Protein AF-0000000079968481 (afdb_homodimer)

Secondary structure (DSSP, 8-state):
---------------THHHHHHHHHHHHTS-HHHHHT--TTS--TTT---HHHHHHHHHHB-SS-SSS--SB-TTTSSHHHHHHHHHTSS---TTTTTHHHHHHHHHHHHHHH--SS-HHHHHHHHHHHHHHHHTT-HHHHHHH-HHHHHHHHHHHHHHHHTSTTGGGTHHHHHHHHHHHHHHHHHHHHHS-HHHHHHHHHHHHHHHTS-GGG--HHHHHHHHHHHHHHTTTTS-----TTTS-HHHHHHHHHHHHHHHHHHHHHHHHT---SS-GGG--SPPPP-----TTS-HHHHHHHHHHHHHHHHHHHHH-TTS-HHHHHHHHHHHHHT----TT--HHHHHHHHHHHHHHHHHHS---S-HHHHHHHHHHHHHHHHHHHHHHHHHHTT-S---HHHHHHHHHHHHHHHHHHHHHHTTS-TT-TTS-HHHHHHHHHHHHHHHHHHHTT-GGGHHHHHHHHHHHHHHH-TT-THHHHHHHHHHHT-SSPPPHHHHHHHH-S----/---------------THHHHHHHHHHHHTS-HHHHHT--TTS--TTT---HHHHHHHHHHB-SS-SSS--SB-TTTSSHHHHHHHHHTTT---TTTTTHHHHHHHHHHHHHHH--SS-HHHHHHHHHHHHHHHHTT-HHHHHHH-HHHHHHHHHHHHHHHHTSTTGGGTHHHHHHHHHHHHHHHHHHHHHS-HHHHHHHHHHHHHHHTS-GGG--HHHHHHHHHHHHHHTTTTS-----TTTS-HHHHHHHHHHHHHHHHHHHHHHHHT---SS-GGG--SPP-------TTS-HHHHHHHHHHHHHHHHHHHHH-TTS-HHHHHHHHHHHHHT----TT--HHHHHHHHHHHHHHHHHHS---S-HHHHHHHHHHHHHHHHHHHHHHHHHHTT-S---HHHHHHHHHHHHHHHHHHHHHHTTS-TT-TTS-HHHHHHHHHHHHHHHHHHHTT-GGGHHHHHHHHHHHHHHH-TT-THHHHHHHHHHHT-SSPPPHHHHHHHH-S----

Foldseek 3Di:
DDPPPPPPPPPPPPPCPVVLLVVLVVVVPCALVLLLQDAQPDQSPPPRAHLLSLVCSQLQFFLLFQQDRDDGQVCCDDDLVVVLCVPPVVDPPVVVVPLVQLLVQLQLCCLQAQVLDHSVVLVVLQVVCNVCVVVVNNVVCLQQPVLSQLLNLLSSLLSLQLALNNVVCNSVSSSSLVVSSVSLVSCSVHPDLLSNLVSLVSLLVSSQFARSSGHNVSSLSSSVSSLSNNPLLQLEDPDPVPDDPSNVSSVSNNLSSLLVQLLSCLLLVHDGSDDPVSRNYDQDPPDPVPVPDDPSVLSSSLSSVLSVLLVCLQVCLPDDLLVSLVVLVVSLVPRDPDPSDDPLVSLVSSLSSLLSSQLSDPLPPPPSNLVSLVVSLVSLVSNLVSLVVCLVSSRRGGGPSVLSSLLSNLLSNLLNVVVVVVPDDPPPPPCPPVVNLVSLVSSLVSLVSNCVRNVLSVLSSVLSVLVSVCSVPVPDPVSLVVSVVSQVPRSRPDDPSSVCSRNNDPPDD/DDCPPPPPPPPPPPPCPVVLLVVLVVVVPCALVLLLQDAQPDQSPPPRAHLLNLQCSQLQFFLLFQQDRDDGQVCCDDDLVVVLCVPPVPDPPVVVVPLVQLLVQLQLCCLQAQVLDHSVVLVVLQVVCNVCVVVVNNVVCLQQPVLSQLLNLLSSLLSLQLALNNVVCNSVSSSSLVVSSVSLVSCSVHPDLLSNLVSLVSLLVSSQFARSSGHNVSSLSSSVSSLSNNPLLQLEPPDPVPDDPSNVSSVSNNLSSLLVQLLSCLLLVHDGSDDPVSRNYDQDPPDPVPVPDDPSVLSSSLSSVLSVLLVCLQVCLPDDLLVSLVVLVVSLVPRDPDPSDDPLVSLVSSLSSLLSSQLSDPLPPDPSNLVSLVVSVVSLVSNLVSLVVCLVSSRRGGGPSVLSSLLSNLLSNLLNVVVVVVPDDPPPPPCPPVVNLVSLVSSLVSLVSNCVRNVLSVLSSVLSVLVSVCSVPVPDPVSLVVSVVSQVPRSRPDDPSSVCSRNNDDPDD

Organism: NCBI:txid1448308

Sequence (1018 aa):
MQYLPSSNHSSTNFQPRNDLQETMQEASYLSLSAMAERTDRQPFPTEGLSFMTLLRAATGISGSNPTRSVGSNASLSGPLADFRQSFFANNKDFKQLNVGGSFQRYMEYLRSSFPFISNNELKLFYENVISCHERDSLDQLSDDSPEQLLLTYIGIATGILLSPDYHYREALAAELSVESLKLMSRVFDHANDLAIVSCMTALTIYSLFTTFGGSTWHLLGLTMMRCISSGMHTTRVSNAQCDNEEKRKSYRIFWVLYILDTYVSTTLDRPFCLNDHDILVSPPSSPRISTFDSDDDQTYRYLIQHAQILRSIRQNSGDDVLCQSINLRHWKETLPNTSAQNSLQKAYLFTRGYVELLKQSSVDIDPDHRKVVCEAESEFLHYLKLLETHLDSHSGAISALEAIHVFAIGIISFTGRITTQDTLPSGEAGYSPLTQHRRLSQLVNLLTLLATRYSAVRSLRDILMELLVTHADPSRRASNERLRELIGRSEILISNQIQTILLGPDPPSMQYLPSSNHSSTNFQPRNDLQETMQEASYLSLSAMAERTDRQPFPTEGLSFMTLLRAATGISGSNPTRSVGSNASLSGPLADFRQSFFANNKDFKQLNVGGSFQRYMEYLRSSFPFISNNELKLFYENVISCHERDSLDQLSDDSPEQLLLTYIGIATGILLSPDYHYREALAAELSVESLKLMSRVFDHANDLAIVSCMTALTIYSLFTTFGGSTWHLLGLTMMRCISSGMHTTRVSNAQCDNEEKRKSYRIFWVLYILDTYVSTTLDRPFCLNDHDILVSPPSSPRISTFDSDDDQTYRYLIQHAQILRSIRQNSGDDVLCQSINLRHWKETLPNTSAQNSLQKAYLFTRGYVELLKQSSVDIDPDHRKVVCEAESEFLHYLKLLETHLDSHSGAISALEAIHVFAIGIISFTGRITTQDTLPSGEAGYSPLTQHRRLSQLVNLLTLLATRYSAVRSLRDILMELLVTHADPSRRASNERLRELIGRSEILISNQIQTILLGPDPPS

pLDDT: mean 80.12, std 19.77, range [25.48, 98.75]

Structure (mmCIF, N/CA/C/O backbone):
data_AF-0000000079968481-model_v1
#
loop_
_entity.id
_entity.type
_entity.pdbx_description
1 polymer 'Transcription factor domain-containing protein'
#
loop_
_atom_site.group_PDB
_atom_site.id
_atom_site.type_symbol
_atom_site.label_atom_id
_atom_site.label_alt_id
_atom_site.label_comp_id
_atom_site.label_asym_id
_atom_site.label_entity_id
_atom_site.label_seq_id
_atom_site.pdbx_PDB_ins_code
_atom_site.Cartn_x
_atom_site.Cartn_y
_atom_site.Cartn_z
_atom_site.occupancy
_atom_site.B_iso_or_equiv
_atom_site.auth_seq_id
_atom_site.auth_comp_id
_atom_site.auth_asym_id
_atom_site.auth_atom_id
_atom_site.pdbx_PDB_model_num
ATOM 1 N N . MET A 1 1 ? 54.438 -5.375 46.594 1 26.52 1 MET A N 1
ATOM 2 C CA . MET A 1 1 ? 53.875 -5.406 45.25 1 26.52 1 MET A CA 1
ATOM 3 C C . MET A 1 1 ? 52.375 -5.281 45.25 1 26.52 1 MET A C 1
ATOM 5 O O . MET A 1 1 ? 51.688 -6.16 45.781 1 26.52 1 MET A O 1
ATOM 9 N N . GLN A 1 2 ? 51.75 -4.082 45.375 1 27.28 2 GLN A N 1
ATOM 10 C CA . GLN A 1 2 ? 50.469 -3.6 45.844 1 27.28 2 GLN A CA 1
ATOM 11 C C . GLN A 1 2 ? 49.375 -3.816 44.812 1 27.28 2 GLN A C 1
ATOM 13 O O . GLN A 1 2 ? 49.531 -3.477 43.656 1 27.28 2 GLN A O 1
ATOM 18 N N . TYR A 1 3 ? 48.5 -4.844 45.031 1 29.11 3 TYR A N 1
ATOM 19 C CA . TYR A 1 3 ? 47.375 -5.395 44.25 1 29.11 3 TYR A CA 1
ATOM 20 C C . TYR A 1 3 ? 46.312 -4.344 44 1 29.11 3 TYR A C 1
ATOM 22 O O . TYR A 1 3 ? 45.531 -4.012 44.906 1 29.11 3 TYR A O 1
ATOM 30 N N . LEU A 1 4 ? 46.625 -3.264 43.25 1 28.94 4 LEU A N 1
ATOM 31 C CA . LEU A 1 4 ? 45.562 -2.252 43.156 1 28.94 4 LEU A CA 1
ATOM 32 C C . LEU A 1 4 ? 44.375 -2.787 42.406 1 28.94 4 LEU A C 1
ATOM 34 O O . LEU A 1 4 ? 44.531 -3.312 41.281 1 28.94 4 LEU A O 1
ATOM 38 N N . PRO A 1 5 ? 43.281 -3.098 43.062 1 31.11 5 PRO A N 1
ATOM 39 C CA . PRO A 1 5 ? 42.094 -3.754 42.5 1 31.11 5 PRO A CA 1
ATOM 40 C C . PRO A 1 5 ? 41.469 -2.965 41.375 1 31.11 5 PRO A C 1
ATOM 42 O O . PRO A 1 5 ? 41.438 -1.731 41.406 1 31.11 5 PRO A O 1
ATOM 45 N N . SER A 1 6 ? 41.625 -3.391 40.062 1 28.88 6 SER A N 1
ATOM 46 C CA . SER A 1 6 ? 41.219 -2.754 38.844 1 28.88 6 SER A CA 1
ATOM 47 C C . SER A 1 6 ? 39.688 -2.609 38.781 1 28.88 6 SER A C 1
ATOM 49 O O . SER A 1 6 ? 38.969 -3.6 38.875 1 28.88 6 SER A O 1
ATOM 51 N N . SER A 1 7 ? 39.094 -1.536 39.375 1 26.66 7 SER A N 1
ATOM 52 C CA . SER A 1 7 ? 37.688 -1.22 39.438 1 26.66 7 SER A CA 1
ATOM 53 C C . SER A 1 7 ? 37.062 -1.152 38.062 1 26.66 7 SER A C 1
ATOM 55 O O . SER A 1 7 ? 37.438 -0.307 37.219 1 26.66 7 SER A O 1
ATOM 57 N N . ASN A 1 8 ? 36.688 -2.299 37.438 1 26.14 8 ASN A N 1
ATOM 58 C CA . ASN A 1 8 ? 35.969 -2.473 36.188 1 26.14 8 ASN A CA 1
ATOM 59 C C . ASN A 1 8 ? 34.688 -1.663 36.125 1 26.14 8 ASN A C 1
ATOM 61 O O . ASN A 1 8 ? 33.719 -1.97 36.844 1 26.14 8 ASN A O 1
ATOM 65 N N . HIS A 1 9 ? 34.75 -0.321 35.969 1 25.73 9 HIS A N 1
ATOM 66 C CA . HIS A 1 9 ? 33.594 0.551 35.781 1 25.73 9 HIS A CA 1
ATOM 67 C C . HIS A 1 9 ? 32.719 0.084 34.625 1 25.73 9 HIS A C 1
ATOM 69 O O . HIS A 1 9 ? 33.188 0.015 33.469 1 25.73 9 HIS A O 1
ATOM 75 N N . SER A 1 10 ? 31.828 -0.904 34.875 1 27.38 10 SER A N 1
ATOM 76 C CA . SER A 1 10 ? 30.797 -1.347 33.938 1 27.38 10 SER A CA 1
ATOM 77 C C . SER A 1 10 ? 30 -0.164 33.406 1 27.38 10 SER A C 1
ATOM 79 O O . SER A 1 10 ? 29.344 0.56 34.156 1 27.38 10 SER A O 1
ATOM 81 N N . SER A 1 11 ? 30.5 0.439 32.375 1 28.14 11 SER A N 1
ATOM 82 C CA . SER A 1 11 ? 29.859 1.51 31.609 1 28.14 11 SER A CA 1
ATOM 83 C C . SER A 1 11 ? 28.453 1.104 31.156 1 28.14 11 SER A C 1
ATOM 85 O O . SER A 1 11 ? 28.312 0.243 30.281 1 28.14 11 SER A O 1
ATOM 87 N N . THR A 1 12 ? 27.484 1.024 32.094 1 29.31 12 THR A N 1
ATOM 88 C CA . THR A 1 12 ? 26.062 0.882 31.781 1 29.31 12 THR A CA 1
ATOM 89 C C . THR A 1 12 ? 25.656 1.798 30.641 1 29.31 12 THR A C 1
ATOM 91 O O . THR A 1 12 ? 25.719 3.021 30.75 1 29.31 12 THR A O 1
ATOM 94 N N . ASN A 1 13 ? 25.812 1.29 29.484 1 27.58 13 ASN A N 1
ATOM 95 C CA . ASN A 1 13 ? 25.344 1.882 28.234 1 27.58 13 ASN A CA 1
ATOM 96 C C . ASN A 1 13 ? 23.875 2.312 28.328 1 27.58 13 ASN A C 1
ATOM 98 O O . ASN A 1 13 ? 22.984 1.474 28.453 1 27.58 13 ASN A O 1
ATOM 102 N N . PHE A 1 14 ? 23.547 3.398 29 1 30.27 14 PHE A N 1
ATOM 103 C CA . PHE A 1 14 ? 22.297 4.148 29.031 1 30.27 14 PHE A CA 1
ATOM 104 C C . PHE A 1 14 ? 21.641 4.172 27.656 1 30.27 14 PHE A C 1
ATOM 106 O O . PHE A 1 14 ? 22.141 4.824 26.75 1 30.27 14 PHE A O 1
ATOM 113 N N . GLN A 1 15 ? 21.031 3.115 27.359 1 32.88 15 GLN A N 1
ATOM 114 C CA . GLN A 1 15 ? 20.25 3.08 26.109 1 32.88 15 GLN A CA 1
ATOM 115 C C . GLN A 1 15 ? 19.234 4.219 26.062 1 32.88 15 GLN A C 1
ATOM 117 O O . GLN A 1 15 ? 18.344 4.301 26.906 1 32.88 15 GLN A O 1
ATOM 122 N N . PRO A 1 16 ? 19.422 5.395 25.359 1 34.44 16 PRO A N 1
ATOM 123 C CA . PRO A 1 16 ? 18.688 6.652 25.188 1 34.44 16 PRO A CA 1
ATOM 124 C C . PRO A 1 16 ? 17.234 6.438 24.781 1 34.44 16 PRO A C 1
ATOM 126 O O . PRO A 1 16 ? 16.484 7.406 24.625 1 34.44 16 PRO A O 1
ATOM 129 N N . ARG A 1 17 ? 16.734 5.332 24.453 1 40.91 17 ARG A N 1
ATOM 130 C CA . ARG A 1 17 ? 15.414 5.199 23.844 1 40.91 17 ARG A CA 1
ATOM 131 C C . ARG A 1 17 ? 14.305 5.516 24.828 1 40.91 17 ARG A C 1
ATOM 133 O O . ARG A 1 17 ? 13.328 6.191 24.5 1 40.91 17 ARG A O 1
ATOM 140 N N . ASN A 1 18 ? 14.305 4.887 26.016 1 43.84 18 ASN A N 1
ATOM 141 C CA . ASN A 1 18 ? 13.234 5.008 27 1 43.84 18 ASN A CA 1
ATOM 142 C C . ASN A 1 18 ? 13.125 6.434 27.531 1 43.84 18 ASN A C 1
ATOM 144 O O . ASN A 1 18 ? 12.039 6.887 27.891 1 43.84 18 ASN A O 1
ATOM 148 N N . ASP A 1 19 ? 14.195 7.109 27.469 1 48.09 19 ASP A N 1
ATOM 149 C CA . ASP A 1 19 ? 14.266 8.414 28.125 1 48.09 19 ASP A CA 1
ATOM 150 C C . ASP A 1 19 ? 13.602 9.492 27.281 1 48.09 19 ASP A C 1
ATOM 152 O O . ASP A 1 19 ? 12.906 10.359 27.812 1 48.09 19 ASP A O 1
ATOM 156 N N . LEU A 1 20 ? 13.742 9.32 26.062 1 46.78 20 LEU A N 1
ATOM 157 C CA . LEU A 1 20 ? 13.219 10.375 25.203 1 46.78 20 LEU A CA 1
ATOM 158 C C . LEU A 1 20 ? 11.695 10.32 25.141 1 46.78 20 LEU A C 1
ATOM 160 O O . LEU A 1 20 ? 11.031 11.359 25.141 1 46.78 20 LEU A O 1
ATOM 164 N N . GLN A 1 21 ? 11.141 9.102 25.109 1 49.53 21 GLN A N 1
ATOM 165 C CA . GLN A 1 21 ? 9.68 9.008 25.125 1 49.53 21 GLN A CA 1
ATOM 166 C C . GLN A 1 21 ? 9.117 9.586 26.422 1 49.53 21 GLN A C 1
ATOM 168 O O . GLN A 1 21 ? 8.102 10.281 26.406 1 49.53 21 GLN A O 1
ATOM 173 N N . GLU A 1 22 ? 9.789 9.258 27.469 1 49.41 22 GLU A N 1
ATOM 174 C CA . GLU A 1 22 ? 9.391 9.82 28.766 1 49.41 22 GLU A CA 1
ATOM 175 C C . GLU A 1 22 ? 9.547 11.336 28.781 1 49.41 22 GLU A C 1
ATOM 177 O O . GLU A 1 22 ? 8.703 12.047 29.344 1 49.41 22 GLU A O 1
ATOM 182 N N . THR A 1 23 ? 10.57 11.734 28.188 1 47.59 23 THR A N 1
ATOM 183 C CA . THR A 1 23 ? 10.797 13.172 28.109 1 47.59 23 THR A CA 1
ATOM 184 C C . THR A 1 23 ? 9.695 13.844 27.297 1 47.59 23 THR A C 1
ATOM 186 O O . THR A 1 23 ? 9.195 14.906 27.672 1 47.59 23 THR A O 1
ATOM 189 N N . MET A 1 24 ? 9.328 13.25 26.297 1 51.03 24 MET A N 1
ATOM 190 C CA . MET A 1 24 ? 8.297 13.82 25.438 1 51.03 24 MET A CA 1
ATOM 191 C C . MET A 1 24 ? 6.938 13.812 26.125 1 51.03 24 MET A C 1
ATOM 193 O O . MET A 1 24 ? 6.168 14.766 26.016 1 51.03 24 MET A O 1
ATOM 197 N N . GLN A 1 25 ? 6.676 12.641 26.75 1 48.38 25 GLN A N 1
ATOM 198 C CA . GLN A 1 25 ? 5.457 12.633 27.547 1 48.38 25 GLN A CA 1
ATOM 199 C C . GLN A 1 25 ? 5.469 13.75 28.594 1 48.38 25 GLN A C 1
ATOM 201 O O . GLN A 1 25 ? 4.453 14.406 28.828 1 48.38 25 GLN A O 1
ATOM 206 N N . GLU A 1 26 ? 6.57 13.859 29.203 1 44.28 26 GLU A N 1
ATOM 207 C CA . GLU A 1 26 ? 6.711 14.93 30.188 1 44.28 26 GLU A CA 1
ATOM 208 C C . GLU A 1 26 ? 6.625 16.297 29.516 1 44.28 26 GLU A C 1
ATOM 210 O O . GLU A 1 26 ? 6.023 17.234 30.062 1 44.28 26 GLU A O 1
ATOM 215 N N . ALA A 1 27 ? 7.316 16.391 28.406 1 46.03 27 ALA A N 1
ATOM 216 C CA . ALA A 1 27 ? 7.27 17.656 27.672 1 46.03 27 ALA A CA 1
ATOM 217 C C . ALA A 1 27 ? 5.871 17.922 27.125 1 46.03 27 ALA A C 1
ATOM 219 O O . ALA A 1 27 ? 5.453 19.078 27.031 1 46.03 27 ALA A O 1
ATOM 220 N N . SER A 1 28 ? 5.277 16.844 26.656 1 44.69 28 SER A N 1
ATOM 221 C CA . SER A 1 28 ? 3.914 16.984 26.156 1 44.69 28 SER A CA 1
ATOM 222 C C . SER A 1 28 ? 2.996 17.594 27.219 1 44.69 28 SER A C 1
ATOM 224 O O . SER A 1 28 ? 1.969 18.188 26.891 1 44.69 28 SER A O 1
ATOM 226 N N . TYR A 1 29 ? 3.256 17.094 28.484 1 38.53 29 TYR A N 1
ATOM 227 C CA . TYR A 1 29 ? 2.486 17.688 29.578 1 38.53 29 TYR A CA 1
ATOM 228 C C . TYR A 1 29 ? 2.895 19.125 29.812 1 38.53 29 TYR A C 1
ATOM 230 O O . TYR A 1 29 ? 2.301 19.828 30.641 1 38.53 29 TYR A O 1
ATOM 238 N N . LEU A 1 30 ? 4.035 19.531 29.453 1 38.38 30 LEU A N 1
ATOM 239 C CA . LEU A 1 30 ? 4.336 20.938 29.672 1 38.38 30 LEU A CA 1
ATOM 240 C C . LEU A 1 30 ? 3.369 21.828 28.906 1 38.38 30 LEU A C 1
ATOM 242 O O . LEU A 1 30 ? 3.211 21.672 27.688 1 38.38 30 LEU A O 1
ATOM 246 N N . SER A 1 31 ? 2.43 22.359 29.578 1 39.91 31 SER A N 1
ATOM 247 C CA . SER A 1 31 ? 1.465 23.312 29.031 1 39.91 31 SER A CA 1
ATOM 248 C C . SER A 1 31 ? 2.141 24.312 28.109 1 39.91 31 SER A C 1
ATOM 250 O O . SER A 1 31 ? 3.289 24.703 28.328 1 39.91 31 SER A O 1
ATOM 252 N N . LEU A 1 32 ? 1.718 24.438 26.875 1 39.66 32 LEU A N 1
ATOM 253 C CA . LEU A 1 32 ? 2.088 25.469 25.922 1 39.66 32 LEU A CA 1
ATOM 254 C C . LEU A 1 32 ? 2.471 26.766 26.641 1 39.66 32 LEU A C 1
ATOM 256 O O . LEU A 1 32 ? 3.406 27.453 26.234 1 39.66 32 LEU A O 1
ATOM 260 N N . SER A 1 33 ? 1.7 27.203 27.594 1 39.56 33 SER A N 1
ATOM 261 C CA . SER A 1 33 ? 1.958 28.406 28.375 1 39.56 33 SER A CA 1
ATOM 262 C C . SER A 1 33 ? 3.318 28.344 29.062 1 39.56 33 SER A C 1
ATOM 264 O O . SER A 1 33 ? 4.004 29.359 29.188 1 39.56 33 SER A O 1
ATOM 266 N N . ALA A 1 34 ? 3.582 27.328 29.625 1 38.81 34 ALA A N 1
ATOM 267 C CA . ALA A 1 34 ? 4.836 27.219 30.375 1 38.81 34 ALA A CA 1
ATOM 268 C C . ALA A 1 34 ? 6.031 27.203 29.422 1 38.81 34 ALA A C 1
ATOM 270 O O . ALA A 1 34 ? 7.125 27.641 29.781 1 38.81 34 ALA A O 1
ATOM 271 N N . MET A 1 35 ? 5.875 26.797 28.219 1 39.69 35 MET A N 1
ATOM 272 C CA . MET A 1 35 ? 6.918 26.781 27.203 1 39.69 35 MET A CA 1
ATOM 273 C C . MET A 1 35 ? 6.965 28.094 26.438 1 39.69 35 MET A C 1
ATOM 275 O O . MET A 1 35 ? 7.969 28.406 25.797 1 39.69 35 MET A O 1
ATOM 279 N N . ALA A 1 36 ? 5.848 28.891 26.188 1 38.22 36 ALA A N 1
ATOM 280 C CA . ALA A 1 36 ? 5.684 30.125 25.406 1 38.22 36 ALA A CA 1
ATOM 281 C C . ALA A 1 36 ? 6.621 31.219 25.906 1 38.22 36 ALA A C 1
ATOM 283 O O . ALA A 1 36 ? 6.969 32.125 25.156 1 38.22 36 ALA A O 1
ATOM 284 N N . GLU A 1 37 ? 6.629 31.469 27.219 1 36.06 37 GLU A N 1
ATOM 285 C CA . GLU A 1 37 ? 7.344 32.688 27.641 1 36.06 37 GLU A CA 1
ATOM 286 C C . GLU A 1 37 ? 8.836 32.562 27.312 1 36.06 37 GLU A C 1
ATOM 288 O O . GLU A 1 37 ? 9.578 33.531 27.5 1 36.06 37 GLU A O 1
ATOM 293 N N . ARG A 1 38 ? 9.359 31.391 27.109 1 40.19 38 ARG A N 1
ATOM 294 C CA . ARG A 1 38 ? 10.812 31.406 27.172 1 40.19 38 ARG A CA 1
ATOM 295 C C . ARG A 1 38 ? 11.422 31.469 25.766 1 40.19 38 ARG A C 1
ATOM 297 O O . ARG A 1 38 ? 11.031 30.719 24.875 1 40.19 38 ARG A O 1
ATOM 304 N N . THR A 1 39 ? 11.93 32.562 25.297 1 33.28 39 THR A N 1
ATOM 305 C CA . THR A 1 39 ? 12.703 32.875 24.094 1 33.28 39 THR A CA 1
ATOM 306 C C . THR A 1 39 ? 13.773 31.812 23.844 1 33.28 39 THR A C 1
ATOM 308 O O . THR A 1 39 ? 14.133 31.047 24.75 1 33.28 39 THR A O 1
ATOM 311 N N . ASP A 1 40 ? 14.328 31.688 22.672 1 37.72 40 ASP A N 1
ATOM 312 C CA . ASP A 1 40 ? 15.273 30.781 22.047 1 37.72 40 ASP A CA 1
ATOM 313 C C . ASP A 1 40 ? 16.359 30.344 23.016 1 37.72 40 ASP A C 1
ATOM 315 O O . ASP A 1 40 ? 17.094 29.391 22.766 1 37.72 40 ASP A O 1
ATOM 319 N N . ARG A 1 41 ? 17.109 31.344 23.672 1 39.28 41 ARG A N 1
ATOM 320 C CA . ARG A 1 41 ? 18.469 31.141 24.156 1 39.28 41 ARG A CA 1
ATOM 321 C C . ARG A 1 41 ? 18.469 30.406 25.484 1 39.28 41 ARG A C 1
ATOM 323 O O . ARG A 1 41 ? 19.531 30.109 26.031 1 39.28 41 ARG A O 1
ATOM 330 N N . GLN A 1 42 ? 17.453 30.5 26.172 1 38.91 42 GLN A N 1
ATOM 331 C CA . GLN A 1 42 ? 17.625 29.953 27.516 1 38.91 42 GLN A CA 1
ATOM 332 C C . GLN A 1 42 ? 17.141 28.516 27.594 1 38.91 42 GLN A C 1
ATOM 334 O O . GLN A 1 42 ? 16.094 28.172 27.047 1 38.91 42 GLN A O 1
ATOM 339 N N . PRO A 1 43 ? 18.094 27.656 27.969 1 41.59 43 PRO A N 1
ATOM 340 C CA . PRO A 1 43 ? 17.781 26.25 28.203 1 41.59 43 PRO A CA 1
ATOM 341 C C . PRO A 1 43 ? 16.453 26.047 28.969 1 41.59 43 PRO A C 1
ATOM 343 O O . PRO A 1 43 ? 16.031 26.938 29.703 1 41.59 43 PRO A O 1
ATOM 346 N N . PHE A 1 44 ? 15.555 25.328 28.453 1 43.06 44 PHE A N 1
ATOM 347 C CA . PHE A 1 44 ? 14.336 25.016 29.188 1 43.06 44 PHE A CA 1
ATOM 348 C C . PHE A 1 44 ? 14.648 24.719 30.641 1 43.06 44 PHE A C 1
ATOM 350 O O . PHE A 1 44 ? 15.68 24.109 30.953 1 43.06 44 PHE A O 1
ATOM 357 N N . PRO A 1 45 ? 14.203 25.531 31.562 1 38.34 45 PRO A N 1
ATOM 358 C CA . PRO A 1 45 ? 14.57 25.344 32.969 1 38.34 45 PRO A CA 1
ATOM 359 C C . PRO A 1 45 ? 14.695 23.875 33.344 1 38.34 45 PRO A C 1
ATOM 361 O O . PRO A 1 45 ? 15.562 23.516 34.156 1 38.34 45 PRO A O 1
ATOM 364 N N . THR A 1 46 ? 13.5 23.188 33.375 1 39.38 46 THR A N 1
ATOM 365 C CA . THR A 1 46 ? 13.609 22.031 34.281 1 39.38 46 THR A CA 1
ATOM 366 C C . THR A 1 46 ? 14.812 21.172 33.906 1 39.38 46 THR A C 1
ATOM 368 O O . THR A 1 46 ? 15.539 20.703 34.781 1 39.38 46 THR A O 1
ATOM 371 N N . GLU A 1 47 ? 14.891 20.234 32.75 1 45.81 47 GLU A N 1
ATOM 372 C CA . GLU A 1 47 ? 15.898 19.188 32.688 1 45.81 47 GLU A CA 1
ATOM 373 C C . GLU A 1 47 ? 16.969 19.5 31.641 1 45.81 47 GLU A C 1
ATOM 375 O O . GLU A 1 47 ? 17.797 18.641 31.297 1 45.81 47 GLU A O 1
ATOM 380 N N . GLY A 1 48 ? 17.219 20.734 31.234 1 49.66 48 GLY A N 1
ATOM 381 C CA . GLY A 1 48 ? 18.406 20.984 30.422 1 49.66 48 GLY A CA 1
ATOM 382 C C . GLY A 1 48 ? 18.25 20.531 28.984 1 49.66 48 GLY A C 1
ATOM 383 O O . GLY A 1 48 ? 19.234 20.297 28.281 1 49.66 48 GLY A O 1
ATOM 384 N N . LEU A 1 49 ? 16.891 20.375 28.578 1 59.03 49 LEU A N 1
ATOM 385 C CA . LEU A 1 49 ? 16.828 19.875 27.203 1 59.03 49 LEU A CA 1
ATOM 386 C C . LEU A 1 49 ? 16.75 21.031 26.203 1 59.03 49 LEU A C 1
ATOM 388 O O . LEU A 1 49 ? 16.047 22.016 26.438 1 59.03 49 LEU A O 1
ATOM 392 N N . SER A 1 50 ? 17.594 21.047 25.266 1 73.31 50 SER A N 1
ATOM 393 C CA . SER A 1 50 ? 17.594 22.031 24.188 1 73.31 50 SER A CA 1
ATOM 394 C C . SER A 1 50 ? 16.422 21.812 23.234 1 73.31 50 SER A C 1
ATOM 396 O O . SER A 1 50 ? 15.812 20.734 23.234 1 73.31 50 SER A O 1
ATOM 398 N N . PHE A 1 51 ? 15.859 22.875 22.688 1 78.94 51 PHE A N 1
ATOM 399 C CA . PHE A 1 51 ? 14.812 22.812 21.672 1 78.94 51 PHE A CA 1
ATOM 400 C C . PHE A 1 51 ? 15.148 21.781 20.609 1 78.94 51 PHE A C 1
ATOM 402 O O . PHE A 1 51 ? 14.273 21.047 20.141 1 78.94 51 PHE A O 1
ATOM 409 N N . MET A 1 52 ? 16.391 21.703 20.359 1 82.81 52 MET A N 1
ATOM 410 C CA . MET A 1 52 ? 16.844 20.734 19.359 1 82.81 52 MET A CA 1
ATOM 411 C C . MET A 1 52 ? 16.641 19.312 19.844 1 82.81 52 MET A C 1
ATOM 413 O O . MET A 1 52 ? 16.25 18.438 19.062 1 82.81 52 MET A O 1
ATOM 417 N N . THR A 1 53 ? 16.859 19.125 21.062 1 81 53 THR A N 1
ATOM 418 C CA . THR A 1 53 ? 16.656 17.812 21.641 1 81 53 THR A CA 1
ATOM 419 C C . THR A 1 53 ? 15.172 17.406 21.578 1 81 53 THR A C 1
ATOM 421 O O . THR A 1 53 ? 14.844 16.266 21.281 1 81 53 THR A O 1
ATOM 424 N N . LEU A 1 54 ? 14.328 18.391 21.828 1 84.12 54 LEU A N 1
ATOM 425 C CA . LEU A 1 54 ? 12.891 18.141 21.766 1 84.12 54 LEU A CA 1
ATOM 426 C C . LEU A 1 54 ? 12.469 17.844 20.328 1 84.12 54 LEU A C 1
ATOM 428 O O . LEU A 1 54 ? 11.641 16.969 20.094 1 84.12 54 LEU A O 1
ATOM 432 N N . LEU A 1 55 ? 13.008 18.625 19.484 1 89.81 55 LEU A N 1
ATOM 433 C CA . LEU A 1 55 ? 12.703 18.406 18.078 1 89.81 55 LEU A CA 1
ATOM 434 C C . LEU A 1 55 ? 13.141 17.016 17.641 1 89.81 55 LEU A C 1
ATOM 436 O O . LEU A 1 55 ? 12.391 16.312 16.953 1 89.81 55 LEU A O 1
ATOM 440 N N . ARG A 1 56 ? 14.289 16.578 18.078 1 87.75 56 ARG A N 1
ATOM 441 C CA . ARG A 1 56 ? 14.805 15.258 17.766 1 87.75 56 ARG A CA 1
ATOM 442 C C . ARG A 1 56 ? 13.922 14.164 18.359 1 87.75 56 ARG A C 1
ATOM 444 O O . ARG A 1 56 ? 13.703 13.125 17.734 1 87.75 56 ARG A O 1
ATOM 451 N N . ALA A 1 57 ? 13.477 14.438 19.469 1 86.5 57 ALA A N 1
ATOM 452 C CA . ALA A 1 57 ? 12.586 13.469 20.109 1 86.5 57 ALA A CA 1
ATOM 453 C C . ALA A 1 57 ? 11.273 13.336 19.344 1 86.5 57 ALA A C 1
ATOM 455 O O . ALA A 1 57 ? 10.797 12.227 19.109 1 86.5 57 ALA A O 1
ATOM 456 N N . ALA A 1 58 ? 10.688 14.461 18.953 1 90.5 58 ALA A N 1
ATOM 457 C CA . ALA A 1 58 ? 9.414 14.461 18.234 1 90.5 58 ALA A CA 1
ATOM 458 C C . ALA A 1 58 ? 9.555 13.773 16.875 1 90.5 58 ALA A C 1
ATOM 460 O O . ALA A 1 58 ? 8.633 13.086 16.422 1 90.5 58 ALA A O 1
ATOM 461 N N . THR A 1 59 ? 10.719 13.961 16.25 1 93.75 59 THR A N 1
ATOM 462 C CA . THR A 1 59 ? 10.938 13.375 14.922 1 93.75 59 THR A CA 1
ATOM 463 C C . THR A 1 59 ? 11.391 11.922 15.039 1 93.75 59 THR A C 1
ATOM 465 O O . THR A 1 59 ? 11.344 11.172 14.062 1 93.75 59 THR A O 1
ATOM 468 N N . GLY A 1 60 ? 11.812 11.547 16.266 1 91 60 GLY A N 1
ATOM 469 C CA . GLY A 1 60 ? 12.281 10.188 16.5 1 91 60 GLY A CA 1
ATOM 470 C C . GLY A 1 60 ? 11.156 9.203 16.734 1 91 60 GLY A C 1
ATOM 471 O O . GLY A 1 60 ? 11.352 7.984 16.656 1 91 60 GLY A O 1
ATOM 472 N N . ILE A 1 61 ? 10.008 9.766 16.969 1 89.56 61 ILE A N 1
ATOM 473 C CA . ILE A 1 61 ? 8.828 8.938 17.203 1 89.56 61 ILE A CA 1
ATOM 474 C C . ILE A 1 61 ? 8.156 8.617 15.875 1 89.56 61 ILE A C 1
ATOM 476 O O . ILE A 1 61 ? 8.102 9.461 14.977 1 89.56 61 ILE A O 1
ATOM 480 N N . SER A 1 62 ? 7.648 7.355 15.773 1 90.94 62 SER A N 1
ATOM 481 C CA . SER A 1 62 ? 6.918 6.969 14.57 1 90.94 62 SER A CA 1
ATOM 482 C C . SER A 1 62 ? 5.613 7.742 14.438 1 90.94 62 SER A C 1
ATOM 484 O O . SER A 1 62 ? 4.914 7.969 15.43 1 90.94 62 SER A O 1
ATOM 486 N N . GLY A 1 63 ? 5.293 8.188 13.258 1 91.06 63 GLY A N 1
ATOM 487 C CA . GLY A 1 63 ? 4.031 8.859 12.977 1 91.06 63 GLY A CA 1
ATOM 488 C C . GLY A 1 63 ? 2.902 7.891 12.664 1 91.06 63 GLY A C 1
ATOM 489 O O . GLY A 1 63 ? 1.837 8.305 12.203 1 91.06 63 GLY A O 1
ATOM 490 N N . SER A 1 64 ? 3.062 6.539 12.891 1 89.5 64 SER A N 1
ATOM 491 C CA . SER A 1 64 ? 2.074 5.527 12.531 1 89.5 64 SER A CA 1
ATOM 492 C C . SER A 1 64 ? 0.803 5.68 13.359 1 89.5 64 SER A C 1
ATOM 494 O O . SER A 1 64 ? -0.287 5.328 12.898 1 89.5 64 SER A O 1
ATOM 496 N N . ASN A 1 65 ? 0.955 6.141 14.562 1 91 65 ASN A N 1
ATOM 497 C CA . ASN A 1 65 ? -0.173 6.438 15.445 1 91 65 ASN A CA 1
ATOM 498 C C . ASN A 1 65 ? -0.286 7.934 15.719 1 91 65 ASN A C 1
ATOM 500 O O . ASN A 1 65 ? 0.558 8.508 16.406 1 91 65 ASN A O 1
ATOM 504 N N . PRO A 1 66 ? -1.249 8.531 15.195 1 90.44 66 PRO A N 1
ATOM 505 C CA . PRO A 1 66 ? -1.359 9.984 15.352 1 90.44 66 PRO A CA 1
ATOM 506 C C . PRO A 1 66 ? -1.737 10.391 16.781 1 90.44 66 PRO A C 1
ATOM 508 O O . PRO A 1 66 ? -1.584 11.562 17.141 1 90.44 66 PRO A O 1
ATOM 511 N N . THR A 1 67 ? -2.227 9.461 17.578 1 90.38 67 THR A N 1
ATOM 512 C CA . THR A 1 67 ? -2.766 9.844 18.891 1 90.38 67 THR A CA 1
ATOM 513 C C . THR A 1 67 ? -1.821 9.422 20.016 1 90.38 67 THR A C 1
ATOM 515 O O . THR A 1 67 ? -1.938 9.906 21.141 1 90.38 67 THR A O 1
ATOM 518 N N . ARG A 1 68 ? -0.929 8.477 19.688 1 85.81 68 ARG A N 1
ATOM 519 C CA . ARG A 1 68 ? -0.012 7.98 20.703 1 85.81 68 ARG A CA 1
ATOM 520 C C . ARG A 1 68 ? 1.42 7.941 20.188 1 85.81 68 ARG A C 1
ATOM 522 O O . ARG A 1 68 ? 1.647 7.664 19 1 85.81 68 ARG A O 1
ATOM 529 N N . SER A 1 69 ? 2.277 8.219 21.078 1 82.81 69 SER A N 1
ATOM 530 C CA . SER A 1 69 ? 3.691 8.164 20.734 1 82.81 69 SER A CA 1
ATOM 531 C C . SER A 1 69 ? 4.262 6.762 20.953 1 82.81 69 SER A C 1
ATOM 533 O O . SER A 1 69 ? 4.793 6.461 22.016 1 82.81 69 SER A O 1
ATOM 535 N N . VAL A 1 70 ? 4.09 5.949 20.016 1 81.12 70 VAL A N 1
ATOM 536 C CA . VAL A 1 70 ? 4.562 4.574 20.125 1 81.12 70 VAL A CA 1
ATOM 537 C C . VAL A 1 70 ? 5.492 4.246 18.969 1 81.12 70 VAL A C 1
ATOM 539 O O . VAL A 1 70 ? 5.254 4.676 17.828 1 81.12 70 VAL A O 1
ATOM 542 N N . GLY A 1 71 ? 6.512 3.604 19.297 1 82.56 71 GLY A N 1
ATOM 543 C CA . GLY A 1 71 ? 7.391 3.082 18.266 1 82.56 71 GLY A CA 1
ATOM 544 C C . GLY A 1 71 ? 8.461 4.074 17.828 1 82.56 71 GLY A C 1
ATOM 545 O O . GLY A 1 71 ? 8.375 5.258 18.156 1 82.56 71 GLY A O 1
ATOM 546 N N . SER A 1 72 ? 9.414 3.623 17.125 1 88.62 72 SER A N 1
ATOM 547 C CA . SER A 1 72 ? 10.516 4.449 16.641 1 88.62 72 SER A CA 1
ATOM 548 C C . SER A 1 72 ? 10.359 4.77 15.164 1 88.62 72 SER A C 1
ATOM 550 O O . SER A 1 72 ? 9.688 4.039 14.438 1 88.62 72 SER A O 1
ATOM 552 N N . ASN A 1 73 ? 10.859 5.891 14.812 1 91.88 73 ASN A N 1
ATOM 553 C CA . ASN A 1 73 ? 10.852 6.309 13.414 1 91.88 73 ASN A CA 1
ATOM 554 C C . ASN A 1 73 ? 11.766 5.438 12.562 1 91.88 73 ASN A C 1
ATOM 556 O O . ASN A 1 73 ? 12.992 5.531 12.664 1 91.88 73 ASN A O 1
ATOM 560 N N . ALA A 1 74 ? 11.242 4.703 11.648 1 87.94 74 ALA A N 1
ATOM 561 C CA . ALA A 1 74 ? 11.969 3.701 10.875 1 87.94 74 ALA A CA 1
ATOM 562 C C . ALA A 1 74 ? 12.945 4.363 9.906 1 87.94 74 ALA A C 1
ATOM 564 O O . ALA A 1 74 ? 13.891 3.727 9.438 1 87.94 74 ALA A O 1
ATOM 565 N N . SER A 1 75 ? 12.758 5.602 9.539 1 90.81 75 SER A N 1
ATOM 566 C CA . SER A 1 75 ? 13.648 6.285 8.609 1 90.81 75 SER A CA 1
ATOM 567 C C . SER A 1 75 ? 14.969 6.645 9.273 1 90.81 75 SER A C 1
ATOM 569 O O . SER A 1 75 ? 15.945 6.965 8.594 1 90.81 75 SER A O 1
ATOM 571 N N . LEU A 1 76 ? 14.969 6.66 10.578 1 91.25 76 LEU A N 1
ATOM 572 C CA . LEU A 1 76 ? 16.172 7.098 11.297 1 91.25 76 LEU A CA 1
ATOM 573 C C . LEU A 1 76 ? 17 5.906 11.75 1 91.25 76 LEU A C 1
ATOM 575 O O . LEU A 1 76 ? 18.203 6.027 11.961 1 91.25 76 LEU A O 1
ATOM 579 N N . SER A 1 77 ? 16.328 4.801 11.914 1 87 77 SER A N 1
ATOM 580 C CA . SER A 1 77 ? 17.016 3.586 12.32 1 87 77 SER A CA 1
ATOM 581 C C . SER A 1 77 ? 16.344 2.344 11.742 1 87 77 SER A C 1
ATOM 583 O O . SER A 1 77 ? 15.18 2.385 11.352 1 87 77 SER A O 1
ATOM 585 N N . GLY A 1 78 ? 17.156 1.332 11.531 1 83.88 78 GLY A N 1
ATOM 586 C CA . GLY A 1 78 ? 16.609 0.082 11.023 1 83.88 78 GLY A CA 1
ATOM 587 C C . GLY A 1 78 ? 16.844 -0.103 9.531 1 83.88 78 GLY A C 1
ATOM 588 O O . GLY A 1 78 ? 17.672 0.578 8.93 1 83.88 78 GLY A O 1
ATOM 589 N N . PRO A 1 79 ? 16.141 -1.001 8.961 1 82.5 79 PRO A N 1
ATOM 590 C CA . PRO A 1 79 ? 16.391 -1.389 7.574 1 82.5 79 PRO A CA 1
ATOM 591 C C . PRO A 1 79 ? 16.156 -0.245 6.59 1 82.5 79 PRO A C 1
ATOM 593 O O . PRO A 1 79 ? 16.906 -0.096 5.625 1 82.5 79 PRO A O 1
ATOM 596 N N . LEU A 1 80 ? 15.125 0.505 6.781 1 87.12 80 LEU A N 1
ATOM 597 C CA . LEU A 1 80 ? 14.867 1.632 5.895 1 87.12 80 LEU A CA 1
ATOM 598 C C . LEU A 1 80 ? 15.992 2.66 5.977 1 87.12 80 LEU A C 1
ATOM 600 O O . LEU A 1 80 ? 16.422 3.197 4.957 1 87.12 80 LEU A O 1
ATOM 604 N N . ALA A 1 81 ? 16.375 2.945 7.168 1 89.5 81 ALA A N 1
ATOM 605 C CA . ALA A 1 81 ? 17.484 3.889 7.363 1 89.5 81 ALA A CA 1
ATOM 606 C C . ALA A 1 81 ? 18.734 3.418 6.641 1 89.5 81 ALA A C 1
ATOM 608 O O . ALA A 1 81 ? 19.406 4.207 5.969 1 89.5 81 ALA A O 1
ATOM 609 N N . ASP A 1 82 ? 19.047 2.174 6.766 1 84.88 82 ASP A N 1
ATOM 610 C CA . ASP A 1 82 ? 20.219 1.601 6.113 1 84.88 82 ASP A CA 1
ATOM 611 C C . ASP A 1 82 ? 20.109 1.701 4.594 1 84.88 82 ASP A C 1
ATOM 613 O O . ASP A 1 82 ? 21.078 2.055 3.916 1 84.88 82 ASP A O 1
ATOM 617 N N . PHE A 1 83 ? 19 1.426 4.121 1 86.56 83 PHE A N 1
ATOM 618 C CA . PHE A 1 83 ? 18.766 1.469 2.684 1 86.56 83 PHE A CA 1
ATOM 619 C C . PHE A 1 83 ? 18.906 2.891 2.152 1 86.56 83 PHE A C 1
ATOM 621 O O . PHE A 1 83 ? 19.594 3.119 1.155 1 86.56 83 PHE A O 1
ATOM 628 N N . ARG A 1 84 ? 18.234 3.779 2.814 1 84.56 84 ARG A N 1
ATOM 629 C CA . ARG A 1 84 ? 18.297 5.184 2.414 1 84.56 84 ARG A CA 1
ATOM 630 C C . ARG A 1 84 ? 19.734 5.68 2.377 1 84.56 84 ARG A C 1
ATOM 632 O O . ARG A 1 84 ? 20.141 6.32 1.408 1 84.56 84 ARG A O 1
ATOM 639 N N . GLN A 1 85 ? 20.453 5.406 3.398 1 82.56 85 GLN A N 1
ATOM 640 C CA . GLN A 1 85 ? 21.828 5.887 3.529 1 82.56 85 GLN A CA 1
ATOM 641 C C . GLN A 1 85 ? 22.719 5.293 2.447 1 82.56 85 GLN A C 1
ATOM 643 O O . GLN A 1 85 ? 23.625 5.965 1.939 1 82.56 85 GLN A O 1
ATOM 648 N N . SER A 1 86 ? 22.422 4.117 2.168 1 77.44 86 SER A N 1
ATOM 649 C CA . SER A 1 86 ? 23.25 3.416 1.2 1 77.44 86 SER A CA 1
ATOM 650 C C . SER A 1 86 ? 22.969 3.885 -0.222 1 77.44 86 SER A C 1
ATOM 652 O O . SER A 1 86 ? 23.875 3.938 -1.059 1 77.44 86 SER A O 1
ATOM 654 N N . PHE A 1 87 ? 21.781 4.371 -0.445 1 76.12 87 PHE A N 1
ATOM 655 C CA . PHE A 1 87 ? 21.422 4.598 -1.84 1 76.12 87 PHE A CA 1
ATOM 656 C C . PHE A 1 87 ? 21.328 6.086 -2.137 1 76.12 87 PHE A C 1
ATOM 658 O O . PHE A 1 87 ? 21.688 6.535 -3.225 1 76.12 87 PHE A O 1
ATOM 665 N N . PHE A 1 88 ? 20.812 6.734 -1.205 1 76.56 88 PHE A N 1
ATOM 666 C CA . PHE A 1 88 ? 20.469 8.109 -1.568 1 76.56 88 PHE A CA 1
ATOM 667 C C . PHE A 1 88 ? 21.453 9.094 -0.95 1 76.56 88 PHE A C 1
ATOM 669 O O . PHE A 1 88 ? 21.562 10.234 -1.402 1 76.56 88 PHE A O 1
ATOM 676 N N . ALA A 1 89 ? 22.125 8.68 -0.005 1 68.5 89 ALA A N 1
ATOM 677 C CA . ALA A 1 89 ? 23 9.625 0.674 1 68.5 89 ALA A CA 1
ATOM 678 C C . ALA A 1 89 ? 24.078 10.148 -0.269 1 68.5 89 ALA A C 1
ATOM 680 O O . ALA A 1 89 ? 24.422 11.336 -0.241 1 68.5 89 ALA A O 1
ATOM 681 N N . ASN A 1 90 ? 24.5 9.281 -1.171 1 65.12 90 ASN A N 1
ATOM 682 C CA . ASN A 1 90 ? 25.641 9.695 -1.992 1 65.12 90 ASN A CA 1
ATOM 683 C C . ASN A 1 90 ? 25.203 10.07 -3.406 1 65.12 90 ASN A C 1
ATOM 685 O O . ASN A 1 90 ? 26.016 10.484 -4.227 1 65.12 90 ASN A O 1
ATOM 689 N N . ASN A 1 91 ? 23.969 9.914 -3.561 1 62.09 91 ASN A N 1
ATOM 690 C CA . ASN A 1 91 ? 23.531 10.102 -4.941 1 62.09 91 ASN A CA 1
ATOM 691 C C . ASN A 1 91 ? 22.359 11.07 -5.035 1 62.09 91 ASN A C 1
ATOM 693 O O . ASN A 1 91 ? 21.234 10.656 -5.34 1 62.09 91 ASN A O 1
ATOM 697 N N . LYS A 1 92 ? 22.703 12.266 -4.746 1 62.41 92 LYS A N 1
ATOM 698 C CA . LYS A 1 92 ? 21.578 13.195 -4.82 1 62.41 92 LYS A CA 1
ATOM 699 C C . LYS A 1 92 ? 21.656 14.062 -6.074 1 62.41 92 LYS A C 1
ATOM 701 O O . LYS A 1 92 ? 22.016 15.234 -6 1 62.41 92 LYS A O 1
ATOM 706 N N . ASP A 1 93 ? 21.594 13.391 -7.137 1 67.44 93 ASP A N 1
ATOM 707 C CA . ASP A 1 93 ? 21.453 14.188 -8.352 1 67.44 93 ASP A CA 1
ATOM 708 C C . ASP A 1 93 ? 20 14.555 -8.617 1 67.44 93 ASP A C 1
ATOM 710 O O . ASP A 1 93 ? 19.25 13.773 -9.211 1 67.44 93 ASP A O 1
ATOM 714 N N . PHE A 1 94 ? 19.688 15.766 -8.234 1 66.81 94 PHE A N 1
ATOM 715 C CA . PHE A 1 94 ? 18.312 16.25 -8.258 1 66.81 94 PHE A CA 1
ATOM 716 C C . PHE A 1 94 ? 17.828 16.391 -9.695 1 66.81 94 PHE A C 1
ATOM 718 O O . PHE A 1 94 ? 16.625 16.344 -9.945 1 66.81 94 PHE A O 1
ATOM 725 N N . LYS A 1 95 ? 18.719 16.656 -10.539 1 64.19 95 LYS A N 1
ATOM 726 C CA . LYS A 1 95 ? 18.312 16.781 -11.938 1 64.19 95 LYS A CA 1
ATOM 727 C C . LYS A 1 95 ? 17.766 15.461 -12.477 1 64.19 95 LYS A C 1
ATOM 729 O O . LYS A 1 95 ? 16.766 15.438 -13.18 1 64.19 95 LYS A O 1
ATOM 734 N N . GLN A 1 96 ? 18.375 14.508 -12.07 1 65.19 96 GLN A N 1
ATOM 735 C CA . GLN A 1 96 ? 18 13.18 -12.562 1 65.19 96 GLN A CA 1
ATOM 736 C C . GLN A 1 96 ? 16.719 12.688 -11.875 1 65.19 96 GLN A C 1
ATOM 738 O O . GLN A 1 96 ? 15.961 11.906 -12.453 1 65.19 96 GLN A O 1
ATOM 743 N N . LEU A 1 97 ? 16.391 13.32 -10.812 1 70.56 97 LEU A N 1
ATOM 744 C CA . LEU A 1 97 ? 15.297 12.812 -9.984 1 70.56 97 LEU A CA 1
ATOM 745 C C . LEU A 1 97 ? 13.969 13.453 -10.375 1 70.56 97 LEU A C 1
ATOM 747 O O . LEU A 1 97 ? 12.922 13.086 -9.844 1 70.56 97 LEU A O 1
ATOM 751 N N . ASN A 1 98 ? 13.875 14.266 -11.391 1 75 98 ASN A N 1
ATOM 752 C CA . ASN A 1 98 ? 12.656 14.969 -11.781 1 75 98 ASN A CA 1
ATOM 753 C C . ASN A 1 98 ? 11.898 15.492 -10.57 1 75 98 ASN A C 1
ATOM 755 O O . ASN A 1 98 ? 10.703 15.234 -10.422 1 75 98 ASN A O 1
ATOM 759 N N . VAL A 1 99 ? 12.609 16.141 -9.773 1 85.31 99 VAL A N 1
ATOM 760 C CA . VAL A 1 99 ? 12.055 16.609 -8.508 1 85.31 99 VAL A CA 1
ATOM 761 C C . VAL A 1 99 ? 11.219 17.859 -8.742 1 85.31 99 VAL A C 1
ATOM 763 O O . VAL A 1 99 ? 10.414 18.25 -7.887 1 85.31 99 VAL A O 1
ATOM 766 N N . GLY A 1 100 ? 11.305 18.453 -9.945 1 88 100 GLY A N 1
ATOM 767 C CA . GLY A 1 100 ? 10.555 19.672 -10.25 1 88 100 GLY A CA 1
ATOM 768 C C . GLY A 1 100 ? 9.055 19.469 -10.188 1 88 100 GLY A C 1
ATOM 769 O O . GLY A 1 100 ? 8.336 20.297 -9.617 1 88 100 GLY A O 1
ATOM 770 N N . GLY A 1 101 ? 8.633 18.359 -10.75 1 90.56 101 GLY A N 1
ATOM 771 C CA . GLY A 1 101 ? 7.211 18.062 -10.703 1 90.56 101 GLY A CA 1
ATOM 772 C C . GLY A 1 101 ? 6.68 17.875 -9.297 1 90.56 101 GLY A C 1
ATOM 773 O O . GLY A 1 101 ? 5.598 18.359 -8.969 1 90.56 101 GLY A O 1
ATOM 774 N N . SER A 1 102 ? 7.453 17.234 -8.5 1 93.06 102 SER A N 1
ATOM 775 C CA . SER A 1 102 ? 7.066 17.031 -7.109 1 93.06 102 SER A CA 1
ATOM 776 C C . SER A 1 102 ? 7.012 18.344 -6.344 1 93.06 102 SER A C 1
ATOM 778 O O . SER A 1 102 ? 6.082 18.578 -5.57 1 93.06 102 SER A O 1
ATOM 780 N N . PHE A 1 103 ? 7.961 19.188 -6.578 1 96.06 103 PHE A N 1
ATOM 781 C CA . PHE A 1 103 ? 8 20.469 -5.879 1 96.06 103 PHE A CA 1
ATOM 782 C C . PHE A 1 103 ? 6.824 21.344 -6.293 1 96.06 103 PHE A C 1
ATOM 784 O O . PHE A 1 103 ? 6.262 22.062 -5.469 1 96.06 103 PHE A O 1
ATOM 791 N N . GLN A 1 104 ? 6.473 21.266 -7.496 1 94.88 104 GLN A N 1
ATOM 792 C CA . GLN A 1 104 ? 5.309 22 -7.973 1 94.88 104 GLN A CA 1
ATOM 793 C C . GLN A 1 104 ? 4.035 21.547 -7.27 1 94.88 104 GLN A C 1
ATOM 795 O O . GLN A 1 104 ? 3.188 22.359 -6.906 1 94.88 104 GLN A O 1
ATOM 800 N N . ARG A 1 105 ? 3.916 20.25 -7.082 1 94.12 105 ARG A N 1
ATOM 801 C CA . ARG A 1 105 ? 2.766 19.719 -6.363 1 94.12 105 ARG A CA 1
ATOM 802 C C . ARG A 1 105 ? 2.725 20.234 -4.93 1 94.12 105 ARG A C 1
ATOM 804 O O . ARG A 1 105 ? 1.651 20.531 -4.406 1 94.12 105 ARG A O 1
ATOM 811 N N . TYR A 1 106 ? 3.846 20.344 -4.379 1 96.69 106 TYR A N 1
ATOM 812 C CA . TYR A 1 106 ? 3.953 20.891 -3.033 1 96.69 106 TYR A CA 1
ATOM 813 C C . TYR A 1 106 ? 3.473 22.328 -2.994 1 96.69 106 TYR A C 1
ATOM 815 O O . TYR A 1 106 ? 2.682 22.703 -2.125 1 96.69 106 TYR A O 1
ATOM 823 N N . MET A 1 107 ? 3.92 23.062 -3.891 1 95.88 107 MET A N 1
ATOM 824 C CA . MET A 1 107 ? 3.539 24.469 -3.945 1 95.88 107 MET A CA 1
ATOM 825 C C . MET A 1 107 ? 2.033 24.625 -4.129 1 95.88 107 MET A C 1
ATOM 827 O O . MET A 1 107 ? 1.406 25.469 -3.498 1 95.88 107 MET A O 1
ATOM 831 N N . GLU A 1 108 ? 1.514 23.828 -4.934 1 92.62 108 GLU A N 1
ATOM 832 C CA . GLU A 1 108 ? 0.07 23.859 -5.148 1 92.62 108 GLU A CA 1
ATOM 833 C C . GLU A 1 108 ? -0.684 23.469 -3.879 1 92.62 108 GLU A C 1
ATOM 835 O O . GLU A 1 108 ? -1.695 24.094 -3.541 1 92.62 108 GLU A O 1
ATOM 840 N N . TYR A 1 109 ? -0.175 22.531 -3.264 1 94.25 109 TYR A N 1
ATOM 841 C CA . TYR A 1 109 ? -0.8 22.094 -2.018 1 94.25 109 TYR A CA 1
ATOM 842 C C . TYR A 1 109 ? -0.735 23.203 -0.965 1 94.25 109 TYR A C 1
ATOM 844 O O . TYR A 1 109 ? -1.72 23.469 -0.271 1 94.25 109 TYR A O 1
ATOM 852 N N . LEU A 1 110 ? 0.388 23.797 -0.811 1 95 110 LEU A N 1
ATOM 853 C CA . LEU A 1 110 ? 0.547 24.859 0.178 1 95 110 LEU A CA 1
ATOM 854 C C . LEU A 1 110 ? -0.41 26.016 -0.103 1 95 110 LEU A C 1
ATOM 856 O O . LEU A 1 110 ? -0.983 26.594 0.825 1 95 110 LEU A O 1
ATOM 860 N N . ARG A 1 111 ? -0.529 26.25 -1.273 1 90.62 111 ARG A N 1
ATOM 861 C CA . ARG A 1 111 ? -1.4 27.359 -1.673 1 90.62 111 ARG A CA 1
ATOM 862 C C . ARG A 1 111 ? -2.842 27.094 -1.246 1 90.62 111 ARG A C 1
ATOM 864 O O . ARG A 1 111 ? -3.543 28.016 -0.819 1 90.62 111 ARG A O 1
ATOM 871 N N . SER A 1 112 ? -3.205 25.906 -1.282 1 90.31 112 SER A N 1
ATOM 872 C CA . SER A 1 112 ? -4.609 25.578 -1.058 1 90.31 112 SER A CA 1
ATOM 873 C C . SER A 1 112 ? -4.859 25.188 0.394 1 90.31 112 SER A C 1
ATOM 875 O O . SER A 1 112 ? -6 25.219 0.864 1 90.31 112 SER A O 1
ATOM 877 N N . SER A 1 113 ? -3.816 24.844 1.117 1 93.81 113 SER A N 1
ATOM 878 C CA . SER A 1 113 ? -4.09 24.25 2.422 1 93.81 113 SER A CA 1
ATOM 879 C C . SER A 1 113 ? -3.365 25 3.533 1 93.81 113 SER A C 1
ATOM 881 O O . SER A 1 113 ? -3.941 25.266 4.594 1 93.81 113 SER A O 1
ATOM 883 N N . PHE A 1 114 ? -2.053 25.281 3.289 1 96.25 114 PHE A N 1
ATOM 884 C CA . PHE A 1 114 ? -1.249 25.922 4.328 1 96.25 114 PHE A CA 1
ATOM 885 C C . PHE A 1 114 ? -0.263 26.906 3.723 1 96.25 114 PHE A C 1
ATOM 887 O O . PHE A 1 114 ? 0.951 26.703 3.783 1 96.25 114 PHE A O 1
ATOM 894 N N . PRO A 1 115 ? -0.771 28.031 3.307 1 95.19 115 PRO A N 1
ATOM 895 C CA . PRO A 1 115 ? 0.082 28.984 2.582 1 95.19 115 PRO A CA 1
ATOM 896 C C . PRO A 1 115 ? 0.933 29.844 3.512 1 95.19 115 PRO A C 1
ATOM 898 O O . PRO A 1 115 ? 0.753 31.062 3.568 1 95.19 115 PRO A O 1
ATOM 901 N N . PHE A 1 116 ? 1.953 29.328 4.133 1 95.81 116 PHE A N 1
ATOM 902 C CA . PHE A 1 116 ? 2.76 30.047 5.113 1 95.81 116 PHE A CA 1
ATOM 903 C C . PHE A 1 116 ? 3.887 30.812 4.426 1 95.81 116 PHE A C 1
ATOM 905 O O . PHE A 1 116 ? 4.512 31.688 5.035 1 95.81 116 PHE A O 1
ATOM 912 N N . ILE A 1 117 ? 4.16 30.5 3.191 1 93.88 117 ILE A N 1
ATOM 913 C CA . ILE A 1 117 ? 5.156 31.156 2.352 1 93.88 117 ILE A CA 1
ATOM 914 C C . ILE A 1 117 ? 4.617 31.312 0.932 1 93.88 117 ILE A C 1
ATOM 916 O O . ILE A 1 117 ? 3.836 30.469 0.465 1 93.88 117 ILE A O 1
ATOM 920 N N . SER A 1 118 ? 4.934 32.375 0.321 1 90.44 118 SER A N 1
ATOM 921 C CA . SER A 1 118 ? 4.426 32.594 -1.031 1 90.44 118 SER A CA 1
ATOM 922 C C . SER A 1 118 ? 5.055 31.609 -2.018 1 90.44 118 SER A C 1
ATOM 924 O O . SER A 1 118 ? 6.215 31.219 -1.862 1 90.44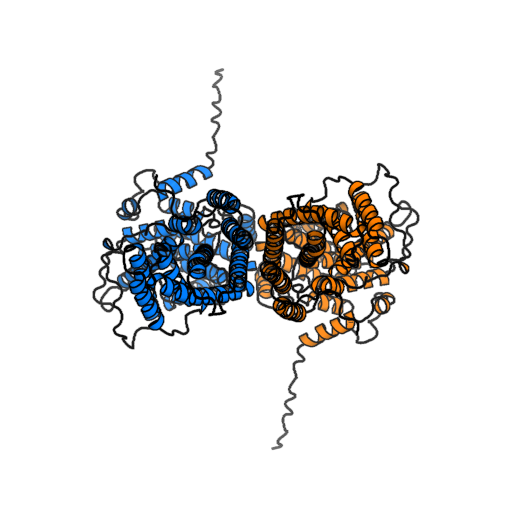 118 SER A O 1
ATOM 926 N N . ASN A 1 119 ? 4.316 31.297 -3.057 1 90.94 119 ASN A N 1
ATOM 927 C CA . ASN A 1 119 ? 4.82 30.406 -4.086 1 90.94 119 ASN A CA 1
ATOM 928 C C . ASN A 1 119 ? 6.023 31 -4.812 1 90.94 119 ASN A C 1
ATOM 930 O O . ASN A 1 119 ? 6.938 30.266 -5.207 1 90.94 119 ASN A O 1
ATOM 934 N N . ASN A 1 120 ? 5.973 32.25 -4.949 1 91.31 120 ASN A N 1
ATOM 935 C CA . ASN A 1 120 ? 7.09 32.906 -5.625 1 91.31 120 ASN A CA 1
ATOM 936 C C . ASN A 1 120 ? 8.383 32.75 -4.832 1 91.31 120 ASN A C 1
ATOM 938 O O . ASN A 1 120 ? 9.445 32.5 -5.41 1 91.31 120 ASN A O 1
ATOM 942 N N . GLU A 1 121 ? 8.266 32.969 -3.594 1 93.69 121 GLU A N 1
ATOM 943 C CA . GLU A 1 121 ? 9.445 32.844 -2.744 1 93.69 121 GLU A CA 1
ATOM 944 C C . GLU A 1 121 ? 9.969 31.406 -2.756 1 93.69 121 GLU A C 1
ATOM 946 O O . GLU A 1 121 ? 11.18 31.172 -2.832 1 93.69 121 GLU A O 1
ATOM 951 N N . LEU A 1 122 ? 9.102 30.484 -2.711 1 95.56 122 LEU A N 1
ATOM 952 C CA . LEU A 1 122 ? 9.492 29.078 -2.746 1 95.56 122 LEU A CA 1
ATOM 953 C C . LEU A 1 122 ? 10.156 28.719 -4.07 1 95.56 122 LEU A C 1
ATOM 955 O O . LEU A 1 122 ? 11.117 27.953 -4.105 1 95.56 122 LEU A O 1
ATOM 959 N N . LYS A 1 123 ? 9.586 29.219 -5.074 1 95.62 123 LYS A N 1
ATOM 960 C CA . LYS A 1 123 ? 10.164 28.984 -6.395 1 95.62 123 LYS A CA 1
ATOM 961 C C . LYS A 1 123 ? 11.586 29.516 -6.48 1 95.62 123 LYS A C 1
ATOM 963 O O . LYS A 1 123 ? 12.469 28.859 -7.059 1 95.62 123 LYS A O 1
ATOM 968 N N . LEU A 1 124 ? 11.812 30.656 -5.945 1 95.94 124 LEU A N 1
ATOM 969 C CA . LEU A 1 124 ? 13.148 31.234 -5.93 1 95.94 124 LEU A CA 1
ATOM 970 C C . LEU A 1 124 ? 14.117 30.375 -5.133 1 95.94 124 LEU A C 1
ATOM 972 O O . LEU A 1 124 ? 15.266 30.188 -5.539 1 95.94 124 LEU A O 1
ATOM 976 N N . PHE A 1 125 ? 13.641 29.922 -3.943 1 96.31 125 PHE A N 1
ATOM 977 C CA . PHE A 1 125 ? 14.469 29.031 -3.152 1 96.31 125 PHE A CA 1
ATOM 978 C C . PHE A 1 125 ? 14.859 27.797 -3.969 1 96.31 125 PHE A C 1
ATOM 980 O O . PHE A 1 125 ? 16.031 27.406 -3.99 1 96.31 125 PHE A O 1
ATOM 987 N N . TYR A 1 126 ? 13.875 27.188 -4.652 1 95.62 126 TYR A N 1
ATOM 988 C CA . TYR A 1 126 ? 14.086 25.984 -5.449 1 95.62 126 TYR A CA 1
ATOM 989 C C . TYR A 1 126 ? 15.117 26.234 -6.547 1 95.62 126 TYR A C 1
ATOM 991 O O . TYR A 1 126 ? 16.047 25.438 -6.715 1 95.62 126 TYR A O 1
ATOM 999 N N . GLU A 1 127 ? 14.977 27.281 -7.277 1 94.5 127 GLU A N 1
ATOM 1000 C CA . GLU A 1 127 ? 15.891 27.594 -8.375 1 94.5 127 GLU A CA 1
ATOM 1001 C C . GLU A 1 127 ? 17.312 27.844 -7.859 1 94.5 127 GLU A C 1
ATOM 1003 O O . GLU A 1 127 ? 18.281 27.422 -8.492 1 94.5 127 GLU A O 1
ATOM 1008 N N . ASN A 1 128 ? 17.375 28.469 -6.777 1 94.62 128 ASN A N 1
ATOM 1009 C CA . ASN A 1 128 ? 18.688 28.734 -6.188 1 94.62 128 ASN A CA 1
ATOM 1010 C C . ASN A 1 128 ? 19.375 27.438 -5.762 1 94.62 128 ASN A C 1
ATOM 1012 O O . ASN A 1 128 ? 20.578 27.266 -5.996 1 94.62 128 ASN A O 1
ATOM 1016 N N . VAL A 1 129 ? 18.641 26.578 -5.125 1 93.88 129 VAL A N 1
ATOM 1017 C CA . VAL A 1 129 ? 19.188 25.312 -4.652 1 93.88 129 VAL A CA 1
ATOM 1018 C C . VAL A 1 129 ? 19.625 24.469 -5.844 1 93.88 129 VAL A C 1
ATOM 1020 O O . VAL A 1 129 ? 20.703 23.859 -5.82 1 93.88 129 VAL A O 1
ATOM 1023 N N . ILE A 1 130 ? 18.797 24.391 -6.91 1 90.94 130 ILE A N 1
ATOM 1024 C CA . ILE A 1 130 ? 19.125 23.609 -8.102 1 90.94 130 ILE A CA 1
ATOM 1025 C C . ILE A 1 130 ? 20.375 24.172 -8.75 1 90.94 130 ILE A C 1
ATOM 1027 O O . ILE A 1 130 ? 21.25 23.422 -9.188 1 90.94 130 ILE A O 1
ATOM 1031 N N . SER A 1 131 ? 20.438 25.469 -8.828 1 91.62 131 SER A N 1
ATOM 1032 C CA . SER A 1 131 ? 21.609 26.109 -9.406 1 91.62 131 SER A CA 1
ATOM 1033 C C . SER A 1 131 ? 22.875 25.812 -8.594 1 91.62 131 SER A C 1
ATOM 1035 O O . SER A 1 131 ? 23.938 25.562 -9.164 1 91.62 131 SER A O 1
ATOM 1037 N N . CYS A 1 132 ? 22.766 25.859 -7.328 1 91.06 132 CYS A N 1
ATOM 1038 C CA . CYS A 1 132 ? 23.891 25.562 -6.465 1 91.06 132 CYS A CA 1
ATOM 1039 C C . CYS A 1 132 ? 24.312 24.109 -6.605 1 91.06 132 CYS A C 1
ATOM 1041 O O . CYS A 1 132 ? 25.5 23.781 -6.508 1 91.06 132 CYS A O 1
ATOM 1043 N N . HIS A 1 133 ? 23.328 23.234 -6.719 1 87.06 133 HIS A N 1
ATOM 1044 C CA . HIS A 1 133 ? 23.625 21.828 -6.934 1 87.06 133 HIS A CA 1
ATOM 1045 C C . HIS A 1 133 ? 24.406 21.609 -8.219 1 87.06 133 HIS A C 1
ATOM 1047 O O . HIS A 1 133 ? 25.359 20.812 -8.25 1 87.06 133 HIS A O 1
ATOM 1053 N N . GLU A 1 134 ? 24.047 22.297 -9.25 1 84.25 134 GLU A N 1
ATOM 1054 C CA . GLU A 1 134 ? 24.719 22.188 -10.547 1 84.25 134 GLU A CA 1
ATOM 1055 C C . GLU A 1 134 ? 26.141 22.719 -10.484 1 84.25 134 GLU A C 1
ATOM 1057 O O . GLU A 1 134 ? 27.031 22.219 -11.172 1 84.25 134 GLU A O 1
ATOM 1062 N N . ARG A 1 135 ? 26.344 23.797 -9.578 1 86.5 135 ARG A N 1
ATOM 1063 C CA . ARG A 1 135 ? 27.656 24.422 -9.461 1 86.5 135 ARG A CA 1
ATOM 1064 C C . ARG A 1 135 ? 28.484 23.781 -8.352 1 86.5 135 ARG A C 1
ATOM 1066 O O . ARG A 1 135 ? 29.578 24.25 -8.039 1 86.5 135 ARG A O 1
ATOM 1073 N N . ASP A 1 136 ? 27.953 22.797 -7.723 1 85.75 136 ASP A N 1
ATOM 1074 C CA . ASP A 1 136 ? 28.594 22.094 -6.617 1 85.75 136 ASP A CA 1
ATOM 1075 C C . ASP A 1 136 ? 28.938 23.047 -5.484 1 85.75 136 ASP A C 1
ATOM 1077 O O . ASP A 1 136 ? 30.047 23.016 -4.949 1 85.75 136 ASP A O 1
ATOM 1081 N N . SER A 1 137 ? 28.031 23.922 -5.207 1 90.69 137 SER A N 1
ATOM 1082 C CA . SER A 1 137 ? 28.25 24.922 -4.16 1 90.69 137 SER A CA 1
ATOM 1083 C C . SER A 1 137 ? 27.203 24.781 -3.055 1 90.69 137 SER A C 1
ATOM 1085 O O . SER A 1 137 ? 26.797 25.781 -2.455 1 90.69 137 SER A O 1
ATOM 1087 N N . LEU A 1 138 ? 26.703 23.688 -2.801 1 89.19 138 LEU A N 1
ATOM 1088 C CA . LEU A 1 138 ? 25.641 23.453 -1.818 1 89.19 138 LEU A CA 1
ATOM 1089 C C . LEU A 1 138 ? 26.172 23.672 -0.402 1 89.19 138 LEU A C 1
ATOM 1091 O O . LEU A 1 138 ? 25.422 24.109 0.474 1 89.19 138 LEU A O 1
ATOM 1095 N N . ASP A 1 139 ? 27.344 23.406 -0.206 1 88.88 139 ASP A N 1
ATOM 1096 C CA . ASP A 1 139 ? 27.922 23.609 1.117 1 88.88 139 ASP A CA 1
ATOM 1097 C C . ASP A 1 139 ? 27.891 25.094 1.517 1 88.88 139 ASP A C 1
ATOM 1099 O O . ASP A 1 139 ? 27.609 25.422 2.67 1 88.88 139 ASP A O 1
ATOM 1103 N N . GLN A 1 140 ? 28.188 25.859 0.581 1 91.94 140 GLN A N 1
ATOM 1104 C CA . GLN A 1 140 ? 28.125 27.297 0.845 1 91.94 140 GLN A CA 1
ATOM 1105 C C . GLN A 1 140 ? 26.703 27.734 1.173 1 91.94 140 GLN A C 1
ATOM 1107 O O . GLN A 1 140 ? 26.5 28.547 2.08 1 91.94 140 GLN A O 1
ATOM 1112 N N . LEU A 1 141 ? 25.812 27.219 0.408 1 92.5 141 LEU A N 1
ATOM 1113 C CA . LEU A 1 141 ? 24.406 27.562 0.667 1 92.5 141 LEU A CA 1
ATOM 1114 C C . LEU A 1 141 ? 23.984 27.078 2.049 1 92.5 141 LEU A C 1
ATOM 1116 O O . LEU A 1 141 ? 23.234 27.766 2.744 1 92.5 141 LEU A O 1
ATOM 1120 N N . SER A 1 142 ? 24.438 25.938 2.432 1 92.5 142 SER A N 1
ATOM 1121 C CA . SER A 1 142 ? 24.109 25.375 3.732 1 92.5 142 SER A CA 1
ATOM 1122 C C . SER A 1 142 ? 24.609 26.25 4.867 1 92.5 142 SER A C 1
ATOM 1124 O O . SER A 1 142 ? 24.016 26.297 5.945 1 92.5 142 SER A O 1
ATOM 1126 N N . ASP A 1 143 ? 25.625 26.953 4.637 1 91.12 143 ASP A N 1
ATOM 1127 C CA . ASP A 1 143 ? 26.188 27.828 5.652 1 91.12 143 ASP A CA 1
ATOM 1128 C C . ASP A 1 143 ? 25.5 29.188 5.645 1 91.12 143 ASP A C 1
ATOM 1130 O O . ASP A 1 143 ? 25.234 29.766 6.707 1 91.12 143 ASP A O 1
ATOM 1134 N N . ASP A 1 144 ? 25.219 29.641 4.484 1 92.19 144 ASP A N 1
ATOM 1135 C CA . ASP A 1 144 ? 24.719 31 4.352 1 92.19 144 ASP A CA 1
ATOM 1136 C C . ASP A 1 144 ? 23.203 31.062 4.574 1 92.19 144 ASP A C 1
ATOM 1138 O O . ASP A 1 144 ? 22.688 31.969 5.223 1 92.19 144 ASP A O 1
ATOM 1142 N N . SER A 1 145 ? 22.531 30.125 3.926 1 94.81 145 SER A N 1
ATOM 1143 C CA . SER A 1 145 ? 21.062 30.109 3.979 1 94.81 145 SER A CA 1
ATOM 1144 C C . SER A 1 145 ? 20.531 28.688 4.129 1 94.81 145 SER A C 1
ATOM 1146 O O . SER A 1 145 ? 19.812 28.203 3.258 1 94.81 145 SER A O 1
ATOM 1148 N N . PRO A 1 146 ? 20.797 28.141 5.336 1 96.19 146 PRO A N 1
ATOM 1149 C CA . PRO A 1 146 ? 20.359 26.75 5.531 1 96.19 146 PRO A CA 1
ATOM 1150 C C . PRO A 1 146 ? 18.844 26.594 5.441 1 96.19 146 PRO A C 1
ATOM 1152 O O . PRO A 1 146 ? 18.359 25.531 5.062 1 96.19 146 PRO A O 1
ATOM 1155 N N . GLU A 1 147 ? 18.094 27.656 5.77 1 96.94 147 GLU A N 1
ATOM 1156 C CA . GLU A 1 147 ? 16.641 27.578 5.727 1 96.94 147 GLU A CA 1
ATOM 1157 C C . GLU A 1 147 ? 16.141 27.375 4.301 1 96.94 147 GLU A C 1
ATOM 1159 O O . GLU A 1 147 ? 15.141 26.672 4.082 1 96.94 147 GLU A O 1
ATOM 1164 N N . GLN A 1 148 ? 16.828 27.953 3.318 1 96.75 148 GLN A N 1
ATOM 1165 C CA . GLN A 1 148 ? 16.422 27.781 1.927 1 96.75 148 GLN A CA 1
ATOM 1166 C C . GLN A 1 148 ? 16.594 26.344 1.479 1 96.75 148 GLN A C 1
ATOM 1168 O O . GLN A 1 148 ? 15.734 25.781 0.795 1 96.75 148 GLN A O 1
ATOM 1173 N N . LEU A 1 149 ? 17.688 25.828 1.879 1 96.25 149 LEU A N 1
ATOM 1174 C CA . LEU A 1 149 ? 17.984 24.438 1.538 1 96.25 149 LEU A CA 1
ATOM 1175 C C . LEU A 1 149 ? 16.984 23.5 2.207 1 96.25 149 LEU A C 1
ATOM 1177 O O . LEU A 1 149 ? 16.438 22.609 1.554 1 96.25 149 LEU A O 1
ATOM 1181 N N . LEU A 1 150 ? 16.766 23.719 3.457 1 97.81 150 LEU A N 1
ATOM 1182 C CA . LEU A 1 150 ? 15.852 22.875 4.223 1 97.81 150 LEU A CA 1
ATOM 1183 C C . LEU A 1 150 ? 14.445 22.938 3.641 1 97.81 150 LEU A C 1
ATOM 1185 O O . LEU A 1 150 ? 13.82 21.906 3.402 1 97.81 150 LEU A O 1
ATOM 1189 N N . LEU A 1 151 ? 13.953 24.125 3.369 1 98.25 151 LEU A N 1
ATOM 1190 C CA . LEU A 1 151 ? 12.586 24.297 2.877 1 98.25 151 LEU A CA 1
ATOM 1191 C C . LEU A 1 151 ? 12.422 23.688 1.494 1 98.25 151 LEU A C 1
ATOM 1193 O O . LEU A 1 151 ? 11.352 23.172 1.161 1 98.25 151 LEU A O 1
ATOM 1197 N N . THR A 1 152 ? 13.484 23.688 0.739 1 97.06 152 THR A N 1
ATOM 1198 C CA . THR A 1 152 ? 13.438 23.062 -0.582 1 97.06 152 THR A CA 1
ATOM 1199 C C . THR A 1 152 ? 13.422 21.547 -0.468 1 97.06 152 THR A C 1
ATOM 1201 O O . THR A 1 152 ? 12.609 20.875 -1.109 1 97.06 152 THR A O 1
ATOM 1204 N N . TYR A 1 153 ? 14.273 21 0.391 1 96.31 153 TYR A N 1
ATOM 1205 C CA . TYR A 1 153 ? 14.336 19.547 0.566 1 96.31 153 TYR A CA 1
ATOM 1206 C C . TYR A 1 153 ? 13.008 19 1.095 1 96.31 153 TYR A C 1
ATOM 1208 O O . TYR A 1 153 ? 12.461 18.047 0.545 1 96.31 153 TYR A O 1
ATOM 1216 N N . ILE A 1 154 ? 12.531 19.656 2.121 1 98.06 154 ILE A N 1
ATOM 1217 C CA . ILE A 1 154 ? 11.297 19.172 2.736 1 98.06 154 ILE A CA 1
ATOM 1218 C C . ILE A 1 154 ? 10.125 19.391 1.792 1 98.06 154 ILE A C 1
ATOM 1220 O O . ILE A 1 154 ? 9.172 18.609 1.775 1 98.06 154 ILE A O 1
ATOM 1224 N N . GLY A 1 155 ? 10.227 20.484 1.047 1 98.06 155 GLY A N 1
ATOM 1225 C CA . GLY A 1 155 ? 9.211 20.719 0.027 1 98.06 155 GLY A CA 1
ATOM 1226 C C . GLY A 1 155 ? 9.188 19.625 -1.03 1 98.06 155 GLY A C 1
ATOM 1227 O O . GLY A 1 155 ? 8.117 19.141 -1.405 1 98.06 155 GLY A O 1
ATOM 1228 N N . ILE A 1 156 ? 10.32 19.219 -1.524 1 96.31 156 ILE A N 1
ATOM 1229 C CA . ILE A 1 156 ? 10.414 18.125 -2.496 1 96.31 156 ILE A CA 1
ATOM 1230 C C . ILE A 1 156 ? 9.891 16.828 -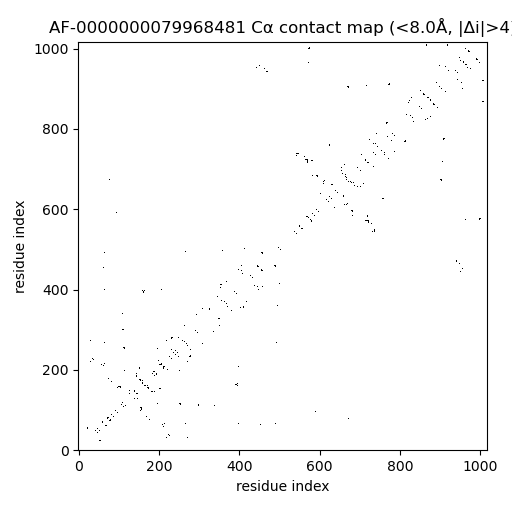1.875 1 96.31 156 ILE A C 1
ATOM 1232 O O . ILE A 1 156 ? 9.109 16.109 -2.496 1 96.31 156 ILE A O 1
ATOM 1236 N N . ALA A 1 157 ? 10.32 16.547 -0.653 1 97.06 157 ALA A N 1
ATOM 1237 C CA . ALA A 1 157 ? 9.898 15.336 0.04 1 97.06 157 ALA A CA 1
ATOM 1238 C C . ALA A 1 157 ? 8.375 15.281 0.163 1 97.06 157 ALA A C 1
ATOM 1240 O O . ALA A 1 157 ? 7.762 14.258 -0.142 1 97.06 157 ALA A O 1
ATOM 1241 N N . THR A 1 158 ? 7.777 16.359 0.586 1 98.25 158 THR A N 1
ATOM 1242 C CA . THR A 1 158 ? 6.328 16.422 0.72 1 98.25 158 THR A CA 1
ATOM 1243 C C . THR A 1 158 ? 5.652 16.297 -0.644 1 98.25 158 THR A C 1
ATOM 1245 O O . THR A 1 158 ? 4.633 15.625 -0.778 1 98.25 158 THR A O 1
ATOM 1248 N N . GLY A 1 159 ? 6.258 17 -1.587 1 97.25 159 GLY A N 1
ATOM 1249 C CA . GLY A 1 159 ? 5.734 16.906 -2.941 1 97.25 159 GLY A CA 1
ATOM 1250 C C . GLY A 1 159 ? 5.73 15.492 -3.49 1 97.25 159 GLY A C 1
ATOM 1251 O O . GLY A 1 159 ? 4.797 15.094 -4.188 1 97.25 159 GLY A O 1
ATOM 1252 N N . ILE A 1 160 ? 6.734 14.742 -3.205 1 95.19 160 ILE A N 1
ATOM 1253 C CA . ILE A 1 160 ? 6.805 13.344 -3.609 1 95.19 160 ILE A CA 1
ATOM 1254 C C . ILE A 1 160 ? 5.625 12.57 -3.02 1 95.19 160 ILE A C 1
ATOM 1256 O O . ILE A 1 160 ? 4.941 11.836 -3.729 1 95.19 160 ILE A O 1
ATOM 1260 N N . LEU A 1 161 ? 5.336 12.773 -1.789 1 96.94 161 LEU A N 1
ATOM 1261 C CA . LEU A 1 161 ? 4.254 12.07 -1.112 1 96.94 161 LEU A CA 1
ATOM 1262 C C . LEU A 1 161 ? 2.902 12.461 -1.699 1 96.94 161 LEU A C 1
ATOM 1264 O O . LEU A 1 161 ? 1.982 11.641 -1.752 1 96.94 161 LEU A O 1
ATOM 1268 N N . LEU A 1 162 ? 2.846 13.648 -2.191 1 96.31 162 LEU A N 1
ATOM 1269 C CA . LEU A 1 162 ? 1.583 14.156 -2.717 1 96.31 162 LEU A CA 1
ATOM 1270 C C . LEU A 1 162 ? 1.421 13.797 -4.188 1 96.31 162 LEU A C 1
ATOM 1272 O O . LEU A 1 162 ? 0.415 14.148 -4.812 1 96.31 162 LEU A O 1
ATOM 1276 N N . SER A 1 163 ? 2.328 13.062 -4.734 1 93.38 163 SER A N 1
ATOM 1277 C CA . SER A 1 163 ? 2.309 12.711 -6.148 1 93.38 163 SER A CA 1
ATOM 1278 C C . SER A 1 163 ? 1.863 11.266 -6.355 1 93.38 163 SER A C 1
ATOM 1280 O O . SER A 1 163 ? 1.957 10.445 -5.438 1 93.38 163 SER A O 1
ATOM 1282 N N . PRO A 1 164 ? 1.265 10.852 -7.562 1 86.69 164 PRO A N 1
ATOM 1283 C CA . PRO A 1 164 ? 0.804 9.484 -7.84 1 86.69 164 PRO A CA 1
ATOM 1284 C C . PRO A 1 164 ? 1.926 8.453 -7.75 1 86.69 164 PRO A C 1
ATOM 1286 O O . PRO A 1 164 ? 1.669 7.277 -7.477 1 86.69 164 PRO A O 1
ATOM 1289 N N . ASP A 1 165 ? 3.182 8.805 -7.848 1 81.06 165 ASP A N 1
ATOM 1290 C CA . ASP A 1 165 ? 4.277 7.84 -7.875 1 81.06 165 ASP A CA 1
ATOM 1291 C C . ASP A 1 165 ? 5.031 7.828 -6.551 1 81.06 165 ASP A C 1
ATOM 1293 O O . ASP A 1 165 ? 6.195 7.426 -6.492 1 81.06 165 ASP A O 1
ATOM 1297 N N . TYR A 1 166 ? 4.27 8.094 -5.488 1 90.69 166 TYR A N 1
ATOM 1298 C CA . TYR A 1 166 ? 4.98 8.281 -4.23 1 90.69 166 TYR A CA 1
ATOM 1299 C C . TYR A 1 166 ? 5.379 6.934 -3.629 1 90.69 166 TYR A C 1
ATOM 1301 O O . TYR A 1 166 ? 6.355 6.844 -2.885 1 90.69 166 TYR A O 1
ATOM 1309 N N . HIS A 1 167 ? 4.746 5.871 -3.977 1 85.44 167 HIS A N 1
ATOM 1310 C CA . HIS A 1 167 ? 4.945 4.578 -3.33 1 85.44 167 HIS A CA 1
ATOM 1311 C C . HIS A 1 167 ? 6.359 4.059 -3.557 1 85.44 167 HIS A C 1
ATOM 1313 O O . HIS A 1 167 ? 6.934 3.404 -2.682 1 85.44 167 HIS A O 1
ATOM 1319 N N . TYR A 1 168 ? 6.941 4.34 -4.668 1 86.19 168 TYR A N 1
ATOM 1320 C CA . TYR A 1 168 ? 8.281 3.816 -4.902 1 86.19 168 TYR A CA 1
ATOM 1321 C C . TYR A 1 168 ? 9.336 4.891 -4.66 1 86.19 168 TYR A C 1
ATOM 1323 O O . TYR A 1 168 ? 10.531 4.637 -4.812 1 86.19 168 TYR A O 1
ATOM 1331 N N . ARG A 1 169 ? 8.883 6.062 -4.281 1 89.56 169 ARG A N 1
ATOM 1332 C CA . ARG A 1 169 ? 9.828 7.145 -4.039 1 89.56 169 ARG A CA 1
ATOM 1333 C C . ARG A 1 169 ? 9.844 7.539 -2.566 1 89.56 169 ARG A C 1
ATOM 1335 O O . ARG A 1 169 ? 10.453 8.547 -2.195 1 89.56 169 ARG A O 1
ATOM 1342 N N . GLU A 1 170 ? 9.203 6.824 -1.761 1 91.25 170 GLU A N 1
ATOM 1343 C CA . GLU A 1 170 ? 9.055 7.172 -0.351 1 91.25 170 GLU A CA 1
ATOM 1344 C C . GLU A 1 170 ? 10.406 7.172 0.357 1 91.25 170 GLU A C 1
ATOM 1346 O O . GLU A 1 170 ? 10.641 7.969 1.269 1 91.25 170 GLU A O 1
ATOM 1351 N N . ALA A 1 171 ? 11.312 6.258 -0.052 1 89.94 171 ALA A N 1
ATOM 1352 C CA . ALA A 1 171 ? 12.641 6.211 0.556 1 89.94 171 ALA A CA 1
ATOM 1353 C C . ALA A 1 171 ? 13.43 7.48 0.251 1 89.94 171 ALA A C 1
ATOM 1355 O O . ALA A 1 171 ? 14.195 7.957 1.09 1 89.94 171 ALA A O 1
ATOM 1356 N N . LEU A 1 172 ? 13.258 7.965 -0.932 1 90.81 172 LEU A N 1
ATOM 1357 C CA . LEU A 1 172 ? 13.898 9.227 -1.305 1 90.81 172 LEU A CA 1
ATOM 1358 C C . LEU A 1 172 ? 13.336 10.383 -0.481 1 90.81 172 LEU A C 1
ATOM 1360 O O . LEU A 1 172 ? 14.094 11.227 -0.001 1 90.81 172 LEU A O 1
ATOM 1364 N N . ALA A 1 173 ? 12.008 10.43 -0.372 1 94.38 173 ALA A N 1
ATOM 1365 C CA . ALA A 1 173 ? 11.375 11.453 0.455 1 94.38 173 ALA A CA 1
ATOM 1366 C C . ALA A 1 173 ? 11.898 11.398 1.889 1 94.38 173 ALA A C 1
ATOM 1368 O O . ALA A 1 173 ? 12.188 12.438 2.49 1 94.38 173 ALA A O 1
ATOM 1369 N N . ALA A 1 174 ? 12.055 10.203 2.422 1 94.38 174 ALA A N 1
ATOM 1370 C CA . ALA A 1 174 ? 12.562 10.016 3.777 1 94.38 174 ALA A CA 1
ATOM 1371 C C . ALA A 1 174 ? 14 10.516 3.896 1 94.38 174 ALA A C 1
ATOM 1373 O O . ALA A 1 174 ? 14.367 11.125 4.906 1 94.38 174 ALA A O 1
ATOM 1374 N N . GLU A 1 175 ? 14.766 10.281 2.881 1 93.19 175 GLU A N 1
ATOM 1375 C CA . GLU A 1 175 ? 16.156 10.75 2.889 1 93.19 175 GLU A CA 1
ATOM 1376 C C . GLU A 1 175 ? 16.219 12.273 2.93 1 93.19 175 GLU A C 1
ATOM 1378 O O . GLU A 1 175 ? 16.984 12.852 3.693 1 93.19 175 GLU A O 1
ATOM 1383 N N . LEU A 1 176 ? 15.414 12.859 2.1 1 94 176 LEU A N 1
ATOM 1384 C CA . LEU A 1 176 ? 15.398 14.312 2.051 1 94 176 LEU A CA 1
ATOM 1385 C C . LEU A 1 176 ? 14.93 14.898 3.383 1 94 176 LEU A C 1
ATOM 1387 O O . LEU A 1 176 ? 15.414 15.953 3.805 1 94 176 LEU A O 1
ATOM 1391 N N . SER A 1 177 ? 14.023 14.25 3.994 1 96.31 177 SER A N 1
ATOM 1392 C CA . SER A 1 177 ? 13.555 14.695 5.301 1 96.31 177 SER A CA 1
ATOM 1393 C C . SER A 1 177 ? 14.656 14.586 6.352 1 96.31 177 SER A C 1
ATOM 1395 O O . SER A 1 177 ? 14.82 15.484 7.18 1 96.31 177 SER A O 1
ATOM 1397 N N . VAL A 1 178 ? 15.391 13.5 6.371 1 94.56 178 VAL A N 1
ATOM 1398 C CA . VAL A 1 178 ? 16.469 13.312 7.336 1 94.56 178 VAL A CA 1
ATOM 1399 C C . VAL A 1 178 ? 17.562 14.359 7.113 1 94.56 178 VAL A C 1
ATOM 1401 O O . VAL A 1 178 ? 18.094 14.922 8.07 1 94.56 178 VAL A O 1
ATOM 1404 N N . GLU A 1 179 ? 17.828 14.633 5.891 1 93.44 179 GLU A N 1
ATOM 1405 C CA . GLU A 1 179 ? 18.797 15.688 5.574 1 93.44 179 GLU A CA 1
ATOM 1406 C C . GLU A 1 179 ? 18.312 17.047 6.066 1 93.44 179 GLU A C 1
ATOM 1408 O O . GLU A 1 179 ? 19.109 17.859 6.523 1 93.44 179 GLU A O 1
ATOM 1413 N N . SER A 1 180 ? 17.062 17.266 5.836 1 96 180 SER A N 1
ATOM 1414 C CA . SER A 1 180 ? 16.469 18.516 6.336 1 96 180 SER A CA 1
ATOM 1415 C C . SER A 1 180 ? 16.625 18.625 7.848 1 96 180 SER A C 1
ATOM 1417 O O . SER A 1 180 ? 16.953 19.703 8.367 1 96 180 SER A O 1
ATOM 1419 N N . LEU A 1 181 ? 16.422 17.547 8.547 1 95.06 181 LEU A N 1
ATOM 1420 C CA . LEU A 1 181 ? 16.531 17.531 10 1 95.06 181 LEU A CA 1
ATOM 1421 C C . LEU A 1 181 ? 17.969 17.828 10.438 1 95.06 181 LEU A C 1
ATOM 1423 O O . LEU A 1 181 ? 18.188 18.516 11.438 1 95.06 181 LEU A O 1
ATOM 1427 N N . LYS A 1 182 ? 18.859 17.328 9.703 1 92.19 182 LYS A N 1
ATOM 1428 C CA . LYS A 1 182 ? 20.25 17.609 9.992 1 92.19 182 LYS A CA 1
ATOM 1429 C C . LYS A 1 182 ? 20.562 19.094 9.852 1 92.19 182 LYS A C 1
ATOM 1431 O O . LYS A 1 182 ? 21.375 19.641 10.602 1 92.19 182 LYS A O 1
ATOM 1436 N N . LEU A 1 183 ? 19.906 19.719 8.945 1 95.56 183 LEU A N 1
ATOM 1437 C CA . LEU A 1 183 ? 20.141 21.141 8.664 1 95.56 183 LEU A CA 1
ATOM 1438 C C . LEU A 1 183 ? 19.547 22 9.766 1 95.56 183 LEU A C 1
ATOM 1440 O O . LEU A 1 183 ? 19.875 23.188 9.875 1 95.56 183 LEU A O 1
ATOM 1444 N N . MET A 1 184 ? 18.656 21.453 10.578 1 95.5 184 MET A N 1
ATOM 1445 C CA . MET A 1 184 ? 17.938 22.234 11.578 1 95.5 184 MET A CA 1
ATOM 1446 C C . MET A 1 184 ? 18.906 22.828 12.594 1 95.5 184 MET A C 1
ATOM 1448 O O . MET A 1 184 ? 18.688 23.938 13.086 1 95.5 184 MET A O 1
ATOM 1452 N N . SER A 1 185 ? 19.969 22.078 12.867 1 91.31 185 SER A N 1
ATOM 1453 C CA . SER A 1 185 ? 20.953 22.641 13.789 1 91.31 185 SER A CA 1
ATOM 1454 C C . SER A 1 185 ? 21.547 23.938 13.266 1 91.31 185 SER A C 1
ATOM 1456 O O . SER A 1 185 ? 21.672 24.906 14.008 1 91.31 185 SER A O 1
ATOM 1458 N N . ARG A 1 186 ? 21.828 23.969 12.039 1 93.94 186 ARG A N 1
ATOM 1459 C CA . ARG A 1 186 ? 22.375 25.172 11.414 1 93.94 186 ARG A CA 1
ATOM 1460 C C . ARG A 1 186 ? 21.328 26.281 11.344 1 93.94 186 ARG A C 1
ATOM 1462 O O . ARG A 1 186 ? 21.656 27.453 11.484 1 93.94 186 ARG A O 1
ATOM 1469 N N . VAL A 1 187 ? 20.141 25.922 11.117 1 95.31 187 VAL A N 1
ATOM 1470 C CA . VAL A 1 187 ? 19.062 26.891 11.055 1 95.31 187 VAL A CA 1
ATOM 1471 C C . VAL A 1 187 ? 18.891 27.578 12.414 1 95.31 187 VAL A C 1
ATOM 1473 O O . VAL A 1 187 ? 18.75 28.797 12.492 1 95.31 187 VAL A O 1
ATOM 1476 N N . PHE A 1 188 ? 18.969 26.797 13.453 1 89.88 188 PHE A N 1
ATOM 1477 C CA . PHE A 1 188 ? 18.828 27.344 14.797 1 89.88 188 PHE A CA 1
ATOM 1478 C C . PHE A 1 188 ? 19.969 28.297 15.117 1 89.88 188 PHE A C 1
ATOM 1480 O O . PHE A 1 188 ? 19.781 29.297 15.812 1 89.88 188 PHE A O 1
ATOM 1487 N N . ASP A 1 189 ? 21.125 27.984 14.578 1 88.19 189 ASP A N 1
ATOM 1488 C CA . ASP A 1 189 ? 22.328 28.75 14.906 1 88.19 189 ASP A CA 1
ATOM 1489 C C . ASP A 1 189 ? 22.391 30.031 14.086 1 88.19 189 ASP A C 1
ATOM 1491 O O . ASP A 1 189 ? 22.875 31.062 14.562 1 88.19 189 ASP A O 1
ATOM 1495 N N . HIS A 1 190 ? 21.812 30.031 12.859 1 85.56 190 HIS A N 1
ATOM 1496 C CA . HIS A 1 190 ? 22.172 31.109 11.938 1 85.56 190 HIS A CA 1
ATOM 1497 C C . HIS A 1 190 ? 20.938 31.859 11.469 1 85.56 190 HIS A C 1
ATOM 1499 O O . HIS A 1 190 ? 21.047 32.969 10.953 1 85.56 190 HIS A O 1
ATOM 1505 N N . ALA A 1 191 ? 19.797 31.312 11.602 1 87.69 191 ALA A N 1
ATOM 1506 C CA . ALA A 1 191 ? 18.625 31.922 10.992 1 87.69 191 ALA A CA 1
ATOM 1507 C C . ALA A 1 191 ? 17.812 32.719 12.023 1 87.69 191 ALA A C 1
ATOM 1509 O O . ALA A 1 191 ? 18.031 32.562 13.227 1 87.69 191 ALA A O 1
ATOM 1510 N N . ASN A 1 192 ? 17.016 33.562 11.531 1 91.31 192 ASN A N 1
ATOM 1511 C CA . ASN A 1 192 ? 16.141 34.344 12.414 1 91.31 192 ASN A CA 1
ATOM 1512 C C . ASN A 1 192 ? 14.914 33.531 12.82 1 91.31 192 ASN A C 1
ATOM 1514 O O . ASN A 1 192 ? 14.734 32.375 12.375 1 91.31 192 ASN A O 1
ATOM 1518 N N . ASP A 1 193 ? 14.102 34.094 13.641 1 90.88 193 ASP A N 1
ATOM 1519 C CA . ASP A 1 193 ? 12.953 33.406 14.195 1 90.88 193 ASP A CA 1
ATOM 1520 C C . ASP A 1 193 ? 11.961 33 13.094 1 90.88 193 ASP A C 1
ATOM 1522 O O . ASP A 1 193 ? 11.375 31.922 13.133 1 90.88 193 ASP A O 1
ATOM 1526 N N . LEU A 1 194 ? 11.734 33.906 12.195 1 93.94 194 LEU A N 1
ATOM 1527 C CA . LEU A 1 194 ? 10.812 33.625 11.094 1 93.94 194 LEU A CA 1
ATOM 1528 C C . LEU A 1 194 ? 11.258 32.406 10.312 1 93.94 194 LEU A C 1
ATOM 1530 O O . LEU A 1 194 ? 10.43 31.531 9.984 1 93.94 194 LEU A O 1
ATOM 1534 N N . ALA A 1 195 ? 12.516 32.312 10.016 1 95.31 195 ALA A N 1
ATOM 1535 C CA . ALA A 1 195 ? 13.062 31.188 9.273 1 95.31 195 ALA A CA 1
ATOM 1536 C C . ALA A 1 195 ? 12.922 29.891 10.062 1 95.31 195 ALA A C 1
ATOM 1538 O O . ALA A 1 195 ? 12.578 28.844 9.508 1 95.31 195 ALA A O 1
ATOM 1539 N N . ILE A 1 196 ? 13.164 29.969 11.336 1 94.88 196 ILE A N 1
ATOM 1540 C CA . ILE A 1 196 ? 13.07 28.781 12.195 1 94.88 196 ILE A CA 1
ATOM 1541 C C . ILE A 1 196 ? 11.633 28.266 12.203 1 94.88 196 ILE A C 1
ATOM 1543 O O . ILE A 1 196 ? 11.398 27.078 11.977 1 94.88 196 ILE A O 1
ATOM 1547 N N . VAL A 1 197 ? 10.688 29.141 12.43 1 96.5 197 VAL A N 1
ATOM 1548 C CA . VAL A 1 197 ? 9.281 28.75 12.508 1 96.5 197 VAL A CA 1
ATOM 1549 C C . VAL A 1 197 ? 8.812 28.234 11.148 1 96.5 197 VAL A C 1
ATOM 1551 O O . VAL A 1 197 ? 8.031 27.281 11.07 1 96.5 197 VAL A O 1
ATOM 1554 N N . SER A 1 198 ? 9.305 28.828 10.086 1 97.88 198 SER A N 1
ATOM 1555 C CA . SER A 1 198 ? 8.953 28.375 8.75 1 97.88 198 SER A CA 1
ATOM 1556 C C . SER A 1 198 ? 9.422 26.953 8.5 1 97.88 198 SER A C 1
ATOM 1558 O O . SER A 1 198 ? 8.68 26.125 7.973 1 97.88 198 SER A O 1
ATOM 1560 N N . CYS A 1 199 ? 10.641 26.719 8.867 1 98.25 199 CYS A N 1
ATOM 1561 C CA . CYS A 1 199 ? 11.195 25.391 8.695 1 98.25 199 CYS A CA 1
ATOM 1562 C C . CYS A 1 199 ? 10.43 24.359 9.531 1 98.25 199 CYS A C 1
ATOM 1564 O O . CYS A 1 199 ? 10.102 23.281 9.039 1 98.25 199 CYS A O 1
ATOM 1566 N N . MET A 1 200 ? 10.109 24.703 10.711 1 97.69 200 MET A N 1
ATOM 1567 C CA . MET A 1 200 ? 9.375 23.797 11.586 1 97.69 200 MET A CA 1
ATOM 1568 C C . MET A 1 200 ? 7.957 23.562 11.07 1 97.69 200 MET A C 1
ATOM 1570 O O . MET A 1 200 ? 7.422 22.469 11.172 1 97.69 200 MET A O 1
ATOM 1574 N N . THR A 1 201 ? 7.398 24.594 10.555 1 98.62 201 THR A N 1
ATOM 1575 C CA . THR A 1 201 ? 6.078 24.469 9.953 1 98.62 201 THR A CA 1
ATOM 1576 C C . THR A 1 201 ? 6.109 23.484 8.789 1 98.62 201 THR A C 1
ATOM 1578 O O . THR A 1 201 ? 5.238 22.625 8.688 1 98.62 201 THR A O 1
ATOM 1581 N N . ALA A 1 202 ? 7.105 23.625 7.953 1 98.75 202 ALA A N 1
ATOM 1582 C CA . ALA A 1 202 ? 7.242 22.719 6.809 1 98.75 202 ALA A CA 1
ATOM 1583 C C . ALA A 1 202 ? 7.43 21.281 7.266 1 98.75 202 ALA A C 1
ATOM 1585 O O . ALA A 1 202 ? 6.84 20.359 6.695 1 98.75 202 ALA A O 1
ATOM 1586 N N . LEU A 1 203 ? 8.18 21.078 8.312 1 98.44 203 LEU A N 1
ATOM 1587 C CA . LEU A 1 203 ? 8.398 19.734 8.859 1 98.44 203 LEU A CA 1
ATOM 1588 C C . LEU A 1 203 ? 7.098 19.172 9.422 1 98.44 203 LEU A C 1
ATOM 1590 O O . LEU A 1 203 ? 6.812 17.984 9.25 1 98.44 203 LEU A O 1
ATOM 1594 N N . THR A 1 204 ? 6.363 20 10.039 1 98.25 204 THR A N 1
ATOM 1595 C CA . THR A 1 204 ? 5.086 19.578 10.602 1 98.25 204 THR A CA 1
ATOM 1596 C C . THR A 1 204 ? 4.117 19.172 9.492 1 98.25 204 THR A C 1
ATOM 1598 O O . THR A 1 204 ? 3.443 18.141 9.602 1 98.25 204 THR A O 1
ATOM 1601 N N . ILE A 1 205 ? 4.09 19.938 8.461 1 98.5 205 ILE A N 1
ATOM 1602 C CA . ILE A 1 205 ? 3.221 19.609 7.332 1 98.5 205 ILE A CA 1
ATOM 1603 C C . ILE A 1 205 ? 3.648 18.297 6.707 1 98.5 205 ILE A C 1
ATOM 1605 O O . ILE A 1 205 ? 2.807 17.453 6.383 1 98.5 205 ILE A O 1
ATOM 1609 N N . TYR A 1 206 ? 4.949 18.078 6.559 1 98.44 206 TYR A N 1
ATOM 1610 C CA . TYR A 1 206 ? 5.473 16.812 6.039 1 98.44 206 TYR A CA 1
ATOM 1611 C C . TYR A 1 206 ? 5 15.641 6.883 1 98.44 206 TYR A C 1
ATOM 1613 O O . TYR A 1 206 ? 4.621 14.594 6.344 1 98.44 206 TYR A O 1
ATOM 1621 N N . SER A 1 207 ? 4.953 15.781 8.156 1 97.69 207 SER A N 1
ATOM 1622 C CA . SER A 1 207 ? 4.625 14.695 9.078 1 97.69 207 SER A CA 1
ATOM 1623 C C . SER A 1 207 ? 3.172 14.258 8.922 1 97.69 207 SER A C 1
ATOM 1625 O O . SER A 1 207 ? 2.803 13.164 9.336 1 97.69 207 SER A O 1
ATOM 1627 N N . LEU A 1 208 ? 2.385 15.086 8.305 1 97.44 208 LEU A N 1
ATOM 1628 C CA . LEU A 1 208 ? 0.983 14.742 8.094 1 97.44 208 LEU A CA 1
ATOM 1629 C C . LEU A 1 208 ? 0.846 13.578 7.117 1 97.44 208 LEU A C 1
ATOM 1631 O O . LEU A 1 208 ? -0.13 12.828 7.176 1 97.44 208 LEU A O 1
ATOM 1635 N N . PHE A 1 209 ? 1.819 13.383 6.238 1 97.31 209 PHE A N 1
ATOM 1636 C CA . PHE A 1 209 ? 1.586 12.531 5.078 1 97.31 209 PHE A CA 1
ATOM 1637 C C . PHE A 1 209 ? 2.447 11.281 5.141 1 97.31 209 PHE A C 1
ATOM 1639 O O . PHE A 1 209 ? 2.432 10.461 4.223 1 97.31 209 PHE A O 1
ATOM 1646 N N . THR A 1 210 ? 3.203 11.133 6.188 1 96.19 210 THR A N 1
ATOM 1647 C CA . THR A 1 210 ? 4.078 9.969 6.277 1 96.19 210 THR A CA 1
ATOM 1648 C C . THR A 1 210 ? 4.285 9.555 7.734 1 96.19 210 THR A C 1
ATOM 1650 O O . THR A 1 210 ? 4.191 10.391 8.641 1 96.19 210 THR A O 1
ATOM 1653 N N . THR A 1 211 ? 4.57 8.305 7.898 1 94.56 211 THR A N 1
ATOM 1654 C CA . THR A 1 211 ? 4.863 7.789 9.227 1 94.56 211 THR A CA 1
ATOM 1655 C C . THR A 1 211 ? 6.309 8.086 9.617 1 94.56 211 THR A C 1
ATOM 1657 O O . THR A 1 211 ? 6.691 7.926 10.773 1 94.56 211 THR A O 1
ATOM 1660 N N . PHE A 1 212 ? 7.062 8.664 8.672 1 94.88 212 PHE A N 1
ATOM 1661 C CA . PHE A 1 212 ? 8.492 8.875 8.875 1 94.88 212 PHE A CA 1
ATOM 1662 C C . PHE A 1 212 ? 8.781 10.312 9.273 1 94.88 212 PHE A C 1
ATOM 1664 O O . PHE A 1 212 ? 9.938 10.703 9.414 1 94.88 212 PHE A O 1
ATOM 1671 N N . GLY A 1 213 ? 7.723 11.102 9.422 1 95.62 213 GLY A N 1
ATOM 1672 C CA . GLY A 1 213 ? 7.895 12.516 9.695 1 95.62 213 GLY A CA 1
ATOM 1673 C C . GLY A 1 213 ? 7.883 12.844 11.18 1 95.62 213 GLY A C 1
ATOM 1674 O O . GLY A 1 213 ? 8.008 14.008 11.562 1 95.62 213 GLY A O 1
ATOM 1675 N N . GLY A 1 214 ? 7.746 11.805 11.992 1 94.44 214 GLY A N 1
ATOM 1676 C CA . GLY A 1 214 ? 7.641 12.055 13.422 1 94.44 214 GLY A CA 1
ATOM 1677 C C . GLY A 1 214 ? 6.211 12.242 13.891 1 94.44 214 GLY A C 1
ATOM 1678 O O . GLY A 1 214 ? 5.266 11.977 13.141 1 94.44 214 GLY A O 1
ATOM 1679 N N . SER A 1 215 ? 6.109 12.609 15.141 1 92.06 215 SER A N 1
ATOM 1680 C CA . SER A 1 215 ? 4.789 12.828 15.719 1 92.06 215 SER A CA 1
ATOM 1681 C C . SER A 1 215 ? 4.246 14.211 15.359 1 92.06 215 SER A C 1
ATOM 1683 O O . SER A 1 215 ? 4.762 15.227 15.828 1 92.06 215 SER A O 1
ATOM 1685 N N . THR A 1 216 ? 3.17 14.219 14.648 1 94.56 216 THR A N 1
ATOM 1686 C CA . THR A 1 216 ? 2.6 15.461 14.141 1 94.56 216 THR A CA 1
ATOM 1687 C C . THR A 1 216 ? 2.17 16.375 15.289 1 94.56 216 THR A C 1
ATOM 1689 O O . THR A 1 216 ? 2.441 17.578 15.266 1 94.56 216 THR A O 1
ATOM 1692 N N . TRP A 1 217 ? 1.529 15.844 16.219 1 91.31 217 TRP A N 1
ATOM 1693 C CA . TRP A 1 217 ? 1.008 16.672 17.312 1 91.31 217 TRP A CA 1
ATOM 1694 C C . TRP A 1 217 ? 2.143 17.266 18.141 1 91.31 217 TRP A C 1
ATOM 1696 O O . TRP A 1 217 ? 2.08 18.422 18.547 1 91.31 217 TRP A O 1
ATOM 1706 N N . HIS A 1 218 ? 3.26 16.5 18.344 1 89.81 218 HIS A N 1
ATOM 1707 C CA . HIS A 1 218 ? 4.406 17.016 19.078 1 89.81 218 HIS A CA 1
ATOM 1708 C C . HIS A 1 218 ? 5.141 18.078 18.266 1 89.81 218 HIS A C 1
ATOM 1710 O O . HIS A 1 218 ? 5.566 19.109 18.812 1 89.81 218 HIS A O 1
ATOM 1716 N N . LEU A 1 219 ? 5.254 17.797 17.016 1 94.38 219 LEU A N 1
ATOM 1717 C CA . LEU A 1 219 ? 5.906 18.766 16.141 1 94.38 219 LEU A CA 1
ATOM 1718 C C . LEU A 1 219 ? 5.121 20.062 16.094 1 94.38 219 LEU A C 1
ATOM 1720 O O . LEU A 1 219 ? 5.707 21.156 16.172 1 94.38 219 LEU A O 1
ATOM 1724 N N . LEU A 1 220 ? 3.844 19.922 16.016 1 95.75 220 LEU A N 1
ATOM 1725 C CA . LEU A 1 220 ? 2.986 21.109 16.016 1 95.75 220 LEU A CA 1
ATOM 1726 C C . LEU A 1 220 ? 3.123 21.875 17.328 1 95.75 220 LEU A C 1
ATOM 1728 O O . LEU A 1 220 ? 3.24 23.109 17.328 1 95.75 220 LEU A O 1
ATOM 1732 N N . GLY A 1 221 ? 3.119 21.125 18.391 1 91.12 221 GLY A N 1
ATOM 1733 C CA . GLY A 1 221 ? 3.293 21.766 19.688 1 91.12 221 GLY A CA 1
ATOM 1734 C C . GLY A 1 221 ? 4.594 22.547 19.797 1 91.12 221 GLY A C 1
ATOM 1735 O O . GLY A 1 221 ? 4.602 23.688 20.25 1 91.12 221 GLY A O 1
ATOM 1736 N N . LEU A 1 222 ? 5.641 21.969 19.344 1 90.12 222 LEU A N 1
ATOM 1737 C CA . LEU A 1 222 ? 6.941 22.625 19.391 1 90.12 222 LEU A CA 1
ATOM 1738 C C . LEU A 1 222 ? 6.965 23.844 18.469 1 90.12 222 LEU A C 1
ATOM 1740 O O . LEU A 1 222 ? 7.531 24.891 18.828 1 90.12 222 LEU A O 1
ATOM 1744 N N . THR A 1 223 ? 6.363 23.703 17.312 1 95.25 223 THR A N 1
ATOM 1745 C CA . THR A 1 223 ? 6.32 24.797 16.359 1 95.25 223 THR A CA 1
ATOM 1746 C C . THR A 1 223 ? 5.52 25.969 16.922 1 95.25 223 THR A C 1
ATOM 1748 O O . THR A 1 223 ? 5.945 27.125 16.812 1 95.25 223 THR A O 1
ATOM 1751 N N . MET A 1 224 ? 4.402 25.688 17.516 1 93.44 224 MET A N 1
ATOM 1752 C CA . MET A 1 224 ? 3.568 26.719 18.125 1 93.44 224 MET A CA 1
ATOM 1753 C C . MET A 1 224 ? 4.293 27.391 19.281 1 93.44 224 MET A C 1
ATOM 1755 O O . MET A 1 224 ? 4.188 28.609 19.469 1 93.44 224 MET A O 1
ATOM 1759 N N . MET A 1 225 ? 5.004 26.562 19.953 1 87.69 225 MET A N 1
ATOM 1760 C CA . MET A 1 225 ? 5.789 27.109 21.062 1 87.69 225 MET A CA 1
ATOM 1761 C C . MET A 1 225 ? 6.801 28.125 20.562 1 87.69 225 MET A C 1
ATOM 1763 O O . MET A 1 225 ? 6.93 29.203 21.125 1 87.69 225 MET A O 1
ATOM 1767 N N . ARG A 1 226 ? 7.523 27.75 19.562 1 88.75 226 ARG A N 1
ATOM 1768 C CA . ARG A 1 226 ? 8.516 28.656 18.984 1 88.75 226 ARG A CA 1
ATOM 1769 C C . ARG A 1 226 ? 7.848 29.906 18.391 1 88.75 226 ARG A C 1
ATOM 1771 O O . ARG A 1 226 ? 8.391 31 18.484 1 88.75 226 ARG A O 1
ATOM 1778 N N . CYS A 1 227 ? 6.742 29.734 17.797 1 92.06 227 CYS A N 1
ATOM 1779 C CA . CYS A 1 227 ? 5.98 30.828 17.219 1 92.06 227 CYS A CA 1
ATOM 1780 C C . CYS A 1 227 ? 5.555 31.828 18.281 1 92.06 227 CYS A C 1
ATOM 1782 O O . CYS A 1 227 ? 5.707 33.031 18.109 1 92.06 227 CYS A O 1
ATOM 1784 N N . ILE A 1 228 ? 5.082 31.375 19.375 1 86.31 228 ILE A N 1
ATOM 1785 C CA . ILE A 1 228 ? 4.602 32.219 20.484 1 86.31 228 ILE A CA 1
ATOM 1786 C C . ILE A 1 228 ? 5.785 32.875 21.156 1 86.31 228 ILE A C 1
ATOM 1788 O O . ILE A 1 228 ? 5.742 34.094 21.438 1 86.31 228 ILE A O 1
ATOM 1792 N N . SER A 1 229 ? 6.828 32.094 21.375 1 82.38 229 SER A N 1
ATOM 1793 C CA . SER A 1 229 ? 8.016 32.656 22.016 1 82.38 229 SER A CA 1
ATOM 1794 C C . SER A 1 229 ? 8.633 33.781 21.188 1 82.38 229 SER A C 1
ATOM 1796 O O . SER A 1 229 ? 9.273 34.656 21.734 1 82.38 229 SER A O 1
ATOM 1798 N N . SER A 1 230 ? 8.445 33.719 19.891 1 86.81 230 SER A N 1
ATOM 1799 C CA . SER A 1 230 ? 8.984 34.719 18.984 1 86.81 230 SER A CA 1
ATOM 1800 C C . SER A 1 230 ? 8.062 35.938 18.906 1 86.81 230 SER A C 1
ATOM 1802 O O . SER A 1 230 ? 8.359 36.906 18.219 1 86.81 230 SER A O 1
ATOM 1804 N N . GLY A 1 231 ? 6.879 35.844 19.531 1 87.75 231 GLY A N 1
ATOM 1805 C CA . GLY A 1 231 ? 5.969 36.969 19.625 1 87.75 231 GLY A CA 1
ATOM 1806 C C . GLY A 1 231 ? 5.102 37.156 18.406 1 87.75 231 GLY A C 1
ATOM 1807 O O . GLY A 1 231 ? 4.52 38.219 18.188 1 87.75 231 GLY A O 1
ATOM 1808 N N . MET A 1 232 ? 4.977 36.219 17.625 1 89 232 MET A N 1
ATOM 1809 C CA . MET A 1 232 ? 4.246 36.344 16.375 1 89 232 MET A CA 1
ATOM 1810 C C . MET A 1 232 ? 2.744 36.438 16.625 1 89 232 MET A C 1
ATOM 1812 O O . MET A 1 232 ? 2.002 36.938 15.781 1 89 232 MET A O 1
ATOM 1816 N N . HIS A 1 233 ? 2.223 36.031 17.75 1 89.25 233 HIS A N 1
ATOM 1817 C CA . HIS A 1 233 ? 0.801 36.062 18.062 1 89.25 233 HIS A CA 1
ATOM 1818 C C . HIS A 1 233 ? 0.377 37.438 18.562 1 89.25 233 HIS A C 1
ATOM 1820 O O . HIS A 1 233 ? -0.811 37.688 18.781 1 89.25 233 HIS A O 1
ATOM 1826 N N . THR A 1 234 ? 1.385 38.25 18.781 1 85.94 234 THR A N 1
ATOM 1827 C CA . THR A 1 234 ? 1.1 39.625 19.25 1 85.94 234 THR A CA 1
ATOM 1828 C C . THR A 1 234 ? 1.525 40.656 18.203 1 85.94 234 THR A C 1
ATOM 1830 O O . THR A 1 234 ? 1.376 41.844 18.422 1 85.94 234 THR A O 1
ATOM 1833 N N . THR A 1 235 ? 2.064 40.188 17.172 1 74.31 235 THR A N 1
ATOM 1834 C CA . THR A 1 235 ? 2.576 41.094 16.156 1 74.31 235 THR A CA 1
ATOM 1835 C C . THR A 1 235 ? 1.437 41.906 15.523 1 74.31 235 THR A C 1
ATOM 1837 O O . THR A 1 235 ? 0.546 41.312 14.898 1 74.31 235 THR A O 1
ATOM 1840 N N . ARG A 1 236 ? 1.286 43.25 15.875 1 64.88 236 ARG A N 1
ATOM 1841 C CA . ARG A 1 236 ? 0.246 44.094 15.273 1 64.88 236 ARG A CA 1
ATOM 1842 C C . ARG A 1 236 ? 0.677 44.594 13.906 1 64.88 236 ARG A C 1
ATOM 1844 O O . ARG A 1 236 ? 1.768 45.156 13.758 1 64.88 236 ARG A O 1
ATOM 1851 N N . VAL A 1 237 ? 0.059 43.969 12.891 1 57.75 237 VAL A N 1
ATOM 1852 C CA . VAL A 1 237 ? 0.296 44.469 11.539 1 57.75 237 VAL A CA 1
ATOM 1853 C C . VAL A 1 237 ? -0.742 45.531 11.195 1 57.75 237 VAL A C 1
ATOM 1855 O O . VAL A 1 237 ? -1.944 45.25 11.188 1 57.75 237 VAL A O 1
ATOM 1858 N N . SER A 1 238 ? -0.676 46.812 11.5 1 51.75 238 SER A N 1
ATOM 1859 C CA . SER A 1 238 ? -1.636 47.875 11.211 1 51.75 238 SER A CA 1
ATOM 1860 C C . SER A 1 238 ? -1.812 48.062 9.703 1 51.75 238 SER A C 1
ATOM 1862 O O . SER A 1 238 ? -2.934 48.25 9.227 1 51.75 238 SER A O 1
ATOM 1864 N N . ASN A 1 239 ? -0.725 48.469 8.844 1 48.22 239 ASN A N 1
ATOM 1865 C CA . ASN A 1 239 ? -0.82 48.812 7.426 1 48.22 239 ASN A CA 1
ATOM 1866 C C . ASN A 1 239 ? -0.009 47.844 6.57 1 48.22 239 ASN A C 1
ATOM 1868 O O . ASN A 1 239 ? 1.204 47.719 6.746 1 48.22 239 ASN A O 1
ATOM 1872 N N . ALA A 1 240 ? -0.666 46.875 5.879 1 49.66 240 ALA A N 1
ATOM 1873 C CA . ALA A 1 240 ? -0.104 45.875 4.957 1 49.66 240 ALA A CA 1
ATOM 1874 C C . ALA A 1 240 ? 1.069 46.469 4.176 1 49.66 240 ALA A C 1
ATOM 1876 O O . ALA A 1 240 ? 1.975 45.75 3.766 1 49.66 240 ALA A O 1
ATOM 1877 N N . GLN A 1 241 ? 0.878 47.719 3.789 1 46.75 241 GLN A N 1
ATOM 1878 C CA . GLN A 1 241 ? 1.829 48.406 2.938 1 46.75 241 GLN A CA 1
ATOM 1879 C C . GLN A 1 241 ? 3.037 48.875 3.74 1 46.75 241 GLN A C 1
ATOM 1881 O O . GLN A 1 241 ? 4.102 49.156 3.174 1 46.75 241 GLN A O 1
ATOM 1886 N N . CYS A 1 242 ? 2.725 49.312 4.895 1 49.59 242 CYS A N 1
ATOM 1887 C CA . CYS A 1 242 ? 3.773 50 5.625 1 49.59 242 CYS A CA 1
ATOM 1888 C C . CYS A 1 242 ? 4.543 49.062 6.531 1 49.59 242 CYS A C 1
ATOM 1890 O O . CYS A 1 242 ? 5.637 49.375 6.992 1 49.59 242 CYS A O 1
ATOM 1892 N N . ASP A 1 243 ? 3.893 47.969 6.875 1 58.59 243 ASP A N 1
ATOM 1893 C CA . ASP A 1 243 ? 4.594 47.125 7.84 1 58.59 243 ASP A CA 1
ATOM 1894 C C . ASP A 1 243 ? 5.68 46.281 7.152 1 58.59 243 ASP A C 1
ATOM 1896 O O . ASP A 1 243 ? 5.59 46 5.957 1 58.59 243 ASP A O 1
ATOM 1900 N N . ASN A 1 244 ? 6.891 46.094 7.707 1 74.38 244 ASN A N 1
ATOM 1901 C CA . ASN A 1 244 ? 8.102 45.375 7.34 1 74.38 244 ASN A CA 1
ATOM 1902 C C . ASN A 1 244 ? 7.793 43.938 6.891 1 74.38 244 ASN A C 1
ATOM 1904 O O . ASN A 1 244 ? 6.816 43.344 7.344 1 74.38 244 ASN A O 1
ATOM 1908 N N . GLU A 1 245 ? 8.234 43.625 5.684 1 81.94 245 GLU A N 1
ATOM 1909 C CA . GLU A 1 245 ? 8.109 42.312 5.062 1 81.94 245 GLU A CA 1
ATOM 1910 C C . GLU A 1 245 ? 8.203 41.219 6.098 1 81.94 245 GLU A C 1
ATOM 1912 O O . GLU A 1 245 ? 7.445 40.219 6.043 1 81.94 245 GLU A O 1
ATOM 1917 N N . GLU A 1 246 ? 9.016 41.438 6.996 1 83.81 246 GLU A N 1
ATOM 1918 C CA . GLU A 1 246 ? 9.203 40.406 8.031 1 83.81 246 GLU A CA 1
ATOM 1919 C C . GLU A 1 246 ? 7.965 40.312 8.914 1 83.81 246 GLU A C 1
ATOM 1921 O O . GLU A 1 246 ? 7.582 39.188 9.312 1 83.81 246 GLU A O 1
ATOM 1926 N N . LYS A 1 247 ? 7.41 41.406 9.234 1 86.25 247 LYS A N 1
ATOM 1927 C CA . LYS A 1 247 ? 6.203 41.406 10.055 1 86.25 247 LYS A CA 1
ATOM 1928 C C . LYS A 1 247 ? 5.031 40.781 9.32 1 86.25 247 LYS A C 1
ATOM 1930 O O . LYS A 1 247 ? 4.25 40.031 9.914 1 86.25 247 LYS A O 1
ATOM 1935 N N . ARG A 1 248 ? 4.969 41.031 8.078 1 87.5 248 ARG A N 1
ATOM 1936 C CA . ARG A 1 248 ? 3.902 40.438 7.266 1 87.5 248 ARG A CA 1
ATOM 1937 C C . ARG A 1 248 ? 4.047 38.938 7.168 1 87.5 248 ARG A C 1
ATOM 1939 O O . ARG A 1 248 ? 3.053 38.188 7.23 1 87.5 248 ARG A O 1
ATOM 1946 N N . LYS A 1 249 ? 5.195 38.594 7.023 1 91.06 249 LYS A N 1
ATOM 1947 C CA . LYS A 1 249 ? 5.453 37.156 6.926 1 91.06 249 LYS A CA 1
ATOM 1948 C C . LYS A 1 249 ? 5.191 36.469 8.258 1 91.06 249 LYS A C 1
ATOM 1950 O O . LYS A 1 249 ? 4.672 35.344 8.281 1 91.06 249 LYS A O 1
ATOM 1955 N N . SER A 1 250 ? 5.578 37.125 9.32 1 91.69 250 SER A N 1
ATOM 1956 C CA . SER A 1 250 ? 5.309 36.594 10.648 1 91.69 250 SER A CA 1
ATOM 1957 C C . SER A 1 250 ? 3.807 36.469 10.906 1 91.69 250 SER A C 1
ATOM 1959 O O . SER A 1 250 ? 3.342 35.5 11.492 1 91.69 250 SER A O 1
ATOM 1961 N N . TYR A 1 251 ? 3.15 37.469 10.484 1 91.81 251 TYR A N 1
ATOM 1962 C CA . TYR A 1 251 ? 1.694 37.5 10.578 1 91.81 251 TYR A CA 1
ATOM 1963 C C . TYR A 1 251 ? 1.086 36.312 9.805 1 91.81 251 TYR A C 1
ATOM 1965 O O . TYR A 1 251 ? 0.226 35.594 10.328 1 91.81 251 TYR A O 1
ATOM 1973 N N . ARG A 1 252 ? 1.511 36.094 8.672 1 92.12 252 ARG A N 1
ATOM 1974 C CA . ARG A 1 252 ? 0.994 35.062 7.793 1 92.12 252 ARG A CA 1
ATOM 1975 C C . ARG A 1 252 ? 1.256 33.688 8.383 1 92.12 252 ARG A C 1
ATOM 1977 O O . ARG A 1 252 ? 0.357 32.844 8.422 1 92.12 252 ARG A O 1
ATOM 1984 N N . ILE A 1 253 ? 2.449 33.469 8.781 1 95.19 253 ILE A N 1
ATOM 1985 C CA . ILE A 1 253 ? 2.803 32.125 9.289 1 95.19 253 ILE A CA 1
ATOM 1986 C C . ILE A 1 253 ? 2.029 31.844 10.57 1 95.19 253 ILE A C 1
ATOM 1988 O O . ILE A 1 253 ? 1.646 30.703 10.836 1 95.19 253 ILE A O 1
ATOM 1992 N N . PHE A 1 254 ? 1.834 32.844 11.398 1 95.62 254 PHE A N 1
ATOM 1993 C CA . PHE A 1 254 ? 1.055 32.656 12.609 1 95.62 254 PHE A CA 1
ATOM 1994 C C . PHE A 1 254 ? -0.338 32.125 12.289 1 95.62 254 PHE A C 1
ATOM 1996 O O . PHE A 1 254 ? -0.796 31.156 12.883 1 95.62 254 PHE A O 1
ATOM 2003 N N . TRP A 1 255 ? -0.999 32.75 11.391 1 95.69 255 TRP A N 1
ATOM 2004 C CA . TRP A 1 255 ? -2.373 32.375 11.086 1 95.69 255 TRP A CA 1
ATOM 2005 C C . TRP A 1 255 ? -2.416 31.016 10.391 1 95.69 255 TRP A C 1
ATOM 2007 O O . TRP A 1 255 ? -3.393 30.281 10.516 1 95.69 255 TRP A O 1
ATOM 2017 N N . VAL A 1 256 ? -1.386 30.672 9.617 1 97.25 256 VAL A N 1
ATOM 2018 C CA . VAL A 1 256 ? -1.324 29.328 9.039 1 97.25 256 VAL A CA 1
ATOM 2019 C C . VAL A 1 256 ? -1.182 28.297 10.156 1 97.25 256 VAL A C 1
ATOM 2021 O O . VAL A 1 256 ? -1.805 27.234 10.109 1 97.25 256 VAL A O 1
ATOM 2024 N N . LEU A 1 257 ? -0.362 28.609 11.125 1 97.75 257 LEU A N 1
ATOM 2025 C CA . LEU A 1 257 ? -0.22 27.703 12.266 1 97.75 257 LEU A CA 1
ATOM 2026 C C . LEU A 1 257 ? -1.525 27.609 13.047 1 97.75 257 LEU A C 1
ATOM 2028 O O . LEU A 1 257 ? -1.851 26.547 13.594 1 97.75 257 LEU A O 1
ATOM 2032 N N . TYR A 1 258 ? -2.24 28.734 13.078 1 97.12 258 TYR A N 1
ATOM 2033 C CA . TYR A 1 258 ? -3.578 28.734 13.664 1 97.12 258 TYR A CA 1
ATOM 2034 C C . TYR A 1 258 ? -4.48 27.734 12.961 1 97.12 258 TYR A C 1
ATOM 2036 O O . TYR A 1 258 ? -5.207 26.984 13.609 1 97.12 258 TYR A O 1
ATOM 2044 N N . ILE A 1 259 ? -4.418 27.688 11.656 1 97.75 259 ILE A N 1
ATOM 2045 C CA . ILE A 1 259 ? -5.195 26.75 10.852 1 97.75 259 ILE A CA 1
ATOM 2046 C C . ILE A 1 259 ? -4.758 25.312 11.156 1 97.75 259 ILE A C 1
ATOM 2048 O O . ILE A 1 259 ? -5.594 24.453 11.445 1 97.75 259 ILE A O 1
ATOM 2052 N N . LEU A 1 260 ? -3.486 25.125 11.109 1 98.19 260 LEU A N 1
ATOM 2053 C CA . LEU A 1 260 ? -2.926 23.797 11.328 1 98.19 260 LEU A CA 1
ATOM 2054 C C . LEU A 1 260 ? -3.271 23.281 12.727 1 98.19 260 LEU A C 1
ATOM 2056 O O . LEU A 1 260 ? -3.66 22.125 12.883 1 98.19 260 LEU A O 1
ATOM 2060 N N . ASP A 1 261 ? -3.117 24.094 13.703 1 96.94 261 ASP A N 1
ATOM 2061 C CA . ASP A 1 261 ? -3.463 23.734 15.078 1 96.94 261 ASP A CA 1
ATOM 2062 C C . ASP A 1 261 ? -4.938 23.375 15.195 1 96.94 261 ASP A C 1
ATOM 2064 O O . ASP A 1 261 ? -5.289 22.391 15.859 1 96.94 261 ASP A O 1
ATOM 2068 N N . THR A 1 262 ? -5.75 24.125 14.57 1 97.62 262 THR A N 1
ATOM 2069 C CA . THR A 1 262 ? -7.184 23.875 14.625 1 97.62 262 THR A CA 1
ATOM 2070 C C . THR A 1 262 ? -7.523 22.516 14.016 1 97.62 262 THR A C 1
ATOM 2072 O O . THR A 1 262 ? -8.25 21.719 14.617 1 97.62 262 THR A O 1
ATOM 2075 N N . TYR A 1 263 ? -7 22.25 12.844 1 97.62 263 TYR A N 1
ATOM 2076 C CA . TYR A 1 263 ? -7.332 21.016 12.133 1 97.62 263 TYR A CA 1
ATOM 2077 C C . TYR A 1 263 ? -6.805 19.797 12.875 1 97.62 263 TYR A C 1
ATOM 2079 O O . TYR A 1 263 ? -7.516 18.797 13.023 1 97.62 263 TYR A O 1
ATOM 2087 N N . VAL A 1 264 ? -5.625 19.844 13.383 1 96.75 264 VAL A N 1
ATOM 2088 C CA . VAL A 1 264 ? -5.027 18.703 14.094 1 96.75 264 VAL A CA 1
ATOM 2089 C C . VAL A 1 264 ? -5.742 18.5 15.422 1 96.75 264 VAL A C 1
ATOM 2091 O O . VAL A 1 264 ? -6.133 17.375 15.75 1 96.75 264 VAL A O 1
ATOM 2094 N N . SER A 1 265 ? -5.961 19.562 16.141 1 93.81 265 SER A N 1
ATOM 2095 C CA . SER A 1 265 ? -6.543 19.453 17.469 1 93.81 265 SER A CA 1
ATOM 2096 C C . SER A 1 265 ? -7.992 19 17.422 1 93.81 265 SER A C 1
ATOM 2098 O O . SER A 1 265 ? -8.422 18.172 18.234 1 93.81 265 SER A O 1
ATOM 2100 N N . THR A 1 266 ? -8.758 19.5 16.469 1 94.44 266 THR A N 1
ATOM 2101 C CA . THR A 1 266 ? -10.156 19.094 16.359 1 94.44 266 THR A CA 1
ATOM 2102 C C . THR A 1 266 ? -10.258 17.625 15.969 1 94.44 266 THR A C 1
ATOM 2104 O O . THR A 1 266 ? -11.125 16.891 16.469 1 94.44 266 THR A O 1
ATOM 2107 N N . THR A 1 267 ? -9.406 17.172 15.109 1 95.06 267 THR A N 1
ATOM 2108 C CA . THR A 1 267 ? -9.461 15.781 14.664 1 95.06 267 THR A CA 1
ATOM 2109 C C . THR A 1 267 ? -8.992 14.836 15.766 1 95.06 267 THR A C 1
ATOM 2111 O O . THR A 1 267 ? -9.594 13.781 15.977 1 95.06 267 THR A O 1
ATOM 2114 N N . LEU A 1 268 ? -7.953 15.234 16.469 1 92.75 268 LEU A N 1
ATOM 2115 C CA . LEU A 1 268 ? -7.391 14.375 17.5 1 92.75 268 LEU A CA 1
ATOM 2116 C C . LEU A 1 268 ? -8.102 14.602 18.828 1 92.75 268 LEU A C 1
ATOM 2118 O O . LEU A 1 268 ? -7.785 13.938 19.828 1 92.75 268 LEU A O 1
ATOM 2122 N N . ASP A 1 269 ? -8.969 15.516 18.844 1 90.12 269 ASP A N 1
ATOM 2123 C CA . ASP A 1 269 ? -9.734 15.875 20.031 1 90.12 269 ASP A CA 1
ATOM 2124 C C . ASP A 1 269 ? -8.812 16.312 21.172 1 90.12 269 ASP A C 1
ATOM 2126 O O . ASP A 1 269 ? -8.891 15.789 22.281 1 90.12 269 ASP A O 1
ATOM 2130 N N . ARG A 1 270 ? -7.941 17.188 20.797 1 87 270 ARG A N 1
ATOM 2131 C CA . ARG A 1 270 ? -7.004 17.781 21.75 1 87 270 ARG A CA 1
ATOM 2132 C C . ARG A 1 270 ? -7.242 19.281 21.891 1 87 270 ARG A C 1
ATOM 2134 O O . ARG A 1 270 ? -7.855 19.891 21.031 1 87 270 ARG A O 1
ATOM 2141 N N . PRO A 1 271 ? -6.832 19.812 23.031 1 88.81 271 PRO A N 1
ATOM 2142 C CA . PRO A 1 271 ? -6.953 21.266 23.156 1 88.81 271 PRO A CA 1
ATOM 2143 C C . PRO A 1 271 ? -6.082 22.016 22.156 1 88.81 271 PRO A C 1
ATOM 2145 O O . PRO A 1 271 ? -5.051 21.5 21.719 1 88.81 271 PRO A O 1
ATOM 2148 N N . PHE A 1 272 ? -6.52 23.141 21.828 1 91.56 272 PHE A N 1
ATOM 2149 C CA . PHE A 1 272 ? -5.715 23.984 20.953 1 91.56 272 PHE A CA 1
ATOM 2150 C C . PHE A 1 272 ? -4.434 24.422 21.656 1 91.56 272 PHE A C 1
ATOM 2152 O O . PHE A 1 272 ? -4.41 24.594 22.875 1 91.56 272 PHE A O 1
ATOM 2159 N N . CYS A 1 273 ? -3.42 24.625 20.891 1 87.25 273 CYS A N 1
ATOM 2160 C CA . CYS A 1 273 ? -2.143 25.062 21.438 1 87.25 273 CYS A CA 1
ATOM 2161 C C . CYS A 1 273 ? -2.242 26.484 21.969 1 87.25 273 CYS A C 1
ATOM 2163 O O . CYS A 1 273 ? -1.526 26.859 22.906 1 87.25 273 CYS A O 1
ATOM 2165 N N . LEU A 1 274 ? -3.098 27.266 21.359 1 88.94 274 LEU A N 1
ATOM 2166 C CA . LEU A 1 274 ? -3.283 28.656 21.75 1 88.94 274 LEU A CA 1
ATOM 2167 C C . LEU A 1 274 ? -4.766 29.016 21.797 1 88.94 274 LEU A C 1
ATOM 2169 O O . LEU A 1 274 ? -5.492 28.781 20.828 1 88.94 274 LEU A O 1
ATOM 2173 N N . ASN A 1 275 ? -5.07 29.578 22.938 1 87.06 275 ASN A N 1
ATOM 2174 C CA . ASN A 1 275 ? -6.449 30.031 23.062 1 87.06 275 ASN A CA 1
ATOM 2175 C C . ASN A 1 275 ? -6.691 31.344 22.312 1 87.06 275 ASN A C 1
ATOM 2177 O O . ASN A 1 275 ? -5.809 32.188 22.266 1 87.06 275 ASN A O 1
ATOM 2181 N N . ASP A 1 276 ? -7.883 31.531 21.906 1 89 276 ASP A N 1
ATOM 2182 C CA . ASP A 1 276 ? -8.211 32.688 21.094 1 89 276 ASP A CA 1
ATOM 2183 C C . ASP A 1 276 ? -8.055 33.969 21.875 1 89 276 ASP A C 1
ATOM 2185 O O . ASP A 1 276 ? -7.707 35.031 21.312 1 89 276 ASP A O 1
ATOM 2189 N N . HIS A 1 277 ? -8.266 33.938 23.156 1 86.25 277 HIS A N 1
ATOM 2190 C CA . HIS A 1 277 ? -8.164 35.125 23.984 1 86.25 277 HIS A CA 1
ATOM 2191 C C . HIS A 1 277 ? -6.723 35.625 24.078 1 86.25 277 HIS A C 1
ATOM 2193 O O . HIS A 1 277 ? -6.473 36.781 24.422 1 86.25 277 HIS A O 1
ATOM 2199 N N . ASP A 1 278 ? -5.828 34.75 23.812 1 85.31 278 ASP A N 1
ATOM 2200 C CA . ASP A 1 278 ? -4.41 35.062 23.906 1 85.31 278 ASP A CA 1
ATOM 2201 C C . ASP A 1 278 ? -3.869 35.594 22.578 1 85.31 278 ASP A C 1
ATOM 2203 O O . ASP A 1 278 ? -2.691 35.938 22.469 1 85.31 278 ASP A O 1
ATOM 2207 N N . ILE A 1 279 ? -4.715 35.531 21.562 1 90.06 279 ILE A N 1
ATOM 2208 C CA . ILE A 1 279 ? -4.32 36.031 20.25 1 90.06 279 ILE A CA 1
ATOM 2209 C C . ILE A 1 279 ? -4.574 37.531 20.172 1 90.06 279 ILE A C 1
ATOM 2211 O O . ILE A 1 279 ? -5.719 38 20.25 1 90.06 279 ILE A O 1
ATOM 2215 N N . LEU A 1 280 ? -3.516 38.312 19.969 1 87.88 280 LEU A N 1
ATOM 2216 C CA . LEU A 1 280 ? -3.652 39.75 19.953 1 87.88 280 LEU A CA 1
ATOM 2217 C C . LEU A 1 280 ? -3.561 40.312 18.531 1 87.88 280 LEU A C 1
ATOM 2219 O O . LEU A 1 280 ? -3.754 41.5 18.312 1 87.88 280 LEU A O 1
ATOM 2223 N N . VAL A 1 281 ? -3.311 39.5 17.625 1 87.81 281 VAL A N 1
ATOM 2224 C CA . VAL A 1 281 ? -3.244 39.906 16.219 1 87.81 281 VAL A CA 1
ATOM 2225 C C . VAL A 1 281 ? -4.609 39.719 15.562 1 87.81 281 VAL A C 1
ATOM 2227 O O . VAL A 1 281 ? -5.246 38.688 15.727 1 87.81 281 VAL A O 1
ATOM 2230 N N . SER A 1 282 ? -5.016 40.75 14.844 1 86.25 282 SER A N 1
ATOM 2231 C CA . SER A 1 282 ? -6.305 40.656 14.172 1 86.25 282 SER A CA 1
ATOM 2232 C C . SER A 1 282 ? -6.215 39.812 12.906 1 86.25 282 SER A C 1
ATOM 2234 O O . SER A 1 282 ? -5.223 39.875 12.18 1 86.25 282 SER A O 1
ATOM 2236 N N . PRO A 1 283 ? -7.234 39 12.734 1 86 283 PRO A N 1
ATOM 2237 C CA . PRO A 1 283 ? -7.242 38.25 11.484 1 86 283 PRO A CA 1
ATOM 2238 C C . PRO A 1 283 ? -7.285 39.125 10.242 1 86 283 PRO A C 1
ATOM 2240 O O . PRO A 1 283 ? -7.684 40.281 10.328 1 86 283 PRO A O 1
ATOM 2243 N N . PRO A 1 284 ? -6.656 38.531 9.219 1 78.56 284 PRO A N 1
ATOM 2244 C CA . PRO A 1 284 ? -6.707 39.312 7.996 1 78.56 284 PRO A CA 1
ATOM 2245 C C . PRO A 1 284 ? -8.133 39.719 7.598 1 78.56 284 PRO A C 1
ATOM 2247 O O . PRO A 1 284 ? -9.062 38.938 7.797 1 78.56 284 PRO A O 1
ATOM 2250 N N . SER A 1 285 ? -8.359 41 7.598 1 62.75 285 SER A N 1
ATOM 2251 C CA . SER A 1 285 ? -9.664 41.594 7.348 1 62.75 285 SER A CA 1
ATOM 2252 C C . SER A 1 285 ? -10.32 41 6.113 1 62.75 285 SER A C 1
ATOM 2254 O O . SER A 1 285 ? -9.633 40.594 5.168 1 62.75 285 SER A O 1
ATOM 2256 N N . SER A 1 286 ? -11.492 40.312 6.336 1 52.53 286 SER A N 1
ATOM 2257 C CA . SER A 1 286 ? -12.32 39.875 5.215 1 52.53 286 SER A CA 1
ATOM 2258 C C . SER A 1 286 ? -12.297 40.906 4.09 1 52.53 286 SER A C 1
ATOM 2260 O O . SER A 1 286 ? -12.484 42.094 4.332 1 52.53 286 SER A O 1
ATOM 2262 N N . PRO A 1 287 ? -11.586 40.719 3.131 1 45.16 287 PRO A N 1
ATOM 2263 C CA . PRO A 1 287 ? -11.578 41.688 2.047 1 45.16 287 PRO A CA 1
ATOM 2264 C C . PRO A 1 287 ? -12.953 42.312 1.825 1 45.16 287 PRO A C 1
ATOM 2266 O O . PRO A 1 287 ? -13.977 41.656 1.912 1 45.16 287 PRO A O 1
ATOM 2269 N N . ARG A 1 288 ? -13.312 43.406 2.178 1 42.81 288 ARG A N 1
ATOM 2270 C CA . ARG A 1 288 ? -14.016 43.938 1.005 1 42.81 288 ARG A CA 1
ATOM 2271 C C . ARG A 1 288 ? -13.469 43.312 -0.276 1 42.81 288 ARG A C 1
ATOM 2273 O O . ARG A 1 288 ? -12.266 43.062 -0.394 1 42.81 288 ARG A O 1
ATOM 2280 N N . ILE A 1 289 ? -14.141 42.312 -0.856 1 41.84 289 ILE A N 1
ATOM 2281 C CA . ILE A 1 289 ? -13.836 41.844 -2.195 1 41.84 289 ILE A CA 1
ATOM 2282 C C . ILE A 1 289 ? -12.82 42.75 -2.867 1 41.84 289 ILE A C 1
ATOM 2284 O O . ILE A 1 289 ? -13.195 43.781 -3.43 1 41.84 289 ILE A O 1
ATOM 2288 N N . SER A 1 290 ? -11.859 43.156 -2.24 1 39.25 290 SER A N 1
ATOM 2289 C CA . SER A 1 290 ? -11.047 44 -3.107 1 39.25 290 SER A CA 1
ATOM 2290 C C . SER A 1 290 ? -10.547 43.25 -4.32 1 39.25 290 SER A C 1
ATOM 2292 O O . SER A 1 290 ? -10.102 42.094 -4.195 1 39.25 290 SER A O 1
ATOM 2294 N N . THR A 1 291 ? -10.969 43.5 -5.367 1 45.06 291 THR A N 1
ATOM 2295 C CA . THR A 1 291 ? -10.648 43.094 -6.73 1 45.06 291 THR A CA 1
ATOM 2296 C C . THR A 1 291 ? -9.164 42.781 -6.867 1 45.06 291 THR A C 1
ATOM 2298 O O . THR A 1 291 ? -8.742 42.156 -7.855 1 45.06 291 THR A O 1
ATOM 2301 N N . PHE A 1 292 ? -8.281 43.219 -5.891 1 41.66 292 PHE A N 1
ATOM 2302 C CA . PHE A 1 292 ? -6.863 43.156 -6.207 1 41.66 292 PHE A CA 1
ATOM 2303 C C . PHE A 1 292 ? -6.188 42.031 -5.445 1 41.66 292 PHE A C 1
ATOM 2305 O O . PHE A 1 292 ? -4.984 41.781 -5.605 1 41.66 292 PHE A O 1
ATOM 2312 N N . ASP A 1 293 ? -6.918 41.281 -4.57 1 55.62 293 ASP A N 1
ATOM 2313 C CA . ASP A 1 293 ? -6.242 40.219 -3.811 1 55.62 293 ASP A CA 1
ATOM 2314 C C . ASP A 1 293 ? -5.961 39 -4.688 1 55.62 293 ASP A C 1
ATOM 2316 O O . ASP A 1 293 ? -6.82 38.594 -5.465 1 55.62 293 ASP A O 1
ATOM 2320 N N . SER A 1 294 ? -4.691 38.625 -4.688 1 65.56 294 SER A N 1
ATOM 2321 C CA . SER A 1 294 ? -4.328 37.438 -5.43 1 65.56 294 SER A CA 1
ATOM 2322 C C . SER A 1 294 ? -5.152 36.219 -4.969 1 65.56 294 SER A C 1
ATOM 2324 O O . SER A 1 294 ? -5.695 36.219 -3.861 1 65.56 294 SER A O 1
ATOM 2326 N N . ASP A 1 295 ? -5.586 35.5 -5.82 1 69.44 295 ASP A N 1
ATOM 2327 C CA . ASP A 1 295 ? -6.297 34.25 -5.562 1 69.44 295 ASP A CA 1
ATOM 2328 C C . ASP A 1 295 ? -5.742 33.531 -4.332 1 69.44 295 ASP A C 1
ATOM 2330 O O . ASP A 1 295 ? -6.496 32.969 -3.535 1 69.44 295 ASP A O 1
ATOM 2334 N N . ASP A 1 296 ? -4.566 33.781 -4.078 1 74.5 296 ASP A N 1
ATOM 2335 C CA . ASP A 1 296 ? -3.9 33.125 -2.957 1 74.5 296 ASP A CA 1
ATOM 2336 C C . ASP A 1 296 ? -4.312 33.75 -1.627 1 74.5 296 ASP A C 1
ATOM 2338 O O . ASP A 1 296 ? -4.5 33.031 -0.633 1 74.5 296 ASP A O 1
ATOM 2342 N N . ASP A 1 297 ? -4.523 34.969 -1.653 1 77.88 297 ASP A N 1
ATOM 2343 C CA . ASP A 1 297 ? -4.887 35.656 -0.427 1 77.88 297 ASP A CA 1
ATOM 2344 C C . ASP A 1 297 ? -6.336 35.375 -0.039 1 77.88 297 ASP A C 1
ATOM 2346 O O . ASP A 1 297 ? -6.664 35.312 1.147 1 77.88 297 ASP A O 1
ATOM 2350 N N . GLN A 1 298 ? -7.066 35.219 -1.068 1 82.06 298 GLN A N 1
ATOM 2351 C CA . GLN A 1 298 ? -8.461 34.906 -0.789 1 82.06 298 GLN A CA 1
ATOM 2352 C C . GLN A 1 298 ? -8.594 33.531 -0.135 1 82.06 298 GLN A C 1
ATOM 2354 O O . GLN A 1 298 ? -9.312 33.375 0.853 1 82.06 298 GLN A O 1
ATOM 2359 N N . THR A 1 299 ? -7.934 32.594 -0.697 1 85.56 299 THR A N 1
ATOM 2360 C CA . THR A 1 299 ? -7.961 31.234 -0.129 1 85.56 299 THR A CA 1
ATOM 2361 C C . THR A 1 299 ? -7.438 31.25 1.305 1 85.56 299 THR A C 1
ATOM 2363 O O . THR A 1 299 ? -7.996 30.578 2.178 1 85.56 299 THR A O 1
ATOM 2366 N N . TYR A 1 300 ? -6.426 32 1.443 1 89 300 TYR A N 1
ATOM 2367 C CA . TYR A 1 300 ? -5.812 32.156 2.76 1 89 300 TYR A CA 1
ATOM 2368 C C . TYR A 1 300 ? -6.82 32.688 3.777 1 89 300 TYR A C 1
ATOM 2370 O O . TYR A 1 300 ? -6.965 32.125 4.863 1 89 300 TYR A O 1
ATOM 2378 N N . ARG A 1 301 ? -7.578 33.656 3.52 1 90 301 ARG A N 1
ATOM 2379 C CA . ARG A 1 301 ? -8.578 34.25 4.406 1 90 301 ARG A CA 1
ATOM 2380 C C . ARG A 1 301 ? -9.711 33.281 4.672 1 90 301 ARG A C 1
ATOM 2382 O O . ARG A 1 301 ? -10.203 33.156 5.797 1 90 301 ARG A O 1
ATOM 2389 N N . TYR A 1 302 ? -10.023 32.594 3.658 1 90.19 302 TYR A N 1
ATOM 2390 C CA . TYR A 1 302 ? -11.125 31.656 3.787 1 90.19 302 TYR A CA 1
ATOM 2391 C C . TYR A 1 302 ? -10.75 30.5 4.703 1 90.19 302 TYR A C 1
ATOM 2393 O O . TYR A 1 302 ? -11.594 29.984 5.434 1 90.19 302 TYR A O 1
ATOM 2401 N N . LEU A 1 303 ? -9.539 30.094 4.598 1 93.81 303 LEU A N 1
ATOM 2402 C CA . LEU A 1 303 ? -9.078 29.031 5.469 1 93.81 303 LEU A CA 1
ATOM 2403 C C . LEU A 1 303 ? -9.07 29.469 6.926 1 93.81 303 LEU A C 1
ATOM 2405 O O . LEU A 1 303 ? -9.422 28.688 7.82 1 93.81 303 LEU A O 1
ATOM 2409 N N . ILE A 1 304 ? -8.672 30.688 7.145 1 95 304 ILE A N 1
ATOM 2410 C CA . ILE A 1 304 ? -8.672 31.219 8.5 1 95 304 ILE A CA 1
ATOM 2411 C C . ILE A 1 304 ? -10.109 31.281 9.031 1 95 304 ILE A C 1
ATOM 2413 O O . ILE A 1 304 ? -10.367 30.875 10.172 1 95 304 ILE A O 1
ATOM 2417 N N . GLN A 1 305 ? -11.016 31.75 8.211 1 93.88 305 GLN A N 1
ATOM 2418 C CA . GLN A 1 305 ? -12.414 31.812 8.602 1 93.88 305 GLN A CA 1
ATOM 2419 C C . GLN A 1 305 ? -12.945 30.422 8.953 1 93.88 305 GLN A C 1
ATOM 2421 O O . GLN A 1 305 ? -13.703 30.266 9.914 1 93.88 305 GLN A O 1
ATOM 2426 N N . HIS A 1 306 ? -12.609 29.5 8.109 1 95.44 306 HIS A N 1
ATOM 2427 C CA . HIS A 1 306 ? -13.031 28.141 8.383 1 95.44 306 HIS A CA 1
ATOM 2428 C C . HIS A 1 306 ? -12.531 27.672 9.742 1 95.44 306 HIS A C 1
ATOM 2430 O O . HIS A 1 306 ? -13.281 27.062 10.508 1 95.44 306 HIS A O 1
ATOM 2436 N N . ALA A 1 307 ? -11.25 27.891 9.984 1 97 307 ALA A N 1
ATOM 2437 C CA . ALA A 1 307 ? -10.672 27.5 11.266 1 97 307 ALA A CA 1
ATOM 2438 C C . ALA A 1 307 ? -11.383 28.188 12.43 1 97 307 ALA A C 1
ATOM 2440 O O . ALA A 1 307 ? -11.633 27.562 13.469 1 97 307 ALA A O 1
ATOM 2441 N N . GLN A 1 308 ? -11.703 29.453 12.266 1 95.06 308 GLN A N 1
ATOM 2442 C CA . GLN A 1 308 ? -12.422 30.188 13.305 1 95.06 308 GLN A CA 1
ATOM 2443 C C . GLN A 1 308 ? -13.789 29.578 13.578 1 95.06 308 GLN A C 1
ATOM 2445 O O . GLN A 1 308 ? -14.227 29.5 14.727 1 95.06 308 GLN A O 1
ATOM 2450 N N . ILE A 1 309 ? -14.461 29.172 12.531 1 93.88 309 ILE A N 1
ATOM 2451 C CA . ILE A 1 309 ? -15.766 28.547 12.68 1 93.88 309 ILE A CA 1
ATOM 2452 C C . ILE A 1 309 ? -15.625 27.25 13.469 1 93.88 309 ILE A C 1
ATOM 2454 O O . ILE A 1 309 ? -16.406 26.984 14.391 1 93.88 309 ILE A O 1
ATOM 2458 N N . LEU A 1 310 ? -14.633 26.469 13.172 1 95.5 310 LEU A N 1
ATOM 2459 C CA . LEU A 1 310 ? -14.414 25.203 13.867 1 95.5 310 LEU A CA 1
ATOM 2460 C C . LEU A 1 310 ? -14.141 25.438 15.352 1 95.5 310 LEU A C 1
ATOM 2462 O O . LEU A 1 310 ? -14.664 24.734 16.203 1 95.5 310 LEU A O 1
ATOM 2466 N N . ARG A 1 311 ? -13.281 26.391 15.602 1 94.25 311 ARG A N 1
ATOM 2467 C CA . ARG A 1 311 ? -12.961 26.703 17 1 94.25 311 ARG A CA 1
ATOM 2468 C C . ARG A 1 311 ? -14.203 27.188 17.734 1 94.25 311 ARG A C 1
ATOM 2470 O O . ARG A 1 311 ? -14.414 26.828 18.906 1 94.25 311 ARG A O 1
ATOM 2477 N N . SER A 1 312 ? -15.016 28 17.062 1 92.12 312 SER A N 1
ATOM 2478 C CA . SER A 1 312 ? -16.25 28.484 17.656 1 92.12 312 SER A CA 1
ATOM 2479 C C . SER A 1 312 ? -17.203 27.328 17.984 1 92.12 312 SER A C 1
ATOM 2481 O O . SER A 1 312 ? -17.812 27.312 19.062 1 92.12 312 SER A O 1
ATOM 2483 N N . ILE A 1 313 ? -17.344 26.422 17.109 1 90.75 313 ILE A N 1
ATOM 2484 C CA . ILE A 1 313 ? -18.203 25.25 17.312 1 90.75 313 ILE A CA 1
ATOM 2485 C C . ILE A 1 313 ? -17.734 24.484 18.547 1 90.75 313 ILE A C 1
ATOM 2487 O O . ILE A 1 313 ? -18.547 24.078 19.375 1 90.75 313 ILE A O 1
ATOM 2491 N N . ARG A 1 314 ? -16.484 24.297 18.703 1 88.88 314 ARG A N 1
ATOM 2492 C CA . ARG A 1 314 ? -15.93 23.5 19.781 1 88.88 314 ARG A CA 1
ATOM 2493 C C . ARG A 1 314 ? -16.062 24.234 21.125 1 88.88 314 ARG A C 1
ATOM 2495 O O . ARG A 1 314 ? -16.312 23.594 22.156 1 88.88 314 ARG A O 1
ATOM 2502 N N . GLN A 1 315 ? -15.891 25.484 21.062 1 86.56 315 GLN A N 1
ATOM 2503 C CA . GLN A 1 315 ? -15.891 26.266 22.297 1 86.56 315 GLN A CA 1
ATOM 2504 C C . GLN A 1 315 ? -17.312 26.547 22.766 1 86.56 315 GLN A C 1
ATOM 2506 O O . GLN A 1 315 ? -17.562 26.75 23.953 1 86.56 315 GLN A O 1
ATOM 2511 N N . ASN A 1 316 ? -18.25 26.609 21.828 1 80.12 316 ASN A N 1
ATOM 2512 C CA . ASN A 1 316 ? -19.641 26.938 22.172 1 80.12 316 ASN A CA 1
ATOM 2513 C C . ASN A 1 316 ? -20.562 25.75 21.969 1 80.12 316 ASN A C 1
ATOM 2515 O O . ASN A 1 316 ? -21.5 25.812 21.172 1 80.12 316 ASN A O 1
ATOM 2519 N N . SER A 1 317 ? -20.391 24.719 22.609 1 66.69 317 SER A N 1
ATOM 2520 C CA . SER A 1 317 ? -21.156 23.484 22.453 1 66.69 317 SER A CA 1
ATOM 2521 C C . SER A 1 317 ? -22.625 23.703 22.75 1 66.69 317 SER A C 1
ATOM 2523 O O . SER A 1 317 ? -23.484 22.969 22.25 1 66.69 317 SER A O 1
ATOM 2525 N N . GLY A 1 318 ? -22.906 24.75 23.328 1 64.44 318 GLY A N 1
ATOM 2526 C CA . GLY A 1 318 ? -24.297 25 23.703 1 64.44 318 GLY A CA 1
ATOM 2527 C C . GLY A 1 318 ? -25.047 25.797 22.656 1 64.44 318 GLY A C 1
ATOM 2528 O O . GLY A 1 318 ? -26.281 25.906 22.719 1 64.44 318 GLY A O 1
ATOM 2529 N N . ASP A 1 319 ? -24.359 26.25 21.719 1 66.25 319 ASP A N 1
ATOM 2530 C CA . ASP A 1 319 ? -25 27.062 20.688 1 66.25 319 ASP A CA 1
ATOM 2531 C C . ASP A 1 319 ? -25.891 26.203 19.797 1 66.25 319 ASP A C 1
ATOM 2533 O O . ASP A 1 319 ? -25.766 24.984 19.766 1 66.25 319 ASP A O 1
ATOM 2537 N N . ASP A 1 320 ? -26.734 26.875 19.172 1 77.31 320 ASP A N 1
ATOM 2538 C CA . ASP A 1 320 ? -27.719 26.281 18.266 1 77.31 320 ASP A CA 1
ATOM 2539 C C . ASP A 1 320 ? -27.047 25.609 17.078 1 77.31 320 ASP A C 1
ATOM 2541 O O . ASP A 1 320 ? -26.359 26.281 16.297 1 77.31 320 ASP A O 1
ATOM 2545 N N . VAL A 1 321 ? -27.156 24.359 17.016 1 82.94 321 VAL A N 1
ATOM 2546 C CA . VAL A 1 321 ? -26.594 23.531 15.961 1 82.94 321 VAL A CA 1
ATOM 2547 C C . VAL A 1 321 ? -27.016 24.078 14.602 1 82.94 321 VAL A C 1
ATOM 2549 O O . VAL A 1 321 ? -26.219 24.062 13.648 1 82.94 321 VAL A O 1
ATOM 2552 N N . LEU A 1 322 ? -28.172 24.609 14.547 1 85.12 322 LEU A N 1
ATOM 2553 C CA . LEU A 1 322 ? -28.672 25.141 13.289 1 85.12 322 LEU A CA 1
ATOM 2554 C C . LEU A 1 322 ? -27.938 26.406 12.883 1 85.12 322 LEU A C 1
ATOM 2556 O O . LEU A 1 322 ? -27.609 26.594 11.711 1 85.12 322 LEU A O 1
ATOM 2560 N N . CYS A 1 323 ? -27.734 27.266 13.867 1 87.56 323 CYS A N 1
ATOM 2561 C CA . CYS A 1 323 ? -27.016 28.5 13.586 1 87.56 323 CYS A CA 1
ATOM 2562 C C . CYS A 1 323 ? -25.609 28.219 13.07 1 87.56 323 CYS A C 1
ATOM 2564 O O . CYS A 1 323 ? -25.156 28.844 12.109 1 87.56 323 CYS A O 1
ATOM 2566 N N . GLN A 1 324 ? -24.953 27.344 13.688 1 89.69 324 GLN A N 1
ATOM 2567 C CA . GLN A 1 324 ? -23.609 26.984 13.273 1 89.69 324 GLN A CA 1
ATOM 2568 C C . GLN A 1 324 ? -23.594 26.344 11.891 1 89.69 324 GLN A C 1
ATOM 2570 O O . GLN A 1 324 ? -22.688 26.562 11.102 1 89.69 324 GLN A O 1
ATOM 2575 N N . SER A 1 325 ? -24.641 25.516 11.664 1 90.38 325 SER A N 1
ATOM 2576 C CA . SER A 1 325 ? -24.734 24.891 10.344 1 90.38 325 SER A CA 1
ATOM 2577 C C . SER A 1 325 ? -24.953 25.938 9.258 1 90.38 325 SER A C 1
ATOM 2579 O O . SER A 1 325 ? -24.422 25.812 8.148 1 90.38 325 SER A O 1
ATOM 2581 N N . ILE A 1 326 ? -25.719 26.906 9.57 1 91.19 326 ILE A N 1
ATOM 2582 C CA . ILE A 1 326 ? -25.984 27.984 8.617 1 91.19 326 ILE A CA 1
ATOM 2583 C C . ILE A 1 326 ? -24.688 28.734 8.336 1 91.19 326 ILE A C 1
ATOM 2585 O O . ILE A 1 326 ? -24.391 29.078 7.184 1 91.19 326 ILE A O 1
ATOM 2589 N N . ASN A 1 327 ? -23.891 29 9.359 1 91.19 327 ASN A N 1
ATOM 2590 C CA . ASN A 1 327 ? -22.609 29.656 9.18 1 91.19 327 ASN A CA 1
ATOM 2591 C C . ASN A 1 327 ? -21.672 28.844 8.289 1 91.19 327 ASN A C 1
ATOM 2593 O O . ASN A 1 327 ? -20.984 29.406 7.441 1 91.19 327 ASN A O 1
ATOM 2597 N N . LEU A 1 328 ? -21.672 27.594 8.516 1 92.94 328 LEU A N 1
ATOM 2598 C CA . LEU A 1 328 ? -20.828 26.719 7.711 1 92.94 328 LEU A CA 1
ATOM 2599 C C . LEU A 1 328 ? -21.281 26.719 6.254 1 92.94 328 LEU A C 1
ATOM 2601 O O . LEU A 1 328 ? -20.453 26.719 5.344 1 92.94 328 LEU A O 1
ATOM 2605 N N . ARG A 1 329 ? -22.531 26.703 6.023 1 92.94 329 ARG A N 1
ATOM 2606 C CA . ARG A 1 329 ? -23.078 26.734 4.668 1 92.94 329 ARG A CA 1
ATOM 2607 C C . ARG A 1 329 ? -22.75 28.047 3.971 1 92.94 329 ARG A C 1
ATOM 2609 O O . ARG A 1 329 ? -22.438 28.062 2.779 1 92.94 329 ARG A O 1
ATOM 2616 N N . HIS A 1 330 ? -22.938 29.016 4.707 1 93.31 330 HIS A N 1
ATOM 2617 C CA . HIS A 1 330 ? -22.578 30.328 4.152 1 93.31 330 HIS A CA 1
ATOM 2618 C C . HIS A 1 330 ? -21.109 30.375 3.746 1 93.31 330 HIS A C 1
ATOM 2620 O O . HIS A 1 330 ? -20.781 30.891 2.684 1 93.31 330 HIS A O 1
ATOM 2626 N N . TRP A 1 331 ? -20.266 29.906 4.582 1 93.12 331 TRP A N 1
ATOM 2627 C CA . TRP A 1 331 ? -18.844 29.812 4.266 1 93.12 331 TRP A CA 1
ATOM 2628 C C . TRP A 1 331 ? -18.625 29.047 2.969 1 93.12 331 TRP A C 1
ATOM 2630 O O . TRP A 1 331 ? -17.844 29.469 2.111 1 93.12 331 TRP A O 1
ATOM 2640 N N . LYS A 1 332 ? -19.25 27.906 2.787 1 90.12 332 LYS A N 1
ATOM 2641 C CA . LYS A 1 332 ? -19.109 27.078 1.591 1 90.12 332 LYS A CA 1
ATOM 2642 C C . LYS A 1 332 ? -19.578 27.828 0.345 1 90.12 332 LYS A C 1
ATOM 2644 O O . LYS A 1 332 ? -18.938 27.75 -0.706 1 90.12 332 LYS A O 1
ATOM 2649 N N . GLU A 1 333 ? -20.641 28.5 0.481 1 88.12 333 GLU A N 1
ATOM 2650 C CA . GLU A 1 333 ? -21.234 29.188 -0.654 1 88.12 333 GLU A CA 1
ATOM 2651 C C . GLU A 1 333 ? -20.375 30.375 -1.091 1 88.12 333 GLU A C 1
ATOM 2653 O O . GLU A 1 333 ? -20.406 30.781 -2.258 1 88.12 333 GLU A O 1
ATOM 2658 N N . THR A 1 334 ? -19.641 30.953 -0.184 1 86 334 THR A N 1
ATOM 2659 C CA . THR A 1 334 ? -18.859 32.125 -0.486 1 86 334 THR A CA 1
ATOM 2660 C C . THR A 1 334 ? -17.422 31.766 -0.816 1 86 334 THR A C 1
ATOM 2662 O O . THR A 1 334 ? -16.578 32.656 -1.025 1 86 334 THR A O 1
ATOM 2665 N N . LEU A 1 335 ? -17.188 30.469 -0.76 1 81.19 335 LEU A N 1
ATOM 2666 C CA . LEU A 1 335 ? -15.844 30.016 -1.129 1 81.19 335 LEU A CA 1
ATOM 2667 C C . LEU A 1 335 ? -15.484 30.484 -2.537 1 81.19 335 LEU A C 1
ATOM 2669 O O . LEU A 1 335 ? -16.266 30.281 -3.477 1 81.19 335 LEU A O 1
ATOM 2673 N N . PRO A 1 336 ? -14.312 31.109 -2.604 1 74.31 336 PRO A N 1
ATOM 2674 C CA . PRO A 1 336 ? -13.922 31.547 -3.945 1 74.31 336 PRO A CA 1
ATOM 2675 C C . PRO A 1 336 ? -13.656 30.391 -4.898 1 74.31 336 PRO A C 1
ATOM 2677 O O . PRO A 1 336 ? -13.18 29.328 -4.469 1 74.31 336 PRO A O 1
ATOM 2680 N N . ASN A 1 337 ? -14.258 30.391 -6.055 1 66.56 337 ASN A N 1
ATOM 2681 C CA . ASN A 1 337 ? -14.023 29.359 -7.07 1 66.56 337 ASN A CA 1
ATOM 2682 C C . ASN A 1 337 ? -12.609 29.438 -7.637 1 66.56 337 ASN A C 1
ATOM 2684 O O . ASN A 1 337 ? -12.391 30.047 -8.688 1 66.56 337 ASN A O 1
ATOM 2688 N N . THR A 1 338 ? -11.758 29.266 -6.777 1 62.25 338 THR A N 1
ATOM 2689 C CA . THR A 1 338 ? -10.398 29.312 -7.293 1 62.25 338 THR A CA 1
ATOM 2690 C C . THR A 1 338 ? -10 27.969 -7.898 1 62.25 338 THR A C 1
ATOM 2692 O O . THR A 1 338 ? -10.461 26.922 -7.453 1 62.25 338 THR A O 1
ATOM 2695 N N . SER A 1 339 ? -9.453 27.984 -9.141 1 55.91 339 SER A N 1
ATOM 2696 C CA . SER A 1 339 ? -8.938 26.844 -9.883 1 55.91 339 SER A CA 1
ATOM 2697 C C . SER A 1 339 ? -8.078 25.953 -9 1 55.91 339 SER A C 1
ATOM 2699 O O . SER A 1 339 ? -7.789 24.797 -9.359 1 55.91 339 SER A O 1
ATOM 2701 N N . ALA A 1 340 ? -7.723 26.516 -7.922 1 54.62 340 ALA A N 1
ATOM 2702 C CA . ALA A 1 340 ? -6.633 25.859 -7.195 1 54.62 340 ALA A CA 1
ATOM 2703 C C . ALA A 1 340 ? -7.156 24.75 -6.305 1 54.62 340 ALA A C 1
ATOM 2705 O O . ALA A 1 340 ? -6.395 23.875 -5.871 1 54.62 340 ALA A O 1
ATOM 2706 N N . GLN A 1 341 ? -8.398 24.781 -6.156 1 62.34 341 GLN A N 1
ATOM 2707 C CA . GLN A 1 341 ? -8.75 23.875 -5.051 1 62.34 341 GLN A CA 1
ATOM 2708 C C . GLN A 1 341 ? -9.227 22.531 -5.57 1 62.34 341 GLN A C 1
ATOM 2710 O O . GLN A 1 341 ? -10.086 22.469 -6.453 1 62.34 341 GLN A O 1
ATOM 2715 N N . ASN A 1 342 ? -8.445 21.547 -5.148 1 81.44 342 ASN A N 1
ATOM 2716 C CA . ASN A 1 342 ? -8.734 20.125 -5.289 1 81.44 342 ASN A CA 1
ATOM 2717 C C . ASN A 1 342 ? -10.086 19.766 -4.672 1 81.44 342 ASN A C 1
ATOM 2719 O O . ASN A 1 342 ? -10.406 20.219 -3.57 1 81.44 342 ASN A O 1
ATOM 2723 N N . SER A 1 343 ? -11.008 19.297 -5.461 1 87.12 343 SER A N 1
ATOM 2724 C CA . SER A 1 343 ? -12.359 18.922 -5.039 1 87.12 343 SER A CA 1
ATOM 2725 C C . SER A 1 343 ? -12.328 18.125 -3.738 1 87.12 343 SER A C 1
ATOM 2727 O O . SER A 1 343 ? -13.188 18.328 -2.869 1 87.12 343 SER A O 1
ATOM 2729 N N . LEU A 1 344 ? -11.352 17.406 -3.58 1 93.62 344 LEU A N 1
ATOM 2730 C CA . LEU A 1 344 ? -11.258 16.594 -2.369 1 93.62 344 LEU A CA 1
ATOM 2731 C C . LEU A 1 344 ? -10.969 17.469 -1.152 1 93.62 344 LEU A C 1
ATOM 2733 O O . LEU A 1 344 ? -11.57 17.281 -0.092 1 93.62 344 LEU A O 1
ATOM 2737 N N . GLN A 1 345 ? -10.133 18.438 -1.31 1 91.88 345 GLN A N 1
ATOM 2738 C CA . GLN A 1 345 ? -9.773 19.312 -0.208 1 91.88 345 GLN A CA 1
ATOM 2739 C C . GLN A 1 345 ? -10.969 20.156 0.238 1 91.88 345 GLN A C 1
ATOM 2741 O O . GLN A 1 345 ? -11.203 20.312 1.437 1 91.88 345 GLN A O 1
ATOM 2746 N N . LYS A 1 346 ? -11.688 20.641 -0.677 1 91.12 346 LYS A N 1
ATOM 2747 C CA . LYS A 1 346 ? -12.875 21.422 -0.361 1 91.12 346 LYS A CA 1
ATOM 2748 C C . LYS A 1 346 ? -13.906 20.594 0.394 1 91.12 346 LYS A C 1
ATOM 2750 O O . LYS A 1 346 ? -14.461 21.047 1.399 1 91.12 346 LYS A O 1
ATOM 2755 N N . ALA A 1 347 ? -14.133 19.438 -0.174 1 94.56 347 ALA A N 1
ATOM 2756 C CA . ALA A 1 347 ? -15.086 18.531 0.48 1 94.56 347 ALA A CA 1
ATOM 2757 C C . ALA A 1 347 ? -14.625 18.188 1.895 1 94.56 347 ALA A C 1
ATOM 2759 O O . ALA A 1 347 ? -15.445 18.109 2.814 1 94.56 347 ALA A O 1
ATOM 2760 N N . TYR A 1 348 ? -13.352 18.031 2.018 1 95.5 348 TYR A N 1
ATOM 2761 C CA . TYR A 1 348 ? -12.781 17.688 3.318 1 95.5 348 TYR A CA 1
ATOM 2762 C C . TYR A 1 348 ? -13 18.812 4.316 1 95.5 348 TYR A C 1
ATOM 2764 O O . TYR A 1 348 ? -13.406 18.578 5.457 1 95.5 348 TYR A O 1
ATOM 2772 N N . LEU A 1 349 ? -12.766 20.031 3.887 1 94.38 349 LEU A N 1
ATOM 2773 C CA . LEU A 1 349 ? -12.945 21.188 4.758 1 94.38 349 LEU A CA 1
ATOM 2774 C C . LEU A 1 349 ? -14.398 21.297 5.211 1 94.38 349 LEU A C 1
ATOM 2776 O O . LEU A 1 349 ? -14.672 21.484 6.398 1 94.38 349 LEU A O 1
ATOM 2780 N N . PHE A 1 350 ? -15.234 21.109 4.328 1 94.19 350 PHE A N 1
ATOM 2781 C CA . PHE A 1 350 ? -16.641 21.266 4.641 1 94.19 350 PHE A CA 1
ATOM 2782 C C . PHE A 1 350 ? -17.109 20.172 5.598 1 94.19 350 PHE A C 1
ATOM 2784 O O . PHE A 1 350 ? -17.812 20.438 6.574 1 94.19 350 PHE A O 1
ATOM 2791 N N . THR A 1 351 ? -16.75 18.984 5.305 1 96.69 351 THR A N 1
ATOM 2792 C CA . THR A 1 351 ? -17.172 17.875 6.145 1 96.69 351 THR A CA 1
ATOM 2793 C C . THR A 1 351 ? -16.547 17.969 7.531 1 96.69 351 THR A C 1
ATOM 2795 O O . THR A 1 351 ? -17.141 17.531 8.516 1 96.69 351 THR A O 1
ATOM 2798 N N . ARG A 1 352 ? -15.398 18.562 7.633 1 96.25 352 ARG A N 1
ATOM 2799 C CA . ARG A 1 352 ? -14.789 18.781 8.938 1 96.25 352 ARG A CA 1
ATOM 2800 C C . ARG A 1 352 ? -15.695 19.625 9.828 1 96.25 352 ARG A C 1
ATOM 2802 O O . ARG A 1 352 ? -15.789 19.375 11.031 1 96.25 352 ARG A O 1
ATOM 2809 N N . GLY A 1 353 ? -16.281 20.609 9.234 1 95.06 353 GLY A N 1
ATOM 2810 C CA . GLY A 1 353 ? -17.203 21.453 9.977 1 95.06 353 GLY A CA 1
ATOM 2811 C C . GLY A 1 353 ? -18.406 20.688 10.523 1 95.06 353 GLY A C 1
ATOM 2812 O O . GLY A 1 353 ? -18.75 20.844 11.703 1 95.06 353 GLY A O 1
ATOM 2813 N N . TYR A 1 354 ? -18.938 19.828 9.727 1 93.5 354 TYR A N 1
ATOM 2814 C CA . TYR A 1 354 ? -20.109 19.062 10.133 1 93.5 354 TYR A CA 1
ATOM 2815 C C . TYR A 1 354 ? -19.75 18.031 11.195 1 93.5 354 TYR A C 1
ATOM 2817 O O . TYR A 1 354 ? -20.516 17.797 12.125 1 93.5 354 TYR A O 1
ATOM 2825 N N . VAL A 1 355 ? -18.609 17.391 11.031 1 94.25 355 VAL A N 1
ATOM 2826 C CA . VAL A 1 355 ? -18.203 16.391 12.008 1 94.25 355 VAL A CA 1
ATOM 2827 C C . VAL A 1 355 ? -18.031 17.047 13.375 1 94.25 355 VAL A C 1
ATOM 2829 O O . VAL A 1 355 ? -18.484 16.531 14.391 1 94.25 355 VAL A O 1
ATOM 2832 N N . GLU A 1 356 ? -17.391 18.219 13.375 1 93.38 356 GLU A N 1
ATOM 2833 C CA . GLU A 1 356 ? -17.188 18.938 14.641 1 93.38 356 GLU A CA 1
ATOM 2834 C C . GLU A 1 356 ? -18.531 19.344 15.25 1 93.38 356 GLU A C 1
ATOM 2836 O O . GLU A 1 356 ? -18.703 19.281 16.469 1 93.38 356 GLU A O 1
ATOM 2841 N N . LEU A 1 357 ? -19.438 19.75 14.422 1 90.94 357 LEU A N 1
ATOM 2842 C CA . LEU A 1 357 ? -20.75 20.188 14.867 1 90.94 357 LEU A CA 1
ATOM 2843 C C . LEU A 1 357 ? -21.547 19.031 15.453 1 90.94 357 LEU A C 1
ATOM 2845 O O . LEU A 1 357 ? -22.172 19.188 16.516 1 90.94 357 LEU A O 1
ATOM 2849 N N . LEU A 1 358 ? -21.5 17.891 14.844 1 88.31 358 LEU A N 1
ATOM 2850 C CA . LEU A 1 358 ? -22.359 16.781 15.195 1 88.31 358 LEU A CA 1
ATOM 2851 C C . LEU A 1 358 ? -21.734 15.93 16.297 1 88.31 358 LEU A C 1
ATOM 2853 O O . LEU A 1 358 ? -22.438 15.148 16.969 1 88.31 358 LEU A O 1
ATOM 2857 N N . LYS A 1 359 ? -20.484 16.031 16.438 1 85.25 359 LYS A N 1
ATOM 2858 C CA . LYS A 1 359 ? -19.844 15.359 17.562 1 85.25 359 LYS A CA 1
ATOM 2859 C C . LYS A 1 359 ? -20.297 15.953 18.891 1 85.25 359 LYS A C 1
ATOM 2861 O O . LYS A 1 359 ? -20.344 15.258 19.906 1 85.25 359 LYS A O 1
ATOM 2866 N N . GLN A 1 360 ? -20.531 17.219 18.922 1 74.06 360 GLN A N 1
ATOM 2867 C CA . GLN A 1 360 ? -20.844 17.953 20.141 1 74.06 360 GLN A CA 1
ATOM 2868 C C . GLN A 1 360 ? -22.328 17.859 20.484 1 74.06 360 GLN A C 1
ATOM 2870 O O . GLN A 1 360 ? -22.719 18.031 21.641 1 74.06 360 GLN A O 1
ATOM 2875 N N . SER A 1 361 ? -23.125 17.609 19.422 1 64.06 361 SER A N 1
ATOM 2876 C CA . SER A 1 361 ? -24.562 17.734 19.609 1 64.06 361 SER A CA 1
ATOM 2877 C C . SER A 1 361 ? -25.156 16.5 20.25 1 64.06 361 SER A C 1
ATOM 2879 O O . SER A 1 361 ? -24.781 15.367 19.891 1 64.06 361 SER A O 1
ATOM 2881 N N . SER A 1 362 ? -25.578 16.75 21.469 1 55.88 362 SER A N 1
ATOM 2882 C CA . SER A 1 362 ? -26.406 15.703 22.062 1 55.88 362 SER A CA 1
ATOM 2883 C C . SER A 1 362 ? -27.531 15.289 21.125 1 55.88 362 SER A C 1
ATOM 2885 O O . SER A 1 362 ? -28.188 16.141 20.516 1 55.88 362 SER A O 1
ATOM 2887 N N . VAL A 1 363 ? -27.328 14.109 20.422 1 52.91 363 VAL A N 1
ATOM 2888 C CA . VAL A 1 363 ? -28.281 13.531 19.484 1 52.91 363 VAL A CA 1
ATOM 2889 C C . VAL A 1 363 ? -29.703 13.773 19.984 1 52.91 363 VAL A C 1
ATOM 2891 O O . VAL A 1 363 ? -30.672 13.258 19.406 1 52.91 363 VAL A O 1
ATOM 2894 N N . ASP A 1 364 ? -29.797 14.641 20.891 1 52.12 364 ASP A N 1
ATOM 2895 C CA . ASP A 1 364 ? -31.188 14.734 21.312 1 52.12 364 ASP A CA 1
ATOM 2896 C C . ASP A 1 364 ? -32.094 15.109 20.141 1 52.12 364 ASP A C 1
ATOM 2898 O O . ASP A 1 364 ? -31.641 15.695 19.156 1 52.12 364 ASP A O 1
ATOM 2902 N N . ILE A 1 365 ? -33.312 14.68 20.234 1 56.84 365 ILE A N 1
ATOM 2903 C CA . ILE A 1 365 ? -34.562 14.602 19.469 1 56.84 365 ILE A CA 1
ATOM 2904 C C . ILE A 1 365 ? -34.906 15.984 18.922 1 56.84 365 ILE A C 1
ATOM 2906 O O . ILE A 1 365 ? -35.906 16.578 19.328 1 56.84 365 ILE A O 1
ATOM 2910 N N . ASP A 1 366 ? -33.875 16.859 18.766 1 64.25 366 ASP A N 1
ATOM 2911 C CA . ASP A 1 366 ? -34.25 18.156 18.219 1 64.25 366 ASP A CA 1
ATOM 2912 C C . ASP A 1 366 ? -34.375 18.094 16.703 1 64.25 366 ASP A C 1
ATOM 2914 O O . ASP A 1 366 ? -33.5 17.547 16.016 1 64.25 366 ASP A O 1
ATOM 2918 N N . PRO A 1 367 ? -35.656 18.391 16.141 1 69.62 367 PRO A N 1
ATOM 2919 C CA . PRO A 1 367 ? -35.906 18.391 14.695 1 69.62 367 PRO A CA 1
ATOM 2920 C C . PRO A 1 367 ? -34.812 19.109 13.906 1 69.62 367 PRO A C 1
ATOM 2922 O O . PRO A 1 367 ? -34.531 18.734 12.766 1 69.62 367 PRO A O 1
ATOM 2925 N N . ASP A 1 368 ? -34.281 20.156 14.531 1 74.5 368 ASP A N 1
ATOM 2926 C CA . ASP A 1 368 ? -33.219 20.891 13.852 1 74.5 368 ASP A CA 1
ATOM 2927 C C . ASP A 1 368 ? -31.953 20.031 13.688 1 74.5 368 ASP A C 1
ATOM 2929 O O . ASP A 1 368 ? -31.281 20.094 12.664 1 74.5 368 ASP A O 1
ATOM 2933 N N . HIS A 1 369 ? -31.797 19.266 14.594 1 76.25 369 HIS A N 1
ATOM 2934 C CA . HIS A 1 369 ? -30.656 18.359 14.547 1 76.25 369 HIS A CA 1
ATOM 2935 C C . HIS A 1 369 ? -30.797 17.359 13.406 1 76.25 369 HIS A C 1
ATOM 2937 O O . HIS A 1 369 ? -29.812 17.062 12.711 1 76.25 369 HIS A O 1
ATOM 2943 N N . ARG A 1 370 ? -31.953 17.062 13.18 1 75.94 370 ARG A N 1
ATOM 2944 C CA . ARG A 1 370 ? -32.219 16.078 12.125 1 75.94 370 ARG A CA 1
ATOM 2945 C C . ARG A 1 370 ? -31.938 16.688 10.75 1 75.94 370 ARG A C 1
ATOM 2947 O O . ARG A 1 370 ? -31.391 16.031 9.867 1 75.94 370 ARG A O 1
ATOM 2954 N N . LYS A 1 371 ? -32.406 17.844 10.617 1 80.38 371 LYS A N 1
ATOM 2955 C CA . LYS A 1 371 ? -32.188 18.531 9.344 1 80.38 371 LYS A CA 1
ATOM 2956 C C . LYS A 1 371 ? -30.688 18.656 9.047 1 80.38 371 LYS A C 1
ATOM 2958 O O . LYS A 1 371 ? -30.25 18.438 7.918 1 80.38 371 LYS A O 1
ATOM 2963 N N . VAL A 1 372 ? -29.906 19 10.078 1 85.88 372 VAL A N 1
ATOM 2964 C CA . VAL A 1 372 ? -28.469 19.188 9.922 1 85.88 372 VAL A CA 1
ATOM 2965 C C . VAL A 1 372 ? -27.797 17.859 9.617 1 85.88 372 VAL A C 1
ATOM 2967 O O . VAL A 1 372 ? -26.875 17.797 8.805 1 85.88 372 VAL A O 1
ATOM 2970 N N . VAL A 1 373 ? -28.297 16.812 10.164 1 83.62 373 VAL A N 1
ATOM 2971 C CA . VAL A 1 373 ? -27.719 15.484 9.938 1 83.62 373 VAL A CA 1
ATOM 2972 C C . VAL A 1 373 ? -27.953 15.07 8.492 1 83.62 373 VAL A C 1
ATOM 2974 O O . VAL A 1 373 ? -27.062 14.508 7.852 1 83.62 373 VAL A O 1
ATOM 2977 N N . CYS A 1 374 ? -29.094 15.344 7.961 1 82.31 374 CYS A N 1
ATOM 2978 C CA . CYS A 1 374 ? -29.422 14.992 6.582 1 82.31 374 CYS A CA 1
ATOM 2979 C C . CYS A 1 374 ? -28.531 15.766 5.609 1 82.31 374 CYS A C 1
ATOM 2981 O O . CYS A 1 374 ? -28.031 15.195 4.637 1 82.31 374 CYS A O 1
ATOM 2983 N N . GLU A 1 375 ? -28.391 16.984 5.914 1 84.88 375 GLU A N 1
ATOM 2984 C CA . GLU A 1 375 ? -27.516 17.797 5.09 1 84.88 375 GLU A CA 1
ATOM 2985 C C . GLU A 1 375 ? -26.078 17.281 5.145 1 84.88 375 GLU A C 1
ATOM 2987 O O . GLU A 1 375 ? -25.391 17.203 4.117 1 84.88 375 GLU A O 1
ATOM 2992 N N . ALA A 1 376 ? -25.656 16.969 6.285 1 90.88 376 ALA A N 1
ATOM 2993 C CA . ALA A 1 376 ? -24.297 16.469 6.48 1 90.88 376 ALA A CA 1
ATOM 2994 C C . ALA A 1 376 ? -24.094 15.148 5.738 1 90.88 376 ALA A C 1
ATOM 2996 O O . ALA A 1 376 ? -23 14.906 5.203 1 90.88 376 ALA A O 1
ATOM 2997 N N . GLU A 1 377 ? -25.062 14.359 5.648 1 88.56 377 GLU A N 1
ATOM 2998 C CA . GLU A 1 377 ? -24.953 13.047 5.02 1 88.56 377 GLU A CA 1
ATOM 2999 C C . GLU A 1 377 ? -24.641 13.172 3.533 1 88.56 377 GLU A C 1
ATOM 3001 O O . GLU A 1 377 ? -23.844 12.398 2.992 1 88.56 377 GLU A O 1
ATOM 3006 N N . SER A 1 378 ? -25.312 14.07 2.941 1 89.25 378 SER A N 1
ATOM 3007 C CA . SER A 1 378 ? -25.047 14.281 1.521 1 89.25 378 SER A CA 1
ATOM 3008 C C . SER A 1 378 ? -23.609 14.719 1.288 1 89.25 378 SER A C 1
ATOM 3010 O O . SER A 1 378 ? -22.969 14.281 0.332 1 89.25 378 SER A O 1
ATOM 3012 N N . GLU A 1 379 ? -23.125 15.586 2.145 1 93.88 379 GLU A N 1
ATOM 3013 C CA . GLU A 1 379 ? -21.75 16.062 2.031 1 93.88 379 GLU A CA 1
ATOM 3014 C C . GLU A 1 379 ? -20.766 14.953 2.355 1 93.88 379 GLU A C 1
ATOM 3016 O O . GLU A 1 379 ? -19.703 14.859 1.728 1 93.88 379 GLU A O 1
ATOM 3021 N N . PHE A 1 380 ? -21.141 14.125 3.33 1 95.19 380 PHE A N 1
ATOM 3022 C CA . PHE A 1 380 ? -20.281 12.992 3.678 1 95.19 380 PHE A CA 1
ATOM 3023 C C . PHE A 1 380 ? -20.141 12.039 2.496 1 95.19 380 PHE A C 1
ATOM 3025 O O . PHE A 1 380 ? -19.031 11.602 2.174 1 95.19 380 PHE A O 1
ATOM 3032 N N . LEU A 1 381 ? -21.25 11.789 1.83 1 93.19 381 LEU A N 1
ATOM 3033 C CA . LEU A 1 381 ? -21.234 10.875 0.692 1 93.19 381 LEU A CA 1
ATOM 3034 C C . LEU A 1 381 ? -20.328 11.406 -0.419 1 93.19 381 LEU A C 1
ATOM 3036 O O . LEU A 1 381 ? -19.562 10.648 -1.015 1 93.19 381 LEU A O 1
ATOM 3040 N N . HIS A 1 382 ? -20.469 12.641 -0.612 1 94.12 382 HIS A N 1
ATOM 3041 C CA . HIS A 1 382 ? -19.656 13.273 -1.644 1 94.12 382 HIS A CA 1
ATOM 3042 C C . HIS A 1 382 ? -18.172 13.188 -1.303 1 94.12 382 HIS A C 1
ATOM 3044 O O . HIS A 1 382 ? -17.344 12.805 -2.146 1 94.12 382 HIS A O 1
ATOM 3050 N N . TYR A 1 383 ? -17.812 13.531 -0.146 1 96.62 383 TYR A N 1
ATOM 3051 C CA . TYR A 1 383 ? -16.438 13.477 0.307 1 96.62 383 TYR A CA 1
ATOM 3052 C C . TYR A 1 383 ? -15.891 12.055 0.217 1 96.62 383 TYR A C 1
ATOM 3054 O O . TYR A 1 383 ? -14.781 11.844 -0.278 1 96.62 383 TYR A O 1
ATOM 3062 N N . LEU A 1 384 ? -16.656 11.047 0.691 1 96.38 384 LEU A N 1
ATOM 3063 C CA . LEU A 1 384 ? -16.219 9.656 0.714 1 96.38 384 LEU A CA 1
ATOM 3064 C C . LEU A 1 384 ? -15.984 9.133 -0.7 1 96.38 384 LEU A C 1
ATOM 3066 O O . LEU A 1 384 ? -15.047 8.367 -0.939 1 96.38 384 LEU A O 1
ATOM 3070 N N . LYS A 1 385 ? -16.859 9.523 -1.583 1 94.38 385 LYS A N 1
ATOM 3071 C CA . LYS A 1 385 ? -16.688 9.133 -2.979 1 94.38 385 LYS A CA 1
ATOM 3072 C C . LYS A 1 385 ? -15.383 9.688 -3.551 1 94.38 385 LYS A C 1
ATOM 3074 O O . LYS A 1 385 ? -14.641 8.984 -4.238 1 94.38 385 LYS A O 1
ATOM 3079 N N . LEU A 1 386 ? -15.102 10.938 -3.277 1 96.19 386 LEU A N 1
ATOM 3080 C CA . LEU A 1 386 ? -13.875 11.57 -3.756 1 96.19 386 LEU A CA 1
ATOM 3081 C C . LEU A 1 386 ? -12.648 10.914 -3.133 1 96.19 386 LEU A C 1
ATOM 3083 O O . LEU A 1 386 ? -11.641 10.688 -3.814 1 96.19 386 LEU A O 1
ATOM 3087 N N . LEU A 1 387 ? -12.758 10.633 -1.857 1 97.06 387 LEU A N 1
ATOM 3088 C CA . LEU A 1 387 ? -11.648 10 -1.16 1 97.06 387 LEU A CA 1
ATOM 3089 C C . LEU A 1 387 ? -11.375 8.609 -1.724 1 97.06 387 LEU A C 1
ATOM 3091 O O . LEU A 1 387 ? -10.219 8.227 -1.927 1 97.06 387 LEU A O 1
ATOM 3095 N N . GLU A 1 388 ? -12.391 7.895 -1.958 1 93.31 388 GLU A N 1
ATOM 3096 C CA . GLU A 1 388 ? -12.258 6.562 -2.541 1 93.31 388 GLU A CA 1
ATOM 3097 C C . GLU A 1 388 ? -11.578 6.621 -3.902 1 93.31 388 GLU A C 1
ATOM 3099 O O . GLU A 1 388 ? -10.664 5.836 -4.18 1 93.31 388 GLU A O 1
ATOM 3104 N N . THR A 1 389 ? -11.969 7.512 -4.695 1 92.75 389 THR A N 1
ATOM 3105 C CA . THR A 1 389 ? -11.359 7.676 -6.012 1 92.75 389 THR A CA 1
ATOM 3106 C C . THR A 1 389 ? -9.883 8.031 -5.887 1 92.75 389 THR A C 1
ATOM 3108 O O . THR A 1 389 ? -9.047 7.5 -6.625 1 92.75 389 THR A O 1
ATOM 3111 N N . HIS A 1 390 ? -9.617 8.898 -4.957 1 94.81 390 HIS A N 1
ATOM 3112 C CA . HIS A 1 390 ? -8.242 9.32 -4.727 1 94.81 390 HIS A CA 1
ATOM 3113 C C . HIS A 1 390 ? -7.371 8.141 -4.301 1 94.81 390 HIS A C 1
ATOM 3115 O O . HIS A 1 390 ? -6.246 7.992 -4.777 1 94.81 390 HIS A O 1
ATOM 3121 N N . LEU A 1 391 ? -7.883 7.355 -3.438 1 93.81 391 LEU A N 1
ATOM 3122 C CA . LEU A 1 391 ? -7.137 6.207 -2.924 1 93.81 391 LEU A CA 1
ATOM 3123 C C . LEU A 1 391 ? -6.996 5.129 -3.992 1 93.81 391 LEU A C 1
ATOM 3125 O O . LEU A 1 391 ? -5.922 4.547 -4.152 1 93.81 391 LEU A O 1
ATOM 3129 N N . ASP A 1 392 ? -7.988 4.902 -4.762 1 87.06 392 ASP A N 1
ATOM 3130 C CA . ASP A 1 392 ? -7.973 3.881 -5.805 1 87.06 392 ASP A CA 1
ATOM 3131 C C . ASP A 1 392 ? -7 4.254 -6.922 1 87.06 392 ASP A C 1
ATOM 3133 O O . ASP A 1 392 ? -6.363 3.377 -7.512 1 87.06 392 ASP A O 1
ATOM 3137 N N . SER A 1 393 ? -6.898 5.496 -7.141 1 87.69 393 SER A N 1
ATOM 3138 C CA . SER A 1 393 ? -6.031 5.941 -8.227 1 87.69 393 SER A CA 1
ATOM 3139 C C . SER A 1 393 ? -4.609 6.184 -7.734 1 87.69 393 SER A C 1
ATOM 3141 O O . SER A 1 393 ? -3.729 6.543 -8.516 1 87.69 393 SER A O 1
ATOM 3143 N N . HIS A 1 394 ? -4.348 6.07 -6.488 1 87.56 394 HIS A N 1
ATOM 3144 C CA . HIS A 1 394 ? -3.039 6.312 -5.895 1 87.56 394 HIS A CA 1
ATOM 3145 C C . HIS A 1 394 ? -2.512 7.695 -6.262 1 87.56 394 HIS A C 1
ATOM 3147 O O . HIS A 1 394 ? -1.36 7.832 -6.68 1 87.56 394 HIS A O 1
ATOM 3153 N N . SER A 1 395 ? -3.34 8.664 -6.113 1 90.5 395 SER A N 1
ATOM 3154 C CA . SER A 1 395 ? -3.023 10.008 -6.594 1 90.5 395 SER A CA 1
ATOM 3155 C C . SER A 1 395 ? -2.121 10.742 -5.609 1 90.5 395 SER A C 1
ATOM 3157 O O . SER A 1 395 ? -1.641 11.836 -5.906 1 90.5 395 SER A O 1
ATOM 3159 N N . GLY A 1 396 ? -1.879 10.18 -4.496 1 94 396 GLY A N 1
ATOM 3160 C CA . GLY A 1 396 ? -1.055 10.773 -3.459 1 94 396 GLY A CA 1
ATOM 3161 C C . GLY A 1 396 ? -1.343 10.227 -2.076 1 94 396 GLY A C 1
ATOM 3162 O O . GLY A 1 396 ? -2.383 9.594 -1.856 1 94 396 GLY A O 1
ATOM 3163 N N . ALA A 1 397 ? -0.455 10.469 -1.26 1 95.19 397 ALA A N 1
ATOM 3164 C CA . ALA A 1 397 ? -0.636 9.992 0.109 1 95.19 397 ALA A CA 1
ATOM 3165 C C . ALA A 1 397 ? -1.695 10.812 0.839 1 95.19 397 ALA A C 1
ATOM 3167 O O . ALA A 1 397 ? -1.861 12.008 0.569 1 95.19 397 ALA A O 1
ATOM 3168 N N . ILE A 1 398 ? -2.383 10.148 1.669 1 95.56 398 ILE A N 1
ATOM 3169 C CA . ILE A 1 398 ? -3.426 10.773 2.473 1 95.56 398 ILE A CA 1
ATOM 3170 C C . ILE A 1 398 ? -2.988 10.836 3.934 1 95.56 398 ILE A C 1
ATOM 3172 O O . ILE A 1 398 ? -2.252 9.961 4.402 1 95.56 398 ILE A O 1
ATOM 3176 N N . SER A 1 399 ? -3.398 11.867 4.605 1 95.44 399 SER A N 1
ATOM 3177 C CA . SER A 1 399 ? -3.012 12.086 5.996 1 95.44 399 SER A CA 1
ATOM 3178 C C . SER A 1 399 ? -3.713 11.094 6.926 1 95.44 399 SER A C 1
ATOM 3180 O O . SER A 1 399 ? -4.812 10.625 6.625 1 95.44 399 SER A O 1
ATOM 3182 N N . ALA A 1 400 ? -3.104 10.812 8.062 1 92.88 400 ALA A N 1
ATOM 3183 C CA . ALA A 1 400 ? -3.703 9.953 9.078 1 92.88 400 ALA A CA 1
ATOM 3184 C C . ALA A 1 400 ? -4.941 10.609 9.688 1 92.88 400 ALA A C 1
ATOM 3186 O O . ALA A 1 400 ? -5.832 9.922 10.188 1 92.88 400 ALA A O 1
ATOM 3187 N N . LEU A 1 401 ? -4.969 11.898 9.633 1 96.12 401 LEU A N 1
ATOM 3188 C CA . LEU A 1 401 ? -6.109 12.633 10.172 1 96.12 401 LEU A CA 1
ATOM 3189 C C . LEU A 1 401 ? -7.387 12.281 9.422 1 96.12 401 LEU A C 1
ATOM 3191 O O . LEU A 1 401 ? -8.469 12.25 10.008 1 96.12 401 LEU A O 1
ATOM 3195 N N . GLU A 1 402 ? -7.223 12.047 8.172 1 96.56 402 GLU A N 1
ATOM 3196 C CA . GLU A 1 402 ? -8.391 11.695 7.363 1 96.56 402 GLU A CA 1
ATOM 3197 C C . GLU A 1 402 ? -8.969 10.352 7.789 1 96.56 402 GLU A C 1
ATOM 3199 O O . GLU A 1 402 ? -10.18 10.141 7.691 1 96.56 402 GLU A O 1
ATOM 3204 N N . ALA A 1 403 ? -8.156 9.453 8.25 1 96.44 403 ALA A N 1
ATOM 3205 C CA . ALA A 1 403 ? -8.664 8.172 8.734 1 96.44 403 ALA A CA 1
ATOM 3206 C C . ALA A 1 403 ? -9.578 8.367 9.945 1 96.44 403 ALA A C 1
ATOM 3208 O O . ALA A 1 403 ? -10.648 7.754 10.023 1 96.44 403 ALA A O 1
ATOM 3209 N N . ILE A 1 404 ? -9.156 9.18 10.852 1 96.69 404 ILE A N 1
ATOM 3210 C CA . ILE A 1 404 ? -9.953 9.469 12.039 1 96.69 404 ILE A CA 1
ATOM 3211 C C . ILE A 1 404 ? -11.25 10.172 11.633 1 96.69 404 ILE A C 1
ATOM 3213 O O . ILE A 1 404 ? -12.312 9.898 12.195 1 96.69 404 ILE A O 1
ATOM 3217 N N . HIS A 1 405 ? -11.062 11.008 10.641 1 97.38 405 HIS A N 1
ATOM 3218 C CA . HIS A 1 405 ? -12.211 11.727 10.117 1 97.38 405 HIS A CA 1
ATOM 3219 C C . HIS A 1 405 ? -13.219 10.766 9.492 1 97.38 405 HIS A C 1
ATOM 3221 O O . HIS A 1 405 ? -14.422 10.883 9.719 1 97.38 405 HIS A O 1
ATOM 3227 N N . VAL A 1 406 ? -12.797 9.828 8.734 1 97.62 406 VAL A N 1
ATOM 3228 C CA . VAL A 1 406 ? -13.641 8.82 8.094 1 97.62 406 VAL A CA 1
ATO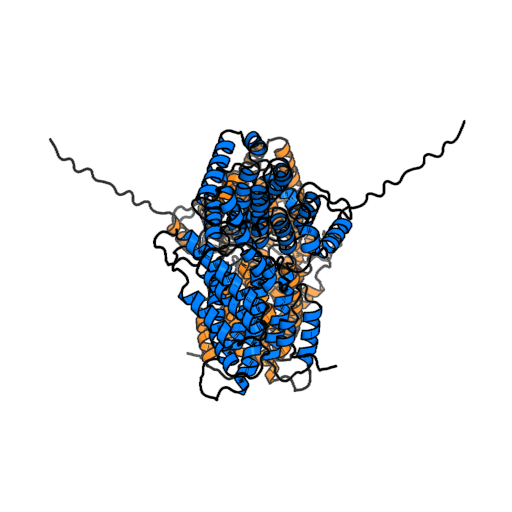M 3229 C C . VAL A 1 406 ? -14.352 7.992 9.164 1 97.62 406 VAL A C 1
ATOM 3231 O O . VAL A 1 406 ? -15.547 7.703 9.047 1 97.62 406 VAL A O 1
ATOM 3234 N N . PHE A 1 407 ? -13.664 7.648 10.219 1 97.06 407 PHE A N 1
ATOM 3235 C CA . PHE A 1 407 ? -14.25 6.898 11.32 1 97.06 407 PHE A CA 1
ATOM 3236 C C . PHE A 1 407 ? -15.367 7.695 11.984 1 97.06 407 PHE A C 1
ATOM 3238 O O . PHE A 1 407 ? -16.453 7.156 12.25 1 97.06 407 PHE A O 1
ATOM 3245 N N . ALA A 1 408 ? -15.094 8.953 12.188 1 95.38 408 ALA A N 1
ATOM 3246 C CA . ALA A 1 408 ? -16.094 9.812 12.805 1 95.38 408 ALA A CA 1
ATOM 3247 C C . ALA A 1 408 ? -17.344 9.906 11.938 1 95.38 408 ALA A C 1
ATOM 3249 O O . ALA A 1 408 ? -18.469 9.836 12.445 1 95.38 408 ALA A O 1
ATOM 3250 N N . ILE A 1 409 ? -17.141 10.086 10.656 1 95.06 409 ILE A N 1
ATOM 3251 C CA . ILE A 1 409 ? -18.266 10.125 9.727 1 95.06 409 ILE A CA 1
ATOM 3252 C C . ILE A 1 409 ? -19.062 8.828 9.836 1 95.06 409 ILE A C 1
ATOM 3254 O O . ILE A 1 409 ? -20.297 8.852 9.852 1 95.06 409 ILE A O 1
ATOM 3258 N N . GLY A 1 410 ? -18.359 7.68 9.891 1 93.12 410 GLY A N 1
ATOM 3259 C CA . GLY A 1 410 ? -19.031 6.391 10.016 1 93.12 410 GLY A CA 1
ATOM 3260 C C . GLY A 1 410 ? -19.891 6.281 11.266 1 93.12 410 GLY A C 1
ATOM 3261 O O . GLY A 1 410 ? -21.031 5.828 11.195 1 93.12 410 GLY A O 1
ATOM 3262 N N . ILE A 1 411 ? -19.375 6.742 12.336 1 91.06 411 ILE A N 1
ATOM 3263 C CA . ILE A 1 411 ? -20.109 6.656 13.602 1 91.06 411 ILE A CA 1
ATOM 3264 C C . ILE A 1 411 ? -21.312 7.582 13.562 1 91.06 411 ILE A C 1
ATOM 3266 O O . ILE A 1 411 ? -22.422 7.184 13.953 1 91.06 411 ILE A O 1
ATOM 3270 N N . ILE A 1 412 ? -21.156 8.781 13.086 1 87.94 412 ILE A N 1
ATOM 3271 C CA . ILE A 1 412 ? -22.219 9.766 13.031 1 87.94 412 ILE A CA 1
ATOM 3272 C C . ILE A 1 412 ? -23.328 9.289 12.086 1 87.94 412 ILE A C 1
ATOM 3274 O O . ILE A 1 412 ? -24.516 9.375 12.406 1 87.94 412 ILE A O 1
ATOM 3278 N N . SER A 1 413 ? -22.906 8.781 10.961 1 84 413 SER A N 1
ATOM 3279 C CA . SER A 1 413 ? -23.859 8.312 9.961 1 84 413 SER A CA 1
ATOM 3280 C C . SER A 1 413 ? -24.641 7.102 10.469 1 84 413 SER A C 1
ATOM 3282 O O . SER A 1 413 ? -25.812 6.941 10.156 1 84 413 SER A O 1
ATOM 3284 N N . PHE A 1 414 ? -24.016 6.328 11.156 1 80.69 414 PHE A N 1
ATOM 3285 C CA . PHE A 1 414 ? -24.656 5.121 11.664 1 80.69 414 PHE A CA 1
ATOM 3286 C C . PHE A 1 414 ? -25.641 5.457 12.773 1 80.69 414 PHE A C 1
ATOM 3288 O O . PHE A 1 414 ? -26.766 4.957 12.781 1 80.69 414 PHE A O 1
ATOM 3295 N N . THR A 1 415 ? -25.234 6.262 13.711 1 71.94 415 THR A N 1
ATOM 3296 C CA . THR A 1 415 ? -26.062 6.547 14.883 1 71.94 415 THR A CA 1
ATOM 3297 C C . THR A 1 415 ? -27.156 7.547 14.539 1 71.94 415 THR A C 1
ATOM 3299 O O . THR A 1 415 ? -28.234 7.531 15.148 1 71.94 415 THR A O 1
ATOM 3302 N N . GLY A 1 416 ? -26.781 8.625 13.812 1 59.97 416 GLY A N 1
ATOM 3303 C CA . GLY A 1 416 ? -27.781 9.602 13.438 1 59.97 416 GLY A CA 1
ATOM 3304 C C . GLY A 1 416 ? -29.031 8.969 12.836 1 59.97 416 GLY A C 1
ATOM 3305 O O . GLY A 1 416 ? -30.141 9.445 13.055 1 59.97 416 GLY A O 1
ATOM 3306 N N . ARG A 1 417 ? -28.828 7.863 12.133 1 55.75 417 ARG A N 1
ATOM 3307 C CA . ARG A 1 417 ? -29.938 7.238 11.406 1 55.75 417 ARG A CA 1
ATOM 3308 C C . ARG A 1 417 ? -30.703 6.277 12.305 1 55.75 417 ARG A C 1
ATOM 3310 O O . ARG A 1 417 ? -31.906 6.094 12.141 1 55.75 417 ARG A O 1
ATOM 3317 N N . ILE A 1 418 ? -29.938 5.605 13.148 1 50.84 418 ILE A N 1
ATOM 3318 C CA . ILE A 1 418 ? -30.688 4.789 14.086 1 50.84 418 ILE A CA 1
ATOM 3319 C C . ILE A 1 418 ? -31.781 5.629 14.734 1 50.84 418 ILE A C 1
ATOM 3321 O O . ILE A 1 418 ? -32.906 5.152 14.945 1 50.84 418 ILE A O 1
ATOM 3325 N N . THR A 1 419 ? -31.453 6.883 14.836 1 47.62 419 THR A N 1
ATOM 3326 C CA . THR A 1 419 ? -32.438 7.75 15.484 1 47.62 419 THR A CA 1
ATOM 3327 C C . THR A 1 419 ? -33.531 8.172 14.492 1 47.62 419 THR A C 1
ATOM 3329 O O . THR A 1 419 ? -34.656 8.391 14.875 1 47.62 419 THR A O 1
ATOM 3332 N N . THR A 1 420 ? -33.125 8.25 13.164 1 48.19 420 THR A N 1
ATOM 3333 C CA . THR A 1 420 ? -34.125 8.742 12.211 1 48.19 420 THR A CA 1
ATOM 3334 C C . THR A 1 420 ? -35.031 7.598 11.727 1 48.19 420 THR A C 1
ATOM 3336 O O . THR A 1 420 ? -36.094 7.832 11.18 1 48.19 420 THR A O 1
ATOM 3339 N N . GLN A 1 421 ? -34.562 6.34 11.609 1 48.97 421 GLN A N 1
ATOM 3340 C CA . GLN A 1 421 ? -35.438 5.262 11.156 1 48.97 421 GLN A CA 1
ATOM 3341 C C . GLN A 1 421 ? -36.688 5.176 12.008 1 48.97 421 GLN A C 1
ATOM 3343 O O . GLN A 1 421 ? -37.781 4.852 11.508 1 48.97 421 GLN A O 1
ATOM 3348 N N . ASP A 1 422 ? -36.625 5.277 13.352 1 44.12 422 ASP A N 1
ATOM 3349 C CA . ASP A 1 422 ? -37.844 5.109 14.133 1 44.12 422 ASP A CA 1
ATOM 3350 C C . ASP A 1 422 ? -38.844 6.215 13.82 1 44.12 422 ASP A C 1
ATOM 3352 O O . ASP A 1 422 ? -40.031 6.082 14.117 1 44.12 422 ASP A O 1
ATOM 3356 N N . THR A 1 423 ? -38.438 7.359 13.406 1 41.56 423 THR A N 1
ATOM 3357 C CA . THR A 1 423 ? -39.438 8.398 13.312 1 41.56 423 THR A CA 1
ATOM 3358 C C . THR A 1 423 ? -39.781 8.695 11.852 1 41.56 423 THR A C 1
ATOM 3360 O O . THR A 1 423 ? -40.625 9.555 11.562 1 41.56 423 THR A O 1
ATOM 3363 N N . LEU A 1 424 ? -38.938 8.453 10.867 1 40.38 424 LEU A N 1
ATOM 3364 C CA . LEU A 1 424 ? -39.406 8.938 9.578 1 40.38 424 LEU A CA 1
ATOM 3365 C C . LEU A 1 424 ? -40.469 8.016 9.008 1 40.38 424 LEU A C 1
ATOM 3367 O O . LEU A 1 424 ? -40.375 6.793 9.141 1 40.38 424 LEU A O 1
ATOM 3371 N N . PRO A 1 425 ? -41.719 8.586 8.57 1 37.72 425 PRO A N 1
ATOM 3372 C CA . PRO A 1 425 ? -42.812 7.848 7.934 1 37.72 425 PRO A CA 1
ATOM 3373 C C . PRO A 1 425 ? -42.312 6.855 6.883 1 37.72 425 PRO A C 1
ATOM 3375 O O . PRO A 1 425 ? -41.25 7.035 6.324 1 37.72 425 PRO A O 1
ATOM 3378 N N . SER A 1 426 ? -43.094 5.645 6.629 1 39.41 426 SER A N 1
ATOM 3379 C CA . SER A 1 426 ? -43 4.5 5.727 1 39.41 426 SER A CA 1
ATOM 3380 C C . SER A 1 426 ? -42.469 4.906 4.359 1 39.41 426 SER A C 1
ATOM 3382 O O . SER A 1 426 ? -42.094 4.051 3.562 1 39.41 426 SER A O 1
ATOM 3384 N N . GLY A 1 427 ? -42.719 5.969 3.656 1 36.91 427 GLY A N 1
ATOM 3385 C CA . GLY A 1 427 ? -42.75 6.32 2.244 1 36.91 427 GLY A CA 1
ATOM 3386 C C . GLY A 1 427 ? -41.375 6.676 1.696 1 36.91 427 GLY A C 1
ATOM 3387 O O . GLY A 1 427 ? -41.219 6.871 0.49 1 36.91 427 GLY A O 1
ATOM 3388 N N . GLU A 1 428 ? -40.719 7.641 2.209 1 39.22 428 GLU A N 1
ATOM 3389 C CA . GLU A 1 428 ? -39.594 8.062 1.378 1 39.22 428 GLU A CA 1
ATOM 3390 C C . GLU A 1 428 ? -38.5 6.988 1.336 1 39.22 428 GLU A C 1
ATOM 3392 O O . GLU A 1 428 ? -37.938 6.613 2.373 1 39.22 428 GLU A O 1
ATOM 3397 N N . ALA A 1 429 ? -38.438 6.152 0.381 1 41.22 429 ALA A N 1
ATOM 3398 C CA . ALA A 1 429 ? -37.781 5.016 -0.26 1 41.22 429 ALA A CA 1
ATOM 3399 C C . ALA A 1 429 ? -36.25 5.051 -0.022 1 41.22 429 ALA A C 1
ATOM 3401 O O . ALA A 1 429 ? -35.531 4.148 -0.455 1 41.22 429 ALA A O 1
ATOM 3402 N N . GLY A 1 430 ? -35.562 6.129 0.28 1 42.78 430 GLY A N 1
ATOM 3403 C CA . GLY A 1 430 ? -34.156 6.297 0.001 1 42.78 430 GLY A CA 1
ATOM 3404 C C . GLY A 1 430 ? -33.25 5.52 0.95 1 42.78 430 GLY A C 1
ATOM 3405 O O . GLY A 1 430 ? -32.094 5.238 0.632 1 42.78 430 GLY A O 1
ATOM 3406 N N . TYR A 1 431 ? -33.406 5.695 2.41 1 50.34 431 TYR A N 1
ATOM 3407 C CA . TYR A 1 431 ? -32.344 5.113 3.215 1 50.34 431 TYR A CA 1
ATOM 3408 C C . TYR A 1 431 ? -32.656 3.666 3.574 1 50.34 431 TYR A C 1
ATOM 3410 O O . TYR A 1 431 ? -33.25 3.396 4.609 1 50.34 431 TYR A O 1
ATOM 3418 N N . SER A 1 432 ? -32.75 2.852 2.631 1 62.12 432 SER A N 1
ATOM 3419 C CA . SER A 1 432 ? -32.906 1.407 2.771 1 62.12 432 SER A CA 1
ATOM 3420 C C . SER A 1 432 ? -31.766 0.797 3.557 1 62.12 432 SER A C 1
ATOM 3422 O O . SER A 1 432 ? -30.656 1.335 3.557 1 62.12 432 SER A O 1
ATOM 3424 N N . PRO A 1 433 ? -32.156 0.067 4.613 1 68.88 433 PRO A N 1
ATOM 3425 C CA . PRO A 1 433 ? -31.125 -0.713 5.297 1 68.88 433 PRO A CA 1
ATOM 3426 C C . PRO A 1 433 ? -29.984 -1.141 4.359 1 68.88 433 PRO A C 1
ATOM 3428 O O . PRO A 1 433 ? -28.828 -1.216 4.781 1 68.88 433 PRO A O 1
ATOM 3431 N N . LEU A 1 434 ? -30.391 -1.157 3.207 1 71 434 LEU A N 1
ATOM 3432 C CA . LEU A 1 434 ? -29.406 -1.585 2.217 1 71 434 LEU A CA 1
ATOM 3433 C C . LEU A 1 434 ? -28.391 -0.478 1.945 1 71 434 LEU A C 1
ATOM 3435 O O . LEU A 1 434 ? -27.203 -0.744 1.824 1 71 434 LEU A O 1
ATOM 3439 N N . THR A 1 435 ? -28.938 0.658 1.867 1 73.88 435 THR A N 1
ATOM 3440 C CA . THR A 1 435 ? -28.062 1.787 1.591 1 73.88 435 THR A CA 1
ATOM 3441 C C . THR A 1 435 ? -27.125 2.039 2.766 1 73.88 435 THR A C 1
ATOM 3443 O O . THR A 1 435 ? -25.953 2.398 2.572 1 73.88 435 THR A O 1
ATOM 3446 N N . GLN A 1 436 ? -27.578 1.795 3.904 1 76.31 436 GLN A N 1
ATOM 3447 C CA . GLN A 1 436 ? -26.75 1.972 5.098 1 76.31 436 GLN A CA 1
ATOM 3448 C C . GLN A 1 436 ? -25.641 0.929 5.152 1 76.31 436 GLN A C 1
ATOM 3450 O O . GLN A 1 436 ? -24.5 1.248 5.5 1 76.31 436 GLN A O 1
ATOM 3455 N N . HIS A 1 437 ? -26.047 -0.229 4.805 1 77.88 437 HIS A N 1
ATOM 3456 C CA . HIS A 1 437 ? -25.062 -1.3 4.805 1 77.88 437 HIS A CA 1
ATOM 3457 C C . HIS A 1 437 ? -23.969 -1.043 3.766 1 77.88 437 HIS A C 1
ATOM 3459 O O . HIS A 1 437 ? -22.781 -1.29 4.023 1 77.88 437 H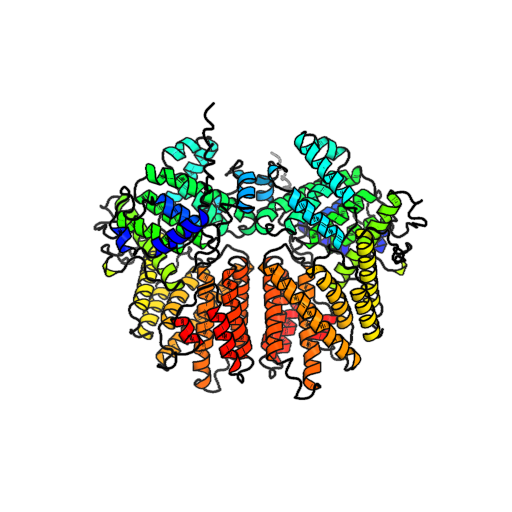IS A O 1
ATOM 3465 N N . ARG A 1 438 ? -24.422 -0.523 2.721 1 80.56 438 ARG A N 1
ATOM 3466 C CA . ARG A 1 438 ? -23.469 -0.201 1.667 1 80.56 438 ARG A CA 1
ATOM 3467 C C . ARG A 1 438 ? -22.516 0.902 2.113 1 80.56 438 ARG A C 1
ATOM 3469 O O . ARG A 1 438 ? -21.312 0.841 1.836 1 80.56 438 ARG A O 1
ATOM 3476 N N . ARG A 1 439 ? -23.031 1.791 2.793 1 84.75 439 ARG A N 1
ATOM 3477 C CA . ARG A 1 439 ? -22.234 2.914 3.266 1 84.75 439 ARG A CA 1
ATOM 3478 C C . ARG A 1 439 ? -21.219 2.459 4.312 1 84.75 439 ARG A C 1
ATOM 3480 O O . ARG A 1 439 ? -20.047 2.857 4.266 1 84.75 439 ARG A O 1
ATOM 3487 N N . LEU A 1 440 ? -21.656 1.69 5.184 1 85.25 440 LEU A N 1
ATOM 3488 C CA . LEU A 1 440 ? -20.75 1.19 6.219 1 85.25 440 LEU A CA 1
ATOM 3489 C C . LEU A 1 440 ? -19.656 0.326 5.613 1 85.25 440 LEU A C 1
ATOM 3491 O O . LEU A 1 440 ? -18.5 0.391 6.043 1 85.25 440 LEU A O 1
ATOM 3495 N N . SER A 1 441 ? -20.062 -0.414 4.625 1 85.25 441 SER A N 1
ATOM 3496 C CA . SER A 1 441 ? -19.078 -1.232 3.939 1 85.25 441 SER A CA 1
ATOM 3497 C C . SER A 1 441 ? -18.031 -0.365 3.236 1 85.25 441 SER A C 1
ATOM 3499 O O . SER A 1 441 ? -16.844 -0.688 3.24 1 85.25 441 SER A O 1
ATOM 3501 N N . GLN A 1 442 ? -18.484 0.668 2.648 1 89 442 GLN A N 1
ATOM 3502 C CA . GLN A 1 442 ? -17.578 1.608 2.01 1 89 442 GLN A CA 1
ATOM 3503 C C . GLN A 1 442 ? -16.609 2.215 3.025 1 89 442 GLN A C 1
ATOM 3505 O O . GLN A 1 442 ? -15.414 2.342 2.754 1 89 442 GLN A O 1
ATOM 3510 N N . LEU A 1 443 ? -17.141 2.578 4.137 1 94.06 443 LEU A N 1
ATOM 3511 C CA . LEU A 1 443 ? -16.328 3.178 5.188 1 94.06 443 LEU A CA 1
ATOM 3512 C C . LEU A 1 443 ? -15.297 2.186 5.711 1 94.06 443 LEU A C 1
ATOM 3514 O O . LEU A 1 443 ? -14.141 2.551 5.934 1 94.06 443 LEU A O 1
ATOM 3518 N N . VAL A 1 444 ? -15.695 0.97 5.867 1 92 444 VAL A N 1
ATOM 3519 C CA . VAL A 1 444 ? -14.766 -0.072 6.305 1 92 444 VAL A CA 1
ATOM 3520 C C . VAL A 1 444 ? -13.672 -0.258 5.262 1 92 444 VAL A C 1
ATOM 3522 O O . VAL A 1 444 ? -12.492 -0.37 5.609 1 92 444 VAL A O 1
ATOM 3525 N N . ASN A 1 445 ? -14.047 -0.233 4.016 1 92 445 ASN A N 1
ATOM 3526 C CA . ASN A 1 445 ? -13.078 -0.365 2.936 1 92 445 ASN A CA 1
ATOM 3527 C C . ASN A 1 445 ? -12.078 0.787 2.939 1 92 445 ASN A C 1
ATOM 3529 O O . ASN A 1 445 ? -10.875 0.574 2.742 1 92 445 ASN A O 1
ATOM 3533 N N . LEU A 1 446 ? -12.562 1.94 3.131 1 95.69 446 LEU A N 1
ATOM 3534 C CA . LEU A 1 446 ? -11.688 3.111 3.164 1 95.69 446 LEU A CA 1
ATOM 3535 C C . LEU A 1 446 ? -10.703 3.02 4.32 1 95.69 446 LEU A C 1
ATOM 3537 O O . LEU A 1 446 ? -9.516 3.293 4.148 1 95.69 446 LEU A O 1
ATOM 3541 N N . LEU A 1 447 ? -11.188 2.594 5.449 1 96.38 447 LEU A N 1
ATOM 3542 C CA . LEU A 1 447 ? -10.297 2.467 6.605 1 96.38 447 LEU A CA 1
ATOM 3543 C C . LEU A 1 447 ? -9.289 1.349 6.391 1 96.38 447 LEU A C 1
ATOM 3545 O O . LEU A 1 447 ? -8.148 1.44 6.855 1 96.38 447 LEU A O 1
ATOM 3549 N N . THR A 1 448 ? -9.68 0.329 5.668 1 93.88 448 THR A N 1
ATOM 3550 C CA . THR A 1 448 ? -8.75 -0.744 5.332 1 93.88 448 THR A CA 1
ATOM 3551 C C . THR A 1 448 ? -7.613 -0.22 4.461 1 93.88 448 THR A C 1
ATOM 3553 O O . THR A 1 448 ? -6.445 -0.535 4.699 1 93.88 448 THR A O 1
ATOM 3556 N N . LEU A 1 449 ? -7.969 0.551 3.504 1 94.12 449 LEU A N 1
ATOM 3557 C CA . LEU A 1 449 ? -6.957 1.133 2.629 1 94.12 449 LEU A CA 1
ATOM 3558 C C . LEU A 1 449 ? -6.02 2.043 3.412 1 94.12 449 LEU A C 1
ATOM 3560 O O . LEU A 1 449 ? -4.797 1.977 3.24 1 94.12 449 LEU A O 1
ATOM 3564 N N . LEU A 1 450 ? -6.559 2.832 4.25 1 95.5 450 LEU A N 1
ATOM 3565 C CA . LEU A 1 450 ? -5.754 3.773 5.02 1 95.5 450 LEU A CA 1
ATOM 3566 C C . LEU A 1 450 ? -4.879 3.039 6.031 1 95.5 450 LEU A C 1
ATOM 3568 O O . LEU A 1 450 ? -3.783 3.5 6.359 1 95.5 450 LEU A O 1
ATOM 3572 N N . ALA A 1 451 ? -5.301 1.888 6.477 1 93.88 451 ALA A N 1
ATOM 3573 C CA . ALA A 1 451 ? -4.574 1.093 7.461 1 93.88 451 ALA A CA 1
ATOM 3574 C C . ALA A 1 451 ? -3.305 0.498 6.855 1 93.88 451 ALA A C 1
ATOM 3576 O O . ALA A 1 451 ? -2.402 0.074 7.582 1 93.88 451 ALA A O 1
ATOM 3577 N N . THR A 1 452 ? -3.266 0.443 5.523 1 90.31 452 THR A N 1
ATOM 3578 C CA . THR A 1 452 ? -2.059 -0.067 4.879 1 90.31 452 THR A CA 1
ATOM 3579 C C . THR A 1 452 ? -0.871 0.85 5.156 1 90.31 452 THR A C 1
ATOM 3581 O O . THR A 1 452 ? 0.265 0.384 5.27 1 90.31 452 THR A O 1
ATOM 3584 N N . ARG A 1 453 ? -1.145 2.086 5.301 1 90.94 453 ARG A N 1
ATOM 3585 C CA . ARG A 1 453 ? -0.082 3.047 5.57 1 90.94 453 ARG A CA 1
ATOM 3586 C C . ARG A 1 453 ? 0.047 3.318 7.066 1 90.94 453 ARG A C 1
ATOM 3588 O O . ARG A 1 453 ? 1.155 3.486 7.578 1 90.94 453 ARG A O 1
ATOM 3595 N N . TYR A 1 454 ? -1.104 3.422 7.668 1 94.06 454 TYR A N 1
ATOM 3596 C CA . TYR A 1 454 ? -1.148 3.693 9.102 1 94.06 454 TYR A CA 1
ATOM 3597 C C . TYR A 1 454 ? -1.744 2.514 9.859 1 94.06 454 TYR A C 1
ATOM 3599 O O . TYR A 1 454 ? -2.963 2.43 10.031 1 94.06 454 TYR A O 1
ATOM 3607 N N . SER A 1 455 ? -0.926 1.695 10.43 1 90.88 455 SER A N 1
ATOM 3608 C CA . SER A 1 455 ? -1.346 0.417 10.992 1 90.88 455 SER A CA 1
ATOM 3609 C C . SER A 1 455 ? -2.309 0.618 12.156 1 90.88 455 SER A C 1
ATOM 3611 O O . SER A 1 455 ? -3.211 -0.194 12.367 1 90.88 455 SER A O 1
ATOM 3613 N N . ALA A 1 456 ? -2.178 1.674 12.883 1 94.06 456 ALA A N 1
ATOM 3614 C CA . ALA A 1 456 ? -3.043 1.919 14.039 1 94.06 456 ALA A CA 1
ATOM 3615 C C . ALA A 1 456 ? -4.496 2.088 13.602 1 94.06 456 ALA A C 1
ATOM 3617 O O . ALA A 1 456 ? -5.414 1.877 14.398 1 94.06 456 ALA A O 1
ATOM 3618 N N . VAL A 1 457 ? -4.773 2.439 12.367 1 96 457 VAL A N 1
ATOM 3619 C CA . VAL A 1 457 ? -6.105 2.693 11.828 1 96 457 VAL A CA 1
ATOM 3620 C C . VAL A 1 457 ? -6.895 1.387 11.766 1 96 457 VAL A C 1
ATOM 3622 O O . VAL A 1 457 ? -8.125 1.399 11.664 1 96 457 VAL A O 1
ATOM 3625 N N . ARG A 1 458 ? -6.254 0.25 11.883 1 93.81 458 ARG A N 1
ATOM 3626 C CA . ARG A 1 458 ? -6.91 -1.053 11.883 1 93.81 458 ARG A CA 1
ATOM 3627 C C . ARG A 1 458 ? -7.914 -1.162 13.023 1 93.81 458 ARG A C 1
ATOM 3629 O O . ARG A 1 458 ? -8.961 -1.794 12.875 1 93.81 458 ARG A O 1
ATOM 3636 N N . SER A 1 459 ? -7.562 -0.587 14.117 1 95.69 459 SER A N 1
ATOM 3637 C CA . SER A 1 459 ? -8.461 -0.657 15.266 1 95.69 459 SER A CA 1
ATOM 3638 C C . SER A 1 459 ? -9.781 0.047 14.969 1 95.69 459 SER A C 1
ATOM 3640 O O . SER A 1 459 ? -10.844 -0.404 15.414 1 95.69 459 SER A O 1
ATOM 3642 N N . LEU A 1 460 ? -9.688 1.163 14.234 1 96.38 460 LEU A N 1
ATOM 3643 C CA . LEU A 1 460 ? -10.906 1.874 13.859 1 96.38 460 LEU A CA 1
ATOM 3644 C C . LEU A 1 460 ? -11.75 1.046 12.891 1 96.38 460 LEU A C 1
ATOM 3646 O O . LEU A 1 460 ? -12.977 0.993 13.016 1 96.38 460 LEU A O 1
ATOM 3650 N N . ARG A 1 461 ? -11.055 0.472 11.945 1 93.94 461 ARG A N 1
ATOM 3651 C CA . ARG A 1 461 ? -11.719 -0.41 10.992 1 93.94 461 ARG A CA 1
ATOM 3652 C C . ARG A 1 461 ? -12.461 -1.532 11.711 1 93.94 461 ARG A C 1
ATOM 3654 O O . ARG A 1 461 ? -13.617 -1.827 11.383 1 93.94 461 ARG A O 1
ATOM 3661 N N . ASP A 1 462 ? -11.852 -2.152 12.719 1 91.75 462 ASP A N 1
ATOM 3662 C CA . ASP A 1 462 ? -12.438 -3.273 13.445 1 91.75 462 ASP A CA 1
ATOM 3663 C C . ASP A 1 462 ? -13.688 -2.842 14.203 1 91.75 462 ASP A C 1
ATOM 3665 O O . ASP A 1 462 ? -14.664 -3.596 14.289 1 91.75 462 ASP A O 1
ATOM 3669 N N . ILE A 1 463 ? -13.672 -1.73 14.703 1 93.12 463 ILE A N 1
ATOM 3670 C CA . ILE A 1 463 ? -14.828 -1.208 15.422 1 93.12 463 ILE A CA 1
ATOM 3671 C C . ILE A 1 463 ? -15.992 -1.016 14.453 1 93.12 463 ILE A C 1
ATOM 3673 O O . ILE A 1 463 ? -17.125 -1.439 14.734 1 93.12 463 ILE A O 1
ATOM 3677 N N . LEU A 1 464 ? -15.742 -0.38 13.312 1 91.5 464 LEU A N 1
ATOM 3678 C CA . LEU A 1 464 ? -16.797 -0.158 12.336 1 91.5 464 LEU A CA 1
ATOM 3679 C C . LEU A 1 464 ? -17.312 -1.482 11.781 1 91.5 464 LEU A C 1
ATOM 3681 O O . LEU A 1 464 ? -18.5 -1.615 11.484 1 91.5 464 LEU A O 1
ATOM 3685 N N . MET A 1 465 ? -16.391 -2.416 11.641 1 86.62 465 MET A N 1
ATOM 3686 C CA . MET A 1 465 ? -16.797 -3.738 11.172 1 86.62 465 MET A CA 1
ATOM 3687 C C . MET A 1 465 ? -17.75 -4.402 12.164 1 86.62 465 MET A C 1
ATOM 3689 O O . MET A 1 465 ? -18.719 -5.047 11.766 1 86.62 465 MET A O 1
ATOM 3693 N N . GLU A 1 466 ? -17.422 -4.25 13.398 1 86.12 466 GLU A N 1
ATOM 3694 C CA . GLU A 1 466 ? -18.312 -4.801 14.422 1 86.12 466 GLU A CA 1
ATOM 3695 C C . GLU A 1 466 ? -19.688 -4.145 14.375 1 86.12 466 GLU A C 1
ATOM 3697 O O . GLU A 1 466 ? -20.703 -4.809 14.57 1 86.12 466 GLU A O 1
ATOM 3702 N N . LEU A 1 467 ? -19.703 -2.906 14.078 1 83.88 467 LEU A N 1
ATOM 3703 C CA . LEU A 1 467 ? -20.969 -2.203 13.93 1 83.88 467 LEU A CA 1
ATOM 3704 C C . LEU A 1 467 ? -21.734 -2.715 12.719 1 83.88 467 LEU A C 1
ATOM 3706 O O . LEU A 1 467 ? -22.969 -2.857 12.773 1 83.88 467 LEU A O 1
ATOM 3710 N N . LEU A 1 468 ? -21.047 -2.959 11.688 1 80.94 468 LEU A N 1
ATOM 3711 C CA . LEU A 1 468 ? -21.656 -3.486 10.469 1 80.94 468 LEU A CA 1
ATOM 3712 C C . LEU A 1 468 ? -22.266 -4.859 10.711 1 80.94 468 LEU A C 1
ATOM 3714 O O . LEU A 1 468 ? -23.375 -5.148 10.234 1 80.94 468 LEU A O 1
ATOM 3718 N N . VAL A 1 469 ? -21.609 -5.664 11.5 1 75.62 469 VAL A N 1
ATOM 3719 C CA . VAL A 1 469 ? -22.062 -7.023 11.789 1 75.62 469 VAL A CA 1
ATOM 3720 C C . VAL A 1 469 ? -23.25 -6.98 12.734 1 75.62 469 VAL A C 1
ATOM 3722 O O . VAL A 1 469 ? -24.219 -7.723 12.555 1 75.62 469 VAL A O 1
ATOM 3725 N N . THR A 1 470 ? -23.203 -6.121 13.656 1 74.25 470 THR A N 1
ATOM 3726 C CA . THR A 1 470 ? -24.266 -6.043 14.656 1 74.25 470 THR A CA 1
ATOM 3727 C C . THR A 1 470 ? -25.531 -5.434 14.047 1 74.25 470 THR A C 1
ATOM 3729 O O . THR A 1 470 ? -26.641 -5.73 14.492 1 74.25 470 THR A O 1
ATOM 3732 N N . HIS A 1 471 ? -25.391 -4.586 13.141 1 71.25 471 HIS A N 1
ATOM 3733 C CA . HIS A 1 471 ? -26.547 -3.982 12.492 1 71.25 471 HIS A CA 1
ATOM 3734 C C . HIS A 1 471 ? -27.328 -5.02 11.688 1 71.25 471 HIS A C 1
ATOM 3736 O O . HIS A 1 471 ? -28.547 -4.906 11.539 1 71.25 471 HIS A O 1
ATOM 3742 N N . ALA A 1 472 ? -26.656 -5.949 11.172 1 63.44 472 ALA A N 1
ATOM 3743 C CA . ALA A 1 472 ? -27.328 -6.98 10.375 1 63.44 472 ALA A CA 1
ATOM 3744 C C . ALA A 1 472 ? -28.156 -7.902 11.258 1 63.44 472 ALA A C 1
ATOM 3746 O O . ALA A 1 472 ? -29.125 -8.523 10.789 1 63.44 472 ALA A O 1
ATOM 3747 N N . ASP A 1 473 ? -27.797 -8.008 12.562 1 59.75 473 ASP A N 1
ATOM 3748 C CA . ASP A 1 473 ? -28.594 -8.805 13.492 1 59.75 473 ASP A CA 1
ATOM 3749 C C . ASP A 1 473 ? -28.953 -7.996 14.734 1 59.75 473 ASP A C 1
ATOM 3751 O O . ASP A 1 473 ? -28.172 -7.938 15.695 1 59.75 473 ASP A O 1
ATOM 3755 N N . PRO A 1 474 ? -30.188 -7.227 14.75 1 52.59 474 PRO A N 1
ATOM 3756 C CA . PRO A 1 474 ? -30.547 -6.352 15.859 1 52.59 474 PRO A CA 1
ATOM 3757 C C . PRO A 1 474 ? -30.797 -7.121 17.156 1 52.59 474 PRO A C 1
ATOM 3759 O O . PRO A 1 474 ? -30.938 -6.512 18.219 1 52.59 474 PRO A O 1
ATOM 3762 N N . SER A 1 475 ? -31.062 -8.367 17.156 1 51.72 475 SER A N 1
ATOM 3763 C CA . SER A 1 475 ? -31.5 -9.062 18.359 1 51.72 475 SER A CA 1
ATOM 3764 C C . SER A 1 475 ? -30.422 -9.086 19.422 1 51.72 475 SER A C 1
ATOM 3766 O O . SER A 1 475 ? -30.672 -9.406 20.578 1 51.72 475 SER A O 1
ATOM 3768 N N . ARG A 1 476 ? -29.25 -8.898 19.234 1 50.34 476 ARG A N 1
ATOM 3769 C CA . ARG A 1 476 ? -28.344 -9.391 20.266 1 50.34 476 ARG A CA 1
ATOM 3770 C C . ARG A 1 476 ? -27.625 -8.242 20.969 1 50.34 476 ARG A C 1
ATOM 3772 O O . ARG A 1 476 ? -26.938 -7.449 20.312 1 50.34 476 ARG A O 1
ATOM 3779 N N . ARG A 1 477 ? -27.953 -7.98 22.359 1 48.84 477 ARG A N 1
ATOM 3780 C CA . ARG A 1 477 ? -27.297 -7.277 23.453 1 48.84 477 ARG A CA 1
ATOM 3781 C C . ARG A 1 477 ? -25.781 -7.48 23.406 1 48.84 477 ARG A C 1
ATOM 3783 O O . ARG A 1 477 ? -25.016 -6.582 23.766 1 48.84 477 ARG A O 1
ATOM 3790 N N . ALA A 1 478 ? -25.266 -8.781 23.203 1 50.88 478 ALA A N 1
ATOM 3791 C CA . ALA A 1 478 ? -23.906 -9.312 23.203 1 50.88 478 ALA A CA 1
ATOM 3792 C C . ALA A 1 478 ? -23 -8.484 22.281 1 50.88 478 ALA A C 1
ATOM 3794 O O . ALA A 1 478 ? -21.797 -8.352 22.547 1 50.88 478 ALA A O 1
ATOM 3795 N N . SER A 1 479 ? -23.656 -7.629 21.406 1 63.22 479 SER A N 1
ATOM 3796 C CA . SER A 1 479 ? -22.953 -6.828 20.406 1 63.22 479 SER A CA 1
ATOM 3797 C C . SER A 1 479 ? -22.375 -5.562 21.016 1 63.22 479 SER A C 1
ATOM 3799 O O . SER A 1 479 ? -21.266 -5.148 20.656 1 63.22 479 SER A O 1
ATOM 3801 N N . ASN A 1 480 ? -22.875 -5.273 22.266 1 75.12 480 ASN A N 1
ATOM 3802 C CA . ASN A 1 480 ? -22.359 -4.062 22.906 1 75.12 480 ASN A CA 1
ATOM 3803 C C . ASN A 1 480 ? -21.109 -4.344 23.719 1 75.12 480 ASN A C 1
ATOM 3805 O O . ASN A 1 480 ? -20.203 -3.51 23.781 1 75.12 480 ASN A O 1
ATOM 3809 N N . GLU A 1 481 ? -21.062 -5.582 24.25 1 81.69 481 GLU A N 1
ATOM 3810 C CA . GLU A 1 481 ? -19.875 -5.922 25.031 1 81.69 481 GLU A CA 1
ATOM 3811 C C . GLU A 1 481 ? -18.641 -6.02 24.141 1 81.69 481 GLU A C 1
ATOM 3813 O O . GLU A 1 481 ? -17.562 -5.512 24.484 1 81.69 481 GLU A O 1
ATOM 3818 N N . ARG A 1 482 ? -18.812 -6.621 23.062 1 84.19 482 ARG A N 1
ATOM 3819 C CA . ARG A 1 482 ? -17.672 -6.742 22.156 1 84.19 482 ARG A CA 1
ATOM 3820 C C . ARG A 1 482 ? -17.25 -5.375 21.625 1 84.19 482 ARG A C 1
ATOM 3822 O O . ARG A 1 482 ? -16.062 -5.117 21.438 1 84.19 482 ARG A O 1
ATOM 3829 N N . LEU A 1 483 ? -18.172 -4.602 21.422 1 86.81 483 LEU A N 1
ATOM 3830 C CA . LEU A 1 483 ? -17.875 -3.25 20.953 1 86.81 483 LEU A CA 1
ATOM 3831 C C . LEU A 1 483 ? -17.078 -2.479 22 1 86.81 483 LEU A C 1
ATOM 3833 O O . LEU A 1 483 ? -16.109 -1.788 21.672 1 86.81 483 LEU A O 1
ATOM 3837 N N . ARG A 1 484 ? -17.469 -2.65 23.297 1 90 484 ARG A N 1
ATOM 3838 C CA . ARG A 1 484 ? -16.75 -1.99 24.391 1 90 484 ARG A CA 1
ATOM 3839 C C . ARG A 1 484 ? -15.32 -2.521 24.5 1 90 484 ARG A C 1
ATOM 3841 O O . ARG A 1 484 ? -14.391 -1.762 24.766 1 90 484 ARG A O 1
ATOM 3848 N N . GLU A 1 485 ? -15.234 -3.723 24.266 1 92 485 GLU A N 1
ATOM 3849 C CA . GLU A 1 485 ? -13.906 -4.328 24.297 1 92 485 GLU A CA 1
ATOM 3850 C C . GLU A 1 485 ? -13.016 -3.775 23.188 1 92 485 GLU A C 1
ATOM 3852 O O . GLU A 1 485 ? -11.844 -3.459 23.422 1 92 485 GLU A O 1
ATOM 3857 N N . LEU A 1 486 ? -13.555 -3.65 21.984 1 92.81 486 LEU A N 1
ATOM 3858 C CA . LEU A 1 486 ? -12.797 -3.139 20.844 1 92.81 486 LEU A CA 1
ATOM 3859 C C . LEU A 1 486 ? -12.414 -1.678 21.062 1 92.81 486 LEU A C 1
ATOM 3861 O O . LEU A 1 486 ? -11.297 -1.27 20.734 1 92.81 486 LEU A O 1
ATOM 3865 N N . ILE A 1 487 ? -13.312 -0.938 21.641 1 92.56 487 ILE A N 1
ATOM 3866 C CA . ILE A 1 487 ? -13.047 0.469 21.922 1 92.56 487 ILE A CA 1
ATOM 3867 C C . ILE A 1 487 ? -11.945 0.584 22.969 1 92.56 487 ILE A C 1
ATOM 3869 O O . ILE A 1 487 ? -11.031 1.404 22.828 1 92.56 487 ILE A O 1
ATOM 3873 N N . GLY A 1 488 ? -11.953 -0.239 23.953 1 91.44 488 GLY A N 1
ATOM 3874 C CA . GLY A 1 488 ? -10.953 -0.23 25.016 1 91.44 488 GLY A CA 1
ATOM 3875 C C . GLY A 1 488 ? -9.57 -0.625 24.531 1 91.44 488 GLY A C 1
ATOM 3876 O O . GLY A 1 488 ? -8.57 -0.136 25.047 1 91.44 488 GLY A O 1
ATOM 3877 N N . ARG A 1 489 ? -9.531 -1.45 23.5 1 92.38 489 ARG A N 1
ATOM 3878 C CA . ARG A 1 489 ? -8.258 -1.959 23 1 92.38 489 ARG A CA 1
ATOM 3879 C C . ARG A 1 489 ? -7.797 -1.173 21.781 1 92.38 489 ARG A C 1
ATOM 3881 O O . ARG A 1 489 ? -6.781 -1.509 21.172 1 92.38 489 ARG A O 1
ATOM 3888 N N . SER A 1 490 ? -8.531 -0.163 21.422 1 94.38 490 SER A N 1
ATOM 3889 C CA . SER A 1 490 ? -8.188 0.594 20.219 1 94.38 490 SER A CA 1
ATOM 3890 C C . SER A 1 490 ? -6.828 1.264 20.359 1 94.38 490 SER A C 1
ATOM 3892 O O . SER A 1 490 ? -6.527 1.873 21.391 1 94.38 490 SER A O 1
ATOM 3894 N N . GLU A 1 491 ? -5.996 1.096 19.359 1 93.69 491 GLU A N 1
ATOM 3895 C CA . GLU A 1 491 ? -4.695 1.76 19.344 1 93.69 491 GLU A CA 1
ATOM 3896 C C . GLU A 1 491 ? -4.852 3.273 19.219 1 93.69 491 GLU A C 1
ATOM 3898 O O . GLU A 1 491 ? -4.078 4.031 19.812 1 93.69 491 GLU A O 1
ATOM 3903 N N . ILE A 1 492 ? -5.836 3.682 18.438 1 95 492 ILE A N 1
ATOM 3904 C CA . ILE A 1 492 ? -6.152 5.102 18.297 1 95 492 ILE A CA 1
ATOM 3905 C C . ILE A 1 492 ? -7.145 5.512 19.375 1 95 492 ILE A C 1
ATOM 3907 O O . ILE A 1 492 ? -8.156 4.84 19.594 1 95 492 ILE A O 1
ATOM 3911 N N . LEU A 1 493 ? -6.844 6.516 20.016 1 91.38 493 LEU A N 1
ATOM 3912 C CA . LEU A 1 493 ? -7.727 7 21.062 1 91.38 493 LEU A CA 1
ATOM 3913 C C . LEU A 1 493 ? -9.023 7.543 20.484 1 91.38 493 LEU A C 1
ATOM 3915 O O . LEU A 1 493 ? -9.008 8.398 19.594 1 91.38 493 LEU A O 1
ATOM 3919 N N . ILE A 1 494 ? -10.102 6.965 20.984 1 93.06 494 ILE A N 1
ATOM 3920 C CA . ILE A 1 494 ? -11.414 7.418 20.547 1 93.06 494 ILE A CA 1
ATOM 3921 C C . ILE A 1 494 ? -11.938 8.484 21.516 1 93.06 494 ILE A C 1
ATOM 3923 O O . ILE A 1 494 ? -11.992 8.258 22.719 1 93.06 494 ILE A O 1
ATOM 3927 N N . SER A 1 495 ? -12.328 9.609 20.953 1 89.56 495 SER A N 1
ATOM 3928 C CA . SER A 1 495 ? -12.781 10.727 21.781 1 89.56 495 SER A CA 1
ATOM 3929 C C . SER A 1 495 ? -14.016 10.344 22.578 1 89.56 495 SER A C 1
ATOM 3931 O O . SER A 1 495 ? -14.781 9.453 22.188 1 89.56 495 SER A O 1
ATOM 3933 N N . ASN A 1 496 ? -14.227 10.977 23.703 1 85.44 496 ASN A N 1
ATOM 3934 C CA . ASN A 1 496 ? -15.375 10.711 24.562 1 85.44 496 ASN A CA 1
ATOM 3935 C C . ASN A 1 496 ? -16.688 11.008 23.859 1 85.44 496 ASN A C 1
ATOM 3937 O O . ASN A 1 496 ? -17.688 10.305 24.062 1 85.44 496 ASN A O 1
ATOM 3941 N N . GLN A 1 497 ? -16.688 12.016 23.078 1 85.81 497 GLN A N 1
ATOM 3942 C CA . GLN A 1 497 ? -17.891 12.383 22.344 1 85.81 497 GLN A CA 1
ATOM 3943 C C . GLN A 1 497 ? -18.312 11.266 21.391 1 85.81 497 GLN A C 1
ATOM 3945 O O . GLN A 1 497 ? -19.484 10.922 21.312 1 85.81 497 GLN A O 1
ATOM 3950 N N . ILE A 1 498 ? -17.344 10.711 20.75 1 89.56 498 ILE A N 1
ATOM 3951 C CA . ILE A 1 498 ? -17.625 9.648 19.781 1 89.56 498 ILE A CA 1
ATOM 3952 C C . ILE A 1 498 ? -18.047 8.383 20.531 1 89.56 498 ILE A C 1
ATOM 3954 O O . ILE A 1 498 ? -18.938 7.66 20.078 1 89.56 498 ILE A O 1
ATOM 3958 N N . GLN A 1 499 ? -17.453 8.141 21.656 1 88.44 499 GLN A N 1
ATOM 3959 C CA . GLN A 1 499 ? -17.844 6.996 22.469 1 88.44 499 GLN A CA 1
ATOM 3960 C C . GLN A 1 499 ? -19.297 7.129 22.938 1 88.44 499 GLN A C 1
ATOM 3962 O O . GLN A 1 499 ? -20.047 6.152 22.938 1 88.44 499 GLN A O 1
ATOM 3967 N N . THR A 1 500 ? -19.656 8.312 23.25 1 85.25 500 THR A N 1
ATOM 3968 C CA . THR A 1 500 ? -21.016 8.562 23.719 1 85.25 500 THR A CA 1
ATOM 3969 C C . THR A 1 500 ? -22.016 8.352 22.578 1 85.25 500 THR A C 1
ATOM 3971 O O . THR A 1 500 ? -23.109 7.844 22.797 1 85.25 500 THR A O 1
ATOM 3974 N N . ILE A 1 501 ? -21.625 8.758 21.438 1 83.75 501 ILE A N 1
ATOM 3975 C CA . ILE A 1 501 ? -22.5 8.562 20.266 1 83.75 501 ILE A CA 1
ATOM 3976 C C . ILE A 1 501 ? -22.641 7.066 19.984 1 83.75 501 ILE A C 1
ATOM 3978 O O . ILE A 1 501 ? -23.719 6.594 19.625 1 83.75 501 ILE A O 1
ATOM 3982 N N . LEU A 1 502 ? -21.578 6.344 20.234 1 83.31 502 LEU A N 1
ATOM 3983 C CA . LEU A 1 502 ? -21.531 4.922 19.891 1 83.31 502 LEU A CA 1
ATOM 3984 C C . LEU A 1 502 ? -22.266 4.094 20.938 1 83.31 502 LEU A C 1
ATOM 3986 O O . LEU A 1 502 ? -23.016 3.174 20.594 1 83.31 502 LEU A O 1
ATOM 3990 N N . LEU A 1 503 ? -22.031 4.387 22.219 1 82.19 503 LEU A N 1
ATOM 3991 C CA . LEU A 1 503 ? -22.516 3.514 23.281 1 82.19 503 LEU A CA 1
ATOM 3992 C C . LEU A 1 503 ? -23.672 4.152 24.031 1 82.19 503 LEU A C 1
ATOM 3994 O O . LEU A 1 503 ? -24.391 3.477 24.766 1 82.19 503 LEU A O 1
ATOM 3998 N N . GLY A 1 504 ? -23.984 5.266 23.703 1 75.31 504 GLY A N 1
ATOM 3999 C CA . GLY A 1 504 ? -24.969 5.969 24.5 1 75.31 504 GLY A CA 1
ATOM 4000 C C . GLY A 1 504 ? -24.391 6.57 25.766 1 75.31 504 GLY A C 1
ATOM 4001 O O . GLY A 1 504 ? -23.219 6.324 26.094 1 75.31 504 GLY A O 1
ATOM 4002 N N . PRO A 1 505 ? -25.156 7.527 26.375 1 64.12 505 PRO A N 1
ATOM 4003 C CA . PRO A 1 505 ? -24.641 8.18 27.578 1 64.12 505 PRO A CA 1
ATOM 4004 C C . PRO A 1 505 ? -24.453 7.199 28.75 1 64.12 505 PRO A C 1
ATOM 4006 O O . PRO A 1 505 ? -25.172 6.199 28.828 1 64.12 505 PRO A O 1
ATOM 4009 N N . ASP A 1 506 ? -23.281 7.16 29.406 1 58.75 506 ASP A N 1
ATOM 4010 C CA . ASP A 1 506 ? -23.078 6.348 30.609 1 58.75 506 ASP A CA 1
ATOM 4011 C C . ASP A 1 506 ? -24.266 6.484 31.562 1 58.75 506 ASP A C 1
ATOM 4013 O O . ASP A 1 506 ? -24.828 7.57 31.719 1 58.75 506 ASP A O 1
ATOM 4017 N N . PRO A 1 507 ? -24.781 5.34 32 1 50.16 507 PRO A N 1
ATOM 4018 C CA . PRO A 1 507 ? -25.812 5.535 33.031 1 50.16 507 PRO A CA 1
ATOM 4019 C C . PRO A 1 507 ? -25.359 6.449 34.156 1 50.16 507 PRO A C 1
ATOM 4021 O O . PRO A 1 507 ? -24.172 6.488 34.5 1 50.16 507 PRO A O 1
ATOM 4024 N N . PRO A 1 508 ? -26.25 7.539 34.438 1 40.56 508 PRO A N 1
ATOM 4025 C CA . PRO A 1 508 ? -25.859 8.344 35.594 1 40.56 508 PRO A CA 1
ATOM 4026 C C . PRO A 1 508 ? -25.375 7.5 36.781 1 40.56 508 PRO A C 1
ATOM 4028 O O . PRO A 1 508 ? -25.938 6.426 37.031 1 40.56 508 PRO A O 1
ATOM 4031 N N . SER A 1 509 ? -24.094 7.699 37.188 1 35.84 509 SER A N 1
ATOM 4032 C CA . SER A 1 509 ? -23.812 7.156 38.5 1 35.84 509 SER A CA 1
ATOM 4033 C C . SER A 1 509 ? -24.828 7.664 39.531 1 35.84 509 SER A C 1
ATOM 4035 O O . SER A 1 509 ? -25.188 8.836 39.531 1 35.84 509 SER A O 1
ATOM 4037 N N . MET B 1 1 ? 11.492 28.25 -63.625 1 25.48 1 MET B N 1
ATOM 4038 C CA . MET B 1 1 ? 11.703 28.016 -62.188 1 25.48 1 MET B CA 1
ATOM 4039 C C . MET B 1 1 ? 10.727 26.969 -61.688 1 25.48 1 MET B C 1
ATOM 4041 O O . MET B 1 1 ? 9.516 27.188 -61.656 1 25.48 1 MET B O 1
ATOM 4045 N N . GLN B 1 2 ? 10.961 25.656 -61.812 1 26.5 2 GLN B N 1
ATOM 4046 C CA . GLN B 1 2 ? 10.125 24.469 -61.844 1 26.5 2 GLN B CA 1
ATOM 4047 C C . GLN B 1 2 ? 9.719 24.047 -60.438 1 26.5 2 GLN B C 1
ATOM 4049 O O . GLN B 1 2 ? 10.547 24.047 -59.531 1 26.5 2 GLN B O 1
ATOM 4054 N N . TYR B 1 3 ? 8.406 24.125 -60.062 1 27.88 3 TYR B N 1
ATOM 4055 C CA . TYR B 1 3 ? 7.609 23.891 -58.875 1 27.88 3 TYR B CA 1
ATOM 4056 C C . TYR B 1 3 ? 7.676 22.438 -58.438 1 27.88 3 TYR B C 1
ATOM 4058 O O . TYR B 1 3 ? 6.984 21.578 -59 1 27.88 3 TYR B O 1
ATOM 4066 N N . LEU B 1 4 ? 8.867 21.891 -58.188 1 28.61 4 LEU B N 1
ATOM 4067 C CA . LEU B 1 4 ? 8.805 20.453 -57.906 1 28.61 4 LEU B CA 1
ATOM 4068 C C . LEU B 1 4 ? 8.078 20.188 -56.594 1 28.61 4 LEU B C 1
ATOM 4070 O O . LEU B 1 4 ? 8.422 20.766 -55.562 1 28.61 4 LEU B O 1
ATOM 4074 N N . PRO B 1 5 ? 6.844 19.719 -56.625 1 30.48 5 PRO B N 1
ATOM 4075 C CA . PRO B 1 5 ? 5.977 19.562 -55.469 1 30.48 5 PRO B CA 1
ATOM 4076 C C . PRO B 1 5 ? 6.555 18.609 -54.406 1 30.48 5 PRO B C 1
ATOM 4078 O O . PRO B 1 5 ? 7.156 17.594 -54.781 1 30.48 5 PRO B O 1
ATOM 4081 N N . SER B 1 6 ? 7.133 19.109 -53.281 1 28.62 6 SER B N 1
ATOM 4082 C CA . SER B 1 6 ? 7.816 18.422 -52.188 1 28.62 6 SER B CA 1
ATOM 4083 C C . SER B 1 6 ? 6.895 17.406 -51.531 1 28.62 6 SER B C 1
ATOM 4085 O O . SER B 1 6 ? 5.82 17.766 -51.031 1 28.62 6 SER B O 1
ATOM 4087 N N . SER B 1 7 ? 6.785 16.188 -52.031 1 26.88 7 SER B N 1
ATOM 4088 C CA . SER B 1 7 ? 5.977 15.07 -51.531 1 26.88 7 SER B CA 1
ATOM 4089 C C . SER B 1 7 ? 6.293 14.758 -50.094 1 26.88 7 SER B C 1
ATOM 4091 O O . SER B 1 7 ? 7.414 14.367 -49.75 1 26.88 7 SER B O 1
ATOM 4093 N N . ASN B 1 8 ? 5.73 15.523 -49.125 1 25.94 8 ASN B N 1
ATOM 4094 C CA . ASN B 1 8 ? 5.801 15.383 -47.688 1 25.94 8 ASN B CA 1
ATOM 4095 C C . ASN B 1 8 ? 5.383 13.984 -47.219 1 25.94 8 ASN B C 1
ATOM 4097 O O . ASN B 1 8 ? 4.211 13.625 -47.312 1 25.94 8 ASN B O 1
ATOM 4101 N N . HIS B 1 9 ? 6.219 12.945 -47.438 1 26 9 HIS B N 1
ATOM 4102 C CA . HIS B 1 9 ? 5.984 11.594 -46.938 1 26 9 HIS B CA 1
ATOM 4103 C C . HIS B 1 9 ? 5.742 11.578 -45.438 1 26 9 HIS B C 1
ATOM 4105 O O . HIS B 1 9 ? 6.602 12 -44.656 1 26 9 HIS B O 1
ATOM 4111 N N . SER B 1 10 ? 4.477 11.844 -45 1 27.34 10 SER B N 1
ATOM 4112 C CA . SER B 1 10 ? 3.988 11.719 -43.625 1 27.34 10 SER B CA 1
ATOM 4113 C C . SER B 1 10 ? 4.355 10.367 -43.031 1 27.34 10 SER B C 1
ATOM 4115 O O . SER B 1 10 ? 3.92 9.328 -43.531 1 27.34 10 SER B O 1
ATOM 4117 N N . SER B 1 11 ? 5.562 10.234 -42.562 1 28.39 11 SER B N 1
ATOM 4118 C CA . SER B 1 11 ? 6.078 9.086 -41.812 1 28.39 11 SER B CA 1
ATOM 4119 C C . SER B 1 11 ? 5.152 8.695 -40.656 1 28.39 11 SER B C 1
ATOM 4121 O O . SER B 1 11 ? 5.035 9.43 -39.688 1 28.39 11 SER B O 1
ATOM 4123 N N . THR B 1 12 ? 3.977 8.094 -40.969 1 29.52 12 THR B N 1
ATOM 4124 C CA . THR B 1 12 ? 3.074 7.469 -40 1 29.52 12 THR B CA 1
ATOM 4125 C C . THR B 1 12 ? 3.852 6.633 -39 1 29.52 12 THR B C 1
ATOM 4127 O O . THR B 1 12 ? 4.477 5.633 -39.375 1 29.52 12 THR B O 1
ATOM 4130 N N . ASN 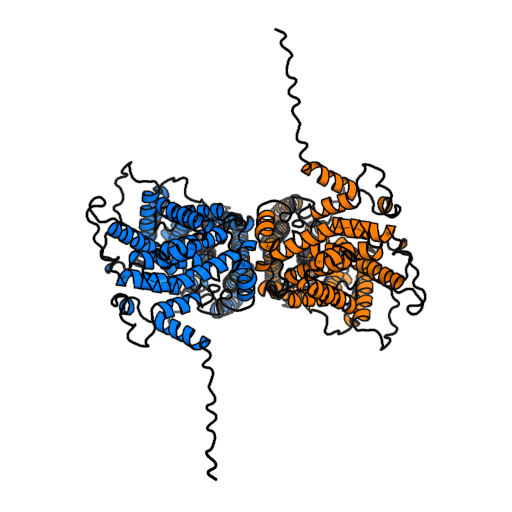B 1 13 ? 4.34 7.293 -38 1 27.58 13 ASN B N 1
ATOM 4131 C CA . ASN B 1 13 ? 4.965 6.711 -36.812 1 27.58 13 ASN B CA 1
ATOM 4132 C C . ASN B 1 13 ? 4.129 5.566 -36.25 1 27.58 13 ASN B C 1
ATOM 4134 O O . ASN B 1 13 ? 3.025 5.793 -35.75 1 27.58 13 ASN B O 1
ATOM 4138 N N . PHE B 1 14 ? 4.094 4.398 -36.875 1 30.47 14 PHE B N 1
ATOM 4139 C CA . PHE B 1 14 ? 3.598 3.104 -36.438 1 30.47 14 PHE B CA 1
ATOM 4140 C C . PHE B 1 14 ? 3.9 2.889 -34.938 1 30.47 14 PHE B C 1
ATOM 4142 O O . PHE B 1 14 ? 5.059 2.695 -34.562 1 30.47 14 PHE B O 1
ATOM 4149 N N . GLN B 1 15 ? 3.148 3.508 -34.156 1 32.84 15 GLN B N 1
ATOM 4150 C CA . GLN B 1 15 ? 3.275 3.311 -32.719 1 32.84 15 GLN B CA 1
ATOM 4151 C C . GLN B 1 15 ? 3.189 1.831 -32.344 1 32.84 15 GLN B C 1
ATOM 4153 O O . GLN B 1 15 ? 2.176 1.181 -32.594 1 32.84 15 GLN B O 1
ATOM 4158 N N . PRO B 1 16 ? 4.27 1.038 -32.062 1 34.47 16 PRO B N 1
ATOM 4159 C CA . PRO B 1 16 ? 4.508 -0.372 -31.734 1 34.47 16 PRO B CA 1
ATOM 4160 C C . PRO B 1 16 ? 3.588 -0.893 -30.641 1 34.47 16 PRO B C 1
ATOM 4162 O O . PRO B 1 16 ? 3.639 -2.076 -30.297 1 34.47 16 PRO B O 1
ATOM 4165 N N . ARG B 1 17 ? 2.854 -0.165 -29.922 1 41.31 17 ARG B N 1
ATOM 4166 C CA . ARG B 1 17 ? 2.148 -0.624 -28.734 1 41.31 17 ARG B CA 1
ATOM 4167 C C . ARG B 1 17 ? 1.028 -1.592 -29.094 1 41.31 17 ARG B C 1
ATOM 4169 O O . ARG B 1 17 ? 0.83 -2.604 -28.422 1 41.31 17 ARG B O 1
ATOM 4176 N N . ASN B 1 18 ? 0.163 -1.24 -30.047 1 43.72 18 ASN B N 1
ATOM 4177 C CA . ASN B 1 18 ? -1.018 -2.014 -30.406 1 43.72 18 ASN B CA 1
ATOM 4178 C C . ASN B 1 18 ? -0.638 -3.363 -31.016 1 43.72 18 ASN B C 1
ATOM 4180 O O . ASN B 1 18 ? -1.382 -4.336 -30.891 1 43.72 18 ASN B O 1
ATOM 4184 N N . ASP B 1 19 ? 0.525 -3.4 -31.531 1 48.19 19 ASP B N 1
ATOM 4185 C CA . ASP B 1 19 ? 0.911 -4.582 -32.312 1 48.19 19 ASP B CA 1
ATOM 4186 C C . ASP B 1 19 ? 1.353 -5.715 -31.375 1 48.19 19 ASP B C 1
ATOM 4188 O O . ASP B 1 19 ? 1.021 -6.879 -31.609 1 48.19 19 ASP B O 1
ATOM 4192 N N . LEU B 1 20 ? 1.956 -5.34 -30.359 1 46.59 20 LEU B N 1
ATOM 4193 C CA . LEU B 1 20 ? 2.484 -6.383 -29.5 1 46.59 20 LEU B CA 1
ATOM 4194 C C . LEU B 1 20 ? 1.364 -7.059 -28.703 1 46.59 20 LEU B C 1
ATOM 4196 O O . LEU B 1 20 ? 1.376 -8.273 -28.531 1 46.59 20 LEU B O 1
ATOM 4200 N N . GLN B 1 21 ? 0.395 -6.254 -28.266 1 49.59 21 GLN B N 1
ATOM 4201 C CA . GLN B 1 21 ? -0.74 -6.871 -27.578 1 49.59 21 GLN B CA 1
ATOM 4202 C C . GLN B 1 21 ? -1.49 -7.816 -28.516 1 49.59 21 GLN B C 1
ATOM 4204 O O . GLN B 1 21 ? -1.899 -8.906 -28.109 1 49.59 21 GLN B O 1
ATOM 4209 N N . GLU B 1 22 ? -1.649 -7.367 -29.719 1 49.69 22 GLU B N 1
ATOM 4210 C CA . GLU B 1 22 ? -2.287 -8.211 -30.719 1 49.69 22 GLU B CA 1
ATOM 4211 C C . GLU B 1 22 ? -1.449 -9.453 -31 1 49.69 22 GLU B C 1
ATOM 4213 O O . GLU B 1 22 ? -1.991 -10.547 -31.188 1 49.69 22 GLU B O 1
ATOM 4218 N N . THR B 1 23 ? -0.207 -9.219 -31.016 1 47.53 23 THR B N 1
ATOM 4219 C CA . THR B 1 23 ? 0.686 -10.352 -31.234 1 47.53 23 THR B CA 1
ATOM 4220 C C . THR B 1 23 ? 0.577 -11.359 -30.094 1 47.53 23 THR B C 1
ATOM 4222 O O . THR B 1 23 ? 0.538 -12.57 -30.312 1 47.53 23 THR B O 1
ATOM 4225 N N . MET B 1 24 ? 0.503 -10.867 -28.969 1 50.84 24 MET B N 1
ATOM 4226 C CA . MET B 1 24 ? 0.424 -11.75 -27.812 1 50.84 24 MET B CA 1
ATOM 4227 C C . MET B 1 24 ? -0.917 -12.469 -27.766 1 50.84 24 MET B C 1
ATOM 4229 O O . MET B 1 24 ? -0.977 -13.648 -27.406 1 50.84 24 MET B O 1
ATOM 4233 N N . GLN B 1 25 ? -1.965 -11.672 -28.031 1 48.59 25 GLN B N 1
ATOM 4234 C CA . GLN B 1 25 ? -3.254 -12.344 -28.141 1 48.59 25 GLN B CA 1
ATOM 4235 C C . GLN B 1 25 ? -3.213 -13.445 -29.203 1 48.59 25 GLN B C 1
ATOM 4237 O O . GLN B 1 25 ? -3.76 -14.531 -28.984 1 48.59 25 GLN B O 1
ATOM 4242 N N . GLU B 1 26 ? -2.645 -13.102 -30.281 1 44.38 26 GLU B N 1
ATOM 4243 C CA . GLU B 1 26 ? -2.496 -14.102 -31.328 1 44.38 26 GLU B CA 1
ATOM 4244 C C . GLU B 1 26 ? -1.595 -15.242 -30.891 1 44.38 26 GLU B C 1
ATOM 4246 O O . GLU B 1 26 ? -1.861 -16.406 -31.203 1 44.38 26 GLU B O 1
ATOM 4251 N N . ALA B 1 27 ? -0.509 -14.836 -30.25 1 46.06 27 ALA B N 1
ATOM 4252 C CA . ALA B 1 27 ? 0.403 -15.859 -29.75 1 46.06 27 ALA B CA 1
ATOM 4253 C C . ALA B 1 27 ? -0.255 -16.688 -28.641 1 46.06 27 ALA B C 1
ATOM 4255 O O . ALA B 1 27 ? 0.036 -17.875 -28.5 1 46.06 27 ALA B O 1
ATOM 4256 N N . SER B 1 28 ? -0.975 -15.969 -27.828 1 44.88 28 SER B N 1
ATOM 4257 C CA . SER B 1 28 ? -1.676 -16.672 -26.75 1 44.88 28 SER B CA 1
ATOM 4258 C C . SER B 1 28 ? -2.59 -17.75 -27.312 1 44.88 28 SER B C 1
ATOM 4260 O O . SER B 1 28 ? -2.922 -18.719 -26.609 1 44.88 28 SER B O 1
ATOM 4262 N N . TYR B 1 29 ? -3.256 -17.344 -28.469 1 38.78 29 TYR B N 1
ATOM 4263 C CA . TYR B 1 29 ? -4.082 -18.359 -29.125 1 38.78 29 TYR B CA 1
ATOM 4264 C C . TYR B 1 29 ? -3.219 -19.453 -29.734 1 38.78 29 TYR B C 1
ATOM 4266 O O . TYR B 1 29 ? -3.738 -20.438 -30.266 1 38.78 29 TYR B O 1
ATOM 4274 N N . LEU B 1 30 ? -2.02 -19.219 -30.031 1 38.25 30 LEU B N 1
ATOM 4275 C CA . LEU B 1 30 ? -1.239 -20.328 -30.562 1 38.25 30 LEU B CA 1
ATOM 4276 C C . LEU B 1 30 ? -1.152 -21.469 -29.562 1 38.25 30 LEU B C 1
ATOM 4278 O O . LEU B 1 30 ? -0.746 -21.266 -28.406 1 38.25 30 LEU B O 1
ATOM 4282 N N . SER B 1 31 ? -1.944 -22.438 -29.75 1 39.84 31 SER B N 1
ATOM 4283 C CA . SER B 1 31 ? -1.939 -23.656 -28.938 1 39.84 31 SER B CA 1
ATOM 4284 C C . SER B 1 31 ? -0.517 -24.094 -28.609 1 39.84 31 SER B C 1
ATOM 4286 O O . SER B 1 31 ? 0.385 -23.969 -29.438 1 39.84 31 SER B O 1
ATOM 4288 N N . LEU B 1 32 ? -0.152 -24.188 -27.375 1 39.81 32 LEU B N 1
ATOM 4289 C CA . LEU B 1 32 ? 1.074 -24.797 -26.859 1 39.81 32 LEU B CA 1
ATOM 4290 C C . LEU B 1 32 ? 1.595 -25.859 -27.812 1 39.81 32 LEU B C 1
ATOM 4292 O O . LEU B 1 32 ? 2.805 -25.984 -28.016 1 39.81 32 LEU B O 1
ATOM 4296 N N . SER B 1 33 ? 0.744 -26.719 -28.312 1 40.47 33 SER B N 1
ATOM 4297 C CA . SER B 1 33 ? 1.11 -27.766 -29.25 1 40.47 33 SER B CA 1
ATOM 4298 C C . SER B 1 33 ? 1.75 -27.188 -30.5 1 40.47 33 SER B C 1
ATOM 4300 O O . SER B 1 33 ? 2.662 -27.797 -31.078 1 40.47 33 SER B O 1
ATOM 4302 N N . ALA B 1 34 ? 1.187 -26.25 -31 1 38.47 34 ALA B N 1
ATOM 4303 C CA . ALA B 1 34 ? 1.698 -25.688 -32.25 1 38.47 34 ALA B CA 1
ATOM 4304 C C . ALA B 1 34 ? 3.045 -25 -32.031 1 38.47 34 ALA B C 1
ATOM 4306 O O . ALA B 1 34 ? 3.881 -24.953 -32.938 1 38.47 34 ALA B O 1
ATOM 4307 N N . MET B 1 35 ? 3.342 -24.547 -30.875 1 39.66 35 MET B N 1
ATOM 4308 C CA . MET B 1 35 ? 4.605 -23.906 -30.516 1 39.66 35 MET B CA 1
ATOM 4309 C C . MET B 1 35 ? 5.629 -24.938 -30.047 1 39.66 35 MET B C 1
ATOM 4311 O O . MET B 1 35 ? 6.832 -24.672 -30.062 1 39.66 35 MET B O 1
ATOM 4315 N N . ALA B 1 36 ? 5.301 -26.125 -29.375 1 38.88 36 ALA B N 1
ATOM 4316 C CA . ALA B 1 36 ? 6.137 -27.156 -28.766 1 38.88 36 ALA B CA 1
ATOM 4317 C C . ALA B 1 36 ? 7.09 -27.766 -29.781 1 38.88 36 ALA B C 1
ATOM 4319 O O . ALA B 1 36 ? 8.148 -28.281 -29.422 1 38.88 36 ALA B O 1
ATOM 4320 N N . GLU B 1 37 ? 6.586 -28.156 -30.953 1 36.03 37 GLU B N 1
ATOM 4321 C CA . GLU B 1 37 ? 7.445 -28.953 -31.812 1 36.03 37 GLU B CA 1
ATOM 4322 C C . GLU B 1 37 ? 8.672 -28.156 -32.25 1 36.03 37 GLU B C 1
ATOM 4324 O O . GLU B 1 37 ? 9.57 -28.703 -32.906 1 36.03 37 GLU B O 1
ATOM 4329 N N . ARG B 1 38 ? 8.633 -26.844 -32.219 1 39.44 38 ARG B N 1
ATOM 4330 C CA . ARG B 1 38 ? 9.703 -26.234 -33 1 39.44 38 ARG B CA 1
ATOM 4331 C C . ARG B 1 38 ? 10.875 -25.828 -32.125 1 39.44 38 ARG B C 1
ATOM 4333 O O . ARG B 1 38 ? 10.672 -25.219 -31.062 1 39.44 38 ARG B O 1
ATOM 4340 N N . THR B 1 39 ? 11.992 -26.469 -32.062 1 32.47 39 THR B N 1
ATOM 4341 C CA . THR B 1 39 ? 13.305 -26.234 -31.469 1 32.47 39 THR B CA 1
ATOM 4342 C C . THR B 1 39 ? 13.734 -24.781 -31.625 1 32.47 39 THR B C 1
ATOM 4344 O O . THR B 1 39 ? 13.195 -24.062 -32.469 1 32.47 39 THR B O 1
ATOM 4347 N N . ASP B 1 40 ? 14.742 -24.328 -30.969 1 36.84 40 ASP B N 1
ATOM 4348 C CA . ASP B 1 40 ? 15.352 -23.016 -30.766 1 36.84 40 ASP B CA 1
ATOM 4349 C C . ASP B 1 40 ? 15.383 -22.203 -32.062 1 36.84 40 ASP B C 1
ATOM 4351 O O . ASP B 1 40 ? 15.508 -20.984 -32.031 1 36.84 40 ASP B O 1
ATOM 4355 N N . ARG B 1 41 ? 16.172 -22.719 -33.125 1 39.62 41 ARG B N 1
ATOM 4356 C CA . ARG B 1 41 ? 16.828 -21.906 -34.156 1 39.62 41 ARG B CA 1
ATOM 4357 C C . ARG B 1 41 ? 15.836 -21.438 -35.219 1 39.62 41 ARG B C 1
ATOM 4359 O O . ARG B 1 41 ? 16.203 -20.766 -36.156 1 39.62 41 ARG B O 1
ATOM 4366 N N . GLN B 1 42 ? 14.758 -22.078 -35.312 1 38.56 42 GLN B N 1
ATOM 4367 C CA . GLN B 1 42 ? 13.977 -21.703 -36.5 1 38.56 42 GLN B CA 1
ATOM 4368 C C . GLN B 1 42 ? 12.906 -20.672 -36.125 1 38.56 42 GLN B C 1
ATOM 4370 O O . GLN B 1 42 ? 12.242 -20.797 -35.094 1 38.56 42 GLN B O 1
ATOM 4375 N N . PRO B 1 43 ? 12.977 -19.531 -36.812 1 41.22 43 PRO B N 1
ATOM 4376 C CA . PRO B 1 43 ? 11.977 -18.469 -36.656 1 41.22 43 PRO B CA 1
ATOM 4377 C C . PRO B 1 43 ? 10.547 -19.016 -36.625 1 41.22 43 PRO B C 1
ATOM 4379 O O . PRO B 1 43 ? 10.281 -20.078 -37.188 1 41.22 43 PRO B O 1
ATOM 4382 N N . PHE B 1 44 ? 9.805 -18.766 -35.625 1 42.75 44 PHE B N 1
ATOM 4383 C CA . PHE B 1 44 ? 8.391 -19.141 -35.625 1 42.75 44 PHE B CA 1
ATOM 4384 C C . PHE B 1 44 ? 7.766 -18.891 -37 1 42.75 44 PHE B C 1
ATOM 4386 O O . PHE B 1 44 ? 8.102 -17.922 -37.656 1 42.75 44 PHE B O 1
ATOM 4393 N N . PRO B 1 45 ? 7.383 -19.922 -37.688 1 38.59 45 PRO B N 1
ATOM 4394 C CA . PRO B 1 45 ? 6.871 -19.734 -39.062 1 38.59 45 PRO B CA 1
ATOM 4395 C C . PRO B 1 45 ? 6.094 -18.438 -39.219 1 38.59 45 PRO B C 1
ATOM 4397 O O . PRO B 1 45 ? 6.086 -17.844 -40.312 1 38.59 45 PRO B O 1
ATOM 4400 N N . THR B 1 46 ? 4.879 -18.391 -38.5 1 39.69 46 THR B N 1
ATOM 4401 C CA . THR B 1 46 ? 4.012 -17.406 -39.156 1 39.69 46 THR B CA 1
ATOM 4402 C C . THR B 1 46 ? 4.75 -16.094 -39.375 1 39.69 46 THR B C 1
ATOM 4404 O O . THR B 1 46 ? 4.738 -15.539 -40.469 1 39.69 46 THR B O 1
ATOM 4407 N N . GLU B 1 47 ? 4.852 -14.953 -38.375 1 44.75 47 GLU B N 1
ATOM 4408 C CA . GLU B 1 47 ? 5.172 -13.57 -38.719 1 44.75 47 GLU B CA 1
ATOM 4409 C C . GLU B 1 47 ? 6.605 -13.219 -38.344 1 44.75 47 GLU B C 1
ATOM 4411 O O . GLU B 1 47 ? 6.984 -12.047 -38.344 1 44.75 47 GLU B O 1
ATOM 4416 N N . GLY B 1 48 ? 7.562 -14.109 -38.188 1 49.03 48 GLY B N 1
ATOM 4417 C CA . GLY B 1 48 ? 8.938 -13.656 -38.062 1 49.03 48 GLY B CA 1
ATOM 4418 C C . GLY B 1 48 ? 9.281 -13.188 -36.656 1 49.03 48 GLY B C 1
ATOM 4419 O O . GLY B 1 48 ? 10.219 -12.414 -36.469 1 49.03 48 GLY B O 1
ATOM 4420 N N . LEU B 1 49 ? 8.398 -13.695 -35.656 1 58.91 49 LEU B N 1
ATOM 4421 C CA . LEU B 1 49 ? 8.766 -13.141 -34.344 1 58.91 49 LEU B CA 1
ATOM 4422 C C . LEU B 1 49 ? 9.727 -14.062 -33.594 1 58.91 49 LEU B C 1
ATOM 4424 O O . LEU B 1 49 ? 9.555 -15.281 -33.625 1 58.91 49 LEU B O 1
ATOM 4428 N N . SER B 1 50 ? 10.82 -13.586 -33.188 1 73.56 50 SER B N 1
ATOM 4429 C CA . SER B 1 50 ? 11.812 -14.305 -32.375 1 73.56 50 SER B CA 1
ATOM 4430 C C . SER B 1 50 ? 11.289 -14.562 -30.969 1 73.56 50 SER B C 1
ATOM 4432 O O . SER B 1 50 ? 10.344 -13.914 -30.516 1 73.56 50 SER B O 1
ATOM 4434 N N . PHE B 1 51 ? 11.641 -15.695 -30.344 1 78.88 51 PHE B N 1
ATOM 4435 C CA . PHE B 1 51 ? 11.312 -16 -28.969 1 78.88 51 PHE B CA 1
ATOM 4436 C C . PHE B 1 51 ? 11.602 -14.812 -28.062 1 78.88 51 PHE B C 1
ATOM 4438 O O . PHE B 1 51 ? 10.836 -14.531 -27.125 1 78.88 51 PHE B O 1
ATOM 4445 N N . MET B 1 52 ? 12.594 -14.133 -28.438 1 82.75 52 MET B N 1
ATOM 4446 C CA . MET B 1 52 ? 12.969 -12.953 -27.672 1 82.75 52 MET B CA 1
ATOM 4447 C C . MET B 1 52 ? 11.914 -11.859 -27.797 1 82.75 52 MET B C 1
ATOM 4449 O O . MET B 1 52 ? 11.594 -11.188 -26.812 1 82.75 52 MET B O 1
ATOM 4453 N N . THR B 1 53 ? 11.391 -11.766 -28.922 1 80.94 53 THR B N 1
ATOM 4454 C CA . THR B 1 53 ? 10.344 -10.773 -29.141 1 80.94 53 THR B CA 1
ATOM 4455 C C . THR B 1 53 ? 9.094 -11.117 -28.328 1 80.94 53 THR B C 1
ATOM 4457 O O . THR B 1 53 ? 8.461 -10.227 -27.75 1 80.94 53 THR B O 1
ATOM 4460 N N . LEU B 1 54 ? 8.82 -12.398 -28.266 1 84.38 54 LEU B N 1
ATOM 4461 C CA . LEU B 1 54 ? 7.668 -12.844 -27.484 1 84.38 54 LEU B CA 1
ATOM 4462 C C . LEU B 1 54 ? 7.902 -12.609 -26 1 84.38 54 LEU B C 1
ATOM 4464 O O . LEU B 1 54 ? 6.992 -12.195 -25.281 1 84.38 54 LEU B O 1
ATOM 4468 N N . LEU B 1 55 ? 9.086 -12.938 -25.641 1 89.94 55 LEU B N 1
ATOM 4469 C CA . LEU B 1 55 ? 9.43 -12.719 -24.25 1 89.94 55 LEU B CA 1
ATOM 4470 C C . LEU B 1 55 ? 9.312 -11.242 -23.891 1 89.94 55 LEU B C 1
ATOM 4472 O O . LEU B 1 55 ? 8.758 -10.891 -22.844 1 89.94 55 LEU B O 1
ATOM 4476 N N . ARG B 1 56 ? 9.742 -10.359 -24.766 1 88.06 56 ARG B N 1
ATOM 4477 C CA . ARG B 1 56 ? 9.648 -8.922 -24.547 1 88.06 56 ARG B CA 1
ATOM 4478 C C . ARG B 1 56 ? 8.195 -8.461 -24.516 1 88.06 56 ARG B C 1
ATOM 4480 O O . ARG B 1 56 ? 7.844 -7.578 -23.734 1 88.06 56 ARG B O 1
ATOM 4487 N N . ALA B 1 57 ? 7.461 -9.055 -25.281 1 86.88 57 ALA B N 1
ATOM 4488 C CA . ALA B 1 57 ? 6.039 -8.711 -25.297 1 86.88 57 ALA B CA 1
ATOM 4489 C C . ALA B 1 57 ? 5.375 -9.117 -23.984 1 86.88 57 ALA B C 1
ATOM 4491 O O . ALA B 1 57 ? 4.617 -8.344 -23.391 1 86.88 57 ALA B O 1
ATOM 4492 N N . ALA B 1 58 ? 5.656 -10.32 -23.516 1 90.56 58 ALA B N 1
ATOM 4493 C CA . ALA B 1 58 ? 5.062 -10.828 -22.281 1 90.56 58 ALA B CA 1
ATOM 4494 C C . ALA B 1 58 ? 5.492 -9.992 -21.078 1 90.56 58 ALA B C 1
ATOM 4496 O O . ALA B 1 58 ? 4.707 -9.773 -20.156 1 90.56 58 ALA B O 1
ATOM 4497 N N . THR B 1 59 ? 6.754 -9.523 -21.109 1 93.81 59 THR B N 1
ATOM 4498 C CA . THR B 1 59 ? 7.273 -8.75 -20 1 93.81 59 THR B CA 1
ATOM 4499 C C . THR B 1 59 ? 6.867 -7.281 -20.125 1 93.81 59 THR B C 1
ATOM 4501 O O . THR B 1 59 ? 6.945 -6.523 -19.156 1 93.81 59 THR B O 1
ATOM 4504 N N . GLY B 1 60 ? 6.406 -6.902 -21.344 1 90.94 60 GLY B N 1
ATOM 4505 C CA . GLY B 1 60 ? 6 -5.531 -21.578 1 90.94 60 GLY B CA 1
ATOM 4506 C C . GLY B 1 60 ? 4.582 -5.238 -21.125 1 90.94 60 GLY B C 1
ATOM 4507 O O . GLY B 1 60 ? 4.199 -4.074 -20.984 1 90.94 60 GLY B O 1
ATOM 4508 N N . ILE B 1 61 ? 3.885 -6.297 -20.859 1 89.44 61 ILE B N 1
ATOM 4509 C CA . ILE B 1 61 ? 2.514 -6.164 -20.375 1 89.44 61 ILE B CA 1
ATOM 4510 C C . ILE B 1 61 ? 2.504 -6.035 -18.859 1 89.44 61 ILE B C 1
ATOM 4512 O O . ILE B 1 61 ? 3.293 -6.684 -18.172 1 89.44 61 ILE B O 1
ATOM 4516 N N . SER B 1 62 ? 1.589 -5.16 -18.375 1 90.75 62 SER B N 1
ATOM 4517 C CA . SER B 1 62 ? 1.451 -5.016 -16.922 1 90.75 62 SER B CA 1
ATOM 4518 C C . SER B 1 62 ? 0.911 -6.289 -16.281 1 90.75 62 SER B C 1
ATOM 4520 O O . SER B 1 62 ? 0.024 -6.941 -16.844 1 90.75 62 SER B O 1
ATOM 4522 N N . GLY B 1 63 ? 1.453 -6.68 -15.164 1 90.69 63 GLY B N 1
ATOM 4523 C CA . GLY B 1 63 ? 0.964 -7.82 -14.406 1 90.69 63 GLY B CA 1
ATOM 4524 C C . GLY B 1 63 ? -0.173 -7.469 -13.461 1 90.69 63 GLY B C 1
ATOM 4525 O O . GLY B 1 63 ? -0.544 -8.273 -12.602 1 90.69 63 GLY B O 1
ATOM 4526 N N . SER B 1 64 ? -0.789 -6.242 -13.562 1 89.19 64 SER B N 1
ATOM 4527 C CA . SER B 1 64 ? -1.821 -5.773 -12.648 1 89.19 64 SER B CA 1
ATOM 4528 C C . SER B 1 64 ? -3.09 -6.613 -12.766 1 89.19 64 SER B C 1
ATOM 4530 O O . SER B 1 64 ? -3.838 -6.762 -11.797 1 89.19 64 SER B O 1
ATOM 4532 N N . ASN B 1 65 ? -3.354 -7.098 -13.945 1 90.88 65 ASN B N 1
ATOM 4533 C CA . ASN B 1 65 ? -4.469 -8 -14.195 1 90.88 65 ASN B CA 1
ATOM 4534 C C . ASN B 1 65 ? -3.986 -9.398 -14.586 1 90.88 65 ASN B C 1
ATOM 4536 O O . ASN B 1 65 ? -3.43 -9.586 -15.664 1 90.88 65 ASN B O 1
ATOM 4540 N N . PRO B 1 66 ? -4.152 -10.305 -13.742 1 90.56 66 PRO B N 1
ATOM 4541 C CA . PRO B 1 66 ? -3.633 -11.641 -14.016 1 90.56 66 PRO B CA 1
ATOM 4542 C C . PRO B 1 66 ? -4.406 -12.367 -15.117 1 90.56 66 PRO B C 1
ATOM 4544 O O . PRO B 1 66 ? -3.924 -13.352 -15.672 1 90.56 66 PRO B O 1
ATOM 4547 N N . THR B 1 67 ? -5.602 -11.898 -15.461 1 90.38 67 THR B N 1
ATOM 4548 C CA . THR B 1 67 ? -6.453 -12.648 -16.375 1 90.38 67 THR B CA 1
ATOM 4549 C C . THR B 1 67 ? -6.492 -11.984 -17.75 1 90.38 67 THR B C 1
ATOM 4551 O O . THR B 1 67 ? -6.902 -12.602 -18.734 1 90.38 67 THR B O 1
ATOM 4554 N N . ARG B 1 68 ? -6.113 -10.688 -17.766 1 85.62 68 ARG B N 1
ATOM 4555 C CA . ARG B 1 68 ? -6.164 -9.953 -19.031 1 85.62 68 ARG B CA 1
ATOM 4556 C C . ARG B 1 68 ? -4.871 -9.18 -19.25 1 85.62 68 ARG B C 1
ATOM 4558 O O . ARG B 1 68 ? -4.262 -8.68 -18.312 1 85.62 68 ARG B O 1
ATOM 4565 N N . SER B 1 69 ? -4.539 -9.117 -20.5 1 82.88 69 SER B N 1
ATOM 4566 C CA . SER B 1 69 ? -3.352 -8.352 -20.859 1 82.88 69 SER B CA 1
ATOM 4567 C C . SER B 1 69 ? -3.697 -6.895 -21.141 1 82.88 69 SER B C 1
ATOM 4569 O O . SER B 1 69 ? -3.963 -6.516 -22.281 1 82.88 69 SER B O 1
ATOM 4571 N N . VAL B 1 70 ? -3.752 -6.145 -20.109 1 80.88 70 VAL B N 1
ATOM 4572 C CA . VAL B 1 70 ? -4.109 -4.734 -20.25 1 80.88 70 VAL B CA 1
ATOM 4573 C C . VAL B 1 70 ? -3.01 -3.859 -19.656 1 80.88 70 VAL B C 1
ATOM 4575 O O . VAL B 1 70 ? -2.434 -4.199 -18.609 1 80.88 70 VAL B O 1
ATOM 4578 N N . GLY B 1 71 ? -2.732 -2.865 -20.359 1 82.62 71 GLY B N 1
ATOM 4579 C CA . GLY B 1 71 ? -1.823 -1.862 -19.828 1 82.62 71 GLY B CA 1
ATOM 4580 C C . GLY B 1 71 ? -0.364 -2.174 -20.094 1 82.62 71 GLY B C 1
ATOM 4581 O O . GLY B 1 71 ? -0.029 -3.285 -20.516 1 82.62 71 GLY B O 1
ATOM 4582 N N . SER B 1 72 ? 0.476 -1.242 -19.891 1 88.38 72 SER B N 1
ATOM 4583 C CA . SER B 1 72 ? 1.91 -1.389 -20.109 1 88.38 72 SER B CA 1
ATOM 4584 C C . SER B 1 72 ? 2.664 -1.54 -18.797 1 88.38 72 SER B C 1
ATOM 4586 O O . SER B 1 72 ? 2.176 -1.124 -17.734 1 88.38 72 SER B O 1
ATOM 4588 N N . ASN B 1 73 ? 3.729 -2.242 -18.875 1 91.56 73 ASN B N 1
ATOM 4589 C CA . ASN B 1 73 ? 4.598 -2.424 -17.719 1 91.56 73 ASN B CA 1
ATOM 4590 C C . ASN B 1 73 ? 5.273 -1.115 -17.312 1 91.56 73 ASN B C 1
ATOM 4592 O O . ASN B 1 73 ? 6.164 -0.63 -18.016 1 91.56 73 ASN B O 1
ATOM 4596 N N . ALA B 1 74 ? 4.977 -0.585 -16.172 1 87.69 74 ALA B N 1
ATOM 4597 C CA . ALA B 1 74 ? 5.414 0.735 -15.727 1 87.69 74 ALA B CA 1
ATOM 4598 C C . ALA B 1 74 ? 6.914 0.752 -15.453 1 87.69 74 ALA B C 1
ATOM 4600 O O . ALA B 1 74 ? 7.531 1.817 -15.414 1 87.69 74 ALA B O 1
ATOM 4601 N N . SER B 1 75 ? 7.531 -0.375 -15.195 1 90.5 75 SER B N 1
ATOM 4602 C CA . SER B 1 75 ? 8.961 -0.425 -14.906 1 90.5 75 SER B CA 1
ATOM 4603 C C . SER B 1 75 ? 9.789 -0.203 -16.172 1 90.5 75 SER B C 1
ATOM 4605 O O . SER B 1 75 ? 10.984 0.069 -16.094 1 90.5 75 SER B O 1
ATOM 4607 N N . LEU B 1 76 ? 9.164 -0.379 -17.281 1 90.94 76 LEU B N 1
ATOM 4608 C CA . LEU B 1 76 ? 9.906 -0.295 -18.547 1 90.94 76 LEU B CA 1
ATOM 4609 C C . LEU B 1 76 ? 9.727 1.074 -19.188 1 90.94 76 LEU B C 1
ATOM 4611 O O . LEU B 1 76 ? 10.57 1.508 -19.969 1 90.94 76 LEU B O 1
ATOM 4615 N N . SER B 1 77 ? 8.641 1.699 -18.844 1 86.56 77 SER B N 1
ATOM 4616 C CA . SER B 1 77 ? 8.383 3.029 -19.391 1 86.56 77 SER B CA 1
ATOM 4617 C C . SER B 1 77 ? 7.59 3.879 -18.406 1 86.56 77 SER B C 1
ATOM 4619 O O . SER B 1 77 ? 6.918 3.348 -17.516 1 86.56 77 SER B O 1
ATOM 4621 N N . GLY B 1 78 ? 7.82 5.168 -18.469 1 83.38 78 GLY B N 1
ATOM 4622 C CA . GLY B 1 78 ? 7.078 6.074 -17.609 1 83.38 78 GLY B CA 1
ATOM 4623 C C . GLY B 1 78 ? 7.871 6.527 -16.406 1 83.38 78 GLY B C 1
ATOM 4624 O O . GLY B 1 78 ? 9.094 6.406 -16.375 1 83.38 78 GLY B O 1
ATOM 4625 N N . PRO B 1 79 ? 7.188 7.047 -15.453 1 82 79 PRO B N 1
ATOM 4626 C CA . PRO B 1 79 ? 7.863 7.684 -14.32 1 82 79 PRO B CA 1
ATOM 4627 C C . PRO B 1 79 ? 8.703 6.703 -13.508 1 82 79 PRO B C 1
ATOM 4629 O O . PRO B 1 79 ? 9.797 7.051 -13.047 1 82 79 PRO B O 1
ATOM 4632 N N . LEU B 1 80 ? 8.203 5.52 -13.281 1 86.62 80 LEU B N 1
ATOM 4633 C CA . LEU B 1 80 ? 8.969 4.527 -12.531 1 86.62 80 LEU B CA 1
ATOM 4634 C C . LEU B 1 80 ? 10.242 4.148 -13.281 1 86.62 80 LEU B C 1
ATOM 4636 O O . LEU B 1 80 ? 11.305 4.016 -12.672 1 86.62 80 LEU B O 1
ATOM 4640 N N . ALA B 1 81 ? 10.102 3.943 -14.539 1 89.06 81 ALA B N 1
ATOM 4641 C CA . ALA B 1 81 ? 11.266 3.613 -15.359 1 89.06 81 ALA B CA 1
ATOM 4642 C C . ALA B 1 81 ? 12.32 4.711 -15.281 1 89.06 81 ALA B C 1
ATOM 4644 O O . ALA B 1 81 ? 13.508 4.426 -15.117 1 89.06 81 ALA B O 1
ATOM 4645 N N . ASP B 1 82 ? 11.898 5.922 -15.367 1 84.5 82 ASP B N 1
ATOM 4646 C CA . ASP B 1 82 ? 12.812 7.059 -15.289 1 84.5 82 ASP B CA 1
ATOM 4647 C C . ASP B 1 82 ? 13.508 7.113 -13.93 1 84.5 82 ASP B C 1
ATOM 4649 O O . ASP B 1 82 ? 14.711 7.352 -13.859 1 84.5 82 ASP B O 1
ATOM 4653 N N . PHE B 1 83 ? 12.773 6.879 -12.953 1 86.12 83 PHE B N 1
ATOM 4654 C CA . PHE B 1 83 ? 13.305 6.91 -11.602 1 86.12 83 PHE B CA 1
ATOM 4655 C C . PHE B 1 83 ? 14.336 5.805 -11.398 1 86.12 83 PHE B C 1
ATOM 4657 O O . PHE B 1 83 ? 15.43 6.059 -10.891 1 86.12 83 PHE B O 1
ATOM 4664 N N . ARG B 1 84 ? 13.953 4.641 -11.773 1 84.38 84 ARG B N 1
ATOM 4665 C CA . ARG B 1 84 ? 14.844 3.498 -11.648 1 84.38 84 ARG B CA 1
ATOM 4666 C C . ARG B 1 84 ? 16.172 3.756 -12.367 1 84.38 84 ARG B C 1
ATOM 4668 O O . ARG B 1 84 ? 17.234 3.518 -11.812 1 84.38 84 ARG B O 1
ATOM 4675 N N . GLN B 1 85 ? 16.094 4.203 -13.555 1 82.62 85 GLN B N 1
ATOM 4676 C CA . GLN B 1 85 ? 17.266 4.422 -14.391 1 82.62 85 GLN B CA 1
ATOM 4677 C C . GLN B 1 85 ? 18.172 5.5 -13.805 1 82.62 85 GLN B C 1
ATOM 4679 O O . GLN B 1 85 ? 19.391 5.41 -13.898 1 82.62 85 GLN B O 1
ATOM 4684 N N . SER B 1 86 ? 17.516 6.398 -13.25 1 77.44 86 SER B N 1
ATOM 4685 C CA . SER B 1 86 ? 18.281 7.527 -12.719 1 77.44 86 SER B CA 1
ATOM 4686 C C . SER B 1 86 ? 18.969 7.164 -11.414 1 77.44 86 SER B C 1
ATOM 4688 O O . SER B 1 86 ? 20.062 7.656 -11.133 1 77.44 86 SER B O 1
ATOM 4690 N N . PHE B 1 87 ? 18.422 6.211 -10.711 1 76 87 PHE B N 1
ATOM 4691 C CA . PHE B 1 87 ? 18.953 6.023 -9.359 1 76 87 PHE B CA 1
ATOM 4692 C C . PHE B 1 87 ? 19.703 4.707 -9.25 1 76 87 PHE B C 1
ATOM 4694 O O . PHE B 1 87 ? 20.719 4.625 -8.547 1 76 87 PHE B O 1
ATOM 4701 N N . PHE B 1 88 ? 19.188 3.791 -9.898 1 76.12 88 PHE B N 1
ATOM 4702 C CA . PHE B 1 88 ? 19.734 2.479 -9.594 1 76.12 88 PHE B CA 1
ATOM 4703 C C . PHE B 1 88 ? 20.641 2.004 -10.727 1 76.12 88 PHE B C 1
ATOM 4705 O O . PHE B 1 88 ? 21.5 1.137 -10.523 1 76.12 88 PHE B O 1
ATOM 4712 N N . ALA B 1 89 ? 20.484 2.539 -11.812 1 67.56 89 ALA B N 1
ATOM 4713 C CA . ALA B 1 89 ? 21.25 2.029 -12.945 1 67.56 89 ALA B CA 1
ATOM 4714 C C . ALA B 1 89 ? 22.75 2.221 -12.727 1 67.56 89 ALA B C 1
ATOM 4716 O O . ALA B 1 89 ? 23.562 1.348 -13.062 1 67.56 89 ALA B O 1
ATOM 4717 N N . ASN B 1 90 ? 23.078 3.295 -12.047 1 65 90 ASN B N 1
ATOM 4718 C CA . ASN B 1 90 ? 24.516 3.588 -11.938 1 65 90 ASN B CA 1
ATOM 4719 C C . ASN B 1 90 ? 25.047 3.246 -10.555 1 65 90 ASN B C 1
ATOM 4721 O O . ASN B 1 90 ? 26.25 3.395 -10.305 1 65 90 ASN B O 1
ATOM 4725 N N . ASN B 1 91 ? 24.156 2.803 -9.789 1 61.66 91 ASN B N 1
ATOM 4726 C CA . ASN B 1 91 ? 24.609 2.623 -8.414 1 61.66 91 ASN B CA 1
ATOM 4727 C C . ASN B 1 91 ? 24.25 1.238 -7.883 1 61.66 91 ASN B C 1
ATOM 4729 O O . ASN B 1 91 ? 23.406 1.109 -6.996 1 61.66 91 ASN B O 1
ATOM 4733 N N . LYS B 1 92 ? 24.906 0.316 -8.492 1 62.28 92 LYS B N 1
ATOM 4734 C CA . LYS B 1 92 ? 24.562 -1.016 -8 1 62.28 92 LYS B CA 1
ATOM 4735 C C . LYS B 1 92 ? 25.641 -1.563 -7.078 1 62.28 92 LYS B C 1
ATOM 4737 O O . LYS B 1 92 ? 26.469 -2.381 -7.492 1 62.28 92 LYS B O 1
ATOM 4742 N N . ASP B 1 93 ? 25.781 -0.888 -6.039 1 67.06 93 ASP B N 1
ATOM 4743 C CA . ASP B 1 93 ? 26.656 -1.482 -5.031 1 67.06 93 ASP B CA 1
ATOM 4744 C C . ASP B 1 93 ? 25.875 -2.453 -4.141 1 67.06 93 ASP B C 1
ATOM 4746 O O . ASP B 1 93 ? 25.25 -2.039 -3.17 1 67.06 93 ASP B O 1
ATOM 4750 N N . PHE B 1 94 ? 26.031 -3.719 -4.488 1 68.31 94 PHE B N 1
ATOM 4751 C CA . PHE B 1 94 ? 25.25 -4.777 -3.855 1 68.31 94 PHE B CA 1
ATOM 4752 C C . PHE B 1 94 ? 25.656 -4.938 -2.393 1 68.31 94 PHE B C 1
ATOM 4754 O O . PHE B 1 94 ? 24.859 -5.43 -1.581 1 68.31 94 PHE B O 1
ATOM 4761 N N . LYS B 1 95 ? 26.844 -4.609 -2.121 1 64.88 95 LYS B N 1
ATOM 4762 C CA . LYS B 1 95 ? 27.281 -4.699 -0.73 1 64.88 95 LYS B CA 1
ATOM 4763 C C . LYS B 1 95 ? 26.516 -3.725 0.152 1 64.88 95 LYS B C 1
ATOM 4765 O O . LYS B 1 95 ? 26.094 -4.074 1.258 1 64.88 95 LYS B O 1
ATOM 4770 N N . GLN B 1 96 ? 26.312 -2.652 -0.379 1 65.75 96 GLN B N 1
ATOM 4771 C CA . GLN B 1 96 ? 25.641 -1.608 0.383 1 65.75 96 GLN B CA 1
ATOM 4772 C C . GLN B 1 96 ? 24.125 -1.867 0.458 1 65.75 96 GLN B C 1
ATOM 4774 O O . GLN B 1 96 ? 23.469 -1.473 1.425 1 65.75 96 GLN B O 1
ATOM 4779 N N . LEU B 1 97 ? 23.672 -2.711 -0.391 1 71.44 97 LEU B N 1
ATOM 4780 C CA . LEU B 1 97 ? 22.234 -2.896 -0.527 1 71.44 97 LEU B CA 1
ATOM 4781 C C . LEU B 1 97 ? 21.75 -4.023 0.374 1 71.44 97 LEU B C 1
ATOM 4783 O O . LEU B 1 97 ? 20.531 -4.254 0.487 1 71.44 97 LEU B O 1
ATOM 4787 N N . ASN B 1 98 ? 22.562 -4.648 1.181 1 75.94 98 ASN B N 1
ATOM 4788 C CA . ASN B 1 98 ? 22.188 -5.773 2.029 1 75.94 98 ASN B CA 1
ATOM 4789 C C . ASN B 1 98 ? 21.281 -6.746 1.294 1 75.94 98 ASN B C 1
ATOM 4791 O O . ASN B 1 98 ? 20.203 -7.086 1.788 1 75.94 98 ASN B O 1
ATOM 4795 N N . VAL B 1 99 ? 21.719 -7.141 0.176 1 85.88 99 VAL B N 1
ATOM 4796 C CA . VAL B 1 99 ? 20.906 -7.973 -0.702 1 85.88 99 VAL B CA 1
ATOM 4797 C C . VAL B 1 99 ? 21 -9.43 -0.254 1 85.88 99 VAL B C 1
ATOM 4799 O O . VAL B 1 99 ? 20.172 -10.258 -0.649 1 85.88 99 VAL B O 1
ATOM 4802 N N . GLY B 1 100 ? 21.922 -9.742 0.673 1 88.31 100 GLY B N 1
ATOM 4803 C CA . GLY B 1 100 ? 22.094 -11.109 1.142 1 88.31 100 GLY B CA 1
ATOM 4804 C C . GLY B 1 100 ? 20.859 -11.656 1.835 1 88.31 100 GLY B C 1
ATOM 4805 O O . GLY B 1 100 ? 20.453 -12.789 1.581 1 88.31 100 GLY B O 1
ATOM 4806 N N . GLY B 1 101 ? 20.297 -10.82 2.672 1 90.88 101 GLY B N 1
ATOM 4807 C CA . GLY B 1 101 ? 19.078 -11.242 3.359 1 90.88 101 GLY B CA 1
ATOM 4808 C C . GLY B 1 101 ? 17.922 -11.523 2.418 1 90.88 101 GLY B C 1
ATOM 4809 O O . GLY B 1 101 ? 17.203 -12.508 2.586 1 90.88 101 GLY B O 1
ATOM 4810 N N . SER B 1 102 ? 17.797 -10.688 1.439 1 93.19 102 SER B N 1
ATOM 4811 C CA . SER B 1 102 ? 16.75 -10.867 0.449 1 93.19 102 SER B CA 1
ATOM 4812 C C . SER B 1 102 ? 16.953 -12.148 -0.357 1 93.19 102 SER B C 1
ATOM 4814 O O . SER B 1 102 ? 16.016 -12.898 -0.606 1 93.19 102 SER B O 1
ATOM 4816 N N . PHE B 1 103 ? 18.172 -12.406 -0.721 1 96.12 103 PHE B N 1
ATOM 4817 C CA . PHE B 1 103 ? 18.469 -13.594 -1.513 1 96.12 103 PHE B CA 1
ATOM 4818 C C . PHE B 1 103 ? 18.203 -14.859 -0.703 1 96.12 103 PHE B C 1
ATOM 4820 O O . PHE B 1 103 ? 17.734 -15.867 -1.241 1 96.12 103 PHE B O 1
ATOM 4827 N N . GLN B 1 104 ? 18.5 -14.797 0.512 1 95 104 GLN B N 1
ATOM 4828 C CA . GLN B 1 104 ? 18.219 -15.93 1.392 1 95 104 GLN B CA 1
ATOM 4829 C C . GLN B 1 104 ? 16.719 -16.219 1.458 1 95 104 GLN B C 1
ATOM 4831 O O . GLN B 1 104 ? 16.297 -17.375 1.448 1 95 104 GLN B O 1
ATOM 4836 N N . ARG B 1 105 ? 15.938 -15.188 1.518 1 94.19 105 ARG B N 1
ATOM 4837 C CA . ARG B 1 105 ? 14.484 -15.352 1.522 1 94.19 105 ARG B CA 1
ATOM 4838 C C . ARG B 1 105 ? 14.008 -16.016 0.234 1 94.19 105 ARG B C 1
ATOM 4840 O O . ARG B 1 105 ? 13.102 -16.844 0.258 1 94.19 105 ARG B O 1
ATOM 4847 N N . TYR B 1 106 ? 14.625 -15.641 -0.801 1 96.75 106 TYR B N 1
ATOM 4848 C CA . TYR B 1 106 ? 14.305 -16.25 -2.092 1 96.75 106 TYR B CA 1
ATOM 4849 C C . TYR B 1 106 ? 14.617 -17.734 -2.082 1 96.75 106 TYR B C 1
ATOM 4851 O O . TYR B 1 106 ? 13.789 -18.547 -2.5 1 96.75 106 TYR B O 1
ATOM 4859 N N . MET B 1 107 ? 15.719 -18.031 -1.608 1 95.81 107 MET B N 1
ATOM 4860 C CA . MET B 1 107 ? 16.125 -19.438 -1.563 1 95.81 107 MET B CA 1
ATOM 4861 C C . MET B 1 107 ? 15.172 -20.25 -0.694 1 95.81 107 MET B C 1
ATOM 4863 O O . MET B 1 107 ? 14.812 -21.375 -1.051 1 95.81 107 MET B O 1
ATOM 4867 N N . GLU B 1 108 ? 14.812 -19.719 0.36 1 92.62 108 GLU B N 1
ATOM 4868 C CA . GLU B 1 108 ? 13.859 -20.391 1.24 1 92.62 108 GLU B CA 1
ATOM 4869 C C . GLU B 1 108 ? 12.508 -20.578 0.555 1 92.62 108 GLU B C 1
ATOM 4871 O O . GLU B 1 108 ? 11.898 -21.641 0.67 1 92.62 108 GLU B O 1
ATOM 4876 N N . TYR B 1 109 ? 12.148 -19.594 -0.108 1 94.31 109 TYR B N 1
ATOM 4877 C CA . TYR B 1 109 ? 10.883 -19.688 -0.827 1 94.31 109 TYR B CA 1
ATOM 4878 C C . TYR B 1 109 ? 10.938 -20.75 -1.912 1 94.31 109 TYR B C 1
ATOM 4880 O O . TYR B 1 109 ? 9.992 -21.531 -2.074 1 94.31 109 TYR B O 1
ATOM 4888 N N . LEU B 1 110 ? 11.969 -20.766 -2.666 1 94.94 110 LEU B N 1
ATOM 4889 C CA . LEU B 1 110 ? 12.109 -21.75 -3.736 1 94.94 110 LEU B CA 1
ATOM 4890 C C . LEU B 1 110 ? 12.078 -23.172 -3.178 1 94.94 110 LEU B C 1
ATOM 4892 O O . LEU B 1 110 ? 11.484 -24.062 -3.779 1 94.94 110 LEU B O 1
ATOM 4896 N N . ARG B 1 111 ? 12.672 -23.281 -2.133 1 90.56 111 ARG B N 1
ATOM 4897 C CA . ARG B 1 111 ? 12.742 -24.594 -1.508 1 90.56 111 ARG B CA 1
ATOM 4898 C C . ARG B 1 111 ? 11.352 -25.109 -1.15 1 90.56 111 ARG B C 1
ATOM 4900 O O . ARG B 1 111 ? 11.062 -26.297 -1.298 1 90.56 111 ARG B O 1
ATOM 4907 N N . SER B 1 112 ? 10.531 -24.234 -0.802 1 90.44 112 SER B N 1
ATOM 4908 C CA . SER B 1 112 ? 9.234 -24.641 -0.277 1 90.44 112 SER B CA 1
ATOM 4909 C C . SER B 1 112 ? 8.164 -24.609 -1.361 1 90.44 112 SER B C 1
ATOM 4911 O O . SER B 1 112 ? 7.109 -25.234 -1.222 1 90.44 112 SER B O 1
ATOM 4913 N N . SER B 1 113 ? 8.414 -23.906 -2.449 1 93.88 113 SER B N 1
ATOM 4914 C CA . SER B 1 113 ? 7.309 -23.688 -3.371 1 93.88 113 SER B CA 1
ATOM 4915 C C . SER B 1 113 ? 7.66 -24.156 -4.781 1 93.88 113 SER B C 1
ATOM 4917 O O . SER B 1 113 ? 6.848 -24.797 -5.449 1 93.88 113 SER B O 1
ATOM 4919 N N . PHE B 1 114 ? 8.875 -23.734 -5.246 1 96.25 114 PHE B N 1
ATOM 4920 C CA . PHE B 1 114 ? 9.266 -24.047 -6.617 1 96.25 114 PHE B CA 1
ATOM 4921 C C . PHE B 1 114 ? 10.75 -24.375 -6.695 1 96.25 114 PHE B C 1
ATOM 4923 O O . PHE B 1 114 ? 11.523 -23.625 -7.305 1 96.25 114 PHE B O 1
ATOM 4930 N N . PRO B 1 115 ? 11.109 -25.531 -6.23 1 95.19 115 PRO B N 1
ATOM 4931 C CA . PRO B 1 115 ? 12.539 -25.859 -6.133 1 95.19 115 PRO B CA 1
ATOM 4932 C C . PRO B 1 115 ? 13.125 -26.344 -7.461 1 95.19 115 PRO B C 1
ATOM 4934 O O . PRO B 1 115 ? 13.531 -27.5 -7.582 1 95.19 115 PRO B O 1
ATOM 4937 N N . PHE B 1 116 ? 13.328 -25.484 -8.43 1 95.88 116 PHE B N 1
ATOM 4938 C CA . PHE B 1 116 ? 13.789 -25.875 -9.758 1 95.88 116 PHE B CA 1
ATOM 4939 C C . PHE B 1 116 ? 15.312 -25.922 -9.812 1 95.88 116 PHE B C 1
ATOM 4941 O O . PHE B 1 116 ? 15.891 -26.453 -10.75 1 95.88 116 PHE B O 1
ATOM 4948 N N . ILE B 1 117 ? 15.969 -25.344 -8.836 1 93.88 117 ILE B N 1
ATOM 4949 C CA . ILE B 1 117 ? 17.422 -25.328 -8.68 1 93.88 117 ILE B CA 1
ATOM 4950 C C . ILE B 1 117 ? 17.781 -25.531 -7.211 1 93.88 117 ILE B C 1
ATOM 4952 O O . ILE B 1 117 ? 17.031 -25.125 -6.32 1 93.88 117 ILE B O 1
ATOM 4956 N N . SER B 1 118 ? 18.812 -26.234 -6.965 1 90.5 118 SER B N 1
ATOM 4957 C CA . SER B 1 118 ? 19.203 -26.484 -5.578 1 90.5 118 SER B CA 1
ATOM 4958 C C . SER B 1 118 ? 19.672 -25.219 -4.895 1 90.5 118 SER B C 1
ATOM 4960 O O . SER B 1 118 ? 20.266 -24.344 -5.535 1 90.5 118 SER B O 1
ATOM 4962 N N . ASN B 1 119 ? 19.5 -25.172 -3.602 1 91.06 119 ASN B N 1
ATOM 4963 C CA . ASN B 1 119 ? 19.938 -24.016 -2.83 1 91.06 119 ASN B CA 1
ATOM 4964 C C . ASN B 1 119 ? 21.469 -23.859 -2.871 1 91.06 119 ASN B C 1
ATOM 4966 O O . ASN B 1 119 ? 21.984 -22.75 -2.873 1 91.06 119 ASN B O 1
ATOM 4970 N N . ASN B 1 120 ? 22.078 -24.953 -2.893 1 91.44 120 ASN B N 1
ATOM 4971 C CA . ASN B 1 120 ? 23.531 -24.906 -2.938 1 91.44 120 ASN B CA 1
ATOM 4972 C C . ASN B 1 120 ? 24.031 -24.266 -4.23 1 91.44 120 ASN B C 1
ATOM 4974 O O . ASN B 1 120 ? 24.969 -23.453 -4.207 1 91.44 120 ASN B O 1
ATOM 4978 N N . GLU B 1 121 ? 23.469 -24.672 -5.273 1 93.75 121 GLU B N 1
ATOM 4979 C CA . GLU B 1 121 ? 23.859 -24.094 -6.559 1 93.75 121 GLU B CA 1
ATOM 4980 C C . GLU B 1 121 ? 23.562 -22.609 -6.602 1 93.75 121 GLU B C 1
ATOM 4982 O O . GLU B 1 121 ? 24.391 -21.828 -7.09 1 93.75 121 GLU B O 1
ATOM 4987 N N . LEU B 1 122 ? 22.469 -22.219 -6.109 1 95.56 122 LEU B N 1
ATOM 4988 C CA . LEU B 1 122 ? 22.109 -20.797 -6.078 1 95.56 122 LEU B CA 1
ATOM 4989 C C . LEU B 1 122 ? 23.078 -20.016 -5.203 1 95.56 122 LEU B C 1
ATOM 4991 O O . LEU B 1 122 ? 23.438 -18.891 -5.539 1 95.56 122 LEU B O 1
ATOM 4995 N N . LYS B 1 123 ? 23.375 -20.594 -4.117 1 95.69 123 LYS B N 1
ATOM 4996 C CA . LYS B 1 123 ? 24.328 -19.938 -3.219 1 95.69 123 LYS B CA 1
ATOM 4997 C C . LYS B 1 123 ? 25.672 -19.719 -3.902 1 95.69 123 LYS B C 1
ATOM 4999 O O . LYS B 1 123 ? 26.297 -18.672 -3.738 1 95.69 123 LYS B O 1
ATOM 5004 N N . LEU B 1 124 ? 26.109 -20.688 -4.641 1 96 124 LEU B N 1
ATOM 5005 C CA . LEU B 1 124 ? 27.375 -20.562 -5.375 1 96 124 LEU B CA 1
ATOM 5006 C C . LEU B 1 124 ? 27.297 -19.453 -6.414 1 96 124 LEU B C 1
ATOM 5008 O O . LEU B 1 124 ? 28.25 -18.703 -6.594 1 96 124 LEU B O 1
ATOM 5012 N N . PHE B 1 125 ? 26.156 -19.438 -7.145 1 96.38 125 PHE B N 1
ATOM 5013 C CA . PHE B 1 125 ? 25.953 -18.375 -8.109 1 96.38 125 PHE B CA 1
ATOM 5014 C C . PHE B 1 125 ? 26.062 -17 -7.43 1 96.38 125 PHE B C 1
ATOM 5016 O O . PHE B 1 125 ? 26.75 -16.109 -7.922 1 96.38 125 PHE B O 1
ATOM 5023 N N . TYR B 1 126 ? 25.375 -16.859 -6.273 1 95.75 126 TYR B N 1
ATOM 5024 C CA . TYR B 1 126 ? 25.359 -15.609 -5.523 1 95.75 126 TYR B CA 1
ATOM 5025 C C . TYR B 1 126 ? 26.75 -15.195 -5.102 1 95.75 126 TYR B C 1
ATOM 5027 O O . TYR B 1 126 ? 27.156 -14.047 -5.301 1 95.75 126 TYR B O 1
ATOM 5035 N N . GLU B 1 127 ? 27.5 -16.062 -4.547 1 94.69 127 GLU B N 1
ATOM 5036 C CA . GLU B 1 127 ? 28.844 -15.781 -4.074 1 94.69 127 GLU B CA 1
ATOM 5037 C C . GLU B 1 127 ? 29.766 -15.383 -5.23 1 94.69 127 GLU B C 1
ATOM 5039 O O . GLU B 1 127 ? 30.594 -14.477 -5.098 1 94.69 127 GLU B O 1
ATOM 5044 N N . ASN B 1 128 ? 29.594 -16.047 -6.297 1 94.69 128 ASN B N 1
ATOM 5045 C CA . ASN B 1 128 ? 30.406 -15.734 -7.469 1 94.69 128 ASN B CA 1
ATOM 5046 C C . ASN B 1 128 ? 30.109 -14.336 -8 1 94.69 128 ASN B C 1
ATOM 5048 O O . ASN B 1 128 ? 31.016 -13.586 -8.344 1 94.69 128 ASN B O 1
ATOM 5052 N N . VAL B 1 129 ? 28.859 -14.016 -8.078 1 94.06 129 VAL B N 1
ATOM 5053 C CA . VAL B 1 129 ? 28.438 -12.711 -8.586 1 94.06 129 VAL B CA 1
ATOM 5054 C C . VAL B 1 129 ? 28.938 -11.609 -7.656 1 94.06 129 VAL B C 1
ATOM 5056 O O . VAL B 1 129 ? 29.438 -10.578 -8.117 1 94.06 129 VAL B O 1
ATOM 5059 N N . ILE B 1 130 ? 28.797 -11.805 -6.328 1 91.25 130 ILE B N 1
ATOM 5060 C CA . ILE B 1 130 ? 29.25 -10.82 -5.352 1 91.25 130 ILE B CA 1
ATOM 5061 C C . ILE B 1 130 ? 30.75 -10.633 -5.465 1 91.25 130 ILE B C 1
ATOM 5063 O O . ILE B 1 130 ? 31.25 -9.508 -5.41 1 91.25 130 ILE B O 1
ATOM 5067 N N . SER B 1 131 ? 31.438 -11.711 -5.602 1 91.75 131 SER B N 1
ATOM 5068 C CA . SER B 1 131 ? 32.875 -11.648 -5.746 1 91.75 131 SER B CA 1
ATOM 5069 C C . SER B 1 131 ? 33.281 -10.891 -7.012 1 91.75 131 SER B C 1
ATOM 5071 O O . SER B 1 131 ? 34.219 -10.102 -7 1 91.75 131 SER B O 1
ATOM 5073 N N . CYS B 1 132 ? 32.594 -11.172 -8.07 1 91.25 132 CYS B N 1
ATOM 5074 C CA . CYS B 1 132 ? 32.906 -10.484 -9.328 1 91.25 132 CYS B CA 1
ATOM 5075 C C . CYS B 1 132 ? 32.594 -8.992 -9.219 1 91.25 132 CYS B C 1
ATOM 5077 O O . CYS B 1 132 ? 33.25 -8.164 -9.828 1 91.25 132 CYS B O 1
ATOM 5079 N N . HIS B 1 133 ? 31.5 -8.68 -8.523 1 87.25 133 HIS B N 1
ATOM 5080 C CA . HIS B 1 133 ? 31.156 -7.281 -8.297 1 87.25 133 HIS B CA 1
ATOM 5081 C C . HIS B 1 133 ? 32.281 -6.559 -7.535 1 87.25 133 HIS B C 1
ATOM 5083 O O . HIS B 1 133 ? 32.594 -5.414 -7.852 1 87.25 133 HIS B O 1
ATOM 5089 N N . GLU B 1 134 ? 32.812 -7.188 -6.551 1 84.5 134 GLU B N 1
ATOM 5090 C CA . GLU B 1 134 ? 33.875 -6.605 -5.734 1 84.5 134 GLU B CA 1
ATOM 5091 C C . GLU B 1 134 ? 35.156 -6.418 -6.547 1 84.5 134 GLU B C 1
ATOM 5093 O O . GLU B 1 134 ? 35.906 -5.465 -6.324 1 84.5 134 GLU B O 1
ATOM 5098 N N . ARG B 1 135 ? 35.344 -7.352 -7.555 1 86.69 135 ARG B N 1
ATOM 5099 C CA . ARG B 1 135 ? 36.562 -7.301 -8.367 1 86.69 135 ARG B CA 1
ATOM 5100 C C . ARG B 1 135 ? 36.344 -6.508 -9.648 1 86.69 135 ARG B C 1
ATOM 5102 O O . ARG B 1 135 ? 37.219 -6.438 -10.516 1 86.69 135 ARG B O 1
ATOM 5109 N N . ASP B 1 136 ? 35.188 -5.98 -9.82 1 86 136 ASP B N 1
ATOM 5110 C CA . ASP B 1 136 ? 34.781 -5.211 -11 1 86 136 ASP B CA 1
ATOM 5111 C C . ASP B 1 136 ? 34.938 -6.039 -12.273 1 86 136 ASP B C 1
ATOM 5113 O O . ASP B 1 136 ? 35.5 -5.555 -13.273 1 86 136 ASP B O 1
ATOM 5117 N N . SER B 1 137 ? 34.562 -7.258 -12.18 1 90.81 137 SER B N 1
ATOM 5118 C CA . SER B 1 137 ? 34.688 -8.164 -13.32 1 90.81 137 SER B CA 1
ATOM 5119 C C . SER B 1 137 ? 33.312 -8.68 -13.758 1 90.81 137 SER B C 1
ATOM 5121 O O . SER B 1 137 ? 33.188 -9.82 -14.211 1 90.81 137 SER B O 1
ATOM 5123 N N . LEU B 1 138 ? 32.312 -7.977 -13.594 1 89.38 138 LEU B N 1
ATOM 5124 C CA . LEU B 1 138 ? 30.953 -8.391 -13.914 1 89.38 138 LEU B CA 1
ATOM 5125 C C . LEU B 1 138 ? 30.766 -8.531 -15.422 1 89.38 138 LEU B C 1
ATOM 5127 O O . LEU B 1 138 ? 29.984 -9.375 -15.875 1 89.38 138 LEU B O 1
ATOM 5131 N N . ASP B 1 139 ? 31.406 -7.762 -16.141 1 89.12 139 ASP B N 1
ATOM 5132 C CA . ASP B 1 139 ? 31.297 -7.84 -17.594 1 89.12 139 ASP B CA 1
ATOM 5133 C C . ASP B 1 139 ? 31.766 -9.195 -18.109 1 89.12 139 ASP B C 1
ATOM 5135 O O . ASP B 1 139 ? 31.156 -9.766 -19.016 1 89.12 139 ASP B O 1
ATOM 5139 N N . GLN B 1 140 ? 32.812 -9.609 -17.531 1 91.94 140 GLN B N 1
ATOM 5140 C CA . GLN B 1 140 ? 33.312 -10.922 -17.922 1 91.94 140 GLN B CA 1
ATOM 5141 C C . GLN B 1 140 ? 32.312 -12.023 -17.578 1 91.94 140 GLN B C 1
ATOM 5143 O O . GLN B 1 140 ? 32.094 -12.945 -18.375 1 91.94 140 GLN B O 1
ATOM 5148 N N . LEU B 1 141 ? 31.781 -11.898 -16.422 1 92.56 141 LEU B N 1
ATOM 5149 C CA . LEU B 1 141 ? 30.781 -12.875 -16.016 1 92.56 141 LEU B CA 1
ATOM 5150 C C . LEU B 1 141 ? 29.562 -12.836 -16.938 1 92.56 141 LEU B C 1
ATOM 5152 O O . LEU B 1 141 ? 29 -13.883 -17.266 1 92.56 141 LEU B O 1
ATOM 5156 N N . SER B 1 142 ? 29.172 -11.688 -17.328 1 92.56 142 SER B N 1
ATOM 5157 C CA . SER B 1 142 ? 28.047 -11.5 -18.234 1 92.56 142 SER B CA 1
ATOM 5158 C C . SER B 1 142 ? 28.281 -12.188 -19.578 1 92.56 142 SER B C 1
ATOM 5160 O O . SER B 1 142 ? 27.344 -12.648 -20.219 1 92.56 142 SER B O 1
ATOM 5162 N N . ASP B 1 143 ? 29.453 -12.289 -19.969 1 91.25 143 ASP B N 1
ATOM 5163 C CA . ASP B 1 143 ? 29.797 -12.922 -21.234 1 91.25 143 ASP B CA 1
ATOM 5164 C C . ASP B 1 143 ? 29.938 -14.43 -21.078 1 91.25 143 ASP B C 1
ATOM 5166 O O . ASP B 1 143 ? 29.5 -15.195 -21.938 1 91.25 143 ASP B O 1
ATOM 5170 N N . ASP B 1 144 ? 30.5 -14.812 -19.984 1 92.25 144 ASP B N 1
ATOM 5171 C CA . ASP B 1 144 ? 30.844 -16.219 -19.797 1 92.25 144 ASP B CA 1
ATOM 5172 C C . ASP B 1 144 ? 29.641 -17 -19.281 1 92.25 144 ASP B C 1
ATOM 5174 O O . ASP B 1 144 ? 29.391 -18.125 -19.703 1 92.25 144 ASP B O 1
ATOM 5178 N N . SER B 1 145 ? 29.016 -16.438 -18.266 1 94.81 145 SER B N 1
ATOM 5179 C CA . SER B 1 145 ? 27.906 -17.109 -17.609 1 94.81 145 SER B CA 1
ATOM 5180 C C . SER B 1 145 ? 26.781 -16.141 -17.297 1 94.81 145 SER B C 1
ATOM 5182 O O . SER B 1 145 ? 26.422 -15.945 -16.141 1 94.81 145 SER B O 1
ATOM 5184 N N . PRO B 1 146 ? 26.125 -15.695 -18.406 1 96.25 146 PRO B N 1
ATOM 5185 C CA . PRO B 1 146 ? 25.062 -14.719 -18.172 1 96.25 146 PRO B CA 1
ATOM 5186 C C . PRO B 1 146 ? 23.906 -15.289 -17.344 1 96.25 146 PRO B C 1
ATOM 5188 O O . PRO B 1 146 ? 23.219 -14.539 -16.641 1 96.25 146 PRO B O 1
ATOM 5191 N N . GLU B 1 147 ? 23.703 -16.625 -17.406 1 96.94 147 GLU B N 1
ATOM 5192 C CA . GLU B 1 147 ? 22.609 -17.234 -16.656 1 96.94 147 GLU B CA 1
ATOM 5193 C C . GLU B 1 147 ? 22.828 -17.109 -15.148 1 96.94 147 GLU B C 1
ATOM 5195 O O . GLU B 1 147 ? 21.875 -16.938 -14.391 1 96.94 147 GLU B O 1
ATOM 5200 N N . GLN B 1 148 ? 24.094 -17.172 -14.711 1 96.81 148 GLN B N 1
ATOM 5201 C CA . GLN B 1 148 ? 24.375 -17.031 -13.281 1 96.81 148 GLN B CA 1
ATOM 5202 C C . GLN B 1 148 ? 24.047 -15.625 -12.797 1 96.81 148 GLN B C 1
ATOM 5204 O O . GLN B 1 148 ? 23.469 -15.461 -11.711 1 96.81 148 GLN B O 1
ATOM 5209 N N . LEU B 1 149 ? 24.406 -14.719 -13.602 1 96.31 149 LEU B N 1
ATOM 5210 C CA . LEU B 1 149 ? 24.141 -13.328 -13.258 1 96.31 149 LEU B CA 1
ATOM 5211 C C . LEU B 1 149 ? 22.641 -13.055 -13.234 1 96.31 149 LEU B C 1
ATOM 5213 O O . LEU B 1 149 ? 22.125 -12.461 -12.281 1 96.31 149 LEU B O 1
ATOM 5217 N N . LEU B 1 150 ? 21.969 -13.508 -14.25 1 97.75 150 LEU B N 1
ATOM 5218 C CA . LEU B 1 150 ? 20.531 -13.305 -14.352 1 97.75 150 LEU B CA 1
ATOM 5219 C C . LEU B 1 150 ? 19.797 -13.953 -13.18 1 97.75 150 LEU B C 1
ATOM 5221 O O . LEU B 1 150 ? 18.969 -13.312 -12.531 1 97.75 150 LEU B O 1
ATOM 5225 N N . LEU B 1 151 ? 20.125 -15.18 -12.859 1 98.25 151 LEU B N 1
ATOM 5226 C CA . LEU B 1 151 ? 19.453 -15.922 -11.797 1 98.25 151 LEU B CA 1
ATOM 5227 C C . LEU B 1 151 ? 19.703 -15.281 -10.438 1 98.25 151 LEU B C 1
ATOM 5229 O O . LEU B 1 151 ? 18.828 -15.305 -9.57 1 98.25 151 LEU B O 1
ATOM 5233 N N . THR B 1 152 ? 20.844 -14.68 -10.305 1 97.12 152 THR B N 1
ATOM 5234 C CA . THR B 1 152 ? 21.156 -13.992 -9.055 1 97.12 152 THR B CA 1
ATOM 5235 C C . THR B 1 152 ? 20.375 -12.695 -8.945 1 97.12 152 THR B C 1
ATOM 5237 O O . THR B 1 152 ? 19.766 -12.414 -7.91 1 97.12 152 THR B O 1
ATOM 5240 N N . TYR B 1 153 ? 20.328 -11.922 -10.039 1 96.38 153 TYR B N 1
ATOM 5241 C CA . TYR B 1 153 ? 19.594 -10.648 -10.031 1 96.38 153 TYR B CA 1
ATOM 5242 C C . TYR B 1 153 ? 18.109 -10.875 -9.773 1 96.38 153 TYR B C 1
ATOM 5244 O O . TYR B 1 153 ? 17.531 -10.234 -8.906 1 96.38 153 TYR B O 1
ATOM 5252 N N . ILE B 1 154 ? 17.562 -11.812 -10.5 1 98.06 154 ILE B N 1
ATOM 5253 C CA . ILE B 1 154 ? 16.125 -12.039 -10.375 1 98.06 154 ILE B CA 1
ATOM 5254 C C . ILE B 1 154 ? 15.828 -12.672 -9.023 1 98.06 154 ILE B C 1
ATOM 5256 O O . ILE B 1 154 ? 14.758 -12.438 -8.445 1 98.06 154 ILE B O 1
ATOM 5260 N N . GLY B 1 155 ? 16.781 -13.477 -8.562 1 98.06 155 GLY B N 1
ATOM 5261 C CA . GLY B 1 155 ? 16.641 -14.008 -7.219 1 98.06 155 GLY B CA 1
ATOM 5262 C C . GLY B 1 155 ? 16.609 -12.938 -6.148 1 98.06 155 GLY B C 1
ATOM 5263 O O . GLY B 1 155 ? 15.773 -12.977 -5.242 1 98.06 155 GLY B O 1
ATOM 5264 N N . ILE B 1 156 ? 17.484 -11.977 -6.227 1 96.31 156 ILE B N 1
ATOM 5265 C CA . ILE B 1 156 ? 17.516 -10.859 -5.289 1 96.31 156 ILE B CA 1
ATOM 5266 C C . ILE B 1 156 ? 16.219 -10.062 -5.406 1 96.31 156 ILE B C 1
ATOM 5268 O O . ILE B 1 156 ? 15.602 -9.719 -4.398 1 96.31 156 ILE B O 1
ATOM 5272 N N . ALA B 1 157 ? 15.82 -9.766 -6.633 1 97 157 ALA B N 1
ATOM 5273 C CA . ALA B 1 157 ? 14.602 -9 -6.875 1 97 157 ALA B CA 1
ATOM 5274 C C . ALA B 1 157 ? 13.391 -9.68 -6.238 1 97 157 ALA B C 1
ATOM 5276 O O . ALA B 1 157 ? 12.602 -9.039 -5.547 1 97 157 ALA B O 1
ATOM 5277 N N . THR B 1 158 ? 13.25 -10.961 -6.457 1 98.25 158 THR B N 1
ATOM 5278 C CA . THR B 1 158 ? 12.141 -11.719 -5.883 1 98.25 158 THR B CA 1
ATOM 5279 C C . THR B 1 158 ? 12.242 -11.75 -4.359 1 98.25 158 THR B C 1
ATOM 5281 O O . THR B 1 158 ? 11.234 -11.617 -3.664 1 98.25 158 THR B O 1
ATOM 5284 N N . GLY B 1 159 ? 13.469 -11.953 -3.924 1 97.31 159 GLY B N 1
ATOM 5285 C CA . GLY B 1 159 ? 13.695 -11.953 -2.488 1 97.31 159 GLY B CA 1
ATOM 5286 C C . GLY B 1 159 ? 13.289 -10.648 -1.825 1 97.31 159 GLY B C 1
ATOM 5287 O O . GLY B 1 159 ? 12.742 -10.648 -0.72 1 97.31 159 GLY B O 1
ATOM 5288 N N . ILE B 1 160 ? 13.531 -9.562 -2.457 1 95.25 160 ILE B N 1
ATOM 5289 C CA . ILE B 1 160 ? 13.117 -8.25 -1.958 1 95.25 160 ILE B CA 1
ATOM 5290 C C . ILE B 1 160 ? 11.602 -8.219 -1.801 1 95.25 160 ILE B C 1
ATOM 5292 O O . ILE B 1 160 ? 11.086 -7.793 -0.763 1 95.25 160 ILE B O 1
ATOM 5296 N N . LEU B 1 161 ? 10.898 -8.68 -2.75 1 97 161 LEU B N 1
ATOM 5297 C CA . LEU B 1 161 ? 9.438 -8.672 -2.727 1 97 161 LEU B CA 1
ATOM 5298 C C . LEU B 1 161 ? 8.906 -9.57 -1.618 1 97 161 LEU B C 1
ATOM 5300 O O . LEU B 1 161 ? 7.855 -9.289 -1.036 1 97 161 LEU B O 1
ATOM 5304 N N . LEU B 1 162 ? 9.664 -10.57 -1.318 1 96.38 162 LEU B N 1
ATOM 5305 C CA . LEU B 1 162 ? 9.227 -11.539 -0.32 1 96.38 162 LEU B CA 1
ATOM 5306 C C . LEU B 1 162 ? 9.648 -11.109 1.079 1 96.38 162 LEU B C 1
ATOM 5308 O O . LEU B 1 162 ? 9.398 -11.82 2.057 1 96.38 162 LEU B O 1
ATOM 5312 N N . SER B 1 163 ? 10.227 -9.961 1.212 1 93.5 163 SER B N 1
ATOM 5313 C CA . SER B 1 163 ? 10.734 -9.477 2.49 1 93.5 163 SER B CA 1
ATOM 5314 C C . SER B 1 163 ? 9.828 -8.391 3.068 1 93.5 163 SER B C 1
ATOM 5316 O O . SER B 1 163 ? 9.062 -7.762 2.338 1 93.5 163 SER B O 1
ATOM 5318 N N . PRO B 1 164 ? 9.805 -8.148 4.438 1 87.25 164 PRO B N 1
ATOM 5319 C CA . PRO B 1 164 ? 8.953 -7.141 5.074 1 87.25 164 PRO B CA 1
ATOM 5320 C C . PRO B 1 164 ? 9.25 -5.723 4.59 1 87.25 164 PRO B C 1
ATOM 5322 O O . PRO B 1 164 ? 8.383 -4.852 4.637 1 87.25 164 PRO B O 1
ATOM 5325 N N . ASP B 1 165 ? 10.391 -5.441 4.035 1 81.12 165 ASP B N 1
ATOM 5326 C CA . ASP B 1 165 ? 10.758 -4.082 3.648 1 81.12 165 ASP B CA 1
ATOM 5327 C C . ASP B 1 165 ? 10.617 -3.887 2.141 1 81.12 165 ASP B C 1
ATOM 5329 O O . ASP B 1 165 ? 11.227 -2.984 1.566 1 81.12 165 ASP B O 1
ATOM 5333 N N . TYR B 1 166 ? 9.703 -4.641 1.551 1 90.69 166 TYR B N 1
ATOM 5334 C CA . TYR B 1 166 ? 9.664 -4.625 0.093 1 90.69 166 TYR B CA 1
ATOM 5335 C C . TYR B 1 166 ? 9.016 -3.344 -0.422 1 90.69 166 TYR B C 1
ATOM 5337 O O . TYR B 1 166 ? 9.312 -2.898 -1.534 1 90.69 166 TYR B O 1
ATOM 5345 N N . HIS B 1 167 ? 8.234 -2.674 0.347 1 85.25 167 HIS B N 1
ATOM 5346 C CA . HIS B 1 167 ? 7.453 -1.531 -0.118 1 85.25 167 HIS B CA 1
ATOM 5347 C C . HIS B 1 167 ? 8.359 -0.377 -0.532 1 85.25 167 HIS B C 1
ATOM 5349 O O . HIS B 1 167 ? 8.039 0.375 -1.453 1 85.25 167 HIS B O 1
ATOM 5355 N N . TYR B 1 168 ? 9.469 -0.224 0.091 1 86.38 168 TYR B N 1
ATOM 5356 C CA . TYR B 1 168 ? 10.32 0.898 -0.284 1 86.38 168 TYR B CA 1
ATOM 5357 C C . TYR B 1 168 ? 11.492 0.431 -1.14 1 86.38 168 TYR B C 1
ATOM 5359 O O . TYR B 1 168 ? 12.336 1.237 -1.547 1 86.38 168 TYR B O 1
ATOM 5367 N N . ARG B 1 169 ? 11.547 -0.857 -1.405 1 89.69 169 ARG B N 1
ATOM 5368 C CA . ARG B 1 169 ? 12.648 -1.376 -2.215 1 89.69 169 ARG B CA 1
ATOM 5369 C C . ARG B 1 169 ? 12.133 -1.907 -3.551 1 89.69 169 ARG B C 1
ATOM 5371 O O . ARG B 1 169 ? 12.883 -2.541 -4.297 1 89.69 169 ARG B O 1
ATOM 5378 N N . GLU B 1 170 ? 10.922 -1.699 -3.826 1 91.19 170 GLU B N 1
ATOM 5379 C CA . GLU B 1 170 ? 10.305 -2.26 -5.027 1 91.19 170 GLU B CA 1
ATOM 5380 C C . GLU B 1 170 ? 10.969 -1.714 -6.289 1 91.19 170 GLU B C 1
ATOM 5382 O O . GLU B 1 170 ? 11.078 -2.422 -7.293 1 91.19 170 GLU B O 1
ATOM 5387 N N . ALA B 1 171 ? 11.398 -0.427 -6.258 1 89.81 171 ALA B N 1
ATOM 5388 C CA . ALA B 1 171 ? 12.055 0.162 -7.418 1 89.81 171 ALA B CA 1
ATOM 5389 C C . ALA B 1 171 ? 13.383 -0.531 -7.703 1 89.81 171 ALA B C 1
ATOM 5391 O O . ALA B 1 171 ? 13.766 -0.695 -8.867 1 89.81 171 ALA B O 1
ATOM 5392 N N . LEU B 1 172 ? 14.062 -0.872 -6.668 1 90.88 172 LEU B N 1
ATOM 5393 C CA . LEU B 1 172 ? 15.312 -1.618 -6.82 1 90.88 172 LEU B CA 1
ATOM 5394 C C . LEU B 1 172 ? 15.047 -2.996 -7.418 1 90.88 172 LEU B C 1
ATOM 5396 O O . LEU B 1 172 ? 15.773 -3.441 -8.312 1 90.88 172 LEU B O 1
ATOM 5400 N N . ALA B 1 173 ? 14.031 -3.689 -6.875 1 94.31 173 ALA B N 1
ATOM 5401 C CA . ALA B 1 173 ? 13.648 -4.988 -7.426 1 94.31 173 ALA B CA 1
ATOM 5402 C C . ALA B 1 173 ? 13.312 -4.879 -8.906 1 94.31 173 ALA B C 1
ATOM 5404 O O . ALA B 1 173 ? 13.727 -5.723 -9.711 1 94.31 173 ALA B O 1
ATOM 5405 N N . ALA B 1 174 ? 12.602 -3.84 -9.289 1 94.31 174 ALA B N 1
ATOM 5406 C CA . ALA B 1 174 ? 12.242 -3.609 -10.688 1 94.31 174 ALA B CA 1
ATOM 5407 C C . ALA B 1 174 ? 13.484 -3.389 -11.547 1 94.31 174 ALA B C 1
ATOM 5409 O O . ALA B 1 174 ? 13.555 -3.873 -12.672 1 94.31 174 ALA B O 1
ATOM 5410 N N . GLU B 1 175 ? 14.43 -2.676 -11.008 1 93.19 175 GLU B N 1
ATOM 5411 C CA . GLU B 1 175 ? 15.664 -2.436 -11.742 1 93.19 175 GLU B CA 1
ATOM 5412 C C . GLU B 1 175 ? 16.406 -3.74 -12.008 1 93.19 175 GLU B C 1
ATOM 5414 O O . GLU B 1 175 ? 16.891 -3.975 -13.117 1 93.19 175 GLU B O 1
ATOM 5419 N N . LEU B 1 176 ? 16.5 -4.512 -10.984 1 93.94 176 LEU B N 1
ATOM 5420 C CA . LEU B 1 176 ? 17.188 -5.785 -11.133 1 93.94 176 LEU B CA 1
ATOM 5421 C C . LEU B 1 176 ? 16.484 -6.684 -12.133 1 93.94 176 LEU B C 1
ATOM 5423 O O . LEU B 1 176 ? 17.125 -7.434 -12.867 1 93.94 176 LEU B O 1
ATOM 5427 N N . SER B 1 177 ? 15.211 -6.633 -12.141 1 96.31 177 SER B N 1
ATOM 5428 C CA . SER B 1 177 ? 14.445 -7.41 -13.109 1 96.31 177 SER B CA 1
ATOM 5429 C C . SER B 1 177 ? 14.703 -6.93 -14.531 1 96.31 177 SER B C 1
ATOM 5431 O O . SER B 1 177 ? 14.852 -7.742 -15.453 1 96.31 177 SER B O 1
ATOM 5433 N N . VAL B 1 178 ? 14.734 -5.633 -14.758 1 94.5 178 VAL B N 1
ATOM 5434 C CA . VAL B 1 178 ? 14.984 -5.082 -16.094 1 94.5 178 VAL B CA 1
ATOM 5435 C C . VAL B 1 178 ? 16.391 -5.461 -16.547 1 94.5 178 VAL B C 1
ATOM 5437 O O . VAL B 1 178 ? 16.594 -5.816 -17.719 1 94.5 178 VAL B O 1
ATOM 5440 N N . GLU B 1 179 ? 17.312 -5.406 -15.664 1 93.44 179 GLU B N 1
ATOM 5441 C CA . GLU B 1 179 ? 18.672 -5.828 -15.992 1 93.44 179 GLU B CA 1
ATOM 5442 C C . GLU B 1 179 ? 18.719 -7.305 -16.359 1 93.44 179 GLU B C 1
ATOM 5444 O O . GLU B 1 179 ? 19.469 -7.703 -17.25 1 93.44 179 GLU B O 1
ATOM 5449 N N . SER B 1 180 ? 18 -8.07 -15.594 1 95.94 180 SER B N 1
ATOM 5450 C CA . SER B 1 180 ? 17.906 -9.492 -15.914 1 95.94 180 SER B CA 1
ATOM 5451 C C . SER B 1 180 ? 17.359 -9.719 -17.312 1 95.94 180 SER B C 1
ATOM 5453 O O . SER B 1 180 ? 17.859 -10.562 -18.062 1 95.94 180 SER B O 1
ATOM 5455 N N . LEU B 1 181 ? 16.344 -8.961 -17.672 1 94.94 181 LEU B N 1
ATOM 5456 C CA . LEU B 1 181 ? 15.727 -9.086 -18.984 1 94.94 181 LEU B CA 1
ATOM 5457 C C . LEU B 1 181 ? 16.719 -8.727 -20.078 1 94.94 181 LEU B C 1
ATOM 5459 O O . LEU B 1 181 ? 16.719 -9.344 -21.156 1 94.94 181 LEU B O 1
ATOM 5463 N N . LYS B 1 182 ? 17.5 -7.758 -19.812 1 92.06 182 LYS B N 1
ATOM 5464 C CA . LYS B 1 182 ? 18.531 -7.383 -20.766 1 92.06 182 LYS B CA 1
ATOM 5465 C C . LYS B 1 182 ? 19.516 -8.516 -20.984 1 92.06 182 LYS B C 1
ATOM 5467 O O . LYS B 1 182 ? 20.016 -8.711 -22.109 1 92.06 182 LYS B O 1
ATOM 5472 N N . LEU B 1 183 ? 19.766 -9.25 -19.984 1 95.56 183 LEU B N 1
ATOM 5473 C CA . LEU B 1 183 ? 20.734 -10.336 -20.047 1 95.56 183 LEU B CA 1
ATOM 5474 C C . LEU B 1 183 ? 20.172 -11.523 -20.828 1 95.56 183 LEU B C 1
ATOM 5476 O O . LEU B 1 183 ? 20.922 -12.414 -21.234 1 95.56 183 LEU B O 1
ATOM 5480 N N . MET B 1 184 ? 18.875 -11.562 -21.016 1 95.44 184 MET B N 1
ATOM 5481 C CA . MET B 1 184 ? 18.234 -12.719 -21.641 1 95.44 184 MET B CA 1
ATOM 5482 C C . MET B 1 184 ? 18.734 -12.914 -23.062 1 95.44 184 MET B C 1
ATOM 5484 O O . MET B 1 184 ? 18.859 -14.047 -23.531 1 95.44 184 MET B O 1
ATOM 5488 N N . SER B 1 185 ? 19.031 -11.789 -23.703 1 91.38 185 SER B N 1
ATOM 5489 C CA . SER B 1 185 ? 19.578 -11.922 -25.062 1 91.38 185 SER B CA 1
ATOM 5490 C C . SER B 1 185 ? 20.875 -12.711 -25.062 1 91.38 185 SER B C 1
ATOM 5492 O O . SER B 1 185 ? 21.062 -13.602 -25.891 1 91.38 185 SER B O 1
ATOM 5494 N N . ARG B 1 186 ? 21.703 -12.445 -24.141 1 94 186 ARG B N 1
ATOM 5495 C CA . ARG B 1 186 ? 22.969 -13.148 -24.031 1 94 186 ARG B CA 1
ATOM 5496 C C . ARG B 1 186 ? 22.75 -14.602 -23.609 1 94 186 ARG B C 1
ATOM 5498 O O . ARG B 1 186 ? 23.469 -15.5 -24.047 1 94 186 ARG B O 1
ATOM 5505 N N . VAL B 1 187 ? 21.812 -14.836 -22.781 1 95.38 187 VAL B N 1
ATOM 5506 C CA . VAL B 1 187 ? 21.5 -16.188 -22.344 1 95.38 187 VAL B CA 1
ATOM 5507 C C . VAL B 1 187 ? 21.031 -17.031 -23.531 1 95.38 187 VAL B C 1
ATOM 5509 O O . VAL B 1 187 ? 21.469 -18.172 -23.688 1 95.38 187 VAL B O 1
ATOM 5512 N N . PHE B 1 188 ? 20.234 -16.453 -24.375 1 90.19 188 PHE B N 1
ATOM 5513 C CA . PHE B 1 188 ? 19.734 -17.172 -25.531 1 90.19 188 PHE B CA 1
ATOM 5514 C C . PHE B 1 188 ? 20.875 -17.5 -26.5 1 90.19 188 PHE B C 1
ATOM 5516 O O . PHE B 1 188 ? 20.859 -18.562 -27.125 1 90.19 188 PHE B O 1
ATOM 5523 N N . ASP B 1 189 ? 21.828 -16.594 -26.531 1 88.38 189 ASP B N 1
ATOM 5524 C CA . ASP B 1 189 ? 22.922 -16.75 -27.5 1 88.38 189 ASP B CA 1
ATOM 5525 C C . ASP B 1 189 ? 23.969 -17.734 -26.984 1 88.38 189 ASP B C 1
ATOM 5527 O O . ASP B 1 189 ? 24.594 -18.453 -27.781 1 88.38 189 ASP B O 1
ATOM 5531 N N . HIS B 1 190 ? 24.141 -17.844 -25.656 1 85.88 190 HIS B N 1
ATOM 5532 C CA . HIS B 1 190 ? 25.359 -18.5 -25.172 1 85.88 190 HIS B CA 1
ATOM 5533 C C . HIS B 1 190 ? 25.031 -19.672 -24.266 1 85.88 190 HIS B C 1
ATOM 5535 O O . HIS B 1 190 ? 25.891 -20.531 -24.031 1 85.88 190 HIS B O 1
ATOM 5541 N N . ALA B 1 191 ? 23.875 -19.75 -23.75 1 88.06 191 ALA B N 1
ATOM 5542 C CA . ALA B 1 191 ? 23.594 -20.766 -22.734 1 88.06 191 ALA B CA 1
ATOM 5543 C C . ALA B 1 191 ? 22.875 -21.969 -23.344 1 88.06 191 ALA B C 1
ATOM 5545 O O . ALA B 1 191 ? 22.391 -21.891 -24.484 1 88.06 191 ALA B O 1
ATOM 5546 N N . ASN B 1 192 ? 22.906 -23.016 -22.641 1 91.44 192 ASN B N 1
ATOM 5547 C CA . ASN B 1 192 ? 22.188 -24.219 -23.078 1 91.44 192 ASN B CA 1
ATOM 5548 C C . ASN B 1 192 ? 20.703 -24.141 -22.734 1 91.44 192 ASN B C 1
ATOM 5550 O O . ASN B 1 192 ? 20.266 -23.172 -22.125 1 91.44 192 ASN B O 1
ATOM 5554 N N . ASP B 1 193 ? 20 -25.125 -23.141 1 91.12 193 ASP B 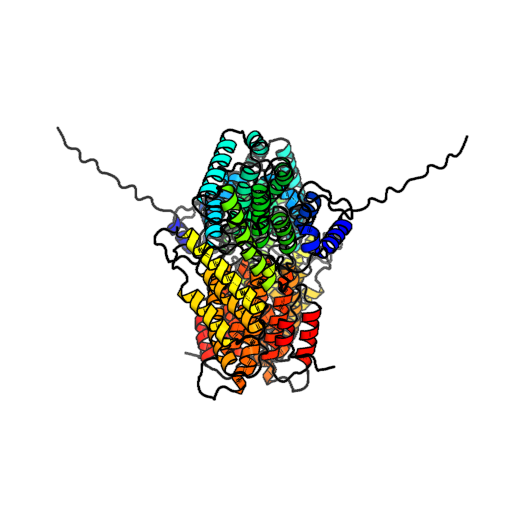N 1
ATOM 5555 C CA . ASP B 1 193 ? 18.547 -25.141 -22.969 1 91.12 193 ASP B CA 1
ATOM 5556 C C . ASP B 1 193 ? 18.156 -25.125 -21.5 1 91.12 193 ASP B C 1
ATOM 5558 O O . ASP B 1 193 ? 17.203 -24.469 -21.109 1 91.12 193 ASP B O 1
ATOM 5562 N N . LEU B 1 194 ? 18.844 -25.891 -20.734 1 94 194 LEU B N 1
ATOM 5563 C CA . LEU B 1 194 ? 18.562 -25.953 -19.297 1 94 194 LEU B CA 1
ATOM 5564 C C . LEU B 1 194 ? 18.688 -24.562 -18.672 1 94 194 LEU B C 1
ATOM 5566 O O . LEU B 1 194 ? 17.828 -24.156 -17.875 1 94 194 LEU B O 1
ATOM 5570 N N . ALA B 1 195 ? 19.719 -23.875 -19.016 1 95.31 195 ALA B N 1
ATOM 5571 C CA . ALA B 1 195 ? 19.953 -22.531 -18.484 1 95.31 195 ALA B CA 1
ATOM 5572 C C . ALA B 1 195 ? 18.844 -21.562 -18.938 1 95.31 195 ALA B C 1
ATOM 5574 O O . ALA B 1 195 ? 18.375 -20.75 -18.141 1 95.31 195 ALA B O 1
ATOM 5575 N N . ILE B 1 196 ? 18.469 -21.672 -20.156 1 95.06 196 ILE B N 1
ATOM 5576 C CA . ILE B 1 196 ? 17.422 -20.797 -20.703 1 95.06 196 ILE B CA 1
ATOM 5577 C C . ILE B 1 196 ? 16.125 -21.031 -19.953 1 95.06 196 ILE B C 1
ATOM 5579 O O . ILE B 1 196 ? 15.492 -20.078 -19.484 1 95.06 196 ILE B O 1
ATOM 5583 N N . VAL B 1 197 ? 15.719 -22.266 -19.812 1 96.5 197 VAL B N 1
ATOM 5584 C CA . VAL B 1 197 ? 14.461 -22.609 -19.141 1 96.5 197 VAL B CA 1
ATOM 5585 C C . VAL B 1 197 ? 14.531 -22.203 -17.672 1 96.5 197 VAL B C 1
ATOM 5587 O O . VAL B 1 197 ? 13.539 -21.734 -17.109 1 96.5 197 VAL B O 1
ATOM 5590 N N . SER B 1 198 ? 15.68 -22.359 -17.062 1 97.88 198 SER B N 1
ATOM 5591 C CA . SER B 1 198 ? 15.852 -21.969 -15.672 1 97.88 198 SER B CA 1
ATOM 5592 C C . SER B 1 198 ? 15.648 -20.453 -15.5 1 97.88 198 SER B C 1
ATOM 5594 O O . SER B 1 198 ? 14.961 -20.031 -14.57 1 97.88 198 SER B O 1
ATOM 5596 N N . CYS B 1 199 ? 16.25 -19.734 -16.375 1 98.31 199 CYS B N 1
ATOM 5597 C CA . CYS B 1 199 ? 16.125 -18.281 -16.328 1 98.31 199 CYS B CA 1
ATOM 5598 C C . CYS B 1 199 ? 14.68 -17.844 -16.531 1 98.31 199 CYS B C 1
ATOM 5600 O O . CYS B 1 199 ? 14.156 -17 -15.812 1 98.31 199 CYS B O 1
ATOM 5602 N N . MET B 1 200 ? 14.023 -18.453 -17.453 1 97.69 200 MET B N 1
ATOM 5603 C CA . MET B 1 200 ? 12.625 -18.125 -17.734 1 97.69 200 MET B CA 1
ATOM 5604 C C . MET B 1 200 ? 11.727 -18.531 -16.578 1 97.69 200 MET B C 1
ATOM 5606 O O . MET B 1 200 ? 10.758 -17.828 -16.266 1 97.69 200 MET B O 1
ATOM 5610 N N . THR B 1 201 ? 12.047 -19.625 -15.992 1 98.62 201 THR B N 1
ATOM 5611 C CA . THR B 1 201 ? 11.305 -20.062 -14.812 1 98.62 201 THR B CA 1
ATOM 5612 C C . THR B 1 201 ? 11.422 -19.047 -13.695 1 98.62 201 THR B C 1
ATOM 5614 O O . THR B 1 201 ? 10.422 -18.688 -13.07 1 98.62 201 THR B O 1
ATOM 5617 N N . ALA B 1 202 ? 12.625 -18.578 -13.469 1 98.75 202 ALA B N 1
ATOM 5618 C CA . ALA B 1 202 ? 12.852 -17.578 -12.422 1 98.75 202 ALA B CA 1
ATOM 5619 C C . ALA B 1 202 ? 12.094 -16.297 -12.719 1 98.75 202 ALA B C 1
ATOM 5621 O O . ALA B 1 202 ? 11.5 -15.695 -11.812 1 98.75 202 ALA B O 1
ATOM 5622 N N . LEU B 1 203 ? 12.047 -15.906 -13.961 1 98.44 203 LEU B N 1
ATOM 5623 C CA . LEU B 1 203 ? 11.312 -14.719 -14.367 1 98.44 203 LEU B CA 1
ATOM 5624 C C . LEU B 1 203 ? 9.812 -14.906 -14.148 1 98.44 203 LEU B C 1
ATOM 5626 O O . LEU B 1 203 ? 9.125 -13.984 -13.711 1 98.44 203 LEU B O 1
ATOM 5630 N N . THR B 1 204 ? 9.359 -16.047 -14.438 1 98.25 204 THR B N 1
ATOM 5631 C CA . THR B 1 204 ? 7.945 -16.359 -14.25 1 98.25 204 THR B CA 1
ATOM 5632 C C . THR B 1 204 ? 7.57 -16.312 -12.773 1 98.25 204 THR B C 1
ATOM 5634 O O . THR B 1 204 ? 6.539 -15.75 -12.406 1 98.25 204 THR B O 1
ATOM 5637 N N . ILE B 1 205 ? 8.414 -16.859 -11.969 1 98.5 205 ILE B N 1
ATOM 5638 C CA . ILE B 1 205 ? 8.164 -16.844 -10.531 1 98.5 205 ILE B CA 1
ATOM 5639 C C . ILE B 1 205 ? 8.156 -15.406 -10.016 1 98.5 205 ILE B C 1
ATOM 5641 O O . ILE B 1 205 ? 7.297 -15.031 -9.227 1 98.5 205 ILE B O 1
ATOM 5645 N N . TYR B 1 206 ? 9.086 -14.578 -10.492 1 98.44 206 TYR B N 1
ATOM 5646 C CA . TYR B 1 206 ? 9.133 -13.164 -10.133 1 98.44 206 TYR B CA 1
ATOM 5647 C C . TYR B 1 206 ? 7.824 -12.469 -10.477 1 98.44 206 TYR B C 1
ATOM 5649 O O . TYR B 1 206 ? 7.312 -11.664 -9.695 1 98.44 206 TYR B O 1
ATOM 5657 N N . SER B 1 207 ? 7.238 -12.789 -11.57 1 97.62 207 SER B N 1
ATOM 5658 C CA . SER B 1 207 ? 6.043 -12.117 -12.07 1 97.62 207 SER B CA 1
ATOM 5659 C C . SER B 1 207 ? 4.84 -12.398 -11.18 1 97.62 207 SER B C 1
ATOM 5661 O O . SER B 1 207 ? 3.848 -11.672 -11.219 1 97.62 207 SER B O 1
ATOM 5663 N N . LEU B 1 208 ? 4.938 -13.406 -10.383 1 97.44 208 LEU B N 1
ATOM 5664 C CA . LEU B 1 208 ? 3.844 -13.75 -9.477 1 97.44 208 LEU B CA 1
ATOM 5665 C C . LEU B 1 208 ? 3.662 -12.672 -8.414 1 97.44 208 LEU B C 1
ATOM 5667 O O . LEU B 1 208 ? 2.559 -12.484 -7.902 1 97.44 208 LEU B O 1
ATOM 5671 N N . PHE B 1 209 ? 4.727 -11.938 -8.094 1 97.31 209 PHE B N 1
ATOM 5672 C CA . PHE B 1 209 ? 4.711 -11.156 -6.867 1 97.31 209 PHE B CA 1
ATOM 5673 C C . PHE B 1 209 ? 4.719 -9.664 -7.176 1 97.31 209 PHE B C 1
ATOM 5675 O O . PHE B 1 209 ? 4.762 -8.836 -6.262 1 97.31 209 PHE B O 1
ATOM 5682 N N . THR B 1 210 ? 4.711 -9.312 -8.422 1 96.12 210 THR B N 1
ATOM 5683 C CA . THR B 1 210 ? 4.766 -7.898 -8.766 1 96.12 210 THR B CA 1
ATOM 5684 C C . THR B 1 210 ? 4.027 -7.633 -10.078 1 96.12 210 THR B C 1
ATOM 5686 O O . THR B 1 210 ? 3.916 -8.523 -10.922 1 96.12 210 THR B O 1
ATOM 5689 N N . THR B 1 211 ? 3.57 -6.426 -10.188 1 94.5 211 THR B N 1
ATOM 5690 C CA . THR B 1 211 ? 2.904 -6.008 -11.414 1 94.5 211 THR B CA 1
ATOM 5691 C C . THR B 1 211 ? 3.928 -5.637 -12.484 1 94.5 211 THR B C 1
ATOM 5693 O O . THR B 1 211 ? 3.576 -5.461 -13.656 1 94.5 211 THR B O 1
ATOM 5696 N N . PHE B 1 212 ? 5.203 -5.652 -12.094 1 94.75 212 PHE B N 1
ATOM 5697 C CA . PHE B 1 212 ? 6.258 -5.18 -12.984 1 94.75 212 PHE B CA 1
ATOM 5698 C C . PHE B 1 212 ? 6.969 -6.352 -13.656 1 94.75 212 PHE B C 1
ATOM 5700 O O . PHE B 1 212 ? 7.945 -6.16 -14.383 1 94.75 212 PHE B O 1
ATOM 5707 N N . GLY B 1 213 ? 6.48 -7.559 -13.391 1 95.5 213 GLY B N 1
ATOM 5708 C CA . GLY B 1 213 ? 7.148 -8.742 -13.898 1 95.5 213 GLY B CA 1
ATOM 5709 C C . GLY B 1 213 ? 6.578 -9.227 -15.219 1 95.5 213 GLY B C 1
ATOM 5710 O O . GLY B 1 213 ? 7.031 -10.234 -15.766 1 95.5 213 GLY B O 1
ATOM 5711 N N . GLY B 1 214 ? 5.594 -8.5 -15.719 1 94.44 214 GLY B N 1
ATOM 5712 C CA . GLY B 1 214 ? 4.938 -8.945 -16.938 1 94.44 214 GLY B CA 1
ATOM 5713 C C . GLY B 1 214 ? 3.744 -9.844 -16.672 1 94.44 214 GLY B C 1
ATOM 5714 O O . GLY B 1 214 ? 3.275 -9.945 -15.539 1 94.44 214 GLY B O 1
ATOM 5715 N N . SER B 1 215 ? 3.232 -10.367 -17.766 1 92 215 SER B N 1
ATOM 5716 C CA . SER B 1 215 ? 2.08 -11.258 -17.656 1 92 215 SER B CA 1
ATOM 5717 C C . SER B 1 215 ? 2.504 -12.672 -17.266 1 92 215 SER B C 1
ATOM 5719 O O . SER B 1 215 ? 3.129 -13.383 -18.062 1 92 215 SER B O 1
ATOM 5721 N N . THR B 1 216 ? 2.049 -13.102 -16.125 1 94.56 216 THR B N 1
ATOM 5722 C CA . THR B 1 216 ? 2.461 -14.383 -15.57 1 94.56 216 THR B CA 1
ATOM 5723 C C . THR B 1 216 ? 2.018 -15.531 -16.484 1 94.56 216 THR B C 1
ATOM 5725 O O . THR B 1 216 ? 2.795 -16.453 -16.766 1 94.56 216 THR B O 1
ATOM 5728 N N . TRP B 1 217 ? 0.854 -15.516 -16.922 1 91.25 217 TRP B N 1
ATOM 5729 C CA . TRP B 1 217 ? 0.334 -16.625 -17.719 1 91.25 217 TRP B CA 1
ATOM 5730 C C . TRP B 1 217 ? 1.051 -16.703 -19.062 1 91.25 217 TRP B C 1
ATOM 5732 O O . TRP B 1 217 ? 1.356 -17.797 -19.531 1 91.25 217 TRP B O 1
ATOM 5742 N N . HIS B 1 218 ? 1.407 -15.539 -19.656 1 89.62 218 HIS B N 1
ATOM 5743 C CA . HIS B 1 218 ? 2.148 -15.547 -20.922 1 89.62 218 HIS B CA 1
ATOM 5744 C C . HIS B 1 218 ? 3.58 -16.031 -20.703 1 89.62 218 HIS B C 1
ATOM 5746 O O . HIS B 1 218 ? 4.109 -16.781 -21.516 1 89.62 218 HIS B O 1
ATOM 5752 N N . LEU B 1 219 ? 4.137 -15.547 -19.641 1 94.38 219 LEU B N 1
ATOM 5753 C CA . LEU B 1 219 ? 5.496 -15.977 -19.344 1 94.38 219 LEU B CA 1
ATOM 5754 C C . LEU B 1 219 ? 5.551 -17.484 -19.094 1 94.38 219 LEU B C 1
ATOM 5756 O O . LEU B 1 219 ? 6.453 -18.156 -19.594 1 94.38 219 LEU B O 1
ATOM 5760 N N . LEU B 1 220 ? 4.574 -17.953 -18.391 1 95.69 220 LEU B N 1
ATOM 5761 C CA . LEU B 1 220 ? 4.5 -19.391 -18.141 1 95.69 220 LEU B CA 1
ATOM 5762 C C . LEU B 1 220 ? 4.332 -20.156 -19.438 1 95.69 220 LEU B C 1
ATOM 5764 O O . LEU B 1 220 ? 5.008 -21.172 -19.656 1 95.69 220 LEU B O 1
ATOM 5768 N N . GLY B 1 221 ? 3.465 -19.656 -20.25 1 91.12 221 GLY B N 1
ATOM 5769 C CA . GLY B 1 221 ? 3.275 -20.297 -21.547 1 91.12 221 GLY B CA 1
ATOM 5770 C C . GLY B 1 221 ? 4.547 -20.375 -22.359 1 91.12 221 GLY B C 1
ATOM 5771 O O . GLY B 1 221 ? 4.875 -21.422 -22.922 1 91.12 221 GLY B O 1
ATOM 5772 N N . LEU B 1 222 ? 5.262 -19.312 -22.406 1 90.06 222 LEU B N 1
ATOM 5773 C CA . LEU B 1 222 ? 6.516 -19.281 -23.156 1 90.06 222 LEU B CA 1
ATOM 5774 C C . LEU B 1 222 ? 7.547 -20.203 -22.531 1 90.06 222 LEU B C 1
ATOM 5776 O O . LEU B 1 222 ? 8.281 -20.891 -23.25 1 90.06 222 LEU B O 1
ATOM 5780 N N . THR B 1 223 ? 7.59 -20.203 -21.219 1 95.31 223 THR B N 1
ATOM 5781 C CA . THR B 1 223 ? 8.539 -21.062 -20.516 1 95.31 223 THR B CA 1
ATOM 5782 C C . THR B 1 223 ? 8.234 -22.531 -20.781 1 95.31 223 THR B C 1
ATOM 5784 O O . THR B 1 223 ? 9.141 -23.328 -21.047 1 95.31 223 THR B O 1
ATOM 5787 N N . MET B 1 224 ? 6.984 -22.891 -20.719 1 93.44 224 MET B N 1
ATOM 5788 C CA . MET B 1 224 ? 6.566 -24.266 -20.984 1 93.44 224 MET B CA 1
ATOM 5789 C C . MET B 1 224 ? 6.859 -24.656 -22.422 1 93.44 224 MET B C 1
ATOM 5791 O O . MET B 1 224 ? 7.273 -25.781 -22.688 1 93.44 224 MET B O 1
ATOM 5795 N N . MET B 1 225 ? 6.66 -23.672 -23.25 1 87.69 225 MET B N 1
ATOM 5796 C CA . MET B 1 225 ? 6.965 -23.922 -24.656 1 87.69 225 MET B CA 1
ATOM 5797 C C . MET B 1 225 ? 8.438 -24.266 -24.844 1 87.69 225 MET B C 1
ATOM 5799 O O . MET B 1 225 ? 8.773 -25.219 -25.531 1 87.69 225 MET B O 1
ATOM 5803 N N . ARG B 1 226 ? 9.281 -23.469 -24.266 1 88.69 226 ARG B N 1
ATOM 5804 C CA . ARG B 1 226 ? 10.719 -23.703 -24.359 1 88.69 226 ARG B CA 1
ATOM 5805 C C . ARG B 1 226 ? 11.094 -25.031 -23.703 1 88.69 226 ARG B C 1
ATOM 5807 O O . ARG B 1 226 ? 11.977 -25.75 -24.203 1 88.69 226 ARG B O 1
ATOM 5814 N N . CYS B 1 227 ? 10.484 -25.344 -22.625 1 92.12 227 CYS B N 1
ATOM 5815 C CA . CYS B 1 227 ? 10.727 -26.594 -21.906 1 92.12 227 CYS B CA 1
ATOM 5816 C C . CYS B 1 227 ? 10.367 -27.797 -22.766 1 92.12 227 CYS B C 1
ATOM 5818 O O . CYS B 1 227 ? 11.141 -28.75 -22.859 1 92.12 227 CYS B O 1
ATOM 5820 N N . ILE B 1 228 ? 9.281 -27.75 -23.422 1 86.19 228 ILE B N 1
ATOM 5821 C CA . ILE B 1 228 ? 8.789 -28.844 -24.266 1 86.19 228 ILE B CA 1
ATOM 5822 C C . ILE B 1 228 ? 9.664 -28.969 -25.516 1 86.19 228 ILE B C 1
ATOM 5824 O O . ILE B 1 228 ? 10.07 -30.062 -25.891 1 86.19 228 ILE B O 1
ATOM 5828 N N . SER B 1 229 ? 9.945 -27.797 -26.078 1 82.44 229 SER B N 1
ATOM 5829 C CA . SER B 1 229 ? 10.766 -27.797 -27.281 1 82.44 229 SER B CA 1
ATOM 5830 C C . SER B 1 229 ? 12.156 -28.375 -27.016 1 82.44 229 SER B C 1
ATOM 5832 O O . SER B 1 229 ? 12.789 -28.922 -27.906 1 82.44 229 SER B O 1
ATOM 5834 N N . SER B 1 230 ? 12.617 -28.25 -25.781 1 86.88 230 SER B N 1
ATOM 5835 C CA . SER B 1 230 ? 13.93 -28.766 -25.406 1 86.88 230 SER B CA 1
ATOM 5836 C C . SER B 1 230 ? 13.867 -30.234 -25.047 1 86.88 230 SER B C 1
ATOM 5838 O O . SER B 1 230 ? 14.883 -30.844 -24.719 1 86.88 230 SER B O 1
ATOM 5840 N N . GLY B 1 231 ? 12.648 -30.812 -25.016 1 87.81 231 GLY B N 1
ATOM 5841 C CA . GLY B 1 231 ? 12.477 -32.25 -24.797 1 87.81 231 GLY B CA 1
ATOM 5842 C C . GLY B 1 231 ? 12.508 -32.625 -23.344 1 87.81 231 GLY B C 1
ATOM 5843 O O . GLY B 1 231 ? 12.688 -33.812 -23.016 1 87.81 231 GLY B O 1
ATOM 5844 N N . MET B 1 232 ? 12.336 -31.781 -22.5 1 89.19 232 MET B N 1
ATOM 5845 C CA . MET B 1 232 ? 12.461 -32.062 -21.062 1 89.19 232 MET B CA 1
ATOM 5846 C C . MET B 1 232 ? 11.281 -32.906 -20.578 1 89.19 232 MET B C 1
ATOM 5848 O O . MET B 1 232 ? 11.367 -33.562 -19.547 1 89.19 232 MET B O 1
ATOM 5852 N N . HIS B 1 233 ? 10.164 -32.938 -21.234 1 89.38 233 HIS B N 1
ATOM 5853 C CA . HIS B 1 233 ? 8.969 -33.656 -20.828 1 89.38 233 HIS B CA 1
ATOM 5854 C C . HIS B 1 233 ? 9.062 -35.125 -21.234 1 89.38 233 HIS B C 1
ATOM 5856 O O . HIS B 1 233 ? 8.195 -35.938 -20.891 1 89.38 233 HIS B O 1
ATOM 5862 N N . THR B 1 234 ? 10.102 -35.438 -22.016 1 85.94 234 THR B N 1
ATOM 5863 C CA . THR B 1 234 ? 10.305 -36.781 -22.469 1 85.94 234 THR B CA 1
ATOM 5864 C C . THR B 1 234 ? 11.602 -37.375 -21.906 1 85.94 234 THR B C 1
ATOM 5866 O O . THR B 1 234 ? 11.953 -38.5 -22.172 1 85.94 234 THR B O 1
ATOM 5869 N N . THR B 1 235 ? 12.281 -36.562 -21.219 1 74.56 235 THR B N 1
ATOM 5870 C CA . THR B 1 235 ? 13.578 -37 -20.703 1 74.56 235 THR B CA 1
ATOM 5871 C C . THR B 1 235 ? 13.414 -38.156 -19.703 1 74.56 235 THR B C 1
ATOM 5873 O O . THR B 1 235 ? 12.781 -37.969 -18.672 1 74.56 235 THR B O 1
ATOM 5876 N N . ARG B 1 236 ? 13.781 -39.469 -20.125 1 65.12 236 ARG B N 1
ATOM 5877 C CA . ARG B 1 236 ? 13.688 -40.594 -19.219 1 65.12 236 ARG B CA 1
ATOM 5878 C C . ARG B 1 236 ? 14.906 -40.656 -18.312 1 65.12 236 ARG B C 1
ATOM 5880 O O . ARG B 1 236 ? 16.047 -40.625 -18.766 1 65.12 236 ARG B O 1
ATOM 5887 N N . VAL B 1 237 ? 14.641 -40.281 -17.031 1 58.44 237 VAL B N 1
ATOM 5888 C CA . VAL B 1 237 ? 15.703 -40.438 -16.031 1 58.44 237 VAL B CA 1
ATOM 5889 C C . VAL B 1 237 ? 15.609 -41.812 -15.383 1 58.44 237 VAL B C 1
ATOM 5891 O O . VAL B 1 237 ? 14.586 -42.156 -14.781 1 58.44 237 VAL B O 1
ATOM 5894 N N . SER B 1 238 ? 16.109 -42.938 -15.867 1 51.66 238 SER B N 1
ATOM 5895 C CA . SER B 1 238 ? 16.031 -44.281 -15.297 1 51.66 238 SER B CA 1
ATOM 5896 C C . SER B 1 238 ? 16.688 -44.344 -13.93 1 51.66 238 SER B C 1
ATOM 5898 O O . SER B 1 238 ? 16.188 -44.969 -13.008 1 51.66 238 SER B O 1
ATOM 5900 N N . ASN B 1 239 ? 18.109 -44.094 -13.727 1 48.38 239 ASN B N 1
ATOM 5901 C CA . ASN B 1 239 ? 18.859 -44.25 -12.492 1 48.38 239 ASN B CA 1
ATOM 5902 C C . ASN B 1 239 ? 19.406 -42.906 -12.008 1 48.38 239 ASN B C 1
ATOM 5904 O O . ASN B 1 239 ? 20.141 -42.219 -12.734 1 48.38 239 ASN B O 1
ATOM 5908 N N . ALA B 1 240 ? 18.828 -42.312 -10.961 1 49.28 240 ALA B N 1
ATOM 5909 C CA . ALA B 1 240 ? 19.25 -41.094 -10.289 1 49.28 240 ALA B CA 1
ATOM 5910 C C . ALA B 1 240 ? 20.766 -40.938 -10.297 1 49.28 240 ALA B C 1
ATOM 5912 O O . ALA B 1 240 ? 21.281 -39.812 -10.312 1 49.28 240 ALA B O 1
ATOM 5913 N N . GLN B 1 241 ? 21.406 -42.062 -10.031 1 46.53 241 GLN B N 1
ATOM 5914 C CA . GLN B 1 241 ? 22.859 -42.125 -9.875 1 46.53 241 GLN B CA 1
ATOM 5915 C C . GLN B 1 241 ? 23.562 -42.031 -11.219 1 46.53 241 GLN B C 1
ATOM 5917 O O . GLN B 1 241 ? 24.75 -41.688 -11.297 1 46.53 241 GLN B O 1
ATOM 5922 N N . CYS B 1 242 ? 22.984 -42.719 -12.133 1 49.59 242 CYS B N 1
ATOM 5923 C CA . CYS B 1 242 ? 23.719 -42.906 -13.383 1 49.59 242 CYS B CA 1
ATOM 5924 C C . CYS B 1 242 ? 23.391 -41.781 -14.375 1 49.59 242 CYS B C 1
ATOM 5926 O O . CYS B 1 242 ? 24.094 -41.625 -15.367 1 49.59 242 CYS B O 1
ATOM 5928 N N . ASP B 1 243 ? 22.234 -41.188 -14.211 1 58.16 243 ASP B N 1
ATOM 5929 C CA . ASP B 1 243 ? 21.875 -40.219 -15.25 1 58.16 243 ASP B CA 1
ATOM 5930 C C . ASP B 1 243 ? 22.625 -38.906 -15.062 1 58.16 243 ASP B C 1
ATOM 5932 O O . ASP B 1 243 ? 23.016 -38.562 -13.945 1 58.16 243 ASP B O 1
ATOM 5936 N N . ASN B 1 244 ? 23.188 -38.219 -16.109 1 74.31 244 ASN B N 1
ATOM 5937 C CA . ASN B 1 244 ? 23.906 -36.969 -16.297 1 74.31 244 ASN B CA 1
ATOM 5938 C C . ASN B 1 244 ? 23.234 -35.812 -15.562 1 74.31 244 ASN B C 1
ATOM 5940 O O . ASN B 1 244 ? 22 -35.812 -15.406 1 74.31 244 ASN B O 1
ATOM 5944 N N . GLU B 1 245 ? 24 -35.188 -14.656 1 81.69 245 GLU B N 1
ATOM 5945 C CA . GLU B 1 245 ? 23.578 -34.031 -13.883 1 81.69 245 GLU B CA 1
ATOM 5946 C C . GLU B 1 245 ? 22.625 -33.125 -14.688 1 81.69 245 GLU B C 1
ATOM 5948 O O . GLU B 1 245 ? 21.641 -32.625 -14.148 1 81.69 245 GLU B O 1
ATOM 5953 N N . GLU B 1 246 ? 22.875 -33.062 -15.891 1 83.69 246 GLU B N 1
ATOM 5954 C CA . GLU B 1 246 ? 22.047 -32.219 -16.75 1 83.69 246 GLU B CA 1
ATOM 5955 C C . GLU B 1 246 ? 20.656 -32.812 -16.906 1 83.69 246 GLU B C 1
ATOM 5957 O O . GLU B 1 246 ? 19.656 -32.094 -16.922 1 83.69 246 GLU B O 1
ATOM 5962 N N . LYS B 1 247 ? 20.609 -34.094 -17.062 1 86.38 247 LYS B N 1
ATOM 5963 C CA . LYS B 1 247 ? 19.328 -34.781 -17.203 1 86.38 247 LYS B CA 1
ATOM 5964 C C . LYS B 1 247 ? 18.516 -34.688 -15.914 1 86.38 247 LYS B C 1
ATOM 5966 O O . LYS B 1 247 ? 17.297 -34.469 -15.961 1 86.38 247 LYS B O 1
ATOM 5971 N N . ARG B 1 248 ? 19.188 -34.75 -14.836 1 87.38 248 ARG B N 1
ATOM 5972 C CA . ARG B 1 248 ? 18.516 -34.656 -13.539 1 87.38 248 ARG B CA 1
ATOM 5973 C C . ARG B 1 248 ? 17.953 -33.25 -13.328 1 87.38 248 ARG B C 1
ATOM 5975 O O . ARG B 1 248 ? 16.844 -33.094 -12.812 1 87.38 248 ARG B O 1
ATOM 5982 N N . LYS B 1 249 ? 18.719 -32.406 -13.711 1 91.12 249 LYS B N 1
ATOM 5983 C CA . LYS B 1 249 ? 18.281 -31.016 -13.562 1 91.12 249 LYS B CA 1
ATOM 5984 C C . LYS B 1 249 ? 17.125 -30.703 -14.5 1 91.12 249 LYS B C 1
ATOM 5986 O O . LYS B 1 249 ? 16.188 -29.969 -14.125 1 91.12 249 LYS B O 1
ATOM 5991 N N . SER B 1 250 ? 17.203 -31.234 -15.703 1 91.69 250 SER B N 1
ATOM 5992 C CA . SER B 1 250 ? 16.109 -31.062 -16.656 1 91.69 250 SER B CA 1
ATOM 5993 C C . SER B 1 250 ? 14.828 -31.703 -16.141 1 91.69 250 SER B C 1
ATOM 5995 O O . SER B 1 250 ? 13.742 -31.156 -16.297 1 91.69 250 SER B O 1
ATOM 5997 N N . TYR B 1 251 ? 15.016 -32.844 -15.586 1 91.81 251 TYR B N 1
ATOM 5998 C CA . TYR B 1 251 ? 13.898 -33.562 -14.969 1 91.81 251 TYR B CA 1
ATOM 5999 C C . TYR B 1 251 ? 13.273 -32.719 -13.852 1 91.81 251 TYR B C 1
ATOM 6001 O O . TYR B 1 251 ? 12.047 -32.594 -13.797 1 91.81 251 TYR B O 1
ATOM 6009 N N . ARG B 1 252 ? 14.031 -32.188 -13.031 1 92.25 252 ARG B N 1
ATOM 6010 C CA . ARG B 1 252 ? 13.57 -31.406 -11.891 1 92.25 252 ARG B CA 1
ATOM 6011 C C . ARG B 1 252 ? 12.828 -30.156 -12.344 1 92.25 252 ARG B C 1
ATOM 6013 O O . ARG B 1 252 ? 11.742 -29.859 -11.844 1 92.25 252 ARG B O 1
ATOM 6020 N N . ILE B 1 253 ? 13.414 -29.453 -13.234 1 95.31 253 ILE B N 1
ATOM 6021 C CA . ILE B 1 253 ? 12.812 -28.188 -13.664 1 95.31 253 ILE B CA 1
ATOM 6022 C C . ILE B 1 253 ? 11.484 -28.484 -14.375 1 95.31 253 ILE B C 1
ATOM 6024 O O . ILE B 1 253 ? 10.539 -27.703 -14.258 1 95.31 253 ILE B O 1
ATOM 6028 N N . PHE B 1 254 ? 11.422 -29.562 -15.125 1 95.69 254 PHE B N 1
ATOM 6029 C CA . PHE B 1 254 ? 10.164 -29.922 -15.773 1 95.69 254 PHE B CA 1
ATOM 6030 C C . PHE B 1 254 ? 9.047 -30.078 -14.75 1 95.69 254 PHE B C 1
ATOM 6032 O O . PHE B 1 254 ? 7.961 -29.516 -14.922 1 95.69 254 PHE B O 1
ATOM 6039 N N . TRP B 1 255 ? 9.281 -30.828 -13.734 1 95.81 255 TRP B N 1
ATOM 6040 C CA . TRP B 1 255 ? 8.234 -31.094 -12.758 1 95.81 255 TRP B CA 1
ATOM 6041 C C . TRP B 1 255 ? 7.898 -29.844 -11.953 1 95.81 255 TRP B C 1
ATOM 6043 O O . TRP B 1 255 ? 6.766 -29.672 -11.5 1 95.81 255 TRP B O 1
ATOM 6053 N N . VAL B 1 256 ? 8.883 -28.953 -11.75 1 97.25 256 VAL B N 1
ATOM 6054 C CA . VAL B 1 256 ? 8.57 -27.672 -11.109 1 97.25 256 VAL B CA 1
ATOM 6055 C C . VAL B 1 256 ? 7.652 -26.859 -12 1 97.25 256 VAL B C 1
ATOM 6057 O O . VAL B 1 256 ? 6.711 -26.219 -11.523 1 97.25 256 VAL B O 1
ATOM 6060 N N . LEU B 1 257 ? 7.926 -26.875 -13.281 1 97.75 257 LEU B N 1
ATOM 6061 C CA . LEU B 1 257 ? 7.059 -26.156 -14.219 1 97.75 257 LEU B CA 1
ATOM 6062 C C . LEU B 1 257 ? 5.672 -26.797 -14.258 1 97.75 257 LEU B C 1
ATOM 6064 O O . LEU B 1 257 ? 4.672 -26.094 -14.438 1 97.75 257 LEU B O 1
ATOM 6068 N N . TYR B 1 258 ? 5.66 -28.125 -14.086 1 97.06 258 TYR B N 1
ATOM 6069 C CA . TYR B 1 258 ? 4.395 -28.828 -13.938 1 97.06 258 TYR B CA 1
ATOM 6070 C C . TYR B 1 258 ? 3.594 -28.297 -12.766 1 97.06 258 TYR B C 1
ATOM 6072 O O . TYR B 1 258 ? 2.389 -28.062 -12.883 1 97.06 258 TYR B O 1
ATOM 6080 N N . ILE B 1 259 ? 4.234 -28.047 -11.648 1 97.75 259 ILE B N 1
ATOM 6081 C CA . ILE B 1 259 ? 3.609 -27.484 -10.453 1 97.75 259 ILE B CA 1
ATOM 6082 C C . ILE B 1 259 ? 3.109 -26.078 -10.742 1 97.75 259 ILE B C 1
ATOM 6084 O O . ILE B 1 259 ? 1.947 -25.766 -10.484 1 97.75 259 ILE B O 1
ATOM 6088 N N . LEU B 1 260 ? 3.986 -25.297 -11.289 1 98.19 260 LEU B N 1
ATOM 6089 C CA . LEU B 1 260 ? 3.666 -23.906 -11.578 1 98.19 260 LEU B CA 1
ATOM 6090 C C . LEU B 1 260 ? 2.496 -23.797 -12.555 1 98.19 260 LEU B C 1
ATOM 6092 O O . LEU B 1 260 ? 1.583 -23 -12.352 1 98.19 260 LEU B O 1
ATOM 6096 N N . ASP B 1 261 ? 2.512 -24.562 -13.578 1 96.94 261 ASP B N 1
ATOM 6097 C CA . ASP B 1 261 ? 1.428 -24.609 -14.555 1 96.94 261 ASP B CA 1
ATOM 6098 C C . ASP B 1 261 ? 0.106 -24.984 -13.898 1 96.94 261 ASP B C 1
ATOM 6100 O O . ASP B 1 261 ? -0.932 -24.391 -14.172 1 96.94 261 ASP B O 1
ATOM 6104 N N . THR B 1 262 ? 0.167 -25.953 -13.07 1 97.69 262 THR B N 1
ATOM 6105 C CA . THR B 1 262 ? -1.035 -26.422 -12.391 1 97.69 262 THR B CA 1
ATOM 6106 C C . THR B 1 262 ? -1.63 -25.312 -11.523 1 97.69 262 THR B C 1
ATOM 6108 O O . THR B 1 262 ? -2.83 -25.047 -11.586 1 97.69 262 THR B O 1
ATOM 6111 N N . TYR B 1 263 ? -0.802 -24.672 -10.727 1 97.69 263 TYR B N 1
ATOM 6112 C CA . TYR B 1 263 ? -1.277 -23.672 -9.781 1 97.69 263 TYR B CA 1
ATOM 6113 C C . TYR B 1 263 ? -1.826 -22.453 -10.516 1 97.69 263 TYR B C 1
ATOM 6115 O O . TYR B 1 263 ? -2.891 -21.938 -10.172 1 97.69 263 TYR B O 1
ATOM 6123 N N . VAL B 1 264 ? -1.183 -22 -11.531 1 96.75 264 VAL B N 1
ATOM 6124 C CA . VAL B 1 264 ? -1.612 -20.828 -12.281 1 96.75 264 VAL B CA 1
ATOM 6125 C C . VAL B 1 264 ? -2.885 -21.141 -13.062 1 96.75 264 VAL B C 1
ATOM 6127 O O . VAL B 1 264 ? -3.861 -20.391 -13.008 1 96.75 264 VAL B O 1
ATOM 6130 N N . SER B 1 265 ? -2.904 -22.266 -13.711 1 93.75 265 SER B N 1
ATOM 6131 C CA . SER B 1 265 ? -4.023 -22.625 -14.578 1 93.75 265 SER B CA 1
ATOM 6132 C C . SER B 1 265 ? -5.281 -22.906 -13.766 1 93.75 265 SER B C 1
ATOM 6134 O O . SER B 1 265 ? -6.383 -22.5 -14.156 1 93.75 265 SER B O 1
ATOM 6136 N N . THR B 1 266 ? -5.152 -23.578 -12.656 1 94.44 266 THR B N 1
ATOM 6137 C CA . THR B 1 266 ? -6.32 -23.859 -11.828 1 94.44 266 THR B CA 1
ATOM 6138 C C . THR B 1 266 ? -6.895 -22.578 -11.234 1 94.44 266 THR B C 1
ATOM 6140 O O . THR B 1 266 ? -8.117 -22.422 -11.141 1 94.44 266 THR B O 1
ATOM 6143 N N . THR B 1 267 ? -6.074 -21.672 -10.852 1 95.19 267 THR B N 1
ATOM 6144 C CA . THR B 1 267 ? -6.547 -20.438 -10.25 1 95.19 267 THR B CA 1
ATOM 6145 C C . THR B 1 267 ? -7.184 -19.531 -11.305 1 95.19 267 THR B C 1
ATOM 6147 O O . THR B 1 267 ? -8.227 -18.922 -11.062 1 95.19 267 THR B O 1
ATOM 6150 N N . LEU B 1 268 ? -6.57 -19.484 -12.461 1 92.81 268 LEU B N 1
ATOM 6151 C CA . LEU B 1 268 ? -7.059 -18.609 -13.516 1 92.81 268 LEU B CA 1
ATOM 6152 C C . LEU B 1 268 ? -8.117 -19.312 -14.367 1 92.81 268 LEU B C 1
ATOM 6154 O O . LEU B 1 268 ? -8.68 -18.703 -15.289 1 92.81 268 LEU B O 1
ATOM 6158 N N . ASP B 1 269 ? -8.328 -20.516 -14.07 1 90.19 269 ASP B N 1
ATOM 6159 C CA . ASP B 1 269 ? -9.297 -21.344 -14.781 1 90.19 269 ASP B CA 1
ATOM 6160 C C . ASP B 1 269 ? -8.953 -21.438 -16.266 1 90.19 269 ASP B C 1
ATOM 6162 O O . ASP B 1 269 ? -9.797 -21.156 -17.125 1 90.19 269 ASP B O 1
ATOM 6166 N N . ARG B 1 270 ? -7.723 -21.734 -16.5 1 87.06 270 ARG B N 1
ATOM 6167 C CA . ARG B 1 270 ? -7.215 -21.938 -17.844 1 87.06 270 ARG B CA 1
ATOM 6168 C C . ARG B 1 270 ? -6.754 -23.375 -18.062 1 87.06 270 ARG B C 1
ATOM 6170 O O . ARG B 1 270 ? -6.496 -24.094 -17.094 1 87.06 270 ARG B O 1
ATOM 6177 N N . PRO B 1 271 ? -6.75 -23.781 -19.312 1 88.88 271 PRO B N 1
ATOM 6178 C CA . PRO B 1 271 ? -6.211 -25.125 -19.547 1 88.88 271 PRO B CA 1
ATOM 6179 C C . PRO B 1 271 ? -4.73 -25.234 -19.203 1 88.88 271 PRO B C 1
ATOM 6181 O O . PRO B 1 271 ? -4.004 -24.234 -19.25 1 88.88 271 PRO B O 1
ATOM 6184 N N . PHE B 1 272 ? -4.375 -26.391 -18.875 1 91.5 272 PHE B N 1
ATOM 6185 C CA . PHE B 1 272 ? -2.963 -26.641 -18.609 1 91.5 272 PHE B CA 1
ATOM 6186 C C . PHE B 1 272 ? -2.143 -26.5 -19.875 1 91.5 272 PHE B C 1
ATOM 6188 O O . PHE B 1 272 ? -2.631 -26.781 -20.969 1 91.5 272 PHE B O 1
ATOM 6195 N N . CYS B 1 273 ? -0.925 -26.078 -19.734 1 87.19 273 CYS B N 1
ATOM 6196 C CA . CYS B 1 273 ? -0.035 -25.922 -20.875 1 87.19 273 CYS B CA 1
ATOM 6197 C C . CYS B 1 273 ? 0.307 -27.281 -21.484 1 87.19 273 CYS B C 1
ATOM 6199 O O . CYS B 1 273 ? 0.563 -27.375 -22.688 1 87.19 273 CYS B O 1
ATOM 6201 N N . LEU B 1 274 ? 0.336 -28.297 -20.656 1 88.88 274 LEU B N 1
ATOM 6202 C CA . LEU B 1 274 ? 0.668 -29.641 -21.094 1 88.88 274 LEU B CA 1
ATOM 6203 C C . LEU B 1 274 ? -0.277 -30.656 -20.484 1 88.88 274 LEU B C 1
ATOM 6205 O O . LEU B 1 274 ? -0.458 -30.688 -19.266 1 88.88 274 LEU B O 1
ATOM 6209 N N . ASN B 1 275 ? -0.789 -31.438 -21.391 1 86.75 275 ASN B N 1
ATOM 6210 C CA . ASN B 1 275 ? -1.664 -32.5 -20.906 1 86.75 275 ASN B CA 1
ATOM 6211 C C . ASN B 1 275 ? -0.865 -33.656 -20.312 1 86.75 275 ASN B C 1
ATOM 6213 O O . ASN B 1 275 ? 0.221 -33.969 -20.781 1 86.75 275 ASN B O 1
ATOM 6217 N N . ASP B 1 276 ? -1.458 -34.312 -19.406 1 88.94 276 ASP B N 1
ATOM 6218 C CA . ASP B 1 276 ? -0.763 -35.406 -18.688 1 88.94 276 ASP B CA 1
ATOM 6219 C C . ASP B 1 276 ? -0.411 -36.531 -19.625 1 88.94 276 ASP B C 1
ATOM 6221 O O . ASP B 1 276 ? 0.606 -37.219 -19.438 1 88.94 276 ASP B O 1
ATOM 6225 N N . HIS B 1 277 ? -1.189 -36.781 -20.641 1 86.19 277 HIS B N 1
ATOM 6226 C CA . HIS B 1 277 ? -0.949 -37.875 -21.562 1 86.19 277 HIS B CA 1
ATOM 6227 C C . HIS B 1 277 ? 0.297 -37.625 -22.406 1 86.19 277 HIS B C 1
ATOM 6229 O O . HIS B 1 277 ? 0.867 -38.562 -22.969 1 86.19 277 HIS B O 1
ATOM 6235 N N . ASP B 1 278 ? 0.668 -36.406 -22.469 1 85.25 278 ASP B N 1
ATOM 6236 C CA . ASP B 1 278 ? 1.824 -36.031 -23.281 1 85.25 278 ASP B CA 1
ATOM 6237 C C . ASP B 1 278 ? 3.105 -36.062 -22.453 1 85.25 278 ASP B C 1
ATOM 6239 O O . ASP B 1 278 ? 4.191 -35.781 -22.969 1 85.25 278 ASP B O 1
ATOM 6243 N N . ILE B 1 279 ? 2.955 -36.281 -21.172 1 90.06 279 ILE B N 1
ATOM 6244 C CA . ILE B 1 279 ? 4.113 -36.375 -20.281 1 90.06 279 ILE B CA 1
ATOM 6245 C C . ILE B 1 279 ? 4.676 -37.781 -20.281 1 90.06 279 ILE B C 1
ATOM 6247 O O . ILE B 1 279 ? 4.004 -38.719 -19.859 1 90.06 279 ILE B O 1
ATOM 6251 N N . LEU B 1 280 ? 5.902 -37.906 -20.719 1 87.81 280 LEU B N 1
ATOM 6252 C CA . LEU B 1 280 ? 6.492 -39.25 -20.859 1 87.81 280 LEU B CA 1
ATOM 6253 C C . LEU B 1 280 ? 7.508 -39.5 -19.75 1 87.81 280 LEU B C 1
ATOM 6255 O O . LEU B 1 280 ? 8.055 -40.594 -19.641 1 87.81 280 LEU B O 1
ATOM 6259 N N . VAL B 1 281 ? 7.734 -38.562 -18.953 1 87.69 281 VAL B N 1
ATOM 6260 C CA . VAL B 1 281 ? 8.656 -38.719 -17.828 1 87.69 281 VAL B CA 1
ATOM 6261 C C . VAL B 1 281 ? 7.879 -39.125 -16.562 1 87.69 281 VAL B C 1
ATOM 6263 O O . VAL B 1 281 ? 6.84 -38.531 -16.266 1 87.69 281 VAL B O 1
ATOM 6266 N N . SER B 1 282 ? 8.391 -40.094 -15.883 1 86.12 282 SER B N 1
ATOM 6267 C CA . SER B 1 282 ? 7.727 -40.562 -14.664 1 86.12 282 SER B CA 1
ATOM 6268 C C . SER B 1 282 ? 7.992 -39.594 -13.508 1 86.12 282 SER B 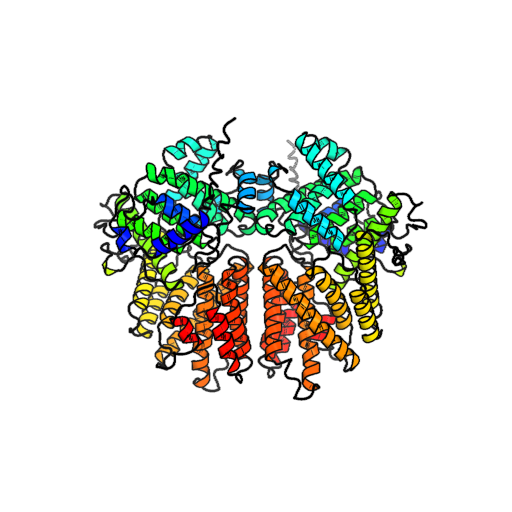C 1
ATOM 6270 O O . SER B 1 282 ? 9.102 -39.062 -13.367 1 86.12 282 SER B O 1
ATOM 6272 N N . PRO B 1 283 ? 6.965 -39.406 -12.75 1 86.25 283 PRO B N 1
ATOM 6273 C CA . PRO B 1 283 ? 7.191 -38.562 -11.562 1 86.25 283 PRO B CA 1
ATOM 6274 C C . PRO B 1 283 ? 8.172 -39.188 -10.578 1 86.25 283 PRO B C 1
ATOM 6276 O O . PRO B 1 283 ? 8.391 -40.406 -10.609 1 86.25 283 PRO B O 1
ATOM 6279 N N . PRO B 1 284 ? 8.852 -38.219 -9.922 1 78.81 284 PRO B N 1
ATOM 6280 C CA . PRO B 1 284 ? 9.781 -38.781 -8.938 1 78.81 284 PRO B CA 1
ATOM 6281 C C . PRO B 1 284 ? 9.102 -39.75 -7.957 1 78.81 284 PRO B C 1
ATOM 6283 O O . PRO B 1 284 ? 7.949 -39.531 -7.582 1 78.81 284 PRO B O 1
ATOM 6286 N N . SER B 1 285 ? 9.523 -41 -8.039 1 63 285 SER B N 1
ATOM 6287 C CA . SER B 1 285 ? 8.953 -42.094 -7.277 1 63 285 SER B CA 1
ATOM 6288 C C . SER B 1 285 ? 8.758 -41.719 -5.816 1 63 285 SER B C 1
ATOM 6290 O O . SER B 1 285 ? 9.516 -40.938 -5.27 1 63 285 SER B O 1
ATOM 6292 N N . SER B 1 286 ? 7.453 -41.75 -5.375 1 52.5 286 SER B N 1
ATOM 6293 C CA . SER B 1 286 ? 7.145 -41.625 -3.955 1 52.5 286 SER B CA 1
ATOM 6294 C C . SER B 1 286 ? 8.203 -42.312 -3.096 1 52.5 286 SER B C 1
ATOM 6296 O O . SER B 1 286 ? 8.586 -43.469 -3.367 1 52.5 286 SER B O 1
ATOM 6298 N N . PRO B 1 287 ? 9.023 -41.625 -2.541 1 45.25 287 PRO B N 1
ATOM 6299 C CA . PRO B 1 287 ? 10.047 -42.281 -1.709 1 45.25 287 PRO B CA 1
ATOM 6300 C C . PRO B 1 287 ? 9.516 -43.5 -0.954 1 45.25 287 PRO B C 1
ATOM 6302 O O . PRO B 1 287 ? 8.406 -43.469 -0.419 1 45.25 287 PRO B O 1
ATOM 6305 N N . ARG B 1 288 ? 9.625 -44.656 -1.28 1 42.88 288 ARG B N 1
ATOM 6306 C CA . ARG B 1 288 ? 9.969 -45.281 -0.007 1 42.88 288 ARG B CA 1
ATOM 6307 C C . ARG B 1 288 ? 10.711 -44.312 0.899 1 42.88 288 ARG B C 1
ATOM 6309 O O . ARG B 1 288 ? 11.57 -43.562 0.436 1 42.88 288 ARG B O 1
ATOM 6316 N N . ILE B 1 289 ? 10.047 -43.594 1.809 1 42.88 289 ILE B N 1
ATOM 6317 C CA . ILE B 1 289 ? 10.672 -42.812 2.871 1 42.88 289 ILE B CA 1
ATOM 6318 C C . ILE B 1 289 ? 12.172 -43.125 2.912 1 42.88 289 ILE B C 1
ATOM 6320 O O . ILE B 1 289 ? 12.602 -44.125 3.496 1 42.88 289 ILE B O 1
ATOM 6324 N N . SER B 1 290 ? 12.812 -43.156 1.873 1 39.81 290 SER B N 1
ATOM 6325 C CA . SER B 1 290 ? 14.211 -43.406 2.174 1 39.81 290 SER B CA 1
ATOM 6326 C C . SER B 1 290 ? 14.789 -42.344 3.1 1 39.81 290 SER B C 1
ATOM 6328 O O . SER B 1 290 ? 14.516 -41.156 2.934 1 39.81 290 SER B O 1
ATOM 6330 N N . THR B 1 291 ? 15.109 -42.656 4.184 1 45.41 291 THR B N 1
ATOM 6331 C CA . THR B 1 291 ? 15.805 -41.969 5.266 1 45.41 291 THR B CA 1
ATOM 6332 C C . THR B 1 291 ? 16.828 -40.969 4.715 1 45.41 291 THR B C 1
ATOM 6334 O O . THR B 1 291 ? 17.328 -40.125 5.445 1 45.41 291 THR B O 1
ATOM 6337 N N . PHE B 1 292 ? 17.188 -41.062 3.375 1 41.72 292 PHE B N 1
ATOM 6338 C CA . PHE B 1 292 ? 18.359 -40.312 2.957 1 41.72 292 PHE B CA 1
ATOM 6339 C C . PHE B 1 292 ? 17.953 -39.094 2.117 1 41.72 292 PHE B C 1
ATOM 6341 O O . PHE B 1 292 ? 18.812 -38.312 1.696 1 41.72 292 PHE B O 1
ATOM 6348 N N . ASP B 1 293 ? 16.641 -38.938 1.812 1 55.62 293 ASP B N 1
ATOM 6349 C CA . ASP B 1 293 ? 16.266 -37.812 0.967 1 55.62 293 ASP B CA 1
ATOM 6350 C C . ASP B 1 293 ? 16.328 -36.5 1.746 1 55.62 293 ASP B C 1
ATOM 6352 O O . ASP B 1 293 ? 15.875 -36.406 2.889 1 55.62 293 ASP B O 1
ATOM 6356 N N . SER B 1 294 ? 17.109 -35.562 1.159 1 65.56 294 SER B N 1
ATOM 6357 C CA . SER B 1 294 ? 17.156 -34.25 1.782 1 65.56 294 SER B CA 1
ATOM 6358 C C . SER B 1 294 ? 15.766 -33.656 1.941 1 65.56 294 SER B C 1
ATOM 6360 O O . SER B 1 294 ? 14.836 -34.031 1.244 1 65.56 294 SER B O 1
ATOM 6362 N N . ASP B 1 295 ? 15.516 -33.094 2.998 1 69.75 295 ASP B N 1
ATOM 6363 C CA . ASP B 1 295 ? 14.281 -32.375 3.285 1 69.75 295 ASP B CA 1
ATOM 6364 C C . ASP B 1 295 ? 13.758 -31.656 2.041 1 69.75 295 ASP B C 1
ATOM 6366 O O . ASP B 1 295 ? 12.555 -31.625 1.795 1 69.75 295 ASP B O 1
ATOM 6370 N N . ASP B 1 296 ? 14.609 -31.359 1.209 1 74.62 296 ASP B N 1
ATOM 6371 C CA . ASP B 1 296 ? 14.25 -30.609 0.003 1 74.62 296 ASP B CA 1
ATOM 6372 C C . ASP B 1 296 ? 13.594 -31.531 -1.03 1 74.62 296 ASP B C 1
ATOM 6374 O O . ASP B 1 296 ? 12.648 -31.141 -1.708 1 74.62 296 ASP B O 1
ATOM 6378 N N . ASP B 1 297 ? 14.031 -32.719 -1.053 1 78.25 297 ASP B N 1
ATOM 6379 C CA . ASP B 1 297 ? 13.492 -33.656 -2.027 1 78.25 297 ASP B CA 1
ATOM 6380 C C . ASP B 1 297 ? 12.102 -34.125 -1.625 1 78.25 297 ASP B C 1
ATOM 6382 O O . ASP B 1 297 ? 11.25 -34.375 -2.484 1 78.25 297 ASP B O 1
ATOM 6386 N N . GLN B 1 298 ? 11.977 -34.188 -0.354 1 82.38 298 GLN B N 1
ATOM 6387 C CA . GLN B 1 298 ? 10.664 -34.594 0.122 1 82.38 298 GLN B CA 1
ATOM 6388 C C . GLN B 1 298 ? 9.609 -33.562 -0.201 1 82.38 298 GLN B C 1
ATOM 6390 O O . GLN B 1 298 ? 8.523 -33.875 -0.688 1 82.38 298 GLN B O 1
ATOM 6395 N N . THR B 1 299 ? 9.922 -32.344 0.078 1 85.88 299 THR B N 1
ATOM 6396 C CA . THR B 1 299 ? 8.992 -31.25 -0.226 1 85.88 299 THR B CA 1
ATOM 6397 C C . THR B 1 299 ? 8.688 -31.203 -1.721 1 85.88 299 THR B C 1
ATOM 6399 O O . THR B 1 299 ? 7.539 -31 -2.119 1 85.88 299 THR B O 1
ATOM 6402 N N . TYR B 1 300 ? 9.719 -31.422 -2.424 1 89.19 300 TYR B N 1
ATOM 6403 C CA . TYR B 1 300 ? 9.602 -31.422 -3.877 1 89.19 300 TYR B CA 1
ATOM 6404 C C . TYR B 1 300 ? 8.617 -32.5 -4.336 1 89.19 300 TYR B C 1
ATOM 6406 O O . TYR B 1 300 ? 7.715 -32.219 -5.129 1 89.19 300 TYR B O 1
ATOM 6414 N N . ARG B 1 301 ? 8.672 -33.688 -3.887 1 90.12 301 ARG B N 1
ATOM 6415 C CA . ARG B 1 301 ? 7.781 -34.781 -4.246 1 90.12 301 ARG B CA 1
ATOM 6416 C C . ARG B 1 301 ? 6.352 -34.5 -3.795 1 90.12 301 ARG B C 1
ATOM 6418 O O . ARG B 1 301 ? 5.398 -34.781 -4.52 1 90.12 301 ARG B O 1
ATOM 6425 N N . TYR B 1 302 ? 6.301 -33.938 -2.676 1 90.25 302 TYR B N 1
ATOM 6426 C CA . TYR B 1 302 ? 4.98 -33.656 -2.125 1 90.25 302 TYR B CA 1
ATOM 6427 C C . TYR B 1 302 ? 4.266 -32.594 -2.949 1 90.25 302 TYR B C 1
ATOM 6429 O O . TYR B 1 302 ? 3.041 -32.625 -3.098 1 90.25 302 TYR B O 1
ATOM 6437 N N . LEU B 1 303 ? 5.012 -31.641 -3.395 1 93.88 303 LEU B N 1
ATOM 6438 C CA . LEU B 1 303 ? 4.418 -30.609 -4.227 1 93.88 303 LEU B CA 1
ATOM 6439 C C . LEU B 1 303 ? 3.924 -31.188 -5.551 1 93.88 303 LEU B C 1
ATOM 6441 O O . LEU B 1 303 ? 2.865 -30.797 -6.047 1 93.88 303 LEU B O 1
ATOM 6445 N N . ILE B 1 304 ? 4.676 -32.062 -6.09 1 95 304 ILE B N 1
ATOM 6446 C CA . ILE B 1 304 ? 4.273 -32.719 -7.332 1 95 304 ILE B CA 1
ATOM 6447 C C . ILE B 1 304 ? 2.99 -33.531 -7.109 1 95 304 ILE B C 1
ATOM 6449 O O . ILE B 1 304 ? 2.061 -33.438 -7.918 1 95 304 ILE B O 1
ATOM 6453 N N . GLN B 1 305 ? 2.955 -34.25 -6.027 1 93.94 305 GLN B N 1
ATOM 6454 C CA . GLN B 1 305 ? 1.759 -35 -5.695 1 93.94 305 GLN B CA 1
ATOM 6455 C C . GLN B 1 305 ? 0.542 -34.094 -5.562 1 93.94 305 GLN B C 1
ATOM 6457 O O . GLN B 1 305 ? -0.551 -34.438 -6.016 1 93.94 305 GLN B O 1
ATOM 6462 N N . HIS B 1 306 ? 0.76 -33.031 -4.871 1 95.44 306 HIS B N 1
ATOM 6463 C CA . HIS B 1 306 ? -0.329 -32.062 -4.723 1 95.44 306 HIS B CA 1
ATOM 6464 C C . HIS B 1 306 ? -0.838 -31.609 -6.082 1 95.44 306 HIS B C 1
ATOM 6466 O O . HIS B 1 306 ? -2.049 -31.531 -6.309 1 95.44 306 HIS B O 1
ATOM 6472 N N . ALA B 1 307 ? 0.092 -31.219 -6.941 1 97 307 ALA B N 1
ATOM 6473 C CA . ALA B 1 307 ? -0.281 -30.781 -8.281 1 97 307 ALA B CA 1
ATOM 6474 C C . ALA B 1 307 ? -1.047 -31.859 -9.031 1 97 307 ALA B C 1
ATOM 6476 O O . ALA B 1 307 ? -2.023 -31.578 -9.727 1 97 307 ALA B O 1
ATOM 6477 N N . GLN B 1 308 ? -0.615 -33.094 -8.898 1 95 308 GLN B N 1
ATOM 6478 C CA . GLN B 1 308 ? -1.292 -34.219 -9.555 1 95 308 GLN B CA 1
ATOM 6479 C C . GLN B 1 308 ? -2.723 -34.375 -9.047 1 95 308 GLN B C 1
ATOM 6481 O O . GLN B 1 308 ? -3.635 -34.656 -9.82 1 95 308 GLN B O 1
ATOM 6486 N N . ILE B 1 309 ? -2.898 -34.188 -7.777 1 93.88 309 ILE B N 1
ATOM 6487 C CA . ILE B 1 309 ? -4.23 -34.281 -7.188 1 93.88 309 ILE B CA 1
ATOM 6488 C C . ILE B 1 309 ? -5.121 -33.188 -7.773 1 93.88 309 ILE B C 1
ATOM 6490 O O . ILE B 1 309 ? -6.262 -33.438 -8.156 1 93.88 309 ILE B O 1
ATOM 6494 N N . LEU B 1 310 ? -4.605 -32 -7.883 1 95.5 310 LEU B N 1
ATOM 6495 C CA . LEU B 1 310 ? -5.379 -30.891 -8.43 1 95.5 310 LEU B CA 1
ATOM 6496 C C . LEU B 1 310 ? -5.773 -31.156 -9.875 1 95.5 310 LEU B C 1
ATOM 6498 O O . LEU B 1 310 ? -6.914 -30.891 -10.273 1 95.5 310 LEU B O 1
ATOM 6502 N N . ARG B 1 311 ? -4.824 -31.609 -10.633 1 94.19 311 ARG B N 1
ATOM 6503 C CA . ARG B 1 311 ? -5.117 -31.906 -12.031 1 94.19 311 ARG B CA 1
ATOM 6504 C C . ARG B 1 311 ? -6.16 -33.031 -12.141 1 94.19 311 ARG B C 1
ATOM 6506 O O . ARG B 1 311 ? -7.047 -32.969 -12.992 1 94.19 311 ARG B O 1
ATOM 6513 N N . SER B 1 312 ? -6.043 -34.031 -11.266 1 92.19 312 SER B N 1
ATOM 6514 C CA . SER B 1 312 ? -7.012 -35.125 -11.25 1 92.19 312 SER B CA 1
ATOM 6515 C C . SER B 1 312 ? -8.414 -34.594 -10.93 1 92.19 312 SER B C 1
ATOM 6517 O O . SER B 1 312 ? -9.391 -35.031 -11.555 1 92.19 312 SER B O 1
ATOM 6519 N N . ILE B 1 313 ? -8.531 -33.75 -9.977 1 90.94 313 ILE B N 1
ATOM 6520 C CA . ILE B 1 313 ? -9.82 -33.188 -9.586 1 90.94 313 ILE B CA 1
ATOM 6521 C C . ILE B 1 313 ? -10.43 -32.438 -10.773 1 90.94 313 ILE B C 1
ATOM 6523 O O . ILE B 1 313 ? -11.625 -32.594 -11.055 1 90.94 313 ILE B O 1
ATOM 6527 N N . ARG B 1 314 ? -9.672 -31.703 -11.492 1 88.88 314 ARG B N 1
ATOM 6528 C CA . ARG B 1 314 ? -10.156 -30.891 -12.602 1 88.88 314 ARG B CA 1
ATOM 6529 C C . ARG B 1 314 ? -10.562 -31.75 -13.781 1 88.88 314 ARG B C 1
ATOM 6531 O O . ARG B 1 314 ? -11.547 -31.453 -14.469 1 88.88 314 ARG B O 1
ATOM 6538 N N . GLN B 1 315 ? -9.812 -32.75 -13.969 1 86.75 315 GLN B N 1
ATOM 6539 C CA . GLN B 1 315 ? -10.039 -33.594 -15.141 1 86.75 315 GLN B CA 1
ATOM 6540 C C . GLN B 1 315 ? -11.188 -34.594 -14.898 1 86.75 315 GLN B C 1
ATOM 6542 O O . GLN B 1 315 ? -11.852 -35.031 -15.836 1 86.75 315 GLN B O 1
ATOM 6547 N N . ASN B 1 316 ? -11.398 -34.969 -13.633 1 80.12 316 ASN B N 1
ATOM 6548 C CA . ASN B 1 316 ? -12.422 -35.938 -13.305 1 80.12 316 ASN B CA 1
ATOM 6549 C C . ASN B 1 316 ? -13.57 -35.312 -12.523 1 80.12 316 ASN B C 1
ATOM 6551 O O . ASN B 1 316 ? -13.852 -35.688 -11.391 1 80.12 316 ASN B O 1
ATOM 6555 N N . SER B 1 317 ? -14.25 -34.406 -13.031 1 66.94 317 SER B N 1
ATOM 6556 C CA . SER B 1 317 ? -15.312 -33.688 -12.367 1 66.94 317 SER B CA 1
ATOM 6557 C C . SER B 1 317 ? -16.438 -34.594 -11.93 1 66.94 317 SER B C 1
ATOM 6559 O O . SER B 1 317 ? -17.188 -34.281 -10.992 1 66.94 317 SER B O 1
ATOM 6561 N N . GLY B 1 318 ? -16.453 -35.719 -12.445 1 64.62 318 GLY B N 1
ATOM 6562 C CA . GLY B 1 318 ? -17.531 -36.656 -12.117 1 64.62 318 GLY B CA 1
ATOM 6563 C C . GLY B 1 318 ? -17.203 -37.562 -10.953 1 64.62 318 GLY B C 1
ATOM 6564 O O . GLY B 1 318 ? -18.094 -38.25 -10.43 1 64.62 318 GLY B O 1
ATOM 6565 N N . ASP B 1 319 ? -16.031 -37.5 -10.547 1 66.5 319 ASP B N 1
ATOM 6566 C CA . ASP B 1 319 ? -15.625 -38.375 -9.461 1 66.5 319 ASP B CA 1
ATOM 6567 C C . ASP B 1 319 ? -16.25 -37.969 -8.133 1 66.5 319 ASP B C 1
ATOM 6569 O O . ASP B 1 319 ? -16.734 -36.844 -8.008 1 66.5 319 ASP B O 1
ATOM 6573 N N . ASP B 1 320 ? -16.25 -38.844 -7.258 1 77.56 320 ASP B N 1
ATOM 6574 C CA . ASP B 1 320 ? -16.812 -38.688 -5.922 1 77.56 320 ASP B CA 1
ATOM 6575 C C . ASP B 1 320 ? -16.047 -37.625 -5.129 1 77.56 320 ASP B C 1
ATOM 6577 O O . ASP B 1 320 ? -14.852 -37.781 -4.867 1 77.56 320 ASP B O 1
ATOM 6581 N N . VAL B 1 321 ? -16.703 -36.594 -4.863 1 83.25 321 VAL B N 1
ATOM 6582 C CA . VAL B 1 321 ? -16.172 -35.469 -4.117 1 83.25 321 VAL B CA 1
ATOM 6583 C C . VAL B 1 321 ? -15.562 -35.969 -2.803 1 83.25 321 VAL B C 1
ATOM 6585 O O . VAL B 1 321 ? -14.531 -35.469 -2.361 1 83.25 321 VAL B O 1
ATOM 6588 N N . LEU B 1 322 ? -16.156 -36.969 -2.275 1 85.5 322 LEU B N 1
ATOM 6589 C CA . LEU B 1 322 ? -15.672 -37.5 -1.004 1 85.5 322 LEU B CA 1
ATOM 6590 C C . LEU B 1 322 ? -14.328 -38.188 -1.18 1 85.5 322 LEU B C 1
ATOM 6592 O O . LEU B 1 322 ? -13.43 -38.031 -0.349 1 85.5 322 LEU B O 1
ATOM 6596 N N . CYS B 1 323 ? -14.258 -39 -2.24 1 87.75 323 CYS B N 1
ATOM 6597 C CA . CYS B 1 323 ? -13.008 -39.688 -2.51 1 87.75 323 CYS B CA 1
ATOM 6598 C C . CYS B 1 323 ? -11.859 -38.719 -2.711 1 87.75 323 CYS B C 1
ATOM 6600 O O . CYS B 1 323 ? -10.766 -38.938 -2.182 1 87.75 323 CYS B O 1
ATOM 6602 N N . GLN B 1 324 ? -12.086 -37.75 -3.443 1 89.75 324 GLN B N 1
ATOM 6603 C CA . GLN B 1 324 ? -11.055 -36.75 -3.699 1 89.75 324 GLN B CA 1
ATOM 6604 C C . GLN B 1 324 ? -10.688 -36 -2.424 1 89.75 324 GLN B C 1
ATOM 6606 O O . GLN B 1 324 ? -9.523 -35.656 -2.213 1 89.75 324 GLN B O 1
ATOM 6611 N N . SER B 1 325 ? -11.719 -35.719 -1.604 1 90.62 325 SER B N 1
ATOM 6612 C CA . SER B 1 325 ? -11.445 -35.031 -0.333 1 90.62 325 SER B CA 1
ATOM 6613 C C . SER B 1 325 ? -10.578 -35.906 0.57 1 90.62 325 SER B C 1
ATOM 6615 O O . SER B 1 325 ? -9.719 -35.406 1.291 1 90.62 325 SER B O 1
ATOM 6617 N N . ILE B 1 326 ? -10.844 -37.156 0.545 1 91.25 326 ILE B N 1
ATOM 6618 C CA . ILE B 1 326 ? -10.062 -38.094 1.349 1 91.25 326 ILE B CA 1
ATOM 6619 C C . ILE B 1 326 ? -8.617 -38.125 0.866 1 91.25 326 ILE B C 1
ATOM 6621 O O . ILE B 1 326 ? -7.688 -38.125 1.675 1 91.25 326 ILE B O 1
ATOM 6625 N N . ASN B 1 327 ? -8.406 -38.094 -0.437 1 91.38 327 ASN B N 1
ATOM 6626 C CA . ASN B 1 327 ? -7.062 -38.062 -0.999 1 91.38 327 ASN B CA 1
ATOM 6627 C C . ASN B 1 327 ? -6.32 -36.781 -0.57 1 91.38 327 ASN B C 1
ATOM 6629 O O . ASN B 1 327 ? -5.133 -36.844 -0.246 1 91.38 327 ASN B O 1
ATOM 6633 N N . LEU B 1 328 ? -7.012 -35.719 -0.6 1 93.12 328 LEU B N 1
ATOM 6634 C CA . LEU B 1 328 ? -6.422 -34.438 -0.192 1 93.12 328 LEU B CA 1
ATOM 6635 C C . LEU B 1 328 ? -6.051 -34.469 1.287 1 93.12 328 LEU B C 1
ATOM 6637 O O . LEU B 1 328 ? -4.988 -33.969 1.673 1 93.12 328 LEU B O 1
ATOM 6641 N N . ARG B 1 329 ? -6.875 -35.031 2.102 1 93.12 329 ARG B N 1
ATOM 6642 C CA . ARG B 1 329 ? -6.602 -35.125 3.531 1 93.12 329 ARG B CA 1
ATOM 6643 C C . ARG B 1 329 ? -5.406 -36.031 3.803 1 93.12 329 ARG B C 1
ATOM 6645 O O . ARG B 1 329 ? -4.586 -35.719 4.676 1 93.12 329 ARG B O 1
ATOM 6652 N N . HIS B 1 330 ? -5.441 -37.062 3.115 1 93.31 330 HIS B N 1
ATOM 6653 C CA . HIS B 1 330 ? -4.301 -37.969 3.25 1 93.31 330 HIS B CA 1
ATOM 6654 C C . HIS B 1 330 ? -2.998 -37.25 2.887 1 93.31 330 HIS B C 1
ATOM 6656 O O . HIS B 1 330 ? -1.986 -37.406 3.574 1 93.31 330 HIS B O 1
ATOM 6662 N N . TRP B 1 331 ? -3.01 -36.562 1.82 1 93.25 331 TRP B N 1
ATOM 6663 C CA . TRP B 1 331 ? -1.847 -35.781 1.414 1 93.25 331 TRP B CA 1
ATOM 6664 C C . TRP B 1 331 ? -1.417 -34.844 2.525 1 93.25 331 TRP B C 1
ATOM 6666 O O . TRP B 1 331 ? -0.228 -34.719 2.836 1 93.25 331 TRP B O 1
ATOM 6676 N N . LYS B 1 332 ? -2.324 -34.094 3.137 1 90.19 332 LYS B N 1
ATOM 6677 C CA . LYS B 1 332 ? -2.023 -33.156 4.203 1 90.19 332 LYS B CA 1
ATOM 6678 C C . LYS B 1 332 ? -1.408 -33.875 5.41 1 90.19 332 LYS B C 1
ATOM 6680 O O . LYS B 1 332 ? -0.462 -33.344 6.016 1 90.19 332 LYS B O 1
ATOM 6685 N N . GLU B 1 333 ? -1.946 -34.969 5.73 1 88.25 333 GLU B N 1
ATOM 6686 C CA . GLU B 1 333 ? -1.511 -35.719 6.914 1 88.25 333 GLU B CA 1
ATOM 6687 C C . GLU B 1 333 ? -0.108 -36.281 6.719 1 88.25 333 GLU B C 1
ATOM 6689 O O . GLU B 1 333 ? 0.625 -36.469 7.691 1 88.25 333 GLU B O 1
ATOM 6694 N N . THR B 1 334 ? 0.263 -36.562 5.504 1 85.88 334 THR B N 1
ATOM 6695 C CA . THR B 1 334 ? 1.552 -37.188 5.227 1 85.88 334 THR B CA 1
ATOM 6696 C C . THR B 1 334 ? 2.596 -36.125 4.867 1 85.88 334 THR B C 1
ATOM 6698 O O . THR B 1 334 ? 3.734 -36.469 4.531 1 85.88 334 THR B O 1
ATOM 6701 N N . LEU B 1 335 ? 2.131 -34.906 4.871 1 81.25 335 LEU B N 1
ATOM 6702 C CA . LEU B 1 335 ? 3.078 -33.812 4.605 1 81.25 335 LEU B CA 1
ATOM 6703 C C . LEU B 1 335 ? 4.234 -33.844 5.602 1 81.25 335 LEU B C 1
ATOM 6705 O O . LEU B 1 335 ? 4.016 -33.906 6.812 1 81.25 335 LEU B O 1
ATOM 6709 N N . PRO B 1 336 ? 5.426 -33.844 5.012 1 74 336 PRO B N 1
ATOM 6710 C CA . PRO B 1 336 ? 6.562 -33.875 5.934 1 74 336 PRO B CA 1
ATOM 6711 C C . PRO B 1 336 ? 6.664 -32.594 6.773 1 74 336 PRO B C 1
ATOM 6713 O O . PRO B 1 336 ? 6.312 -31.516 6.301 1 74 336 PRO B O 1
ATOM 6716 N N . ASN B 1 337 ? 6.789 -32.719 8.07 1 66.38 337 ASN B N 1
ATOM 6717 C CA . ASN B 1 337 ? 6.961 -31.594 8.969 1 66.38 337 ASN B CA 1
ATOM 6718 C C . ASN B 1 337 ? 8.32 -30.922 8.773 1 66.38 337 ASN B C 1
ATOM 6720 O O . ASN B 1 337 ? 9.273 -31.234 9.484 1 66.38 337 ASN B O 1
ATOM 6724 N N . THR B 1 338 ? 8.469 -30.469 7.645 1 62.34 338 THR B N 1
ATOM 6725 C CA . THR B 1 338 ? 9.75 -29.812 7.445 1 62.34 338 THR B CA 1
ATOM 6726 C C . THR B 1 338 ? 9.703 -28.375 7.957 1 62.34 338 THR B C 1
ATOM 6728 O O . THR B 1 338 ? 8.656 -27.734 7.938 1 62.34 338 THR B O 1
ATOM 6731 N N . SER B 1 339 ? 10.719 -27.969 8.766 1 55.78 339 SER B N 1
ATOM 6732 C CA . SER B 1 339 ? 10.914 -26.641 9.32 1 55.78 339 SER B CA 1
ATOM 6733 C C . SER B 1 339 ? 10.719 -25.562 8.258 1 55.78 339 SER B C 1
ATOM 6735 O O . SER B 1 339 ? 10.555 -24.375 8.586 1 55.78 339 SER B O 1
ATOM 6737 N N . ALA B 1 340 ? 10.734 -26.031 7.066 1 54.47 340 ALA B N 1
ATOM 6738 C CA . ALA B 1 340 ? 10.883 -25.047 6 1 54.47 340 ALA B CA 1
ATOM 6739 C C . ALA B 1 340 ? 9.539 -24.438 5.617 1 54.47 340 ALA B C 1
ATOM 6741 O O . ALA B 1 340 ? 9.484 -23.391 4.984 1 54.47 340 ALA B O 1
ATOM 6742 N N . GLN B 1 341 ? 8.555 -25.062 6.09 1 62.62 341 GLN B N 1
ATOM 6743 C CA . GLN B 1 341 ? 7.348 -24.609 5.41 1 62.62 341 GLN B CA 1
ATOM 6744 C C . GLN B 1 341 ? 6.602 -23.578 6.25 1 62.62 341 GLN B C 1
ATOM 6746 O O . GLN B 1 341 ? 6.359 -23.797 7.441 1 62.62 341 GLN B O 1
ATOM 6751 N N . ASN B 1 342 ? 6.523 -22.406 5.637 1 81.44 342 ASN B N 1
ATOM 6752 C CA . ASN B 1 342 ? 5.703 -21.281 6.078 1 81.44 342 ASN B CA 1
ATOM 6753 C C . ASN B 1 342 ? 4.242 -21.688 6.246 1 81.44 342 ASN B C 1
ATOM 6755 O O . ASN B 1 342 ? 3.674 -22.359 5.379 1 81.44 342 ASN B O 1
ATOM 6759 N N . SER B 1 343 ? 3.723 -21.609 7.441 1 87.25 343 SER B N 1
ATOM 6760 C CA . SER B 1 343 ? 2.35 -21.984 7.781 1 87.25 343 SER B CA 1
ATOM 6761 C C . SER B 1 343 ? 1.365 -21.438 6.746 1 87.25 343 SER B C 1
ATOM 6763 O O . SER B 1 343 ? 0.405 -22.125 6.383 1 87.25 343 SER B O 1
ATOM 6765 N N . LEU B 1 344 ? 1.66 -20.359 6.23 1 93.5 344 LEU B N 1
ATOM 6766 C CA . LEU B 1 344 ? 0.761 -19.766 5.246 1 93.5 344 LEU B CA 1
ATOM 6767 C C . LEU B 1 344 ? 0.794 -20.547 3.938 1 93.5 344 LEU B C 1
ATOM 6769 O O . LEU B 1 344 ? -0.251 -20.812 3.336 1 93.5 344 LEU B O 1
ATOM 6773 N N . GLN B 1 345 ? 1.939 -20.984 3.537 1 91.88 345 GLN B N 1
ATOM 6774 C CA . GLN B 1 345 ? 2.082 -21.734 2.293 1 91.88 345 GLN B CA 1
ATOM 6775 C C . GLN B 1 345 ? 1.377 -23.078 2.379 1 91.88 345 GLN B C 1
ATOM 6777 O O . GLN B 1 345 ? 0.701 -23.5 1.436 1 91.88 345 GLN B O 1
ATOM 6782 N N . LYS B 1 346 ? 1.521 -23.719 3.457 1 91.12 346 LYS B N 1
ATOM 6783 C CA . LYS B 1 346 ? 0.865 -25.016 3.656 1 91.12 346 LYS B CA 1
ATOM 6784 C C . LYS B 1 346 ? -0.654 -24.875 3.611 1 91.12 346 LYS B C 1
ATOM 6786 O O . LYS B 1 346 ? -1.338 -25.656 2.951 1 91.12 346 LYS B O 1
ATOM 6791 N N . ALA B 1 347 ? -1.095 -23.891 4.375 1 94.56 347 ALA B N 1
ATOM 6792 C CA . ALA B 1 347 ? -2.533 -23.641 4.383 1 94.56 347 ALA B CA 1
ATOM 6793 C C . ALA B 1 347 ? -3.045 -23.312 2.984 1 94.56 347 ALA B C 1
ATOM 6795 O O . ALA B 1 347 ? -4.129 -23.75 2.594 1 94.56 347 ALA B O 1
ATOM 6796 N N . TYR B 1 348 ? -2.244 -22.578 2.273 1 95.5 348 TYR B N 1
ATOM 6797 C CA . TYR B 1 348 ? -2.613 -22.188 0.918 1 95.5 348 TYR B CA 1
ATOM 6798 C C . TYR B 1 348 ? -2.727 -23.406 0.012 1 95.5 348 TYR B C 1
ATOM 6800 O O . TYR B 1 348 ? -3.689 -23.547 -0.747 1 95.5 348 TYR B O 1
ATOM 6808 N N . LEU B 1 349 ? -1.774 -24.297 0.105 1 94.31 349 LEU B N 1
ATOM 6809 C CA . LEU B 1 349 ? -1.791 -25.516 -0.711 1 94.31 349 LEU B CA 1
ATOM 6810 C C . LEU B 1 349 ? -3.029 -26.344 -0.416 1 94.31 349 LEU B C 1
ATOM 6812 O O . LEU B 1 349 ? -3.717 -26.797 -1.338 1 94.31 349 LEU B O 1
ATOM 6816 N N . PHE B 1 350 ? -3.309 -26.453 0.78 1 94.19 350 PHE B N 1
ATOM 6817 C CA . PHE B 1 350 ? -4.438 -27.297 1.171 1 94.19 350 PHE B CA 1
ATOM 6818 C C . PHE B 1 350 ? -5.754 -26.672 0.712 1 94.19 350 PHE B C 1
ATOM 6820 O O . PHE B 1 350 ? -6.609 -27.375 0.163 1 94.19 350 PHE B O 1
ATOM 6827 N N . THR B 1 351 ? -5.902 -25.453 0.946 1 96.62 351 THR B N 1
ATOM 6828 C CA . THR B 1 351 ? -7.141 -24.781 0.568 1 96.62 351 THR B CA 1
ATOM 6829 C C . THR B 1 351 ? -7.297 -24.75 -0.949 1 96.62 351 THR B C 1
ATOM 6831 O O . THR B 1 351 ? -8.422 -24.766 -1.462 1 96.62 351 THR B O 1
ATOM 6834 N N . ARG B 1 352 ? -6.223 -24.734 -1.657 1 96.25 352 ARG B N 1
ATOM 6835 C CA . ARG B 1 352 ? -6.293 -24.828 -3.113 1 96.25 352 ARG B CA 1
ATOM 6836 C C . ARG B 1 352 ? -6.996 -26.094 -3.559 1 96.25 352 ARG B C 1
ATOM 6838 O O . ARG B 1 352 ? -7.766 -26.094 -4.52 1 96.25 352 ARG B O 1
ATOM 6845 N N . GLY B 1 353 ? -6.676 -27.172 -2.9 1 95.12 353 GLY B N 1
ATOM 6846 C CA . GLY B 1 353 ? -7.32 -28.438 -3.211 1 95.12 353 GLY B CA 1
ATOM 6847 C C . GLY B 1 353 ? -8.82 -28.406 -3.01 1 95.12 353 GLY B C 1
ATOM 6848 O O . GLY B 1 353 ? -9.578 -28.844 -3.877 1 95.12 353 GLY B O 1
ATOM 6849 N N . TYR B 1 354 ? -9.242 -27.812 -1.94 1 93.5 354 TYR B N 1
ATOM 6850 C CA . TYR B 1 354 ? -10.664 -27.734 -1.623 1 93.5 354 TYR B CA 1
ATOM 6851 C C . TYR B 1 354 ? -11.391 -26.812 -2.584 1 93.5 354 TYR B C 1
ATOM 6853 O O . TYR B 1 354 ? -12.523 -27.094 -2.984 1 93.5 354 TYR B O 1
ATOM 6861 N N . VAL B 1 355 ? -10.781 -25.688 -2.9 1 94.25 355 VAL B N 1
ATOM 6862 C CA . VAL B 1 355 ? -11.414 -24.75 -3.82 1 94.25 355 VAL B CA 1
ATOM 6863 C C . VAL B 1 355 ? -11.641 -25.438 -5.172 1 94.25 355 VAL B C 1
ATOM 6865 O O . VAL B 1 355 ? -12.719 -25.328 -5.762 1 94.25 355 VAL B O 1
ATOM 6868 N N . GLU B 1 356 ? -10.609 -26.141 -5.633 1 93.5 356 GLU B N 1
ATOM 6869 C CA . GLU B 1 356 ? -10.742 -26.828 -6.914 1 93.5 356 GLU B CA 1
ATOM 6870 C C . GLU B 1 356 ? -11.828 -27.906 -6.855 1 93.5 356 GLU B C 1
ATOM 6872 O O . GLU B 1 356 ? -12.586 -28.078 -7.809 1 93.5 356 GLU B O 1
ATOM 6877 N N . LEU B 1 357 ? -11.922 -28.578 -5.754 1 91.06 357 LEU B N 1
ATOM 6878 C CA . LEU B 1 357 ? -12.891 -29.641 -5.562 1 91.06 357 LEU B CA 1
ATOM 6879 C C . LEU B 1 357 ? -14.312 -29.094 -5.539 1 91.06 357 LEU B C 1
ATOM 6881 O O . LEU B 1 357 ? -15.211 -29.641 -6.184 1 91.06 357 LEU B O 1
ATOM 6885 N N . LEU B 1 358 ? -14.516 -27.984 -4.879 1 88.25 358 LEU B N 1
ATOM 6886 C CA . LEU B 1 358 ? -15.852 -27.469 -4.625 1 88.25 358 LEU B CA 1
ATOM 6887 C C . LEU B 1 358 ? -16.328 -26.578 -5.777 1 88.25 358 LEU B C 1
ATOM 6889 O O . LEU B 1 358 ? -17.516 -26.312 -5.91 1 88.25 358 LEU B O 1
ATOM 6893 N N . LYS B 1 359 ? -15.406 -26.109 -6.508 1 84.94 359 LYS B N 1
ATOM 6894 C CA . LYS B 1 359 ? -15.789 -25.375 -7.711 1 84.94 359 LYS B CA 1
ATOM 6895 C C . LYS B 1 359 ? -16.484 -26.281 -8.711 1 84.94 359 LYS B C 1
ATOM 6897 O O . LYS B 1 359 ? -17.328 -25.828 -9.484 1 84.94 359 LYS B O 1
ATOM 6902 N N . GLN B 1 360 ? -16.078 -27.5 -8.789 1 73.62 360 GLN B N 1
ATOM 6903 C CA . GLN B 1 360 ? -16.547 -28.453 -9.789 1 73.62 360 GLN B CA 1
ATOM 6904 C C . GLN B 1 360 ? -17.844 -29.125 -9.359 1 73.62 360 GLN B C 1
ATOM 6906 O O . GLN B 1 360 ? -18.594 -29.641 -10.195 1 73.62 360 GLN B O 1
ATOM 6911 N N . SER B 1 361 ? -18.047 -29.109 -8 1 63.78 361 SER B N 1
ATOM 6912 C CA . SER B 1 361 ? -19.141 -29.922 -7.488 1 63.78 361 SER B CA 1
ATOM 6913 C C . SER B 1 361 ? -20.484 -29.219 -7.629 1 63.78 361 SER B C 1
ATOM 6915 O O . SER B 1 361 ? -20.578 -28.016 -7.387 1 63.78 361 SER B O 1
ATOM 6917 N N . SER B 1 362 ? -21.234 -29.812 -8.555 1 55.59 362 SER B N 1
ATOM 6918 C CA . SER B 1 362 ? -22.625 -29.375 -8.531 1 55.59 362 SER B CA 1
ATOM 6919 C C . SER B 1 362 ? -23.203 -29.438 -7.121 1 55.59 362 SER B C 1
ATOM 6921 O O . SER B 1 362 ? -23 -30.406 -6.398 1 55.59 362 SER B O 1
ATOM 6923 N N . VAL B 1 363 ? -23.188 -28.266 -6.414 1 52.38 363 VAL B N 1
ATOM 6924 C CA . VAL B 1 363 ? -23.672 -28.125 -5.043 1 52.38 363 VAL B CA 1
ATOM 6925 C C . VAL B 1 363 ? -24.906 -29 -4.84 1 52.38 363 VAL B C 1
ATOM 6927 O O . VAL B 1 363 ? -25.578 -28.906 -3.805 1 52.38 363 VAL B O 1
ATOM 6930 N N . ASP B 1 364 ? -25.109 -29.828 -5.758 1 51.75 364 ASP B N 1
ATOM 6931 C CA . ASP B 1 364 ? -26.312 -30.594 -5.449 1 51.75 364 ASP B CA 1
ATOM 6932 C C . ASP B 1 364 ? -26.219 -31.25 -4.078 1 51.75 364 ASP B C 1
ATOM 6934 O O . ASP B 1 364 ? -25.125 -31.516 -3.588 1 51.75 364 ASP B O 1
ATOM 6938 N N . ILE B 1 365 ? -27.375 -31.328 -3.408 1 56 365 ILE B N 1
ATOM 6939 C CA . ILE B 1 365 ? -27.891 -31.719 -2.1 1 56 365 ILE B CA 1
ATOM 6940 C C . ILE B 1 365 ? -27.312 -33.062 -1.688 1 56 365 ILE B C 1
ATOM 6942 O O . ILE B 1 365 ? -28.031 -34.062 -1.685 1 56 365 ILE B O 1
ATOM 6946 N N . ASP B 1 366 ? -26.031 -33.375 -2.186 1 65.31 366 ASP B N 1
ATOM 6947 C CA . ASP B 1 366 ? -25.469 -34.656 -1.697 1 65.31 366 ASP B CA 1
ATOM 6948 C C . ASP B 1 366 ? -24.844 -34.469 -0.316 1 65.31 366 ASP B C 1
ATOM 6950 O O . ASP B 1 366 ? -24.172 -33.469 -0.056 1 65.31 366 ASP B O 1
ATOM 6954 N N . PRO B 1 367 ? -25.391 -35.25 0.768 1 69.31 367 PRO B N 1
ATOM 6955 C CA . PRO B 1 367 ? -24.875 -35.188 2.141 1 69.31 367 PRO B CA 1
ATOM 6956 C C . PRO B 1 367 ? -23.359 -35.219 2.201 1 69.31 367 PRO B C 1
ATOM 6958 O O . PRO B 1 367 ? -22.766 -34.594 3.096 1 69.31 367 PRO B O 1
ATOM 6961 N N . ASP B 1 368 ? -22.734 -35.938 1.266 1 74.44 368 ASP B N 1
ATOM 6962 C CA . ASP B 1 368 ? -21.281 -36 1.241 1 74.44 368 ASP B CA 1
ATOM 6963 C C . ASP B 1 368 ? -20.688 -34.656 0.894 1 74.44 368 ASP B C 1
ATOM 6965 O O . ASP B 1 368 ? -19.656 -34.25 1.451 1 74.44 368 ASP B O 1
ATOM 6969 N N . HIS B 1 369 ? -21.375 -34 0.154 1 76.19 369 HIS B N 1
ATOM 6970 C CA . HIS B 1 369 ? -20.922 -32.688 -0.237 1 76.19 369 HIS B CA 1
ATOM 6971 C C . HIS B 1 369 ? -20.953 -31.719 0.95 1 76.19 369 HIS B C 1
ATOM 6973 O O . HIS B 1 369 ? -20.031 -30.906 1.118 1 76.19 369 HIS B O 1
ATOM 6979 N N . ARG B 1 370 ? -21.844 -31.984 1.748 1 76.25 370 ARG B N 1
ATOM 6980 C CA . ARG B 1 370 ? -21.969 -31.109 2.916 1 76.25 370 ARG B CA 1
ATOM 6981 C C . ARG B 1 370 ? -20.812 -31.328 3.893 1 76.25 370 ARG B C 1
ATOM 6983 O O . ARG B 1 370 ? -20.297 -30.375 4.473 1 76.25 370 ARG B O 1
ATOM 6990 N N . LYS B 1 371 ? -20.547 -32.531 4.074 1 80.44 371 LYS B N 1
ATOM 6991 C CA . LYS B 1 371 ? -19.438 -32.875 4.973 1 80.44 371 LYS B CA 1
ATOM 6992 C C . LYS B 1 371 ? -18.141 -32.25 4.484 1 80.44 371 LYS B C 1
ATOM 6994 O O . LYS B 1 371 ? -17.359 -31.688 5.277 1 80.44 371 LYS B O 1
ATOM 6999 N N . VAL B 1 372 ? -17.906 -32.312 3.182 1 86 372 VAL B N 1
ATOM 7000 C CA . VAL B 1 372 ? -16.672 -31.797 2.59 1 86 372 VAL B CA 1
ATOM 7001 C C . VAL B 1 372 ? -16.656 -30.266 2.705 1 86 372 VAL B C 1
ATOM 7003 O O . VAL B 1 372 ? -15.617 -29.672 2.975 1 86 372 VAL B O 1
ATOM 7006 N N . VAL B 1 373 ? -17.781 -29.656 2.607 1 83.44 373 VAL B N 1
ATOM 7007 C CA . VAL B 1 373 ? -17.875 -28.203 2.699 1 83.44 373 VAL B CA 1
ATOM 7008 C C . VAL B 1 373 ? -17.547 -27.75 4.117 1 83.44 373 VAL B C 1
ATOM 7010 O O . VAL B 1 373 ? -16.844 -26.75 4.309 1 83.44 373 VAL B O 1
ATOM 7013 N N . CYS B 1 374 ? -18 -28.469 5.098 1 82.5 374 CYS B N 1
ATOM 7014 C CA . CYS B 1 374 ? -17.719 -28.125 6.488 1 82.5 374 CYS B CA 1
ATOM 7015 C C . CYS B 1 374 ? -16.234 -28.25 6.793 1 82.5 374 CYS B C 1
ATOM 7017 O O . CYS B 1 374 ? -15.664 -27.375 7.461 1 82.5 374 CYS B O 1
ATOM 7019 N N . GLU B 1 375 ? -15.695 -29.281 6.305 1 85.06 375 GLU B N 1
ATOM 7020 C CA . GLU B 1 375 ? -14.258 -29.469 6.477 1 85.06 375 GLU B CA 1
ATOM 7021 C C . GLU B 1 375 ? -13.477 -28.344 5.801 1 85.06 375 GLU B C 1
ATOM 7023 O O . GLU B 1 375 ? -12.508 -27.828 6.367 1 85.06 375 GLU B O 1
ATOM 7028 N N . ALA B 1 376 ? -13.883 -28.031 4.656 1 90.94 376 ALA B N 1
ATOM 7029 C CA . ALA B 1 376 ? -13.219 -26.984 3.891 1 90.94 376 ALA B CA 1
ATOM 7030 C C . ALA B 1 376 ? -13.32 -25.641 4.605 1 90.94 376 ALA B C 1
ATOM 7032 O O . ALA B 1 376 ? -12.383 -24.844 4.574 1 90.94 376 ALA B O 1
ATOM 7033 N N . GLU B 1 377 ? -14.375 -25.391 5.27 1 88.56 377 GLU B N 1
ATOM 7034 C CA . GLU B 1 377 ? -14.602 -24.109 5.934 1 88.56 377 GLU B CA 1
ATOM 7035 C C . GLU B 1 377 ? -13.594 -23.875 7.047 1 88.56 377 GLU B C 1
ATOM 7037 O O . GLU B 1 377 ? -13.102 -22.766 7.227 1 88.56 377 GLU B O 1
ATOM 7042 N N . SER B 1 378 ? -13.367 -24.906 7.758 1 89.31 378 SER B N 1
ATOM 7043 C CA . SER B 1 378 ? -12.383 -24.781 8.828 1 89.31 378 SER B CA 1
ATOM 7044 C C . SER B 1 378 ? -11 -24.453 8.273 1 89.31 378 SER B C 1
ATOM 7046 O O . SER B 1 378 ? -10.273 -23.641 8.852 1 89.31 378 SER B O 1
ATOM 7048 N N . GLU B 1 379 ? -10.656 -25.094 7.207 1 93.75 379 GLU B N 1
ATOM 7049 C CA . GLU B 1 379 ? -9.359 -24.844 6.574 1 93.75 379 GLU B CA 1
ATOM 7050 C C . GLU B 1 379 ? -9.312 -23.453 5.961 1 93.75 379 GLU B C 1
ATOM 7052 O O . GLU B 1 379 ? -8.273 -22.781 6.008 1 93.75 379 GLU B O 1
ATOM 7057 N N . PHE B 1 380 ? -10.461 -23.047 5.41 1 95.06 380 PHE B N 1
ATOM 7058 C CA . PHE B 1 380 ? -10.539 -21.703 4.848 1 95.06 380 PHE B CA 1
ATOM 7059 C C . PHE B 1 380 ? -10.312 -20.641 5.926 1 95.06 380 PHE B C 1
ATOM 7061 O O . PHE B 1 380 ? -9.547 -19.703 5.727 1 95.06 380 PHE B O 1
ATOM 7068 N N . LEU B 1 381 ? -10.914 -20.859 7.07 1 93.12 381 LEU B N 1
ATOM 7069 C CA . LEU B 1 381 ? -10.789 -19.906 8.164 1 93.12 381 LEU B CA 1
ATOM 7070 C C . LEU B 1 381 ? -9.336 -19.797 8.625 1 93.12 381 LEU B C 1
ATOM 7072 O O . LEU B 1 381 ? -8.844 -18.703 8.867 1 93.12 381 LEU B O 1
ATOM 7076 N N . HIS B 1 382 ? -8.758 -20.906 8.695 1 94.12 382 HIS B N 1
ATOM 7077 C CA . HIS B 1 382 ? -7.359 -20.938 9.109 1 94.12 382 HIS B CA 1
ATOM 7078 C C . HIS B 1 382 ? -6.469 -20.203 8.109 1 94.12 382 HIS B C 1
ATOM 7080 O O . HIS B 1 382 ? -5.641 -19.375 8.5 1 94.12 382 HIS B O 1
ATOM 7086 N N . TYR B 1 383 ? -6.605 -20.5 6.879 1 96.69 383 TYR B N 1
ATOM 7087 C CA . TYR B 1 383 ? -5.832 -19.859 5.824 1 96.69 383 TYR B CA 1
ATOM 7088 C C . TYR B 1 383 ? -6.059 -18.344 5.828 1 96.69 383 TYR B C 1
ATOM 7090 O O . TYR B 1 383 ? -5.102 -17.562 5.746 1 96.69 383 TYR B O 1
ATOM 7098 N N . LEU B 1 384 ? -7.34 -17.891 5.938 1 96.25 384 LEU B N 1
ATOM 7099 C CA . LEU B 1 384 ? -7.684 -16.484 5.891 1 96.25 384 LEU B CA 1
ATOM 7100 C C . LEU B 1 384 ? -7.078 -15.727 7.074 1 96.25 384 LEU B C 1
ATOM 7102 O O . LEU B 1 384 ? -6.633 -14.586 6.93 1 96.25 384 LEU B O 1
ATOM 7106 N N . LYS B 1 385 ? -7.102 -16.359 8.211 1 94.5 385 LYS B N 1
ATOM 7107 C CA . LYS B 1 385 ? -6.484 -15.758 9.383 1 94.5 385 LYS B CA 1
ATOM 7108 C C . LYS B 1 385 ? -4.984 -15.555 9.18 1 94.5 385 LYS B C 1
ATOM 7110 O O . LYS B 1 385 ? -4.445 -14.5 9.508 1 94.5 385 LYS B O 1
ATOM 7115 N N . LEU B 1 386 ? -4.316 -16.547 8.641 1 96.25 386 LEU B N 1
ATOM 7116 C CA . LEU B 1 386 ? -2.885 -16.453 8.375 1 96.25 386 LEU B CA 1
ATOM 7117 C C . LEU B 1 386 ? -2.594 -15.383 7.332 1 96.25 386 LEU B C 1
ATOM 7119 O O . LEU B 1 386 ? -1.633 -14.625 7.465 1 96.25 386 LEU B O 1
ATOM 7123 N N . LEU B 1 387 ? -3.424 -15.359 6.312 1 97 387 LEU B N 1
ATOM 7124 C CA . LEU B 1 387 ? -3.242 -14.367 5.254 1 97 387 LEU B CA 1
ATOM 7125 C C . LEU B 1 387 ? -3.424 -12.953 5.797 1 97 387 LEU B C 1
ATOM 7127 O O . LEU B 1 387 ? -2.65 -12.055 5.461 1 97 387 LEU B O 1
ATOM 7131 N N . GLU B 1 388 ? -4.398 -12.789 6.594 1 93.44 388 GLU B N 1
ATOM 7132 C CA . GLU B 1 388 ? -4.648 -11.492 7.211 1 93.44 388 GLU B CA 1
ATOM 7133 C C . GLU B 1 388 ? -3.455 -11.039 8.047 1 93.44 388 GLU B C 1
ATOM 7135 O O . GLU B 1 388 ? -3.021 -9.891 7.953 1 93.44 388 GLU B O 1
ATOM 7140 N N . THR B 1 389 ? -2.943 -11.898 8.797 1 92.88 389 THR B N 1
ATOM 7141 C CA . THR B 1 389 ? -1.782 -11.586 9.625 1 92.88 389 THR B CA 1
ATOM 7142 C C . THR B 1 389 ? -0.585 -11.211 8.75 1 92.88 389 THR B C 1
ATOM 7144 O O . THR B 1 389 ? 0.139 -10.266 9.055 1 92.88 389 THR B O 1
ATOM 7147 N N . HIS B 1 390 ? -0.428 -11.961 7.707 1 95 390 HIS B N 1
ATOM 7148 C CA . HIS B 1 390 ? 0.669 -11.711 6.781 1 95 390 HIS B CA 1
ATOM 7149 C C . HIS B 1 390 ? 0.549 -10.328 6.152 1 95 390 HIS B C 1
ATOM 7151 O O . HIS B 1 390 ? 1.542 -9.602 6.035 1 95 390 HIS B O 1
ATOM 7157 N N . LEU B 1 391 ? -0.621 -9.984 5.758 1 93.88 391 LEU B N 1
ATOM 7158 C CA . LEU B 1 391 ? -0.862 -8.703 5.109 1 93.88 391 LEU B CA 1
ATOM 7159 C C . LEU B 1 391 ? -0.748 -7.559 6.109 1 93.88 391 LEU B C 1
ATOM 7161 O O . LEU B 1 391 ? -0.153 -6.52 5.809 1 93.88 391 LEU B O 1
ATOM 7165 N N . ASP B 1 392 ? -1.212 -7.727 7.297 1 87.19 392 ASP B N 1
ATOM 7166 C CA . ASP B 1 392 ? -1.179 -6.695 8.328 1 87.19 392 ASP B CA 1
ATOM 7167 C C . ASP B 1 392 ? 0.253 -6.414 8.781 1 87.19 392 ASP B C 1
ATOM 7169 O O . ASP B 1 392 ? 0.598 -5.273 9.094 1 87.19 392 ASP B O 1
ATOM 7173 N N . SER B 1 393 ? 1.021 -7.441 8.75 1 87.81 393 SER B N 1
ATOM 7174 C CA . SER B 1 393 ? 2.396 -7.281 9.211 1 87.81 393 SER B CA 1
ATOM 7175 C C . SER B 1 393 ? 3.32 -6.883 8.062 1 87.81 393 SER B C 1
ATOM 7177 O O . SER B 1 393 ? 4.52 -6.676 8.273 1 87.81 393 SER B O 1
ATOM 7179 N N . HIS B 1 394 ? 2.859 -6.824 6.863 1 87.5 394 HIS B N 1
ATOM 7180 C CA . HIS B 1 394 ? 3.654 -6.496 5.688 1 87.5 394 HIS B CA 1
ATOM 7181 C C . HIS B 1 394 ? 4.871 -7.406 5.574 1 87.5 394 HIS B C 1
ATOM 7183 O O . HIS B 1 394 ? 5.992 -6.93 5.371 1 87.5 394 HIS B O 1
ATOM 7189 N N . SER B 1 395 ? 4.641 -8.648 5.727 1 90.56 395 SER B N 1
ATOM 7190 C CA . SER B 1 395 ? 5.738 -9.602 5.809 1 90.56 395 SER B CA 1
ATOM 7191 C C . SER B 1 395 ? 6.285 -9.938 4.426 1 90.56 395 SER B C 1
ATOM 7193 O O . SER B 1 395 ? 7.312 -10.609 4.309 1 90.56 395 SER B O 1
ATOM 7195 N N . GLY B 1 396 ? 5.652 -9.508 3.418 1 93.94 396 GLY B N 1
ATOM 7196 C CA . GLY B 1 396 ? 6.043 -9.766 2.041 1 93.94 396 GLY B CA 1
ATOM 7197 C C . GLY B 1 396 ? 4.902 -9.594 1.055 1 93.94 396 GLY B C 1
ATOM 7198 O O . GLY B 1 396 ? 3.736 -9.562 1.447 1 93.94 396 GLY B O 1
ATOM 7199 N N . ALA B 1 397 ? 5.289 -9.477 -0.108 1 95.19 397 ALA B N 1
ATOM 7200 C CA . ALA B 1 397 ? 4.273 -9.32 -1.145 1 95.19 397 ALA B CA 1
ATOM 7201 C C . ALA B 1 397 ? 3.523 -10.633 -1.378 1 95.19 397 ALA B C 1
ATOM 7203 O O . ALA B 1 397 ? 4.094 -11.719 -1.236 1 95.19 397 ALA B O 1
ATOM 7204 N N . ILE B 1 398 ? 2.291 -10.477 -1.678 1 95.5 398 ILE B N 1
ATOM 7205 C CA . ILE B 1 398 ? 1.43 -11.617 -1.958 1 95.5 398 ILE B CA 1
ATOM 7206 C C . ILE B 1 398 ? 1.077 -11.648 -3.443 1 95.5 398 ILE B C 1
ATOM 7208 O O . ILE B 1 398 ? 0.983 -10.602 -4.086 1 95.5 398 ILE B O 1
ATOM 7212 N N . SER B 1 399 ? 0.938 -12.828 -3.969 1 95.19 399 SER B N 1
ATOM 7213 C CA . SER B 1 399 ? 0.658 -13.016 -5.391 1 95.19 399 SER B CA 1
ATOM 7214 C C . SER B 1 399 ? -0.774 -12.617 -5.727 1 95.19 399 SER B C 1
ATOM 7216 O O . SER B 1 399 ? -1.659 -12.672 -4.871 1 95.19 399 SER B O 1
ATOM 7218 N N . ALA B 1 400 ? -1.014 -12.219 -6.961 1 92.69 400 ALA B N 1
ATOM 7219 C CA . ALA B 1 400 ? -2.354 -11.891 -7.441 1 92.69 400 ALA B CA 1
ATOM 7220 C C . ALA B 1 400 ? -3.248 -13.125 -7.457 1 92.69 400 ALA B C 1
ATOM 7222 O O . ALA B 1 400 ? -4.473 -13.016 -7.367 1 92.69 400 ALA B O 1
ATOM 7223 N N . LEU B 1 401 ? -2.631 -14.266 -7.555 1 96 401 LEU B N 1
ATOM 7224 C CA . LEU B 1 401 ? -3.387 -15.516 -7.574 1 96 401 LEU B CA 1
ATOM 7225 C C . LEU B 1 401 ? -4.129 -15.719 -6.258 1 96 401 LEU B C 1
ATOM 7227 O O . LEU B 1 401 ? -5.227 -16.281 -6.238 1 96 401 LEU B O 1
ATOM 7231 N N . GLU B 1 402 ? -3.525 -15.273 -5.23 1 96.38 402 GLU B N 1
ATOM 7232 C CA . GLU B 1 402 ? -4.16 -15.406 -3.92 1 96.38 402 GLU B CA 1
ATOM 7233 C C . GLU B 1 402 ? -5.434 -14.57 -3.834 1 96.38 402 GLU B C 1
ATOM 7235 O O . GLU B 1 402 ? -6.379 -14.945 -3.137 1 96.38 402 GLU B O 1
ATOM 7240 N N . ALA B 1 403 ? -5.469 -13.453 -4.512 1 96.44 403 ALA B N 1
ATOM 7241 C CA . ALA B 1 403 ? -6.68 -12.641 -4.523 1 96.44 403 ALA B CA 1
ATOM 7242 C C . ALA B 1 403 ? -7.844 -13.398 -5.152 1 96.44 403 ALA B C 1
ATOM 7244 O O . ALA B 1 403 ? -8.961 -13.383 -4.633 1 96.44 403 ALA B O 1
ATOM 7245 N N . ILE B 1 404 ? -7.582 -14.031 -6.246 1 96.62 404 ILE B N 1
ATOM 7246 C CA . ILE B 1 404 ? -8.602 -14.812 -6.934 1 96.62 404 ILE B CA 1
ATOM 7247 C C . ILE B 1 404 ? -9.031 -15.992 -6.059 1 96.62 404 ILE B C 1
ATOM 7249 O O . ILE B 1 404 ? -10.219 -16.328 -5.992 1 96.62 404 ILE B O 1
ATOM 7253 N N . HIS B 1 405 ? -8.031 -16.5 -5.395 1 97.25 405 HIS B N 1
ATOM 7254 C CA . HIS B 1 405 ? -8.289 -17.609 -4.48 1 97.25 405 HIS B CA 1
ATOM 7255 C C . HIS B 1 405 ? -9.18 -17.172 -3.324 1 97.25 405 HIS B C 1
ATOM 7257 O O . HIS B 1 405 ? -10.125 -17.875 -2.961 1 97.25 405 HIS B O 1
ATOM 7263 N N . VAL B 1 406 ? -8.922 -16.062 -2.721 1 97.62 406 VAL B N 1
ATOM 7264 C CA . VAL B 1 406 ? -9.719 -15.5 -1.63 1 97.62 406 VAL B CA 1
ATOM 7265 C C . VAL B 1 406 ? -11.148 -15.25 -2.104 1 97.62 406 VAL B C 1
ATOM 7267 O O . VAL B 1 406 ? -12.102 -15.547 -1.386 1 97.62 406 VAL B O 1
ATOM 7270 N N . PHE B 1 407 ? -11.289 -14.773 -3.262 1 97.06 407 PHE B N 1
ATOM 7271 C CA . PHE B 1 407 ? -12.609 -14.531 -3.842 1 97.06 407 PHE B CA 1
ATOM 7272 C C . PHE B 1 407 ? -13.383 -15.836 -3.986 1 97.06 407 PHE B C 1
ATOM 7274 O O . PHE B 1 407 ? -14.555 -15.914 -3.623 1 97.06 407 PHE B O 1
ATOM 7281 N N . ALA B 1 408 ? -12.719 -16.828 -4.52 1 95.38 408 ALA B N 1
ATOM 7282 C CA . ALA B 1 408 ? -13.359 -18.125 -4.688 1 95.38 408 ALA B CA 1
ATOM 7283 C C . ALA B 1 408 ? -13.82 -18.688 -3.344 1 95.38 408 ALA B C 1
ATOM 7285 O O . ALA B 1 408 ? -14.93 -19.219 -3.232 1 95.38 408 ALA B O 1
ATOM 7286 N N . ILE B 1 409 ? -12.969 -18.562 -2.355 1 95 409 ILE B N 1
ATOM 7287 C CA . ILE B 1 409 ? -13.328 -19 -1.012 1 95 409 ILE B CA 1
ATOM 7288 C C . ILE B 1 409 ? -14.586 -18.266 -0.548 1 95 409 ILE B C 1
ATOM 7290 O O . ILE B 1 409 ? -15.492 -18.875 0.029 1 95 409 ILE B O 1
ATOM 7294 N N . GLY B 1 410 ? -14.625 -16.938 -0.782 1 93 410 GLY B N 1
ATOM 7295 C CA . GLY B 1 410 ? -15.781 -16.156 -0.4 1 93 410 GLY B CA 1
ATOM 7296 C C . GLY B 1 410 ? -17.062 -16.625 -1.046 1 93 410 GLY B C 1
ATOM 7297 O O . GLY B 1 410 ? -18.094 -16.75 -0.374 1 93 410 GLY B O 1
ATOM 7298 N N . ILE B 1 411 ? -17 -16.938 -2.285 1 90.81 411 ILE B N 1
ATOM 7299 C CA . ILE B 1 411 ? -18.188 -17.359 -3.02 1 90.81 411 ILE B CA 1
ATOM 7300 C C . ILE B 1 411 ? -18.625 -18.734 -2.525 1 90.81 411 ILE B C 1
ATOM 7302 O O . ILE B 1 411 ? -19.812 -18.969 -2.277 1 90.81 411 ILE B O 1
ATOM 7306 N N . ILE B 1 412 ? -17.703 -19.641 -2.346 1 88 412 ILE B N 1
ATOM 7307 C CA . ILE B 1 412 ? -18 -21 -1.908 1 88 412 ILE B CA 1
ATOM 7308 C C . ILE B 1 412 ? -18.594 -20.984 -0.496 1 88 412 ILE B C 1
ATOM 7310 O O . ILE B 1 412 ? -19.578 -21.656 -0.211 1 88 412 ILE B O 1
ATOM 7314 N N . SER B 1 413 ? -17.969 -20.203 0.345 1 83.75 413 SER B N 1
ATOM 7315 C CA . SER B 1 413 ? -18.406 -20.109 1.731 1 83.75 413 SER B CA 1
ATOM 7316 C C . SER B 1 413 ? -19.797 -19.484 1.823 1 83.75 413 SER B C 1
ATOM 7318 O O . SER B 1 413 ? -20.594 -19.859 2.689 1 83.75 413 SER B O 1
ATOM 7320 N N . PHE B 1 414 ? -20.031 -18.594 1.01 1 80.19 414 PHE B N 1
ATOM 7321 C CA . PHE B 1 414 ? -21.312 -17.906 1.03 1 80.19 414 PHE B CA 1
ATOM 7322 C C . PHE B 1 414 ? -22.422 -18.828 0.509 1 80.19 414 PHE B C 1
ATOM 7324 O O . PHE B 1 414 ? -23.5 -18.906 1.108 1 80.19 414 PHE B O 1
ATOM 7331 N N . THR B 1 415 ? -22.188 -19.469 -0.604 1 71.88 415 THR B N 1
ATOM 7332 C CA . THR B 1 415 ? -23.234 -20.266 -1.257 1 71.88 415 THR B CA 1
ATOM 7333 C C . THR B 1 415 ? -23.406 -21.609 -0.558 1 71.88 415 THR B C 1
ATOM 7335 O O . THR B 1 415 ? -24.5 -22.188 -0.573 1 71.88 415 THR B O 1
ATOM 7338 N N . GLY B 1 416 ? -22.234 -22.297 -0.272 1 59.81 416 GLY B N 1
ATOM 7339 C CA . GLY B 1 416 ? -22.359 -23.578 0.412 1 59.81 416 GLY B CA 1
ATOM 7340 C C . GLY B 1 416 ? -23.281 -23.531 1.608 1 59.81 416 GLY B C 1
ATOM 7341 O O . GLY B 1 416 ? -23.984 -24.5 1.895 1 59.81 416 GLY B O 1
ATOM 7342 N N . ARG B 1 417 ? -23.297 -22.391 2.336 1 55.03 417 ARG B N 1
ATOM 7343 C CA . ARG B 1 417 ? -24.047 -22.297 3.58 1 55.03 417 ARG B CA 1
ATOM 7344 C C . ARG B 1 417 ? -25.5 -21.906 3.312 1 55.03 417 ARG B C 1
ATOM 7346 O O . ARG B 1 417 ? -26.391 -22.281 4.07 1 55.03 417 ARG B O 1
ATOM 7353 N N . ILE B 1 418 ? -25.688 -21.016 2.293 1 49.97 418 ILE B N 1
ATOM 7354 C CA . ILE B 1 418 ? -27.094 -20.781 1.972 1 49.97 418 ILE B CA 1
ATOM 7355 C C . ILE B 1 418 ? -27.828 -22.125 1.86 1 49.97 418 ILE B C 1
ATOM 7357 O O . ILE B 1 418 ? -28.969 -22.25 2.311 1 49.97 418 ILE B O 1
ATOM 7361 N N . THR B 1 419 ? -27.031 -23.109 1.471 1 46.53 419 THR B N 1
ATOM 7362 C CA . THR B 1 419 ? -27.672 -24.406 1.294 1 46.53 419 THR B CA 1
ATOM 7363 C C . THR B 1 419 ? -27.781 -25.141 2.627 1 46.53 419 THR B C 1
ATOM 7365 O O . THR B 1 419 ? -28.703 -25.922 2.84 1 46.53 419 THR B O 1
ATOM 7368 N N . THR B 1 420 ? -26.781 -24.891 3.59 1 47.91 420 THR B N 1
ATOM 7369 C CA . THR B 1 420 ? -26.812 -25.656 4.828 1 47.91 420 THR B CA 1
ATOM 7370 C C . THR B 1 420 ? -27.75 -25 5.844 1 47.91 420 THR B C 1
ATOM 7372 O O . THR B 1 420 ? -28.172 -25.625 6.816 1 47.91 420 THR B O 1
ATOM 7375 N N . GLN B 1 421 ? -27.938 -23.672 5.898 1 48.81 421 GLN B N 1
ATOM 7376 C CA . GLN B 1 421 ? -28.844 -23.062 6.863 1 48.81 421 GLN B CA 1
ATOM 7377 C C . GLN B 1 421 ? -30.25 -23.672 6.75 1 48.81 421 GLN B C 1
ATOM 7379 O O . GLN B 1 421 ? -30.953 -23.828 7.754 1 48.81 421 GLN B O 1
ATOM 7384 N N . ASP B 1 422 ? -30.797 -23.875 5.527 1 44.06 422 ASP B N 1
ATOM 7385 C CA . ASP B 1 422 ? -32.156 -24.375 5.457 1 44.06 422 ASP B CA 1
ATOM 7386 C C . ASP B 1 422 ? -32.25 -25.766 6.07 1 44.06 422 ASP B C 1
ATOM 7388 O O . ASP B 1 422 ? -33.375 -26.219 6.41 1 44.06 422 ASP B O 1
ATOM 7392 N N . THR B 1 423 ? -31.219 -26.547 6.039 1 41.81 423 THR B N 1
ATOM 7393 C CA . THR B 1 423 ? -31.469 -27.922 6.48 1 41.81 423 THR B CA 1
ATOM 7394 C C . THR B 1 423 ? -30.906 -28.141 7.879 1 41.81 423 THR B C 1
ATOM 7396 O O . THR B 1 423 ? -31.016 -29.25 8.43 1 41.81 423 THR B O 1
ATOM 7399 N N . LEU B 1 424 ? -29.906 -27.422 8.367 1 40.47 424 LEU B N 1
ATOM 7400 C CA . LEU B 1 424 ? -29.453 -27.906 9.672 1 40.47 424 LEU B CA 1
ATOM 7401 C C . LEU B 1 424 ? -30.422 -27.5 10.773 1 40.47 424 LEU B C 1
ATOM 7403 O O . LEU B 1 424 ? -30.969 -26.391 10.742 1 40.47 424 LEU B O 1
ATOM 7407 N N . PRO B 1 425 ? -30.891 -28.516 11.672 1 37.84 425 PRO B N 1
ATOM 7408 C CA . PRO B 1 425 ? -31.766 -28.266 12.828 1 37.84 425 PRO B CA 1
ATOM 7409 C C . PRO B 1 425 ? -31.344 -27.031 13.625 1 37.84 425 PRO B C 1
ATOM 7411 O O . PRO B 1 425 ? -30.188 -26.625 13.578 1 37.84 425 PRO B O 1
ATOM 7414 N N . SER B 1 426 ? -32.375 -26.281 14.352 1 39.44 426 SER B N 1
ATOM 7415 C CA . SER B 1 426 ? -32.438 -25.125 15.234 1 39.44 426 SER B CA 1
ATOM 7416 C C . SER B 1 426 ? -31.188 -25.062 16.125 1 39.44 426 SER B C 1
ATOM 7418 O O . SER B 1 426 ? -30.906 -24.031 16.75 1 39.44 426 SER B O 1
ATOM 7420 N N . GLY B 1 427 ? -30.562 -26.031 16.703 1 36.69 427 GLY B N 1
ATOM 7421 C CA . GLY B 1 427 ? -29.734 -26.156 17.891 1 36.69 427 GLY B CA 1
ATOM 7422 C C . GLY B 1 427 ? -28.281 -25.766 17.656 1 36.69 427 GLY B C 1
ATOM 7423 O O . GLY B 1 427 ? -27.5 -25.688 18.609 1 36.69 427 GLY B O 1
ATOM 7424 N N . GLU B 1 428 ? -27.594 -26.391 16.797 1 38.81 428 GLU B N 1
ATOM 7425 C CA . GLU B 1 428 ? -26.172 -26.125 16.906 1 38.81 428 GLU B CA 1
ATOM 7426 C C . GLU B 1 428 ? -25.844 -24.688 16.531 1 38.81 428 GLU B C 1
ATOM 7428 O O . GLU B 1 428 ? -26.109 -24.25 15.406 1 38.81 428 GLU B O 1
ATOM 7433 N N . ALA B 1 429 ? -25.734 -23.781 17.391 1 41.09 429 ALA B N 1
ATOM 7434 C CA . ALA B 1 429 ? -25.484 -22.391 17.766 1 41.09 429 ALA B CA 1
ATOM 7435 C C . ALA B 1 429 ? -24.469 -21.734 16.844 1 41.09 429 ALA B C 1
ATOM 7437 O O . ALA B 1 429 ? -24.141 -20.562 16.984 1 41.09 429 ALA B O 1
ATOM 7438 N N . GLY B 1 430 ? -23.562 -22.406 16.125 1 42.59 430 GLY B N 1
ATOM 7439 C CA . GLY B 1 430 ? -22.281 -21.844 15.68 1 42.59 430 GLY B CA 1
ATOM 7440 C C . GLY B 1 430 ? -22.422 -20.875 14.531 1 42.59 430 GLY B C 1
ATOM 7441 O O . GLY B 1 430 ? -21.547 -20.031 14.312 1 42.59 430 GLY B O 1
ATOM 7442 N N . TYR B 1 431 ? -23.094 -21.297 13.281 1 50.28 431 TYR B N 1
ATOM 7443 C CA . TYR B 1 431 ? -22.938 -20.375 12.164 1 50.28 431 TYR B CA 1
ATOM 7444 C C . TYR B 1 431 ? -24.016 -19.312 12.164 1 50.28 431 TYR B C 1
ATOM 7446 O O . TYR B 1 431 ? -25.094 -19.5 11.594 1 50.28 431 TYR B O 1
ATOM 7454 N N . SER B 1 432 ? -24.047 -18.516 13.125 1 62.03 432 SER B N 1
ATOM 7455 C CA . SER B 1 432 ? -24.922 -17.359 13.258 1 62.03 432 SER B CA 1
ATOM 7456 C C . SER B 1 432 ? -24.734 -16.391 12.094 1 62.03 432 SER B C 1
ATOM 7458 O O . SER B 1 432 ? -23.656 -16.344 11.492 1 62.03 432 SER B O 1
ATOM 7460 N N . PRO B 1 433 ? -25.891 -16.094 11.445 1 69 433 PRO B N 1
ATOM 7461 C CA . PRO B 1 433 ? -25.812 -15.016 10.453 1 69 433 PRO B CA 1
ATOM 7462 C C . PRO B 1 433 ? -24.719 -13.992 10.781 1 69 433 PRO B C 1
ATOM 7464 O O . PRO B 1 433 ? -24.094 -13.438 9.867 1 69 433 PRO B O 1
ATOM 7467 N N . LEU B 1 434 ? -24.484 -14.031 11.984 1 70.94 434 LEU B N 1
ATOM 7468 C CA . LEU B 1 434 ? -23.484 -13.062 12.43 1 70.94 434 LEU B CA 1
ATOM 7469 C C . LEU B 1 434 ? -22.078 -13.516 12.031 1 70.94 434 LEU B C 1
ATOM 7471 O O . LEU B 1 434 ? -21.266 -12.703 11.594 1 70.94 434 LEU B O 1
ATOM 7475 N N . THR B 1 435 ? -21.891 -14.742 12.203 1 73.81 435 THR B N 1
ATOM 7476 C CA . THR B 1 435 ? -20.578 -15.281 11.875 1 73.81 435 THR B CA 1
ATOM 7477 C C . THR B 1 435 ? -20.328 -15.211 10.367 1 73.81 435 THR B C 1
ATOM 7479 O O . THR B 1 435 ? -19.203 -14.945 9.93 1 73.81 435 THR B O 1
ATOM 7482 N N . GLN B 1 436 ? -21.344 -15.359 9.625 1 76.12 436 GLN B N 1
ATOM 7483 C CA . GLN B 1 436 ? -21.219 -15.281 8.172 1 76.12 436 GLN B CA 1
ATOM 7484 C C . GLN B 1 436 ? -20.906 -13.852 7.727 1 76.12 436 GLN B C 1
ATOM 7486 O O . GLN B 1 436 ? -20.078 -13.641 6.84 1 76.12 436 GLN B O 1
ATOM 7491 N N . HIS B 1 437 ? -21.594 -12.992 8.383 1 77.5 437 HIS B N 1
ATOM 7492 C CA . HIS B 1 437 ? -21.359 -11.586 8.047 1 77.5 437 HIS B CA 1
ATOM 7493 C C . HIS B 1 437 ? -19.938 -11.172 8.391 1 77.5 437 HIS B C 1
ATOM 7495 O O . HIS B 1 437 ? -19.297 -10.43 7.633 1 77.5 437 HIS B O 1
ATOM 7501 N N . ARG B 1 438 ? -19.516 -11.711 9.438 1 80.31 438 ARG B N 1
ATOM 7502 C CA . ARG B 1 438 ? -18.156 -11.406 9.852 1 80.31 438 ARG B CA 1
ATOM 7503 C C . ARG B 1 438 ? -17.141 -11.969 8.859 1 80.31 438 ARG B C 1
ATOM 7505 O O . ARG B 1 438 ? -16.156 -11.312 8.531 1 80.31 438 ARG B O 1
ATOM 7512 N N . ARG B 1 439 ? -17.438 -13.086 8.406 1 84.56 439 ARG B N 1
ATOM 7513 C CA . ARG B 1 439 ? -16.531 -13.742 7.465 1 84.56 439 ARG B CA 1
ATOM 7514 C C . ARG B 1 439 ? -16.5 -13 6.129 1 84.56 439 ARG B C 1
ATOM 7516 O O . ARG B 1 439 ? -15.438 -12.797 5.555 1 84.56 439 ARG B O 1
ATOM 7523 N N . LEU B 1 440 ? -17.625 -12.664 5.676 1 85.12 440 LEU B N 1
ATOM 7524 C CA . LEU B 1 440 ? -17.688 -11.938 4.41 1 85.12 440 LEU B CA 1
ATOM 7525 C C . LEU B 1 440 ? -17 -10.586 4.52 1 85.12 440 LEU B C 1
ATOM 7527 O O . LEU B 1 440 ? -16.312 -10.156 3.584 1 85.12 440 LEU B O 1
ATOM 7531 N N . SER B 1 441 ? -17.172 -10.016 5.676 1 85.25 441 SER B N 1
ATOM 7532 C CA . SER B 1 441 ? -16.5 -8.742 5.898 1 85.25 441 SER B CA 1
ATOM 7533 C C . SER B 1 441 ? -14.984 -8.914 5.895 1 85.25 441 SER B C 1
ATOM 7535 O O . SER B 1 441 ? -14.258 -8.07 5.359 1 85.25 441 SER B O 1
ATOM 7537 N N . GLN B 1 442 ? -14.547 -9.953 6.488 1 89.06 442 GLN B N 1
ATOM 7538 C CA . GLN B 1 442 ? -13.125 -10.25 6.48 1 89.06 442 GLN B CA 1
ATOM 7539 C C . GLN B 1 442 ? -12.609 -10.461 5.059 1 89.06 442 GLN B C 1
ATOM 7541 O O . GLN B 1 442 ? -11.539 -9.969 4.703 1 89.06 442 GLN B O 1
ATOM 7546 N N . LEU B 1 443 ? -13.367 -11.164 4.297 1 94 443 LEU B N 1
ATOM 7547 C CA . LEU B 1 443 ? -12.984 -11.445 2.918 1 94 443 LEU B CA 1
ATOM 7548 C C . LEU B 1 443 ? -12.938 -10.164 2.096 1 94 443 LEU B C 1
ATOM 7550 O O . LEU B 1 443 ? -12.023 -9.961 1.298 1 94 443 LEU B O 1
ATOM 7554 N N . VAL B 1 444 ? -13.883 -9.312 2.303 1 91.88 444 VAL B N 1
ATOM 7555 C CA . VAL B 1 444 ? -13.898 -8.023 1.614 1 91.88 444 VAL B CA 1
ATOM 7556 C C . VAL B 1 444 ? -12.672 -7.207 2.012 1 91.88 444 VAL B C 1
ATOM 7558 O O . VAL B 1 444 ? -12.023 -6.598 1.159 1 91.88 444 VAL B O 1
ATOM 7561 N N . ASN B 1 445 ? -12.344 -7.246 3.281 1 92.06 445 ASN B N 1
ATOM 7562 C CA . ASN B 1 445 ? -11.164 -6.531 3.768 1 92.06 445 ASN B CA 1
ATOM 7563 C C . ASN B 1 445 ? -9.883 -7.066 3.135 1 92.06 445 ASN B C 1
ATOM 7565 O O . ASN B 1 445 ? -9 -6.289 2.756 1 92.06 445 ASN B O 1
ATOM 7569 N N . LEU B 1 446 ? -9.797 -8.32 3.041 1 95.69 446 LEU B N 1
ATOM 7570 C CA . LEU B 1 446 ? -8.617 -8.938 2.439 1 95.69 446 LEU B CA 1
ATOM 7571 C C . LEU B 1 446 ? -8.484 -8.539 0.973 1 95.69 446 LEU B C 1
ATOM 7573 O O . LEU B 1 446 ? -7.398 -8.188 0.515 1 95.69 446 LEU B O 1
ATOM 7577 N N . LEU B 1 447 ? -9.586 -8.547 0.276 1 96.38 447 LEU B N 1
ATOM 7578 C CA . LEU B 1 447 ? -9.555 -8.172 -1.134 1 96.38 447 LEU B CA 1
ATOM 7579 C C . LEU B 1 447 ? -9.227 -6.688 -1.293 1 96.38 447 LEU B C 1
ATOM 7581 O O . LEU B 1 447 ? -8.57 -6.293 -2.258 1 96.38 447 LEU B O 1
ATOM 7585 N N . THR B 1 448 ? -9.656 -5.887 -0.339 1 93.88 448 THR B N 1
ATOM 7586 C CA . THR B 1 448 ? -9.32 -4.469 -0.352 1 93.88 448 THR B CA 1
ATOM 7587 C C . THR B 1 448 ? -7.812 -4.273 -0.214 1 93.88 448 THR B C 1
ATOM 7589 O O . THR B 1 448 ? -7.215 -3.479 -0.942 1 93.88 448 THR B O 1
ATOM 7592 N N . LEU B 1 449 ? -7.242 -4.988 0.679 1 94.12 449 LEU B N 1
ATOM 7593 C CA . LEU B 1 449 ? -5.801 -4.902 0.875 1 94.12 449 LEU B CA 1
ATOM 7594 C C . LEU B 1 449 ? -5.055 -5.352 -0.375 1 94.12 449 LEU B C 1
ATOM 7596 O O . LEU B 1 449 ? -4.102 -4.699 -0.806 1 94.12 449 LEU B O 1
ATOM 7600 N N . LEU B 1 450 ? -5.492 -6.406 -0.936 1 95.56 450 LEU B N 1
ATOM 7601 C CA . LEU B 1 450 ? -4.82 -6.949 -2.113 1 95.56 450 LEU B CA 1
ATOM 7602 C C . LEU B 1 450 ? -5.012 -6.031 -3.316 1 95.56 450 LEU B C 1
ATOM 7604 O O . LEU B 1 450 ? -4.145 -5.965 -4.191 1 95.56 450 LEU B O 1
ATOM 7608 N N . ALA B 1 451 ? -6.082 -5.281 -3.352 1 93.88 451 ALA B N 1
ATOM 7609 C CA . ALA B 1 451 ? -6.395 -4.379 -4.457 1 93.88 451 ALA B CA 1
ATOM 7610 C C . ALA B 1 451 ? -5.449 -3.18 -4.469 1 93.88 451 ALA B C 1
ATOM 7612 O O . ALA B 1 451 ? -5.336 -2.479 -5.477 1 93.88 451 ALA B O 1
ATOM 7613 N N . THR B 1 452 ? -4.797 -2.939 -3.324 1 90.5 452 THR B N 1
ATOM 7614 C CA . THR B 1 452 ? -3.84 -1.841 -3.281 1 90.5 452 THR B CA 1
ATOM 7615 C C . THR B 1 452 ? -2.662 -2.113 -4.215 1 90.5 452 THR B C 1
ATOM 7617 O O . THR B 1 452 ? -2.102 -1.186 -4.801 1 90.5 452 THR B O 1
ATOM 7620 N N . ARG B 1 453 ? -2.348 -3.326 -4.363 1 91 453 ARG B N 1
ATOM 7621 C CA . ARG B 1 453 ? -1.239 -3.695 -5.238 1 91 453 ARG B CA 1
ATOM 7622 C C . ARG B 1 453 ? -1.74 -4.066 -6.629 1 91 453 ARG B C 1
ATOM 7624 O O . ARG B 1 453 ? -1.093 -3.754 -7.633 1 91 453 ARG B O 1
ATOM 7631 N N . TYR B 1 454 ? -2.832 -4.785 -6.613 1 94 454 TYR B N 1
ATOM 7632 C CA . TYR B 1 454 ? -3.428 -5.23 -7.867 1 94 454 TYR B CA 1
ATOM 7633 C C . TYR B 1 454 ? -4.793 -4.586 -8.086 1 94 454 TYR B C 1
ATOM 7635 O O . TYR B 1 454 ? -5.812 -5.113 -7.633 1 94 454 TYR B O 1
ATOM 7643 N N . SER B 1 455 ? -4.848 -3.561 -8.859 1 90.81 455 SER B N 1
ATOM 7644 C CA . SER B 1 455 ? -6.035 -2.723 -8.977 1 90.81 455 SER B CA 1
ATOM 7645 C C . SER B 1 455 ? -7.211 -3.506 -9.547 1 90.81 455 SER B C 1
ATOM 7647 O O . SER B 1 455 ? -8.367 -3.258 -9.195 1 90.81 455 SER B O 1
ATOM 7649 N N . ALA B 1 456 ? -6.965 -4.461 -10.383 1 94.06 456 ALA B N 1
ATOM 7650 C CA . ALA B 1 456 ? -8.039 -5.238 -11 1 94.06 456 ALA B CA 1
ATOM 7651 C C . ALA B 1 456 ? -8.82 -6.02 -9.945 1 94.06 456 ALA B C 1
ATOM 7653 O O . ALA B 1 456 ? -9.984 -6.375 -10.164 1 94.06 456 ALA B O 1
ATOM 7654 N N . VAL B 1 457 ? -8.266 -6.301 -8.789 1 95.88 457 VAL B N 1
ATOM 7655 C CA . VAL B 1 457 ? -8.867 -7.082 -7.711 1 95.88 457 VAL B CA 1
ATOM 7656 C C . VAL B 1 457 ? -10.031 -6.305 -7.102 1 95.88 457 VAL B C 1
ATOM 7658 O O . VAL B 1 457 ? -10.891 -6.883 -6.422 1 95.88 457 VAL B O 1
ATOM 7661 N N . ARG B 1 458 ? -10.148 -5.027 -7.359 1 93.75 458 ARG B N 1
ATOM 7662 C CA . ARG B 1 458 ? -11.25 -4.199 -6.871 1 93.75 458 ARG B CA 1
ATOM 7663 C C . ARG B 1 458 ? -12.594 -4.73 -7.363 1 93.75 458 ARG B C 1
ATOM 7665 O O . ARG B 1 458 ? -13.594 -4.652 -6.648 1 93.75 458 ARG B O 1
ATOM 7672 N N . SER B 1 459 ? -12.578 -5.207 -8.555 1 95.69 459 SER B N 1
ATOM 7673 C CA . SER B 1 459 ? -13.828 -5.727 -9.102 1 95.69 459 SER B CA 1
ATOM 7674 C C . SER B 1 459 ? -14.328 -6.922 -8.305 1 95.69 459 SER B C 1
ATOM 7676 O O . SER B 1 459 ? -15.539 -7.086 -8.109 1 95.69 459 SER B O 1
ATOM 7678 N N . LEU B 1 460 ? -13.391 -7.758 -7.848 1 96.38 460 LEU B N 1
ATOM 7679 C CA . LEU B 1 460 ? -13.773 -8.898 -7.027 1 96.38 460 LEU B CA 1
ATOM 7680 C C . LEU B 1 460 ? -14.312 -8.445 -5.676 1 96.38 460 LEU B C 1
ATOM 7682 O O . LEU B 1 460 ? -15.305 -8.992 -5.184 1 96.38 460 LEU B O 1
ATOM 7686 N N . ARG B 1 461 ? -13.625 -7.488 -5.121 1 93.94 461 ARG B N 1
ATOM 7687 C CA . ARG B 1 461 ? -14.07 -6.902 -3.861 1 93.94 461 ARG B CA 1
ATOM 7688 C C . ARG B 1 461 ? -15.492 -6.367 -3.977 1 93.94 461 ARG B C 1
ATOM 7690 O O . ARG B 1 461 ? -16.328 -6.617 -3.105 1 93.94 461 ARG B O 1
ATOM 7697 N N . ASP B 1 462 ? -15.82 -5.68 -5.062 1 91.88 462 ASP B N 1
ATOM 7698 C CA . ASP B 1 462 ? -17.125 -5.074 -5.266 1 91.88 462 ASP B CA 1
ATOM 7699 C C . ASP B 1 462 ? -18.219 -6.141 -5.379 1 91.88 462 ASP B C 1
ATOM 7701 O O . ASP B 1 462 ? -19.328 -5.953 -4.883 1 91.88 462 ASP B O 1
ATOM 7705 N N . ILE B 1 463 ? -17.922 -7.168 -5.965 1 93.12 463 ILE B N 1
ATOM 7706 C CA . ILE B 1 463 ? -18.875 -8.266 -6.098 1 93.12 463 ILE B CA 1
ATOM 7707 C C . ILE B 1 463 ? -19.172 -8.852 -4.723 1 93.12 463 ILE B C 1
ATOM 7709 O O . ILE B 1 463 ? -20.344 -9.055 -4.367 1 93.12 463 ILE B O 1
ATOM 7713 N N . LEU B 1 464 ? -18.156 -9.133 -3.938 1 91.5 464 LEU B N 1
ATOM 7714 C CA . LEU B 1 464 ? -18.359 -9.695 -2.607 1 91.5 464 LEU B CA 1
ATOM 7715 C C . LEU B 1 464 ? -19.094 -8.711 -1.708 1 91.5 464 LEU B C 1
ATOM 7717 O O . LEU B 1 464 ? -19.906 -9.117 -0.863 1 91.5 464 LEU B O 1
ATOM 7721 N N . MET B 1 465 ? -18.766 -7.449 -1.917 1 86.62 465 MET B N 1
ATOM 7722 C CA . MET B 1 465 ? -19.469 -6.426 -1.146 1 86.62 465 MET B CA 1
ATOM 7723 C C . MET B 1 465 ? -20.953 -6.43 -1.459 1 86.62 465 MET B C 1
ATOM 7725 O O . MET B 1 465 ? -21.781 -6.273 -0.56 1 86.62 465 MET B O 1
ATOM 7729 N N . GLU B 1 466 ? -21.25 -6.566 -2.703 1 86.38 466 GLU B N 1
ATOM 7730 C CA . GLU B 1 466 ? -22.656 -6.645 -3.096 1 86.38 466 GLU B CA 1
ATOM 7731 C C . GLU B 1 466 ? -23.344 -7.859 -2.473 1 86.38 466 GLU B C 1
ATOM 7733 O O . GLU B 1 466 ? -24.5 -7.785 -2.07 1 86.38 466 GLU B O 1
ATOM 7738 N N . LEU B 1 467 ? -22.625 -8.906 -2.369 1 83.88 467 LEU B N 1
ATOM 7739 C CA . LEU B 1 467 ? -23.156 -10.102 -1.724 1 83.88 467 LEU B CA 1
ATOM 7740 C C . LEU B 1 467 ? -23.391 -9.859 -0.236 1 83.88 467 LEU B C 1
ATOM 7742 O O . LEU B 1 467 ? -24.391 -10.32 0.327 1 83.88 467 LEU B O 1
ATOM 7746 N N . LEU B 1 468 ? -22.5 -9.18 0.364 1 80.69 468 LEU B N 1
ATOM 7747 C CA . LEU B 1 468 ? -22.609 -8.844 1.78 1 80.69 468 LEU B CA 1
ATOM 7748 C C . LEU B 1 468 ? -23.828 -7.969 2.041 1 80.69 468 LEU B C 1
ATOM 7750 O O . LEU B 1 468 ? -24.531 -8.172 3.027 1 80.69 468 LEU B O 1
ATOM 7754 N N . VAL B 1 469 ? -24.094 -7.059 1.138 1 75.69 469 VAL B N 1
ATOM 7755 C CA . VAL B 1 469 ? -25.203 -6.125 1.288 1 75.69 469 VAL B CA 1
ATOM 7756 C C . VAL B 1 469 ? -26.531 -6.844 1.037 1 75.69 469 VAL B C 1
ATOM 7758 O O . VAL B 1 469 ? -27.5 -6.625 1.756 1 75.69 469 VAL B O 1
ATOM 7761 N N . THR B 1 470 ? -26.531 -7.691 0.097 1 74 470 THR B N 1
ATOM 7762 C CA . THR B 1 470 ? -27.766 -8.391 -0.267 1 74 470 THR B CA 1
ATOM 7763 C C . THR B 1 470 ? -28.125 -9.438 0.783 1 74 470 THR B C 1
ATOM 7765 O O . THR B 1 470 ? -29.297 -9.758 0.967 1 74 470 THR B O 1
ATOM 7768 N N . HIS B 1 471 ? -27.203 -9.992 1.421 1 71 471 HIS B N 1
ATOM 7769 C CA . HIS B 1 471 ? -27.469 -10.977 2.463 1 71 471 HIS B CA 1
ATOM 7770 C C . HIS B 1 471 ? -28.141 -10.328 3.668 1 71 471 HIS B C 1
ATOM 7772 O O . HIS B 1 471 ? -28.922 -10.977 4.367 1 71 471 HIS B O 1
ATOM 7778 N N . ALA B 1 472 ? -27.812 -9.148 3.926 1 62.78 472 ALA B N 1
ATOM 7779 C CA . ALA B 1 472 ? -28.422 -8.453 5.066 1 62.78 472 ALA B CA 1
ATOM 7780 C C . ALA B 1 472 ? -29.891 -8.172 4.82 1 62.78 472 ALA B C 1
ATOM 7782 O O . ALA B 1 472 ? -30.672 -8.023 5.77 1 62.78 472 ALA B O 1
ATOM 7783 N N . ASP B 1 473 ? -30.312 -8.078 3.51 1 59.5 473 ASP B N 1
ATOM 7784 C CA . ASP B 1 473 ? -31.719 -7.887 3.195 1 59.5 473 ASP B CA 1
ATOM 7785 C C . ASP B 1 473 ? -32.219 -8.938 2.197 1 59.5 473 ASP B C 1
ATOM 7787 O O . ASP B 1 473 ? -32.062 -8.766 0.985 1 59.5 473 ASP B O 1
ATOM 7791 N N . PRO B 1 474 ? -32.781 -10.188 2.68 1 52.12 474 PRO B N 1
ATOM 7792 C CA . PRO B 1 474 ? -33.188 -11.281 1.794 1 52.12 474 PRO B CA 1
ATOM 7793 C C . PRO B 1 474 ? -34.312 -10.898 0.866 1 52.12 474 PRO B C 1
ATOM 7795 O O . PRO B 1 474 ? -34.656 -11.641 -0.065 1 52.12 474 PRO B O 1
ATOM 7798 N N . SER B 1 475 ? -35.125 -9.922 1.137 1 51.16 475 SER B N 1
ATOM 7799 C CA . SER B 1 475 ? -36.344 -9.672 0.384 1 51.16 475 SER B CA 1
ATOM 7800 C C . SER B 1 475 ? -36.031 -9.281 -1.058 1 51.16 475 SER B C 1
ATOM 7802 O O . SER B 1 475 ? -36.938 -9.25 -1.902 1 51.16 475 SER B O 1
ATOM 7804 N N . ARG B 1 476 ? -34.969 -8.898 -1.438 1 50.22 476 ARG B N 1
ATOM 7805 C CA . ARG B 1 476 ? -35 -8.148 -2.693 1 50.22 476 ARG B CA 1
ATOM 7806 C C . ARG B 1 476 ? -34.281 -8.922 -3.799 1 50.22 476 ARG B C 1
ATOM 7808 O O . ARG B 1 476 ? -33.094 -9.219 -3.691 1 50.22 476 ARG B O 1
ATOM 7815 N N . ARG B 1 477 ? -35.094 -9.469 -4.879 1 48.41 477 ARG B N 1
ATOM 7816 C CA . ARG B 1 477 ? -34.844 -9.914 -6.246 1 48.41 477 ARG B CA 1
ATOM 7817 C C . ARG B 1 477 ? -33.812 -9.016 -6.922 1 48.41 477 ARG B C 1
ATOM 7819 O O . ARG B 1 477 ? -33 -9.477 -7.73 1 48.41 477 ARG B O 1
ATOM 7826 N N . ALA B 1 478 ? -33.938 -7.602 -6.82 1 50.91 478 ALA B N 1
ATOM 7827 C CA . ALA B 1 478 ? -33.188 -6.5 -7.422 1 50.91 478 ALA B CA 1
ATOM 7828 C C . ALA B 1 478 ? -31.688 -6.664 -7.184 1 50.91 478 ALA B C 1
ATOM 7830 O O . ALA B 1 478 ? -30.875 -6.258 -8.016 1 50.91 478 ALA B O 1
ATOM 7831 N N . SER B 1 479 ? -31.312 -7.582 -6.184 1 63.22 479 SER B N 1
ATOM 7832 C CA . SER B 1 479 ? -29.938 -7.816 -5.762 1 63.22 479 SER B CA 1
ATOM 7833 C C . SER B 1 479 ? -29.203 -8.734 -6.738 1 63.22 479 SER B C 1
ATOM 7835 O O . SER B 1 479 ? -28.016 -8.539 -7.016 1 63.22 479 SER B O 1
ATOM 7837 N N . ASN B 1 480 ? -30.047 -9.398 -7.617 1 74.94 480 ASN B N 1
ATOM 7838 C CA . ASN B 1 480 ? -29.406 -10.297 -8.57 1 74.94 480 ASN B CA 1
ATOM 7839 C C . ASN B 1 480 ? -29 -9.57 -9.852 1 74.94 480 ASN B C 1
ATOM 7841 O O . ASN B 1 480 ? -27.969 -9.883 -10.445 1 74.94 480 ASN B O 1
ATOM 7845 N N . GLU B 1 481 ? -29.797 -8.523 -10.164 1 81.69 481 GLU B N 1
ATOM 7846 C CA . GLU B 1 481 ? -29.453 -7.777 -11.375 1 81.69 481 GLU B CA 1
ATOM 7847 C C . GLU B 1 481 ? -28.156 -7 -11.188 1 81.69 481 GLU B C 1
ATOM 7849 O O . GLU B 1 481 ? -27.297 -6.988 -12.07 1 81.69 481 GLU B O 1
ATOM 7854 N N . ARG B 1 482 ? -28.047 -6.402 -10.094 1 84.38 482 ARG B N 1
ATOM 7855 C CA . ARG B 1 482 ? -26.812 -5.648 -9.828 1 84.38 482 ARG B CA 1
ATOM 7856 C C . ARG B 1 482 ? -25.609 -6.578 -9.758 1 84.38 482 ARG B C 1
ATOM 7858 O O . ARG B 1 482 ? -24.516 -6.223 -10.203 1 84.38 482 ARG B O 1
ATOM 7865 N N . LEU B 1 483 ? -25.828 -7.652 -9.234 1 86.94 483 LEU B N 1
ATOM 7866 C CA . LEU B 1 483 ? -24.75 -8.641 -9.156 1 86.94 483 LEU B CA 1
ATOM 7867 C C . LEU B 1 483 ? -24.312 -9.078 -10.547 1 86.94 483 LEU B C 1
ATOM 7869 O O . LEU B 1 483 ? -23.109 -9.18 -10.82 1 86.94 483 LEU B O 1
ATOM 7873 N N . ARG B 1 484 ? -25.312 -9.289 -11.453 1 90 484 ARG B N 1
ATOM 7874 C CA . ARG B 1 484 ? -25 -9.664 -12.828 1 90 484 ARG B CA 1
ATOM 7875 C C . ARG B 1 484 ? -24.25 -8.547 -13.547 1 90 484 ARG B C 1
ATOM 7877 O O . ARG B 1 484 ? -23.344 -8.812 -14.336 1 90 484 ARG B O 1
ATOM 7884 N N . GLU B 1 485 ? -24.641 -7.418 -13.219 1 92 485 GLU B N 1
ATOM 7885 C CA . GLU B 1 485 ? -23.953 -6.273 -13.812 1 92 485 GLU B CA 1
ATOM 7886 C C . GLU B 1 485 ? -22.5 -6.191 -13.359 1 92 485 GLU B C 1
ATOM 7888 O O . GLU B 1 485 ? -21.609 -5.953 -14.164 1 92 485 GLU B O 1
ATOM 7893 N N . LEU B 1 486 ? -22.25 -6.395 -12.094 1 92.88 486 LEU B N 1
ATOM 7894 C CA . LEU B 1 486 ? -20.906 -6.34 -11.539 1 92.88 486 LEU B CA 1
ATOM 7895 C C . LEU B 1 486 ? -20.047 -7.465 -12.109 1 92.88 486 LEU B C 1
ATOM 7897 O O . LEU B 1 486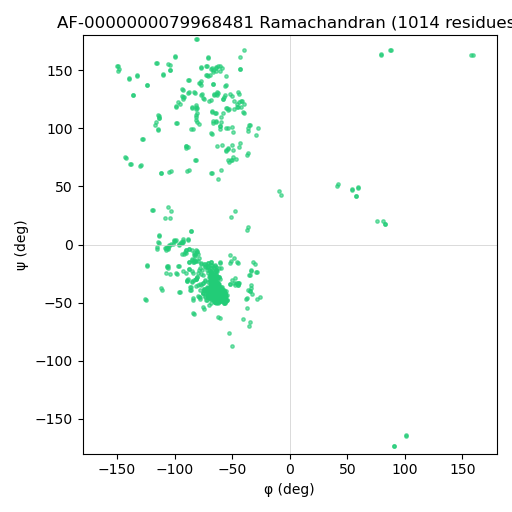 ? -18.875 -7.254 -12.414 1 92.88 486 LEU B O 1
ATOM 7901 N N . ILE B 1 487 ? -20.641 -8.609 -12.266 1 92.62 487 ILE B N 1
ATOM 7902 C CA . ILE B 1 487 ? -19.922 -9.75 -12.828 1 92.62 487 ILE B CA 1
ATOM 7903 C C . ILE B 1 487 ? -19.562 -9.469 -14.281 1 92.62 487 ILE B C 1
ATOM 7905 O O . ILE B 1 487 ? -18.438 -9.734 -14.711 1 92.62 487 ILE B O 1
ATOM 7909 N N . GLY B 1 488 ? -20.438 -8.891 -15 1 91.31 488 GLY B N 1
ATOM 7910 C CA . GLY B 1 488 ? -20.203 -8.57 -16.406 1 91.31 488 GLY B CA 1
ATOM 7911 C C . GLY B 1 488 ? -19.141 -7.512 -16.609 1 91.31 488 GLY B C 1
ATOM 7912 O O . GLY B 1 488 ? -18.422 -7.535 -17.609 1 91.31 488 GLY B O 1
ATOM 7913 N N . ARG B 1 489 ? -19 -6.629 -15.633 1 92.38 489 ARG B N 1
ATOM 7914 C CA . ARG B 1 489 ? -18.062 -5.52 -15.758 1 92.38 489 ARG B CA 1
ATOM 7915 C C . ARG B 1 489 ? -16.766 -5.82 -15.031 1 92.38 489 ARG B C 1
ATOM 7917 O O . ARG B 1 489 ? -15.883 -4.965 -14.945 1 92.38 489 ARG B O 1
ATOM 7924 N N . SER B 1 490 ? -16.656 -7.004 -14.484 1 94.44 490 SER B N 1
ATOM 7925 C CA . SER B 1 490 ? -15.461 -7.34 -13.703 1 94.44 490 SER B CA 1
ATOM 7926 C C . SER B 1 490 ? -14.211 -7.297 -14.562 1 94.44 490 SER B C 1
ATOM 7928 O O . SER B 1 490 ? -14.195 -7.832 -15.68 1 94.44 490 SER B O 1
ATOM 7930 N N . GLU B 1 491 ? -13.188 -6.613 -14.078 1 93.62 491 GLU B N 1
ATOM 7931 C CA . GLU B 1 491 ? -11.906 -6.574 -14.773 1 93.62 491 GLU B CA 1
ATOM 7932 C C . GLU B 1 491 ? -11.242 -7.953 -14.797 1 93.62 491 GLU B C 1
ATOM 7934 O O . GLU B 1 491 ? -10.594 -8.32 -15.773 1 93.62 491 GLU B O 1
ATOM 7939 N N . ILE B 1 492 ? -11.406 -8.672 -13.688 1 95 492 ILE B N 1
ATOM 7940 C CA . ILE B 1 492 ? -10.906 -10.039 -13.609 1 95 492 ILE B CA 1
ATOM 7941 C C . ILE B 1 492 ? -11.969 -11.008 -14.133 1 95 492 ILE B C 1
ATOM 7943 O O . ILE B 1 492 ? -13.141 -10.922 -13.75 1 95 492 ILE B O 1
ATOM 7947 N N . LEU B 1 493 ? -11.562 -11.82 -14.945 1 91.38 493 LEU B N 1
ATOM 7948 C CA . LEU B 1 493 ? -12.492 -12.797 -15.5 1 91.38 493 LEU B CA 1
ATOM 7949 C C . LEU B 1 493 ? -12.906 -13.82 -14.445 1 91.38 493 LEU B C 1
ATOM 7951 O O . LEU B 1 493 ? -12.062 -14.453 -13.82 1 91.38 493 LEU B O 1
ATOM 7955 N N . ILE B 1 494 ? -14.211 -13.883 -14.273 1 93 494 ILE B N 1
ATOM 7956 C CA . ILE B 1 494 ? -14.758 -14.844 -13.32 1 93 494 ILE B CA 1
ATOM 7957 C C . ILE B 1 494 ? -15.109 -16.141 -14.047 1 93 494 ILE B C 1
ATOM 7959 O O . ILE B 1 494 ? -15.844 -16.125 -15.039 1 93 494 ILE B O 1
ATOM 7963 N N . SER B 1 495 ? -14.594 -17.234 -13.531 1 89.56 495 SER B N 1
ATOM 7964 C CA . SER B 1 495 ? -14.805 -18.531 -14.164 1 89.56 495 SER B CA 1
ATOM 7965 C C . SER B 1 495 ? -16.281 -18.875 -14.227 1 89.56 495 SER B C 1
ATOM 7967 O O . SER B 1 495 ? -17.078 -18.406 -13.406 1 89.56 495 SER B O 1
ATOM 7969 N N . ASN B 1 496 ? -16.688 -19.688 -15.18 1 85 496 ASN B N 1
ATOM 7970 C CA . ASN B 1 496 ? -18.062 -20.125 -15.336 1 85 496 ASN B CA 1
ATOM 7971 C C . ASN B 1 496 ? -18.547 -20.906 -14.117 1 85 496 ASN B C 1
ATOM 7973 O O . ASN B 1 496 ? -19.719 -20.781 -13.719 1 85 496 ASN B O 1
ATOM 7977 N N . GLN B 1 497 ? -17.703 -21.656 -13.586 1 85.81 497 GLN B N 1
ATOM 7978 C CA . GLN B 1 497 ? -18.047 -22.453 -12.406 1 85.81 497 GLN B CA 1
ATOM 7979 C C . GLN B 1 497 ? -18.422 -21.547 -11.234 1 85.81 497 GLN B C 1
ATOM 7981 O O . GLN B 1 497 ? -19.422 -21.797 -10.547 1 85.81 497 GLN B O 1
ATOM 7986 N N . ILE B 1 498 ? -17.672 -20.531 -11.07 1 89.5 498 ILE B N 1
ATOM 7987 C CA . ILE B 1 498 ? -17.922 -19.609 -9.969 1 89.5 498 ILE B CA 1
ATOM 7988 C C . ILE B 1 498 ? -19.188 -18.812 -10.242 1 89.5 498 ILE B C 1
ATOM 7990 O O . ILE B 1 498 ? -19.969 -18.531 -9.32 1 89.5 498 ILE B O 1
ATOM 7994 N N . GLN B 1 499 ? -19.406 -18.453 -11.477 1 88.25 499 GLN B N 1
ATOM 7995 C CA . GLN B 1 499 ? -20.625 -17.75 -11.828 1 88.25 499 GLN B CA 1
ATOM 7996 C C . GLN B 1 499 ? -21.859 -18.609 -11.562 1 88.25 499 GLN B C 1
ATOM 7998 O O . GLN B 1 499 ? -22.875 -18.109 -11.07 1 88.25 499 GLN B O 1
ATOM 8003 N N . THR B 1 500 ? -21.719 -19.859 -11.82 1 85.06 500 THR B N 1
ATOM 8004 C CA . THR B 1 500 ? -22.828 -20.781 -11.586 1 85.06 500 THR B CA 1
ATOM 8005 C C . THR B 1 500 ? -23.125 -20.922 -10.094 1 85.06 500 THR B C 1
ATOM 8007 O O . THR B 1 500 ? -24.281 -21.031 -9.688 1 85.06 500 THR B O 1
ATOM 8010 N N . ILE B 1 501 ? -22.094 -20.953 -9.336 1 83.75 501 ILE B N 1
ATOM 8011 C CA . ILE B 1 501 ? -22.266 -21.031 -7.891 1 83.75 501 ILE B CA 1
ATOM 8012 C C . ILE B 1 501 ? -22.938 -19.766 -7.375 1 83.75 501 ILE B C 1
ATOM 8014 O O . ILE B 1 501 ? -23.781 -19.812 -6.484 1 83.75 501 ILE B O 1
ATOM 8018 N N . LEU B 1 502 ? -22.609 -18.656 -8.008 1 83.12 502 LEU B N 1
ATOM 8019 C CA . LEU B 1 502 ? -23.078 -17.359 -7.562 1 83.12 502 LEU B CA 1
ATOM 8020 C C . LEU B 1 502 ? -24.516 -17.125 -7.996 1 83.12 502 LEU B C 1
ATOM 8022 O O . LEU B 1 502 ? -25.344 -16.625 -7.215 1 83.12 502 LEU B O 1
ATOM 8026 N N . LEU B 1 503 ? -24.828 -17.438 -9.258 1 82.25 503 LEU B N 1
ATOM 8027 C CA . LEU B 1 503 ? -26.109 -17.047 -9.836 1 82.25 503 LEU B CA 1
ATOM 8028 C C . LEU B 1 503 ? -27.016 -18.25 -9.992 1 82.25 503 LEU B C 1
ATOM 8030 O O . LEU B 1 503 ? -28.234 -18.109 -10.195 1 82.25 503 LEU B O 1
ATOM 8034 N N . GLY B 1 504 ? -26.562 -19.328 -9.695 1 75.06 504 GLY B N 1
ATOM 8035 C CA . GLY B 1 504 ? -27.344 -20.516 -10.008 1 75.06 504 GLY B CA 1
ATOM 8036 C C . GLY B 1 504 ? -27.25 -20.938 -11.469 1 75.06 504 GLY B C 1
ATOM 8037 O O . GLY B 1 504 ? -26.688 -20.203 -12.289 1 75.06 504 GLY B O 1
ATOM 8038 N N . PRO B 1 505 ? -27.672 -22.219 -11.742 1 64 505 PRO B N 1
ATOM 8039 C CA . PRO B 1 505 ? -27.578 -22.703 -13.125 1 64 505 PRO B CA 1
ATOM 8040 C C . PRO B 1 505 ? -28.469 -21.922 -14.086 1 64 505 PRO B C 1
ATOM 8042 O O . PRO B 1 505 ? -29.516 -21.406 -13.688 1 64 505 PRO B O 1
ATOM 8045 N N . ASP B 1 506 ? -27.922 -21.422 -15.242 1 58.28 506 ASP B N 1
ATOM 8046 C CA . ASP B 1 506 ? -28.75 -20.781 -16.266 1 58.28 506 ASP B CA 1
ATOM 8047 C C . ASP B 1 506 ? -30.016 -21.578 -16.531 1 58.28 506 ASP B C 1
ATOM 8049 O O . ASP B 1 506 ? -30 -22.812 -16.516 1 58.28 506 ASP B O 1
ATOM 8053 N N . PRO B 1 507 ? -31.156 -20.875 -16.531 1 50.25 507 PRO B N 1
ATOM 8054 C CA . PRO B 1 507 ? -32.312 -21.672 -16.922 1 50.25 507 PRO B CA 1
ATOM 8055 C C . PRO B 1 507 ? -32.094 -22.406 -18.234 1 50.25 507 PRO B C 1
ATOM 8057 O O . PRO B 1 507 ? -31.359 -21.938 -19.109 1 50.25 507 PRO B O 1
ATOM 8060 N N . PRO B 1 508 ? -32.406 -23.812 -18.188 1 39.94 508 PRO B N 1
ATOM 8061 C CA . PRO B 1 508 ? -32.281 -24.484 -19.469 1 39.94 508 PRO B CA 1
ATOM 8062 C C . PRO B 1 508 ? -32.906 -23.703 -20.625 1 39.94 508 PRO B C 1
ATOM 8064 O O . PRO B 1 508 ? -33.938 -23.062 -20.438 1 39.94 508 PRO B O 1
ATOM 8067 N N . SER B 1 509 ? -32.062 -23.312 -21.641 1 35.47 509 SER B N 1
ATOM 8068 C CA . SER B 1 509 ? -32.75 -22.922 -22.844 1 35.47 509 SER B CA 1
ATOM 8069 C C . SER B 1 509 ? -33.719 -24 -23.312 1 35.47 509 SER B C 1
ATOM 8071 O O . SER B 1 509 ? -33.406 -25.188 -23.25 1 35.47 509 SER B O 1
#

InterPro domains:
  IPR007219 Xylanolytic transcriptional activator, regulatory domain [PF04082] (104-303)
  IPR007219 Xylanolytic transcriptional activator, regulatory domain [SM00906] (216-290)

Solvent-accessible surface area (backbone atoms only — not comparable to full-atom values): 55357 Å² total; per-residue (Å²): 137,82,82,73,80,80,79,79,77,76,76,76,76,75,71,66,66,69,54,42,56,50,45,44,55,53,50,66,63,47,50,50,71,76,52,22,76,53,46,91,82,58,61,46,76,86,85,65,50,44,71,64,54,52,51,50,43,26,41,42,20,12,22,42,35,82,74,41,90,52,66,64,16,47,57,78,42,59,71,57,20,49,44,29,53,56,57,46,66,81,52,76,55,58,79,60,58,58,44,63,64,22,32,51,48,28,47,50,46,26,51,64,74,51,56,49,63,57,62,66,59,51,50,50,35,42,52,50,50,53,52,25,55,75,68,71,40,49,68,58,41,50,71,75,42,27,51,44,52,28,50,38,32,38,34,30,22,40,5,35,36,52,30,58,67,17,64,59,39,47,43,58,24,47,44,31,41,53,53,27,57,61,38,45,61,52,23,69,74,72,46,55,68,66,49,45,41,49,45,40,46,52,47,31,58,38,12,43,50,36,40,60,42,2,29,40,64,51,36,43,49,52,33,51,26,52,37,44,29,69,40,35,44,56,46,75,76,86,45,90,84,72,48,53,70,65,57,53,45,34,45,41,32,42,50,33,48,51,33,52,40,42,57,52,16,64,69,69,68,44,79,61,78,66,58,73,88,73,50,64,38,77,71,79,71,75,62,67,82,53,90,78,60,52,73,55,54,52,48,49,47,50,47,44,51,51,34,51,50,47,51,48,46,68,73,41,60,81,54,58,66,58,60,54,49,50,52,52,49,49,52,61,72,64,49,76,87,52,92,67,58,51,69,56,58,55,35,48,56,54,44,49,48,47,52,56,49,56,50,59,44,71,82,54,92,41,72,62,51,50,55,52,50,55,55,43,47,58,47,45,53,52,34,51,53,44,49,48,53,40,60,74,62,38,48,35,57,66,41,66,64,53,50,54,48,51,51,50,50,50,52,49,59,52,45,60,38,64,60,43,63,80,65,54,72,96,69,78,79,72,81,38,74,51,51,52,46,48,48,50,49,48,48,35,49,51,30,48,56,50,20,73,74,24,58,38,40,44,39,57,26,49,47,50,45,51,49,55,34,37,64,63,47,78,83,54,74,72,51,54,57,54,49,51,51,44,61,73,66,30,67,47,79,74,51,69,50,56,48,33,64,72,71,42,75,74,75,82,127,139,84,82,72,78,80,80,78,76,78,75,75,77,77,70,68,68,68,55,43,56,50,45,45,54,52,49,67,62,48,49,49,72,78,53,23,75,55,48,90,84,58,62,48,77,86,87,66,54,46,71,65,53,52,51,50,43,29,41,42,21,12,23,41,35,82,74,42,92,51,66,63,18,46,57,77,42,60,71,55,20,48,46,29,54,55,56,45,67,80,52,75,54,59,78,60,58,58,43,64,64,23,32,51,48,29,47,52,45,28,50,64,74,50,56,48,63,57,63,67,58,51,49,51,36,41,53,50,50,53,50,25,56,76,67,69,40,48,68,58,41,49,69,74,42,26,52,45,53,30,49,39,33,38,36,31,21,40,4,34,36,52,29,59,68,19,67,58,39,45,45,58,24,46,45,30,40,54,53,27,56,63,37,45,59,51,22,68,74,70,47,54,67,66,48,43,41,50,47,41,47,52,47,31,59,38,12,44,51,35,40,62,43,2,29,40,65,54,37,43,50,51,34,51,27,54,36,44,29,68,42,32,46,55,46,75,74,87,46,90,84,74,47,53,70,64,57,53,44,35,45,42,32,41,51,33,49,50,33,51,39,42,57,52,18,63,67,68,66,45,78,61,78,66,59,72,89,72,48,64,40,78,69,80,71,75,62,68,81,52,91,76,60,53,74,56,53,51,48,48,48,50,47,43,51,50,34,50,51,48,52,47,47,69,74,41,58,82,53,58,66,56,59,55,50,51,54,52,50,50,51,62,72,65,49,76,88,52,93,67,58,51,68,57,58,55,35,48,56,53,42,49,49,47,52,57,50,57,51,57,44,71,78,56,92,43,73,61,52,50,56,53,52,56,56,43,47,56,47,44,50,52,34,51,52,44,49,50,52,39,60,74,64,37,48,33,56,66,40,65,63,54,52,54,48,51,49,49,49,50,52,48,58,54,44,60,39,64,60,43,64,80,65,55,74,95,70,78,79,72,82,38,75,52,51,53,44,46,48,49,50,48,48,34,50,52,29,47,55,51,18,74,76,22,59,38,40,43,38,57,27,52,47,52,46,52,49,55,36,37,65,63,46,80,83,53,73,72,52,54,56,56,48,51,50,44,60,72,66,31,67,48,76,74,48,68,51,57,48,33,63,72,71,42,76,73,75,82,127

Radius of gyration: 31.76 Å; Cα contacts (8 Å, |Δi|>4): 1267; chains: 2; bounding box: 97×95×108 Å